Protein AF-A0A383W9U5-F1 (afdb_monomer)

pLDDT: mean 84.3, std 19.32, range [20.39, 98.75]

Organism: Tetradesmus obliquus (NCBI:txid3088)

Radius of gyration: 44.5 Å; Cα contacts (8 Å, |Δi|>4): 2291; chains: 1; bounding box: 84×92×117 Å

Solvent-accessible surface area (backbone atoms only — not comparable to full-atom values): 46580 Å² total; per-residue (Å²): 131,86,79,51,69,79,36,39,69,49,78,47,75,38,66,81,41,49,70,62,72,85,62,45,69,50,22,27,33,44,33,38,40,46,15,34,43,22,38,48,59,50,71,55,37,52,55,21,32,35,42,36,34,30,38,14,38,43,24,48,52,63,43,68,44,46,37,64,21,51,25,32,35,42,35,39,28,38,13,41,46,23,41,48,59,49,61,61,16,64,54,24,29,38,43,33,38,25,37,11,43,46,19,38,46,62,49,76,72,41,82,51,27,30,37,41,36,34,34,34,12,36,43,21,42,49,64,54,79,72,52,54,54,26,33,35,43,35,36,27,37,15,37,44,20,39,54,67,52,81,36,51,79,27,46,32,30,39,41,32,50,22,41,14,53,46,22,45,57,63,55,45,46,14,76,57,42,31,34,41,40,40,28,42,23,59,50,23,52,61,66,41,56,53,33,83,58,75,25,56,33,45,31,48,18,38,18,46,28,44,54,75,67,67,66,44,49,34,30,46,27,43,32,40,25,39,17,48,27,40,56,53,78,75,45,70,37,31,35,32,42,37,33,30,46,13,44,50,23,37,42,63,44,72,61,62,23,63,63,19,31,34,42,31,37,27,37,12,34,39,23,41,50,67,44,67,61,60,33,65,54,23,30,35,42,32,48,21,38,23,50,43,37,35,54,74,41,72,59,61,32,68,49,26,27,35,43,35,46,23,58,45,89,67,63,66,79,42,66,78,64,84,53,70,77,39,92,52,53,77,44,80,50,72,58,78,90,87,59,40,66,74,63,39,52,55,47,50,51,70,51,41,74,75,76,49,77,66,54,54,52,50,60,71,66,65,64,81,93,75,87,74,83,88,90,83,82,88,84,88,85,89,85,88,86,89,81,87,90,85,90,79,86,84,81,84,79,82,82,84,90,73,95,76,77,74,84,75,88,83,63,90,55,70,24,36,35,26,34,30,28,85,37,86,39,16,40,49,34,52,39,53,41,18,55,68,19,31,33,36,37,31,40,29,78,49,59,68,64,39,45,73,75,54,67,80,54,64,63,30,85,77,29,43,85,42,83,43,72,31,42,57,62,41,64,90,50,60,57,72,76,80,44,66,51,29,54,31,37,42,37,38,51,69,59,49,71,43,41,74,88,58,79,52,98,82,42,59,70,74,70,43,70,81,54,84,66,64,72,38,73,51,85,67,54,28,48,41,39,30,20,52,10,42,42,50,52,47,64,56,41,56,63,30,43,30,36,72,88,26,54,78,77,35,56,40,40,65,75,46,28,74,42,35,42,52,60,35,26,33,47,64,52,14,73,18,42,42,42,49,42,66,34,73,54,63,22,75,98,54,32,36,7,30,29,43,35,30,41,27,30,60,52,62,60,25,28,22,26,19,39,32,40,44,56,40,86,72,50,43,56,42,60,30,33,47,24,41,34,35,36,32,40,22,66,48,39,49,35,34,43,33,39,24,58,58,84,59,92,90,54,62,31,30,36,39,74,49,78,34,53,62,81,41,78,46,78,47,78,47,50,44,88,69,31,41,36,24,48,95,56,32,70,42,90,89,49,74,72,73,61,45,60,32,33,13,32,50,30,47,33,42,37,46,51,46,64,70,75,39,71,34,90,47,56,75,76,42,83,46,68,39,33,31,42,34,32,24,35,34,68,61,82,80,54,36,17,31,34,35,35,52,62,47,47,43,35,51,50,62,91,3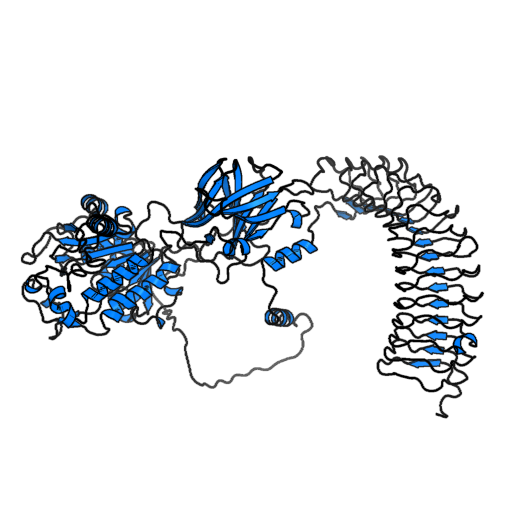7,87,95,64,64,56,93,80,47,60,65,70,46,61,38,17,70,84,46,60,33,39,35,56,20,39,41,50,20,51,50,49,51,67,72,62,42,49,35,21,25,40,41,14,43,27,50,71,37,90,42,66,52,69,66,62,67,50,61,50,54,17,62,74,78,82,48,27,29,28,34,51,44,53,17,53,48,56,61,51,39,52,74,30,46,83,42,40,54,25,41,37,32,37,26,29,72,60,54,67,91,48,86,67,77,74,97,57,86,59,72,87,78,63,62,69,61,55,51,60,73,50,63,69,49,59,55,16,60,20,42,68,57,98,88,39,77,26,35,73,37,34,45,73,56,45,51,49,54,50,65,73,74,107

Foldseek 3Di:
DPPDLPAQEDADADCPDQADDDDRQNHAYYHHANPCNHAEYDQDHQNHAYDHHANNCNHAAYDLNQQSHLHQYDAHHLNCNHQEYHHHHLNHAEYAHAQNCNHAEYDDDHQNHAYDHHAQNCNHQAYDADYQNHAYDAYANVCNHQEYHAAQNHLHQYYAHELNANHQEHEAHHLNHQEYHYELHANYADDHQDHQDEHAYDAHANYAHADDPNDHLHYQEYHHANYCHQEDDHHQYYQEYHHANNCNHQEYDLDHHLNHAYDAHALNQNHQEDRLDDHLNHQYDAHANNLNHQEHRQDDHLNHAYYHYEYFPQHPPRHVDDHDDHPNHNYYDYDYDAFDVPVVVVVCCLQDPDDDPVNVVVVVVPDDPPDDDDDDDDDDDDDDDDDDDDDDDDPDDDDDDDDPDDPPPDDLQAEEEEECCLPPLNVLLLLVCQVVLHEYEYEDQDQVSCCVSRVPRHGDHNYDYHYQHADLLDLVRDDLVSCRSHQFYEYPWAFDKAAPVGADPVSVQLLPLPDPGDIETPDDALLSTQFSSLLSVLVSCLLQQAFQVFDFPAALDPVRQSQKDKDFCVRGPDDKDWGWDWDQQPDPPRGIWTKTKIFFDCPSVGFKIKMKGHFDVVFRAQNNFQFKKWWKAFQQFKKKKWWDQDSDPQDWTFIDIDGGDHGDTDIDGDGQQRTFTDGPLETDPPDDGDDRRGTTMIMMMGGQAHHPRHGRPRGDGTMDIMIIRTMGGHHDPPDFARYEYEFAQCLQPQVDPPDDLVPDDVCNVCCVVHNNNSPSNVNSVVSNLVSSRFYAYEHEAAEDCAADDAAKDKEFQRDDHAYDYSNNVSLLSSVRRVASLRTQFYIYMHGPDHSVDGDDDPDHHDRDPSNVNSVVRVTDHQGHQHQDPNFRQGRHRPVVSVVVVVVVD

Sequence (905 aa):
MEGGRNLTCLSIRSQHIEALPPLPPKLQQLDVTGCCNLHALPALPTTLRELLCAGCAALTPLPSSLSATAASVLSSIDCTRLEGLPQLPPSLVDLRVDRCARFLQLPALPNALTRLDAWGCTALRELPALLESLSRLHCPGCESLKQLPALAHTAITELTCSHCSLLQDLPDMPDSLKQLRAYGLTRVTRLPRLPTQSMHLLCIAETSVSQLTGLPSRVDALRCNGTRIQRLPALESCRSLELADCVHLQQLPEQLPADLCELNCRECSSLQQLPEQLPTGLTSLDCSGCSALKRLPALLPATLERLEVRLEVSNCIALEQLPELPATMKVLRCGRQPWDIGRFAKTVAFFNEPPSPQQLLQALLSVPAKALSGLMQGGSSSSGSSSAQQGAIITLLPASGVPYGVAVTGSAANVVLVTGATGGVGKRVVQQLLAQGRVVRALVRDVDKAKQLLGSLPVAAGGCLQLVAADISQRQTLSPDMFDGVRAVVSCTAVKVQPKEGDTVDRAKYYQGIKFYDPEIVGDTPEAVEFRGLQNVVELAQQQLGLEAGQVILSADEASAARWGALDDVVMGGVSESSMVFSRDGGEDGGAALVFRGRVSTDNSGGFVSVRCKNYEPLLPLAGYEGLALRVKGNGLRYKCIIRTDTNWDGIGYCRSFDTTPGEWQDIFLPFSEFIPVFRARTLRDGTKLDPSGIASIQIMLSKFEYDGELNPAFKTGLVELPITSIRGYLKQPVTPRFVHVSSAGVTRPNRPGINVDQEPPAVKLNDALGGLLTYKLAGEDALRSSGLPYAIVRPTALTEEPAGAPLEIDQGDVIKGKISREDVADLCVSLLQQPAATGVTFEIKSTVPFSQPWAPETPAAARDWAAELAAAGLKRGVTGRTVDGVYTGKQPEAEALKQKAAAV

Nearest PDB structures (foldseek):
  5guy-assembly2_B  TM=8.348E-01  e=3.413E-04  Escherichia coli CFT073
  8jqk-assembly1_B  TM=5.485E-01  e=1.211E-03  Sporobolomyces salmonicolor
  1zze-assembly2_B  TM=5.454E-01  e=1.267E-03  Sporobolomyces salmonicolor
  8jqk-assembly1_A  TM=5.605E-01  e=2.497E-03  Sporobolomyces salmonicolor
  3rih-assembly1_C  TM=6.330E-01  e=7.066E-03  Mycobacteroides abscessus ATCC 19977

Mean predicted aligned error: 18.25 Å

Secondary structure (DSSP, 8-state):
--TTTT--EEE---TT----PPPPTT--EEE-TT-TT-----PPPTT--EEE-TT-TT-----GGGGGS--SEEE-TT-TT--B--PPPTT--EEE-TT-TT--B--PPPTT--EEE-TT-TT--B-PPP-TT--EEE-TT-TT---PPP-TTS--SEEE-TT-TT---PPPPPTT--EEE--S-TT--SPPPPPSS-EEEEE--SS-----TT--SBEEEEE-TT---SBPPP-SB-SEEE-TT-TT--B--SS--TT--EEE-TT-TT--B--SS--TT--EEE-TT-TT-----SB--TT--EEE----TTT------PPBPPTT--EEE-------HHHHHHHHHHHSPPPPHHHHHHHHH-----SS------------------------PPPSSS-------SS---EEEEESTTSTTHHHHHHHHHHTT-EEEEEES-HHHHHHHHTTS---TT-EEEEEE--TT-GGG--GGGGTTEEEEEE----EEEETT---TT-GGGS-TT----EEEESS-HIIIIIIIHHHHHHHHHHHH--TT--EEEESSHHHHTTEEE--GGGGT---EEEEEEESSSSGGG--EEEEEEEE--GGG--EEEEEEPPPSSPB--TTSSEEEEEEE--S-EEEEEEESS--TT-PEEEEEEE--TT-EEEEEEEGGGPEEEETTEE-TTPPPP-TT-B-EEEEEEESB-GGG-B-TT---EEEEEEEEEEEEEPPSSP--SEEEE--TTTT-TT-TT--GGGS-HHHHTTTTTTSHHHHHHHHHHHHHHT---EEEEEE-EEE-PPS---EEEESSS----EEEHHHHHHHHHHHTT-GGGTTEEEEEEESS-TTS----SSPPPPP-HHHHHHHHT--TT----EETTEE-TTS-HHHHHHHHHHH-

Structure (mmCIF, N/CA/C/O backbone):
data_AF-A0A383W9U5-F1
#
_entry.id   AF-A0A383W9U5-F1
#
loop_
_atom_site.group_PDB
_atom_site.id
_atom_site.type_symbol
_atom_site.label_atom_id
_atom_site.label_alt_id
_atom_site.label_comp_id
_atom_site.label_asym_id
_atom_site.label_entity_id
_atom_site.label_seq_id
_atom_site.pdbx_PDB_ins_code
_atom_site.Cartn_x
_atom_site.Cartn_y
_atom_site.Cartn_z
_atom_site.occupancy
_atom_site.B_iso_or_equiv
_atom_site.auth_seq_id
_atom_site.auth_comp_id
_atom_site.auth_asym_id
_atom_site.auth_atom_id
_atom_site.pdbx_PDB_model_num
ATOM 1 N N . MET A 1 1 ? -14.173 -64.527 38.449 1.00 40.94 1 MET A N 1
ATOM 2 C CA . MET A 1 1 ? -13.367 -63.787 39.441 1.00 40.94 1 MET A CA 1
ATOM 3 C C . MET A 1 1 ? -13.813 -64.190 40.843 1.00 40.94 1 MET A C 1
ATOM 5 O O . MET A 1 1 ? -14.853 -63.728 41.285 1.00 40.94 1 MET A O 1
ATOM 9 N N . GLU A 1 2 ? -13.086 -65.086 41.521 1.00 47.03 2 GLU A N 1
ATOM 10 C CA . GLU A 1 2 ? -13.263 -65.328 42.972 1.00 47.03 2 GLU A CA 1
ATOM 11 C C . GLU A 1 2 ? -12.355 -64.433 43.836 1.00 47.03 2 GLU A C 1
ATOM 13 O O . GLU A 1 2 ? -12.570 -64.300 45.041 1.00 47.03 2 GLU A O 1
ATOM 18 N N . GLY A 1 3 ? -11.380 -63.755 43.221 1.00 55.03 3 GLY A N 1
ATOM 19 C CA . GLY A 1 3 ? -10.571 -62.730 43.875 1.00 55.03 3 GLY A CA 1
ATOM 20 C C . GLY A 1 3 ? -11.368 -61.441 44.078 1.00 55.03 3 GLY A C 1
ATOM 21 O O . GLY A 1 3 ? -11.976 -60.940 43.136 1.00 55.03 3 GLY A O 1
ATOM 22 N N . GLY A 1 4 ? -11.365 -60.913 45.307 1.00 61.31 4 GLY A N 1
ATOM 23 C CA . GLY A 1 4 ? -11.909 -59.586 45.614 1.00 61.31 4 GLY A CA 1
ATOM 24 C C . GLY A 1 4 ? -13.144 -59.526 46.518 1.00 61.31 4 GLY A C 1
ATOM 25 O O . GLY A 1 4 ? -13.624 -58.429 46.776 1.00 61.31 4 GLY A O 1
ATOM 26 N N . ARG A 1 5 ? -13.652 -60.641 47.071 1.00 73.56 5 ARG A N 1
ATOM 27 C CA . ARG A 1 5 ? -14.855 -60.636 47.949 1.00 73.56 5 ARG A CA 1
ATOM 28 C C . ARG A 1 5 ? -14.758 -59.713 49.182 1.00 73.56 5 ARG A C 1
ATOM 30 O O . ARG A 1 5 ? -15.788 -59.367 49.753 1.00 73.56 5 ARG A O 1
ATOM 37 N N . ASN A 1 6 ? -13.547 -59.320 49.585 1.00 82.00 6 ASN A N 1
ATOM 38 C CA . ASN A 1 6 ? -13.288 -58.395 50.694 1.00 82.00 6 ASN A CA 1
ATOM 39 C C . ASN A 1 6 ? -12.846 -56.985 50.247 1.00 82.00 6 ASN A C 1
ATOM 41 O O . ASN A 1 6 ? -12.473 -56.189 51.102 1.00 82.00 6 ASN A O 1
ATOM 45 N N . LEU A 1 7 ? -12.869 -56.665 48.946 1.00 88.88 7 LEU A N 1
ATOM 46 C CA . LEU A 1 7 ? -12.557 -55.318 48.454 1.00 88.88 7 LEU A CA 1
ATOM 47 C C . LEU A 1 7 ? -13.594 -54.313 48.964 1.00 88.88 7 LEU A C 1
ATOM 49 O O . LEU A 1 7 ? -14.791 -54.468 48.722 1.00 88.88 7 LEU A O 1
ATOM 53 N N . THR A 1 8 ? -13.112 -53.277 49.645 1.00 91.88 8 THR A N 1
ATOM 54 C CA . THR A 1 8 ? -13.915 -52.163 50.170 1.00 91.88 8 THR A CA 1
ATOM 55 C C . THR A 1 8 ? -13.712 -50.870 49.380 1.00 91.88 8 THR A C 1
ATOM 57 O O . THR A 1 8 ? -14.596 -50.022 49.387 1.00 91.88 8 THR A O 1
ATOM 60 N N . CYS A 1 9 ? -12.607 -50.730 48.650 1.00 94.56 9 CYS A N 1
ATOM 61 C CA . CYS A 1 9 ? -12.327 -49.594 47.776 1.00 94.56 9 CYS A CA 1
ATOM 62 C C . CYS A 1 9 ? -11.851 -50.105 46.412 1.00 94.56 9 CYS A C 1
ATOM 64 O O . CYS A 1 9 ? -11.028 -51.021 46.341 1.00 94.56 9 CYS A O 1
ATOM 66 N N . LEU A 1 10 ? -12.388 -49.529 45.340 1.00 92.94 10 LEU A N 1
ATOM 67 C CA . LEU A 1 10 ? -12.012 -49.813 43.962 1.00 92.94 10 LEU A CA 1
ATOM 68 C C . LEU A 1 10 ? -11.880 -48.479 43.229 1.00 92.94 10 LEU A C 1
ATOM 70 O O . LEU A 1 10 ? -12.881 -47.805 43.000 1.00 92.94 10 LEU A O 1
ATOM 74 N N . SER A 1 11 ? -10.646 -48.113 42.879 1.00 94.56 11 SER A N 1
ATOM 75 C CA . SER A 1 11 ? -10.345 -46.937 42.061 1.00 94.56 11 SER A CA 1
ATOM 76 C C . SER A 1 11 ? -9.767 -47.377 40.721 1.00 94.56 11 SER A C 1
ATOM 78 O O . SER A 1 11 ? -8.831 -48.177 40.667 1.00 94.56 11 SER A O 1
ATOM 80 N N . ILE A 1 12 ? -10.355 -46.883 39.640 1.00 90.75 12 ILE A N 1
ATOM 81 C CA . ILE A 1 12 ? -10.037 -47.214 38.260 1.00 90.75 12 ILE A CA 1
ATOM 82 C C . ILE A 1 12 ? -9.928 -45.899 37.494 1.00 90.75 12 ILE A C 1
ATOM 84 O O . ILE A 1 12 ? -10.881 -45.130 37.420 1.00 90.75 12 ILE A O 1
ATOM 88 N N . ARG A 1 13 ? -8.764 -45.651 36.892 1.00 90.31 13 ARG A N 1
ATOM 89 C CA . ARG A 1 13 ? -8.529 -44.492 36.024 1.00 90.31 13 ARG A CA 1
ATOM 90 C C . ARG A 1 13 ? -7.955 -44.974 34.705 1.00 90.31 13 ARG A C 1
ATOM 92 O O . ARG A 1 13 ? -6.764 -45.258 34.613 1.00 90.31 13 ARG A O 1
ATOM 99 N N . SER A 1 14 ? -8.810 -45.133 33.701 1.00 84.38 14 SER A N 1
ATOM 100 C CA . SER A 1 14 ? -8.392 -45.609 32.382 1.00 84.38 14 SER A CA 1
ATOM 101 C C . SER A 1 14 ? -9.313 -45.093 31.294 1.00 84.38 14 SER A C 1
ATOM 103 O O . SER A 1 14 ? -10.524 -45.267 31.361 1.00 84.38 14 SER A O 1
ATOM 105 N N . GLN A 1 15 ? -8.722 -44.541 30.240 1.00 89.75 15 GLN A N 1
ATOM 106 C CA . GLN A 1 15 ? -9.458 -44.081 29.064 1.00 89.75 15 GLN A CA 1
ATOM 107 C C . GLN A 1 15 ? -9.933 -45.240 28.174 1.00 89.75 15 GLN A C 1
ATOM 109 O O . GLN A 1 15 ? -10.708 -45.020 27.256 1.00 89.75 15 GLN A O 1
ATOM 114 N N . HIS A 1 16 ? -9.492 -46.476 28.422 1.00 91.19 16 HIS A N 1
ATOM 115 C CA . HIS A 1 16 ? -9.786 -47.627 27.558 1.00 91.19 16 HIS A CA 1
ATOM 116 C C . HIS A 1 16 ? -10.897 -48.538 28.090 1.00 91.19 16 HIS A C 1
ATOM 118 O O . HIS A 1 16 ? -11.261 -49.507 27.433 1.00 91.19 16 HIS A O 1
ATOM 124 N N . ILE A 1 17 ? -11.404 -48.285 29.298 1.00 91.44 17 ILE A N 1
ATOM 125 C CA . ILE A 1 17 ? -12.422 -49.143 29.903 1.00 91.44 17 ILE A CA 1
ATOM 126 C C . ILE A 1 17 ? -13.797 -48.735 29.388 1.00 91.44 17 ILE A C 1
ATOM 128 O O . ILE A 1 17 ? -14.272 -47.641 29.678 1.00 91.44 17 ILE A O 1
ATOM 132 N N . GLU A 1 18 ? -14.433 -49.650 28.659 1.00 93.31 18 GLU A N 1
ATOM 133 C CA . GLU A 1 18 ? -15.778 -49.467 28.098 1.00 93.31 18 GLU A CA 1
ATOM 134 C C . GLU A 1 18 ? -16.887 -50.026 29.005 1.00 93.31 18 GLU A C 1
ATOM 136 O O . GLU A 1 18 ? -18.015 -49.527 28.999 1.00 93.31 18 GLU A O 1
ATOM 141 N N . ALA A 1 19 ? -16.569 -51.039 29.821 1.00 92.69 19 ALA A N 1
ATOM 142 C CA . ALA A 1 19 ? -17.496 -51.694 30.742 1.00 92.69 19 ALA A CA 1
ATOM 143 C C . ALA A 1 19 ? -16.776 -52.262 31.975 1.00 92.69 19 ALA A C 1
ATOM 145 O O . ALA A 1 19 ? -15.604 -52.639 31.911 1.00 92.69 19 ALA A O 1
ATOM 146 N N . LEU A 1 20 ? -17.503 -52.369 33.093 1.00 91.81 20 LEU A N 1
ATOM 147 C CA . LEU A 1 20 ? -17.022 -53.008 34.319 1.00 91.81 20 LEU A CA 1
ATOM 148 C C . LEU A 1 20 ? -17.717 -54.358 34.559 1.00 91.81 20 LEU A C 1
ATOM 150 O O . LEU A 1 20 ? -18.920 -54.482 34.314 1.00 91.81 20 LEU A O 1
ATOM 154 N N . PRO A 1 21 ? -16.995 -55.364 35.085 1.00 90.38 21 PRO A N 1
ATOM 155 C CA . PRO A 1 21 ? -17.606 -56.601 35.562 1.00 90.38 21 PRO A CA 1
ATOM 156 C C . PRO A 1 21 ? -18.445 -56.355 36.836 1.00 90.38 21 PRO A C 1
ATOM 158 O O . PRO A 1 21 ? -18.349 -55.281 37.435 1.00 90.38 21 PRO A O 1
ATOM 161 N N . PRO A 1 22 ? -19.236 -57.345 37.302 1.00 91.75 22 PRO A N 1
ATOM 162 C CA . PRO A 1 22 ? -19.971 -57.245 38.563 1.00 91.75 22 PRO A CA 1
ATOM 163 C C . PRO A 1 22 ? -19.080 -56.810 39.734 1.00 91.75 22 PRO A C 1
ATOM 165 O O . PRO A 1 22 ? -17.982 -57.343 39.923 1.00 91.75 22 PRO A O 1
ATOM 168 N N . LEU A 1 23 ? -19.563 -55.845 40.520 1.00 92.94 23 LEU A N 1
ATOM 169 C CA . LEU A 1 23 ? -18.794 -55.239 41.607 1.00 92.94 23 LEU A CA 1
ATOM 170 C C . LEU A 1 23 ? -18.748 -56.142 42.853 1.00 92.94 23 LEU A C 1
ATOM 172 O O . LEU A 1 23 ? -19.706 -56.872 43.124 1.00 92.94 23 LEU A O 1
ATOM 176 N N . PRO A 1 24 ? -17.668 -56.078 43.656 1.00 90.81 24 PRO A N 1
ATOM 177 C CA . PRO A 1 24 ? -17.588 -56.795 44.924 1.00 90.81 24 PRO A CA 1
ATOM 178 C C . PRO A 1 24 ? -18.724 -56.411 45.893 1.00 90.81 24 PRO A C 1
ATOM 180 O O . PRO A 1 24 ? -19.002 -55.225 46.069 1.00 90.81 24 PRO A O 1
ATOM 183 N N . PRO A 1 25 ? -19.340 -57.375 46.605 1.00 89.81 25 PRO A N 1
ATOM 184 C CA . PRO A 1 25 ? -20.528 -57.118 47.427 1.00 89.81 25 PRO A CA 1
ATOM 185 C C . PRO A 1 25 ? -20.256 -56.306 48.704 1.00 89.81 25 PRO A C 1
ATOM 187 O O . PRO A 1 25 ? -21.202 -55.826 49.316 1.00 89.81 25 PRO A O 1
ATOM 190 N N . LYS A 1 26 ? -18.989 -56.172 49.128 1.00 92.94 26 LYS A N 1
ATOM 191 C CA . LYS A 1 26 ? -18.568 -55.390 50.308 1.00 92.94 26 LYS A CA 1
ATOM 192 C C . LYS A 1 26 ? -17.989 -54.014 49.951 1.00 92.94 26 LYS A C 1
ATOM 194 O O . LYS A 1 26 ? -17.430 -53.348 50.825 1.00 92.94 26 LYS A O 1
ATOM 199 N N . LEU A 1 27 ? -18.075 -53.605 48.683 1.00 95.38 27 LEU A N 1
ATOM 200 C CA . LEU A 1 27 ? -17.479 -52.361 48.212 1.00 95.38 27 LEU A CA 1
ATOM 201 C C . LEU A 1 27 ? -18.152 -51.155 48.884 1.00 95.38 27 LEU A C 1
ATOM 203 O O . LEU A 1 27 ? -19.377 -51.047 48.902 1.00 95.38 27 LEU A O 1
ATOM 207 N N . GLN A 1 28 ? -17.343 -50.259 49.440 1.00 96.31 28 GLN A N 1
ATOM 208 C CA . GLN A 1 28 ? -17.765 -49.021 50.095 1.00 96.31 28 GLN A CA 1
ATOM 209 C C . GLN A 1 28 ? -17.425 -47.790 49.252 1.00 96.31 28 GLN A C 1
ATOM 211 O O . GLN A 1 28 ? -18.154 -46.808 49.303 1.00 96.31 28 GLN A O 1
ATOM 216 N N . GLN A 1 29 ? -16.371 -47.839 48.442 1.00 97.50 29 GLN A N 1
ATOM 217 C CA . GLN A 1 29 ? -15.981 -46.739 47.564 1.00 97.50 29 GLN A CA 1
ATOM 218 C C . GLN A 1 29 ? -15.728 -47.250 46.148 1.00 97.50 29 GLN A C 1
ATOM 220 O O . GLN A 1 29 ? -14.952 -48.190 45.952 1.00 97.50 29 GLN A O 1
ATOM 225 N N . LEU A 1 30 ? -16.372 -46.608 45.175 1.00 97.19 30 LEU A N 1
ATOM 226 C CA . LEU A 1 30 ? -16.128 -46.806 43.752 1.00 97.19 30 LEU A CA 1
ATOM 227 C C . LEU A 1 30 ? -15.697 -45.477 43.131 1.00 97.19 30 LEU A C 1
ATOM 229 O O . LEU A 1 30 ? -16.495 -44.545 43.053 1.00 97.19 30 LEU A O 1
ATOM 233 N N . ASP A 1 31 ? -14.449 -45.409 42.677 1.00 96.94 31 ASP A N 1
ATOM 234 C CA . ASP A 1 31 ? -13.901 -44.280 41.926 1.00 96.94 31 ASP A CA 1
ATOM 235 C C . ASP A 1 31 ? -13.562 -44.729 40.503 1.00 96.94 31 ASP A C 1
ATOM 237 O O . ASP A 1 31 ? -12.648 -45.516 40.294 1.00 96.94 31 ASP A O 1
ATOM 241 N N . VAL A 1 32 ? -14.306 -44.245 39.517 1.00 95.88 32 VAL A N 1
ATOM 242 C CA . VAL A 1 32 ? -14.076 -44.490 38.085 1.00 95.88 32 VAL A CA 1
ATOM 243 C C . VAL A 1 32 ? -13.711 -43.196 37.355 1.00 95.88 32 VAL A C 1
ATOM 245 O O . VAL A 1 32 ? -13.912 -43.069 36.148 1.00 95.88 32 VAL A O 1
ATOM 248 N N . THR A 1 33 ? -13.197 -42.204 38.086 1.00 94.81 33 THR A N 1
ATOM 249 C CA . THR A 1 33 ? -12.889 -40.879 37.545 1.00 94.81 33 THR A CA 1
ATOM 250 C C . THR A 1 33 ? -11.963 -40.958 36.324 1.00 94.81 33 THR A C 1
ATOM 252 O O . THR A 1 33 ? -10.915 -41.602 36.349 1.00 94.81 33 THR A O 1
ATOM 255 N N . GLY A 1 34 ? -12.330 -40.262 35.248 1.00 91.00 34 GLY A N 1
ATOM 256 C CA . GLY A 1 34 ? -11.576 -40.193 33.997 1.00 91.00 34 GLY A CA 1
ATOM 257 C C . GLY A 1 34 ? -11.764 -41.394 33.067 1.00 91.00 34 GLY A C 1
ATOM 258 O O . GLY A 1 34 ? -11.077 -41.473 32.047 1.00 91.00 34 GLY A O 1
ATOM 259 N N . CYS A 1 35 ? -12.683 -42.316 33.373 1.00 94.81 35 CYS A N 1
ATOM 260 C CA . CYS A 1 35 ? -13.039 -43.413 32.473 1.00 94.81 35 CYS A CA 1
ATOM 261 C C . CYS A 1 35 ? -13.953 -42.922 31.339 1.00 94.81 35 CYS A C 1
ATOM 263 O O . CYS A 1 35 ? -15.145 -43.215 31.296 1.00 94.81 35 CYS A O 1
ATOM 265 N N . CYS A 1 36 ? -13.395 -42.138 30.415 1.00 94.44 36 CYS A N 1
ATOM 266 C CA . CYS A 1 36 ? -14.154 -41.402 29.400 1.00 94.44 36 CYS A CA 1
ATOM 267 C C . CYS A 1 36 ? -14.956 -42.281 28.426 1.00 94.44 36 CYS A C 1
ATOM 269 O O . CYS A 1 36 ? -15.960 -41.801 27.904 1.00 94.44 36 CYS A O 1
ATOM 271 N N . ASN A 1 37 ? -14.559 -43.543 28.226 1.00 94.50 37 ASN A N 1
ATOM 272 C CA . ASN A 1 37 ? -15.240 -44.509 27.356 1.00 94.50 37 ASN A CA 1
ATOM 273 C C . ASN A 1 37 ? -16.210 -45.447 28.098 1.00 94.50 37 ASN A C 1
ATOM 275 O O . ASN A 1 37 ? -16.856 -46.277 27.465 1.00 94.50 37 ASN A O 1
ATOM 279 N N . LEU A 1 38 ? -16.367 -45.310 29.418 1.00 95.25 38 LEU A N 1
ATOM 280 C CA . LEU A 1 38 ? -17.260 -46.162 30.204 1.00 95.25 38 LEU A CA 1
ATOM 281 C C . LEU A 1 38 ? -18.728 -45.812 29.927 1.00 95.25 38 LEU A C 1
ATOM 283 O O . LEU A 1 38 ? -19.196 -44.730 30.283 1.00 95.25 38 LEU A O 1
ATOM 287 N N . HIS A 1 39 ? -19.464 -46.738 29.312 1.00 93.44 39 HIS A N 1
ATOM 288 C CA . HIS A 1 39 ? -20.838 -46.486 28.862 1.00 93.44 39 HIS A CA 1
ATOM 289 C C . HIS A 1 39 ? -21.898 -46.627 29.963 1.00 93.44 39 HIS A C 1
ATOM 291 O O . HIS A 1 39 ? -22.904 -45.913 29.948 1.00 93.44 39 HIS A O 1
ATOM 297 N N . ALA A 1 40 ? -21.687 -47.551 30.905 1.00 93.81 40 ALA A N 1
ATOM 298 C CA . ALA A 1 40 ? -22.620 -47.864 31.985 1.00 93.81 40 ALA A CA 1
ATOM 299 C C . ALA A 1 40 ? -21.889 -48.439 33.206 1.00 93.81 40 ALA A C 1
ATOM 301 O O . ALA A 1 40 ? -20.839 -49.073 33.078 1.00 93.81 40 ALA A O 1
ATOM 302 N N . LEU A 1 41 ? -22.485 -48.269 34.390 1.00 94.69 41 LEU A N 1
ATOM 303 C CA . LEU A 1 41 ? -22.063 -48.975 35.599 1.00 94.69 41 LEU A CA 1
ATOM 304 C C . LEU A 1 41 ? -22.919 -50.235 35.820 1.00 94.69 41 LEU A C 1
ATOM 306 O O . LEU A 1 41 ? -24.132 -50.193 35.598 1.00 94.69 41 LEU A O 1
ATOM 310 N N . PRO A 1 42 ? -22.323 -51.346 36.291 1.00 93.62 42 PRO A N 1
ATOM 311 C CA . PRO A 1 42 ? -23.066 -52.517 36.752 1.00 93.62 42 PRO A CA 1
ATOM 312 C C . PRO A 1 42 ? -23.868 -52.193 38.025 1.00 93.62 42 PRO A C 1
ATOM 314 O O . PRO A 1 42 ? -23.729 -51.119 38.612 1.00 93.62 42 PRO A O 1
ATOM 317 N N . ALA A 1 43 ? -24.687 -53.143 38.487 1.00 95.12 43 ALA A N 1
ATOM 318 C CA . ALA A 1 43 ? -25.436 -52.995 39.734 1.00 95.12 43 ALA A CA 1
ATOM 319 C C . ALA A 1 43 ? -24.510 -52.640 40.916 1.00 95.12 43 ALA A C 1
ATOM 321 O O . ALA A 1 43 ? -23.491 -53.295 41.151 1.00 95.12 43 ALA A O 1
ATOM 322 N N . LEU A 1 44 ? -24.885 -51.592 41.650 1.00 96.62 44 LEU A N 1
ATOM 323 C CA . LEU A 1 44 ? -24.128 -51.054 42.778 1.00 96.62 44 LEU A CA 1
ATOM 324 C C . LEU A 1 44 ? -24.475 -51.821 44.068 1.00 96.62 44 LEU A C 1
ATOM 326 O O . LEU A 1 44 ? -25.656 -52.078 44.315 1.00 96.62 44 LEU A O 1
ATOM 330 N N . PRO A 1 45 ? -23.486 -52.180 44.907 1.00 94.38 45 PRO A N 1
ATOM 331 C CA . PRO A 1 45 ? -23.733 -52.888 46.159 1.00 94.38 45 PRO A CA 1
ATOM 332 C C . PRO A 1 45 ? -24.337 -51.962 47.222 1.00 94.38 45 PRO A C 1
ATOM 334 O O . PRO A 1 45 ? -23.998 -50.783 47.307 1.00 94.38 45 PRO A O 1
ATOM 337 N N . THR A 1 46 ? -25.183 -52.509 48.098 1.00 95.75 46 THR A N 1
ATOM 338 C CA . THR A 1 46 ? -25.864 -51.742 49.160 1.00 95.75 46 THR A CA 1
ATOM 339 C C . THR A 1 46 ? -24.897 -51.127 50.180 1.00 95.75 46 THR A C 1
ATOM 341 O O . THR A 1 46 ? -25.227 -50.135 50.823 1.00 95.75 46 THR A O 1
ATOM 344 N N . THR A 1 47 ? -23.679 -51.667 50.301 1.00 95.38 47 THR A N 1
ATOM 345 C CA . THR A 1 47 ? -22.617 -51.163 51.188 1.00 95.38 47 THR A CA 1
ATOM 346 C C . THR A 1 47 ? -21.910 -49.907 50.677 1.00 95.38 47 THR A C 1
ATOM 348 O O . THR A 1 47 ? -21.105 -49.341 51.420 1.00 95.38 47 THR A O 1
ATOM 351 N N . LEU A 1 48 ? -22.164 -49.488 49.430 1.00 97.62 48 LEU A N 1
ATOM 352 C CA . LEU A 1 48 ? -21.483 -48.359 48.797 1.00 97.62 48 LEU A CA 1
ATOM 353 C C . LEU A 1 48 ? -21.798 -47.053 49.539 1.00 97.62 48 LEU A C 1
ATOM 355 O O . LEU A 1 48 ? -22.962 -46.739 49.754 1.00 97.62 48 LEU A O 1
ATOM 359 N N . ARG A 1 49 ? -20.755 -46.309 49.911 1.00 97.38 49 ARG A N 1
ATOM 360 C CA . ARG A 1 49 ? -20.777 -45.017 50.616 1.00 97.38 49 ARG A CA 1
ATOM 361 C C . ARG A 1 49 ? -20.372 -43.850 49.718 1.00 97.38 49 ARG A C 1
ATOM 363 O O . ARG A 1 49 ? -20.862 -42.738 49.896 1.00 97.38 49 ARG A O 1
ATOM 370 N N . GLU A 1 50 ? -19.505 -44.102 48.744 1.00 97.94 50 GLU A N 1
ATOM 371 C CA . GLU A 1 50 ? -18.999 -43.080 47.828 1.00 97.94 50 GLU A CA 1
ATOM 372 C C . GLU A 1 50 ? -18.996 -43.594 46.389 1.00 97.94 50 GLU A C 1
ATOM 374 O O . GLU A 1 50 ? -18.432 -44.655 46.098 1.00 97.94 50 GLU A O 1
ATOM 379 N N . LEU A 1 51 ? -19.602 -42.814 45.490 1.00 97.69 51 LEU A N 1
ATOM 380 C CA . LEU A 1 51 ? -19.546 -43.031 44.048 1.00 97.69 51 LEU A CA 1
ATOM 381 C C . LEU A 1 51 ? -18.938 -41.805 43.363 1.00 97.69 51 LEU A C 1
ATOM 383 O O . LEU A 1 51 ? -19.559 -40.741 43.312 1.00 97.69 51 LEU A O 1
ATOM 387 N N . LEU A 1 52 ? -17.731 -41.967 42.821 1.00 97.56 52 LEU A N 1
ATOM 388 C CA . LEU A 1 52 ? -17.007 -40.939 42.079 1.00 97.56 52 LEU A CA 1
ATOM 389 C C . LEU A 1 52 ? -16.875 -41.390 40.624 1.00 97.56 52 LEU A C 1
ATOM 391 O O . LEU A 1 52 ? -16.196 -42.365 40.326 1.00 97.56 52 LEU A O 1
ATOM 395 N N . CYS A 1 53 ? -17.532 -40.696 39.705 1.00 95.25 53 CYS A N 1
ATOM 396 C CA . CYS A 1 53 ? -17.499 -41.001 38.274 1.00 95.25 53 CYS A CA 1
ATOM 397 C C . CYS A 1 53 ? -17.224 -39.759 37.425 1.00 95.25 53 CYS A C 1
ATOM 399 O O . CYS A 1 53 ? -17.684 -39.645 36.293 1.00 95.25 53 CYS A O 1
ATOM 401 N N . ALA A 1 54 ? -16.436 -38.824 37.959 1.00 94.00 54 ALA A N 1
ATOM 402 C CA . ALA A 1 54 ? -16.129 -37.586 37.261 1.00 94.00 54 ALA A CA 1
ATOM 403 C C . ALA A 1 54 ? -15.395 -37.840 35.924 1.00 94.00 54 ALA A C 1
ATOM 405 O O . ALA A 1 54 ? -14.534 -38.709 35.847 1.00 94.00 54 ALA A O 1
ATOM 406 N N . GLY A 1 55 ? -15.705 -37.102 34.857 1.00 91.81 55 GLY A N 1
ATOM 407 C CA . GLY A 1 55 ? -15.066 -37.237 33.541 1.00 91.81 55 GLY A CA 1
ATOM 408 C C . GLY A 1 55 ? -15.436 -38.507 32.763 1.00 91.81 55 GLY A C 1
ATOM 409 O O . GLY A 1 55 ? -14.761 -38.844 31.788 1.00 91.81 55 GLY A O 1
ATOM 410 N N . CYS A 1 56 ? -16.490 -39.228 33.160 1.00 94.62 56 CYS A N 1
ATOM 411 C CA . CYS A 1 56 ? -17.014 -40.373 32.408 1.00 94.62 56 CYS A CA 1
ATOM 412 C C . CYS A 1 56 ? -17.932 -39.898 31.269 1.00 94.62 56 CYS A C 1
ATOM 414 O O . CYS A 1 56 ? -19.151 -40.048 31.320 1.00 94.62 56 CYS A O 1
ATOM 416 N N . ALA A 1 57 ? -17.348 -39.292 30.232 1.00 93.12 57 ALA A N 1
ATOM 417 C CA . ALA A 1 57 ? -18.090 -38.634 29.153 1.00 93.12 57 ALA A CA 1
ATOM 418 C C . ALA A 1 57 ? -19.047 -39.560 28.369 1.00 93.12 57 ALA A C 1
ATOM 420 O O . ALA A 1 57 ? -20.049 -39.088 27.834 1.00 93.12 57 ALA A O 1
ATOM 421 N N . ALA A 1 58 ? -18.767 -40.865 28.289 1.00 94.38 58 ALA A N 1
ATOM 422 C CA . ALA A 1 58 ? -19.612 -41.837 27.593 1.00 94.38 58 ALA A CA 1
ATOM 423 C C . ALA A 1 58 ? -20.804 -42.371 28.416 1.00 94.38 58 ALA A C 1
ATOM 425 O O . ALA A 1 58 ? -21.659 -43.058 27.846 1.00 94.38 58 ALA A O 1
ATOM 426 N N . LEU A 1 59 ? -20.877 -42.056 29.714 1.00 93.38 59 LEU A N 1
ATOM 427 C CA . LEU A 1 59 ? -21.866 -42.591 30.652 1.00 93.38 59 LEU A CA 1
ATOM 428 C C . LEU A 1 59 ? -23.264 -42.019 30.365 1.00 93.38 59 LEU A C 1
ATOM 430 O O . LEU A 1 59 ? -23.424 -40.802 30.280 1.00 93.38 59 LEU A O 1
ATOM 434 N N . THR A 1 60 ? -24.275 -42.882 30.198 1.00 85.00 60 THR A N 1
ATOM 435 C CA . THR A 1 60 ? -25.614 -42.459 29.718 1.00 85.00 60 THR A CA 1
ATOM 436 C C . THR A 1 60 ? -26.766 -42.743 30.684 1.00 85.00 60 THR A C 1
ATOM 438 O O . THR A 1 60 ? -27.662 -41.905 30.776 1.00 85.00 60 THR A O 1
ATOM 441 N N . PRO A 1 61 ? -26.745 -43.830 31.476 1.00 89.56 61 PRO A N 1
ATOM 442 C CA . PRO A 1 61 ? -27.418 -43.754 32.775 1.00 89.56 61 PRO A CA 1
ATOM 443 C C . PRO A 1 61 ? -26.613 -44.358 33.933 1.00 89.56 61 PRO A C 1
ATOM 445 O O . PRO A 1 61 ? -25.906 -45.359 33.788 1.00 89.56 61 PRO A O 1
ATOM 448 N N . LEU A 1 62 ? -26.794 -43.786 35.127 1.00 93.56 62 LEU A N 1
ATOM 449 C CA . LEU A 1 62 ? -26.457 -44.477 36.371 1.00 93.56 62 LEU A CA 1
ATOM 450 C C . LEU A 1 62 ? -27.507 -45.563 36.677 1.00 93.56 62 LEU A C 1
ATOM 452 O O . LEU A 1 62 ? -28.691 -45.376 36.386 1.00 93.56 62 LEU A O 1
ATOM 456 N N . PRO A 1 63 ? -27.103 -46.694 37.279 1.00 93.75 63 PRO A N 1
ATOM 457 C CA . PRO A 1 63 ? -27.990 -47.824 37.526 1.00 93.75 63 PRO A CA 1
ATOM 458 C C . PRO A 1 63 ? -29.013 -47.505 38.622 1.00 93.75 63 PRO A C 1
ATOM 460 O O . PRO A 1 63 ? -28.691 -46.886 39.637 1.00 93.75 63 PRO A O 1
ATOM 463 N N . SER A 1 64 ? -30.241 -48.005 38.463 1.00 94.81 64 SER A N 1
ATOM 464 C CA . SER A 1 64 ? -31.337 -47.811 39.428 1.00 94.81 64 SER A CA 1
ATOM 465 C C . SER A 1 64 ? -31.036 -48.365 40.824 1.00 94.81 64 SER A C 1
ATOM 467 O O . SER A 1 64 ? -31.587 -47.875 41.803 1.00 94.81 64 SER A O 1
ATOM 469 N N . SER A 1 65 ? -30.105 -49.321 40.940 1.00 95.31 65 SER A N 1
ATOM 470 C CA . SER A 1 65 ? -29.598 -49.832 42.222 1.00 95.31 65 SER A CA 1
ATOM 471 C C . SER A 1 65 ? -29.003 -48.748 43.128 1.00 95.31 65 SER A C 1
ATOM 473 O O . SER A 1 65 ? -28.851 -48.989 44.321 1.00 95.31 65 SER A O 1
ATOM 475 N N . LEU A 1 66 ? -28.667 -47.566 42.589 1.00 95.75 66 LEU A N 1
ATOM 476 C CA . LEU A 1 66 ? -28.150 -46.426 43.351 1.00 95.75 66 LEU A CA 1
ATOM 477 C C . LEU A 1 66 ? -29.053 -46.048 44.538 1.00 95.75 66 LEU A C 1
ATOM 479 O O . LEU A 1 66 ? -28.535 -45.743 45.613 1.00 95.75 66 LEU A O 1
ATOM 483 N N . SER A 1 67 ? -30.379 -46.145 44.386 1.00 94.62 67 SER A N 1
ATOM 484 C CA . SER A 1 67 ? -31.345 -45.792 45.438 1.00 94.62 67 SER A CA 1
ATOM 485 C C . SER A 1 67 ? -31.275 -46.699 46.671 1.00 94.62 67 SER A C 1
ATOM 487 O O . SER A 1 67 ? -31.709 -46.303 47.748 1.00 94.62 67 SER A O 1
ATOM 489 N N . ALA A 1 68 ? -30.749 -47.919 46.521 1.00 95.50 68 ALA A N 1
ATOM 490 C CA . ALA A 1 68 ? -30.621 -48.911 47.589 1.00 95.50 68 ALA A CA 1
ATOM 491 C C . ALA A 1 68 ? -29.243 -48.890 48.278 1.00 95.50 68 ALA A C 1
ATOM 493 O O . ALA A 1 68 ? -28.964 -49.732 49.133 1.00 95.50 68 ALA A O 1
ATOM 494 N N . THR A 1 69 ? -28.359 -47.969 47.885 1.00 96.56 69 THR A N 1
ATOM 495 C CA . THR A 1 69 ? -27.017 -47.839 48.468 1.00 96.56 69 THR A CA 1
ATOM 496 C C . THR A 1 69 ? -27.026 -47.018 49.758 1.00 96.56 69 THR A C 1
ATOM 498 O O . THR A 1 69 ? -27.968 -46.278 50.035 1.00 96.56 69 THR A O 1
ATOM 501 N N . ALA A 1 70 ? -25.945 -47.119 50.533 1.00 95.19 70 ALA A N 1
ATOM 502 C CA . ALA A 1 70 ? -25.663 -46.260 51.682 1.00 95.19 70 ALA A CA 1
ATOM 503 C C . ALA A 1 70 ? -24.826 -45.023 51.290 1.00 95.19 70 ALA A C 1
ATOM 505 O O . ALA A 1 70 ? -24.051 -44.517 52.108 1.00 95.19 70 ALA A O 1
ATOM 506 N N . ALA A 1 71 ? -24.915 -44.574 50.029 1.00 96.69 71 ALA A N 1
ATOM 507 C CA . ALA A 1 71 ? -24.031 -43.538 49.521 1.00 96.69 71 ALA A CA 1
ATOM 508 C C . ALA A 1 71 ? -24.318 -42.200 50.208 1.00 96.69 71 ALA A C 1
ATOM 510 O O . ALA A 1 71 ? -25.459 -41.740 50.240 1.00 96.69 71 ALA A O 1
ATOM 511 N N . SER A 1 72 ? -23.274 -41.586 50.761 1.00 97.06 72 SER A N 1
ATOM 512 C CA . SER A 1 72 ? -23.298 -40.237 51.327 1.00 97.06 72 SER A CA 1
ATOM 513 C C . SER A 1 72 ? -22.736 -39.198 50.358 1.00 97.06 72 SER A C 1
ATOM 515 O O . SER A 1 72 ? -23.067 -38.020 50.482 1.00 97.06 72 SER A O 1
ATOM 517 N N . VAL A 1 73 ? -21.923 -39.626 49.383 1.00 97.88 73 VAL A N 1
ATOM 518 C CA . VAL A 1 73 ? -21.328 -38.765 48.350 1.00 97.88 73 VAL A CA 1
ATOM 519 C C . VAL A 1 73 ? -21.567 -39.355 46.963 1.00 97.88 73 VAL A C 1
ATOM 521 O O . VAL A 1 73 ? -21.228 -40.515 46.706 1.00 97.88 73 VAL A O 1
ATOM 524 N N . LEU A 1 74 ? -22.098 -38.531 46.060 1.00 97.56 74 LEU A N 1
ATOM 525 C CA . LEU A 1 74 ? -22.245 -38.839 44.640 1.00 97.56 74 LEU A CA 1
ATOM 526 C C . LEU A 1 74 ? -21.629 -37.718 43.804 1.00 97.56 74 LEU A C 1
ATOM 528 O O . LEU A 1 74 ? -22.109 -36.586 43.828 1.00 97.56 74 LEU A O 1
ATOM 532 N N . SER A 1 75 ? -20.596 -38.048 43.031 1.00 96.75 75 SER A N 1
ATOM 533 C CA . SER A 1 75 ? -19.944 -37.121 42.104 1.00 96.75 75 SER A CA 1
ATOM 534 C C . SER A 1 75 ? -19.992 -37.672 40.684 1.00 96.75 75 SER A C 1
ATOM 536 O O . SER A 1 75 ? -19.353 -38.678 40.382 1.00 96.75 75 SER A O 1
ATOM 538 N N . SER A 1 76 ? -20.748 -37.004 39.814 1.00 93.75 76 SER A N 1
ATOM 539 C CA . SER A 1 76 ? -20.878 -37.297 38.377 1.00 93.75 76 SER A CA 1
ATOM 540 C C . SER A 1 76 ? -20.441 -36.100 37.529 1.00 93.75 76 SER A C 1
ATOM 542 O O . SER A 1 76 ? -21.045 -35.789 36.512 1.00 93.75 76 SER A O 1
ATOM 544 N N . ILE A 1 77 ? -19.404 -35.391 37.973 1.00 94.94 77 ILE A N 1
ATOM 545 C CA . ILE A 1 77 ? -18.902 -34.181 37.310 1.00 94.94 77 ILE A CA 1
ATOM 546 C C . ILE A 1 77 ? -18.442 -34.502 35.878 1.00 94.94 77 ILE A C 1
ATOM 548 O O . ILE A 1 77 ? -17.790 -35.511 35.657 1.00 94.94 77 ILE A O 1
ATOM 552 N N . ASP A 1 78 ? -18.713 -33.641 34.904 1.00 93.50 78 ASP A N 1
ATOM 553 C CA . ASP A 1 78 ? -18.247 -33.754 33.514 1.00 93.50 78 ASP A CA 1
ATOM 554 C C . ASP A 1 78 ? -18.701 -35.050 32.805 1.00 93.50 78 ASP A C 1
ATOM 556 O O . ASP A 1 78 ? -18.048 -35.572 31.898 1.00 93.50 78 ASP A O 1
ATOM 560 N N . CYS A 1 79 ? -19.848 -35.595 33.224 1.00 94.31 79 CYS A N 1
ATOM 561 C CA . CYS A 1 79 ? -20.532 -36.696 32.547 1.00 94.31 79 CYS A CA 1
ATOM 562 C C . CYS A 1 79 ? -21.437 -36.130 31.446 1.00 94.31 79 CYS A C 1
ATOM 564 O O . CYS A 1 79 ? -22.655 -36.037 31.582 1.00 94.31 79 CYS A O 1
ATOM 566 N N . THR A 1 80 ? -20.831 -35.701 30.341 1.00 93.81 80 THR A N 1
ATOM 567 C CA . THR A 1 80 ? -21.492 -34.883 29.306 1.00 93.81 80 THR A CA 1
ATOM 568 C C . THR A 1 80 ? -22.670 -35.554 28.590 1.00 93.81 80 THR A C 1
ATOM 570 O O . THR A 1 80 ? -23.518 -34.853 28.033 1.00 93.81 80 THR A O 1
ATOM 573 N N . ARG A 1 81 ? -22.763 -36.891 28.614 1.00 94.75 81 ARG A N 1
ATOM 574 C CA . ARG A 1 81 ? -23.891 -37.654 28.054 1.00 94.75 81 ARG A CA 1
ATOM 575 C C . ARG A 1 81 ? -24.981 -38.026 29.060 1.00 94.75 81 ARG A C 1
ATOM 577 O O . ARG A 1 81 ? -26.001 -38.568 28.641 1.00 94.75 81 ARG A O 1
ATOM 584 N N . LEU A 1 82 ? -24.795 -37.729 30.344 1.00 92.31 82 LEU A N 1
ATOM 585 C CA . LEU A 1 82 ? -25.777 -38.037 31.375 1.00 92.31 82 LEU A CA 1
ATOM 586 C C . LEU A 1 82 ? -26.984 -37.097 31.242 1.00 92.31 82 LEU A C 1
ATOM 588 O O . LEU A 1 82 ? -26.849 -35.881 31.368 1.00 92.31 82 LEU A O 1
ATOM 592 N N . GLU A 1 83 ? -28.165 -37.661 30.985 1.00 92.19 83 GLU A N 1
ATOM 593 C CA . GLU A 1 83 ? -29.400 -36.879 30.800 1.00 92.19 83 GLU A CA 1
ATOM 594 C C . GLU A 1 83 ? -30.158 -36.620 32.113 1.00 92.19 83 GLU A C 1
ATOM 596 O O . GLU A 1 83 ? -30.961 -35.689 32.199 1.00 92.19 83 GLU A O 1
ATOM 601 N N . GLY A 1 84 ? -29.885 -37.411 33.153 1.00 91.81 84 GLY A N 1
ATOM 602 C CA . GLY A 1 84 ? -30.513 -37.310 34.469 1.00 91.81 84 GLY A CA 1
ATOM 603 C C . GLY A 1 84 ? -29.934 -38.320 35.463 1.00 91.81 84 GLY A C 1
ATOM 604 O O . GLY A 1 84 ? -29.083 -39.139 35.111 1.00 91.81 84 GLY A O 1
ATOM 605 N N . LEU A 1 85 ? -30.413 -38.283 36.708 1.00 93.81 85 LEU A N 1
ATOM 606 C CA . LEU A 1 85 ? -30.083 -39.275 37.740 1.00 93.81 85 LEU A CA 1
ATOM 607 C C . LEU A 1 85 ? -31.284 -40.188 38.035 1.00 93.81 85 LEU A C 1
ATOM 609 O O . LEU A 1 85 ? -32.426 -39.723 37.986 1.00 93.81 85 LEU A O 1
ATOM 613 N N . PRO A 1 86 ? -31.051 -41.468 38.392 1.00 93.38 86 PRO A N 1
ATOM 614 C CA . PRO A 1 86 ? -32.081 -42.305 38.997 1.00 93.38 86 PRO A CA 1
ATOM 615 C C . PRO A 1 86 ? -32.424 -41.794 40.408 1.00 93.38 86 PRO A C 1
ATOM 617 O O . PRO A 1 86 ? -31.812 -40.852 40.910 1.00 93.38 86 PRO A O 1
ATOM 620 N N . GLN A 1 87 ? -33.389 -42.434 41.074 1.00 94.88 87 GLN A N 1
ATOM 621 C CA . GLN A 1 87 ? -33.721 -42.114 42.467 1.00 94.88 87 GLN A CA 1
ATOM 622 C C . GLN A 1 87 ? -32.477 -42.182 43.367 1.00 94.88 87 GLN A C 1
ATOM 624 O O . GLN A 1 87 ? -31.678 -43.118 43.280 1.00 94.88 87 GLN A O 1
ATOM 629 N N . LEU A 1 88 ? -32.317 -41.167 44.215 1.00 96.19 88 LEU A N 1
ATOM 630 C CA . LEU A 1 88 ? -31.139 -40.987 45.059 1.00 96.19 88 LEU A CA 1
ATOM 631 C C . LEU A 1 88 ? -31.282 -41.756 46.381 1.00 96.19 88 LEU A C 1
ATOM 633 O O . LEU A 1 88 ? -32.401 -41.934 46.867 1.00 96.19 88 LEU A O 1
ATOM 637 N N . PRO A 1 89 ? -30.172 -42.209 46.988 1.00 95.38 89 PRO A N 1
ATOM 638 C CA . PRO A 1 89 ? -30.221 -42.877 48.279 1.00 95.38 89 PRO A CA 1
ATOM 639 C C . PRO A 1 89 ? -30.571 -41.880 49.398 1.00 95.38 89 PRO A C 1
ATOM 641 O O . PRO A 1 89 ? -30.106 -40.737 49.377 1.00 95.38 89 PRO A O 1
ATOM 644 N N . PRO A 1 90 ? -31.344 -42.296 50.418 1.00 94.38 90 PRO A N 1
ATOM 645 C CA . PRO A 1 90 ? -31.794 -41.409 51.495 1.00 94.38 90 PRO A CA 1
ATOM 646 C C . PRO A 1 90 ? -30.649 -40.885 52.378 1.00 94.38 90 PRO A C 1
ATOM 648 O O . PRO A 1 90 ? -30.819 -39.882 53.064 1.00 94.38 90 PRO A O 1
ATOM 651 N N . SER A 1 91 ? -29.488 -41.548 52.358 1.00 95.56 91 SER A N 1
ATOM 652 C CA . SER A 1 91 ? -28.277 -41.165 53.091 1.00 95.56 91 SER A CA 1
ATOM 653 C C . SER A 1 91 ? -27.429 -40.094 52.399 1.00 95.56 91 SER A C 1
ATOM 655 O O . SER A 1 91 ? -26.396 -39.719 52.949 1.00 95.56 91 SER A O 1
ATOM 657 N N . LEU A 1 92 ? -27.795 -39.647 51.191 1.00 97.50 92 LEU A N 1
ATOM 658 C CA . LEU A 1 92 ? -26.954 -38.759 50.391 1.00 97.50 92 LEU A CA 1
ATOM 659 C C . LEU A 1 92 ? -26.854 -37.365 51.022 1.00 97.50 92 LEU A C 1
ATOM 661 O O . LEU A 1 92 ? -27.868 -36.710 51.250 1.00 97.50 92 LEU A O 1
ATOM 665 N N . VAL A 1 93 ? -25.622 -36.906 51.255 1.00 97.75 93 VAL A N 1
ATOM 666 C CA . VAL A 1 93 ? -25.312 -35.623 51.907 1.00 97.75 93 VAL A CA 1
ATOM 667 C C . VAL A 1 93 ? -24.701 -34.617 50.924 1.00 97.75 93 VAL A C 1
ATOM 669 O O . VAL A 1 93 ? -24.985 -33.421 51.029 1.00 97.75 93 VAL A O 1
ATOM 672 N N . ASP A 1 94 ? -23.890 -35.093 49.971 1.00 97.75 94 ASP A N 1
ATOM 673 C CA . ASP A 1 94 ? -23.164 -34.291 48.973 1.00 97.75 94 ASP A CA 1
ATOM 674 C C . ASP A 1 94 ? -23.445 -34.828 47.558 1.00 97.75 94 ASP A C 1
ATOM 676 O O . ASP A 1 94 ? -23.083 -35.966 47.231 1.00 97.75 94 ASP A O 1
ATOM 680 N N . LEU A 1 95 ? -24.113 -34.014 46.735 1.00 97.50 95 LEU A N 1
ATOM 681 C CA . LEU A 1 95 ? -24.431 -34.315 45.340 1.00 97.50 95 LEU A CA 1
ATOM 682 C C . LEU A 1 95 ? -23.742 -33.321 44.404 1.00 97.50 95 LEU A C 1
ATOM 684 O O . LEU A 1 95 ? -24.014 -32.122 44.467 1.00 97.50 95 LEU A O 1
ATOM 688 N N . ARG A 1 96 ? -22.912 -33.836 43.488 1.00 97.62 96 ARG A N 1
ATOM 689 C CA . ARG A 1 96 ? -22.210 -33.041 42.470 1.00 97.62 96 ARG A CA 1
ATOM 690 C C . ARG A 1 96 ? -22.457 -33.582 41.071 1.00 97.62 96 ARG A C 1
ATOM 692 O O . ARG A 1 96 ? -22.113 -34.727 40.772 1.00 97.62 96 ARG A O 1
ATOM 699 N N . VAL A 1 97 ? -23.025 -32.749 40.208 1.00 95.56 97 VAL A N 1
ATOM 700 C CA . VAL A 1 97 ? -23.341 -33.047 38.800 1.00 95.56 97 VAL A CA 1
ATOM 701 C C . VAL A 1 97 ? -22.812 -31.966 37.855 1.00 95.56 97 VAL A C 1
ATOM 703 O O . VAL A 1 97 ? -23.347 -31.764 36.771 1.00 95.56 97 VAL A O 1
ATOM 706 N N . ASP A 1 98 ? -21.755 -31.256 38.248 1.00 95.50 98 ASP A N 1
ATOM 707 C CA . ASP A 1 98 ? -21.201 -30.151 37.463 1.00 95.50 98 ASP A CA 1
ATOM 708 C C . ASP A 1 98 ? -20.852 -30.572 36.023 1.00 95.50 98 ASP A C 1
ATOM 710 O O . ASP A 1 98 ? -20.368 -31.673 35.792 1.00 95.50 98 ASP A O 1
ATOM 714 N N . ARG A 1 99 ? -21.050 -29.688 35.043 1.00 94.44 99 ARG A N 1
ATOM 715 C CA . ARG A 1 99 ? -20.725 -29.852 33.614 1.00 94.44 99 ARG A CA 1
ATOM 716 C C . ARG A 1 99 ? -21.396 -31.048 32.928 1.00 94.44 99 ARG A C 1
ATOM 718 O O . ARG A 1 99 ? -20.926 -31.525 31.896 1.00 94.44 99 ARG A O 1
ATOM 725 N N . CYS A 1 100 ? -22.538 -31.508 33.434 1.00 94.25 100 CYS A N 1
ATOM 726 C CA . CYS A 1 100 ? -23.371 -32.480 32.726 1.00 94.25 100 CYS A CA 1
ATOM 727 C C . CYS A 1 100 ? -24.230 -31.764 31.667 1.00 94.25 100 CYS A C 1
ATOM 729 O O . CYS A 1 100 ? -25.378 -31.399 31.903 1.00 94.25 100 CYS A O 1
ATOM 731 N N . ALA A 1 101 ? -23.659 -31.524 30.484 1.00 91.38 101 ALA A N 1
ATOM 732 C CA . ALA A 1 101 ? -24.257 -30.662 29.456 1.00 91.38 101 ALA A CA 1
ATOM 733 C C . ALA A 1 101 ? -25.636 -31.118 28.934 1.00 91.38 101 ALA A C 1
ATOM 735 O O . ALA A 1 101 ? -26.421 -30.282 28.495 1.00 91.38 101 ALA A O 1
ATOM 736 N N . ARG A 1 102 ? -25.955 -32.420 28.979 1.00 94.25 102 ARG A N 1
ATOM 737 C CA . ARG A 1 102 ? -27.265 -32.970 28.570 1.00 94.25 102 ARG A CA 1
ATOM 738 C C . ARG A 1 102 ? -28.247 -33.166 29.726 1.00 94.25 102 ARG A C 1
ATOM 740 O O . ARG A 1 102 ? -29.345 -33.662 29.498 1.00 94.25 102 ARG A O 1
ATOM 747 N N . PHE A 1 103 ? -27.868 -32.788 30.941 1.00 93.56 103 PHE A N 1
ATOM 748 C CA . PHE A 1 103 ? -28.643 -33.052 32.144 1.00 93.56 103 PHE A CA 1
ATOM 749 C C . PHE A 1 103 ? -29.894 -32.177 32.193 1.00 93.56 103 PHE A C 1
ATOM 751 O O . PHE A 1 103 ? -29.794 -30.957 32.302 1.00 93.56 103 PHE A O 1
ATOM 758 N N . LEU A 1 104 ? -31.074 -32.789 32.086 1.00 92.75 104 LEU A N 1
ATOM 759 C CA . LEU A 1 104 ? -32.333 -32.062 31.907 1.00 92.75 104 LEU A CA 1
ATOM 760 C C . LEU A 1 104 ? -32.979 -31.651 33.233 1.00 92.75 104 LEU A C 1
ATOM 762 O O . LEU A 1 104 ? -33.513 -30.544 33.332 1.00 92.75 104 LEU A O 1
ATOM 766 N N . GLN A 1 105 ? -32.948 -32.542 34.230 1.00 91.06 105 GLN A N 1
ATOM 767 C CA . GLN A 1 105 ? -33.628 -32.377 35.518 1.00 91.06 105 GLN A CA 1
ATOM 768 C C . GLN A 1 105 ? -33.019 -33.276 36.605 1.00 91.06 105 GLN A C 1
ATOM 770 O O . GLN A 1 105 ? -32.517 -34.366 36.318 1.00 91.06 105 GLN A O 1
ATOM 775 N N . LEU A 1 106 ? -33.108 -32.839 37.863 1.00 93.00 106 LEU A N 1
ATOM 776 C CA . LEU A 1 106 ? -32.776 -33.653 39.03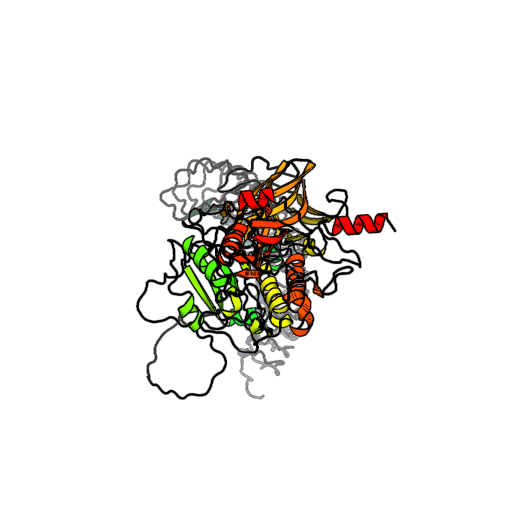8 1.00 93.00 106 LEU A CA 1
ATOM 777 C C . LEU A 1 106 ? -34.013 -34.435 39.529 1.00 93.00 106 LEU A C 1
ATOM 779 O O . LEU A 1 106 ? -35.129 -33.921 39.441 1.00 93.00 106 LEU A O 1
ATOM 783 N N . PRO A 1 107 ? -33.841 -35.653 40.080 1.00 92.81 107 PRO A N 1
ATOM 784 C CA . PRO A 1 107 ? -34.900 -36.359 40.802 1.00 92.81 107 PRO A CA 1
ATOM 785 C C . PRO A 1 107 ? -35.209 -35.668 42.144 1.00 92.81 107 PRO A C 1
ATOM 787 O O . PRO A 1 107 ? -34.536 -34.715 42.539 1.00 92.81 107 PRO A O 1
ATOM 790 N N . ALA A 1 108 ? -36.204 -36.177 42.877 1.00 93.12 108 ALA A N 1
ATOM 791 C CA . ALA A 1 108 ? -36.476 -35.726 44.240 1.00 93.12 108 ALA A CA 1
ATOM 792 C C . ALA A 1 108 ? -35.217 -35.852 45.120 1.00 93.12 108 ALA A C 1
ATOM 794 O O . ALA A 1 108 ? -34.537 -36.882 45.113 1.00 93.12 108 ALA A O 1
ATOM 795 N N . LEU A 1 109 ? -34.903 -34.785 45.858 1.00 94.62 109 LEU A N 1
ATOM 796 C CA . LEU A 1 109 ? -33.714 -34.721 46.703 1.00 94.62 109 LEU A CA 1
ATOM 797 C C . LEU A 1 109 ? -33.985 -35.385 48.066 1.00 94.62 109 LEU A C 1
ATOM 799 O O . LEU A 1 109 ? -35.094 -35.263 48.586 1.00 94.62 109 LEU A O 1
ATOM 803 N N . PRO A 1 110 ? -33.001 -36.080 48.662 1.00 93.31 110 PRO A N 1
ATOM 804 C CA . PRO A 1 110 ? -33.161 -36.715 49.967 1.00 93.31 110 PRO A CA 1
ATOM 805 C C . PRO A 1 110 ? -32.997 -35.721 51.127 1.00 93.31 110 PRO A C 1
ATOM 807 O O . PRO A 1 110 ? -32.209 -34.782 51.051 1.00 93.31 110 PRO A O 1
ATOM 810 N N . ASN A 1 111 ? -33.676 -35.987 52.249 1.00 91.31 111 ASN A N 1
ATOM 811 C CA . ASN A 1 111 ? -33.688 -35.127 53.448 1.00 91.31 111 ASN A CA 1
ATOM 812 C C . ASN A 1 111 ? -32.323 -34.925 54.124 1.00 91.31 111 ASN A C 1
ATOM 814 O O . ASN A 1 111 ? -32.173 -34.008 54.922 1.00 91.31 111 ASN A O 1
ATOM 818 N N . ALA A 1 112 ? -31.344 -35.789 53.855 1.00 93.94 112 ALA A N 1
ATOM 819 C CA . ALA A 1 112 ? -29.995 -35.658 54.401 1.00 93.94 112 ALA A CA 1
ATOM 820 C C . ALA A 1 112 ? -29.102 -34.709 53.579 1.00 93.94 112 ALA A C 1
ATOM 822 O O . ALA A 1 112 ? -27.978 -34.421 53.998 1.00 93.94 112 ALA A O 1
ATOM 823 N N . LEU A 1 113 ? -29.567 -34.236 52.414 1.00 96.69 113 LEU A N 1
ATOM 824 C CA . LEU A 1 113 ? -28.744 -33.474 51.485 1.00 96.69 113 LEU A CA 1
ATOM 825 C C . LEU A 1 113 ? -28.427 -32.088 52.053 1.00 96.69 113 LEU A C 1
ATOM 827 O O . LEU A 1 113 ? -29.327 -31.315 52.384 1.00 96.69 113 LEU A O 1
ATOM 831 N N . THR A 1 114 ? -27.135 -31.772 52.128 1.00 97.00 114 THR A N 1
ATOM 832 C CA . THR A 1 114 ? -26.634 -30.477 52.621 1.00 97.00 114 THR A CA 1
ATOM 833 C C . THR A 1 114 ? -25.945 -29.667 51.527 1.00 97.00 114 THR A C 1
ATOM 835 O O . THR A 1 114 ? -25.944 -28.437 51.592 1.00 97.00 114 THR A O 1
ATOM 838 N N . ARG A 1 115 ? -25.407 -30.333 50.495 1.00 97.50 115 ARG A N 1
ATOM 839 C CA . ARG A 1 115 ? -24.723 -29.707 49.358 1.00 97.50 115 ARG A CA 1
ATOM 840 C C . ARG A 1 115 ? -25.274 -30.212 48.029 1.00 97.50 115 ARG A C 1
ATOM 842 O O . ARG A 1 115 ? -25.321 -31.422 47.802 1.00 97.50 115 ARG A O 1
ATOM 849 N N . LEU A 1 116 ? -25.611 -29.268 47.152 1.00 97.31 116 LEU A N 1
ATOM 850 C CA . LEU A 1 116 ? -25.965 -29.515 45.758 1.00 97.31 116 LEU A CA 1
ATOM 851 C C . LEU A 1 116 ? -25.135 -28.619 44.830 1.00 97.31 116 LEU A C 1
ATOM 853 O O . LEU A 1 116 ? -25.350 -27.406 44.786 1.00 97.31 116 LEU A O 1
ATOM 857 N N . ASP A 1 117 ? -24.241 -29.244 44.063 1.00 96.81 117 ASP A N 1
ATOM 858 C CA . ASP A 1 117 ? -23.420 -28.591 43.044 1.00 96.81 117 ASP A CA 1
ATOM 859 C C . ASP A 1 117 ? -23.839 -29.089 41.644 1.00 96.81 117 ASP A C 1
ATOM 861 O O . ASP A 1 117 ? -23.831 -30.287 41.350 1.00 96.81 117 ASP A O 1
ATOM 865 N N . ALA A 1 118 ? -24.257 -28.166 40.782 1.00 95.56 118 ALA A N 1
ATOM 866 C CA . ALA A 1 118 ? -24.768 -28.411 39.436 1.00 95.56 118 ALA A CA 1
ATOM 867 C C . ALA A 1 118 ? -24.260 -27.363 38.428 1.00 95.56 118 ALA A C 1
ATOM 869 O O . ALA A 1 118 ? -24.955 -27.035 37.464 1.00 95.56 118 ALA A O 1
ATOM 870 N N . TRP A 1 119 ? -23.060 -26.805 38.630 1.00 94.44 119 TRP A N 1
ATOM 871 C CA . TRP A 1 119 ? -22.516 -25.776 37.739 1.00 94.44 119 TRP A CA 1
ATOM 872 C C . TRP A 1 119 ? -22.391 -26.304 36.312 1.00 94.44 119 TRP A C 1
ATOM 874 O O . TRP A 1 119 ? -21.700 -27.283 36.072 1.00 94.44 119 TRP A O 1
ATOM 884 N N . GLY A 1 120 ? -22.968 -25.611 35.333 1.00 93.38 120 GLY A N 1
ATOM 885 C CA . GLY A 1 120 ? -22.630 -25.785 33.919 1.00 93.38 120 GLY A CA 1
ATOM 886 C C . GLY A 1 120 ? -23.440 -26.897 33.278 1.00 93.38 120 GLY A C 1
ATOM 887 O O . GLY A 1 120 ? -23.089 -27.398 32.212 1.00 93.38 120 GLY A O 1
ATOM 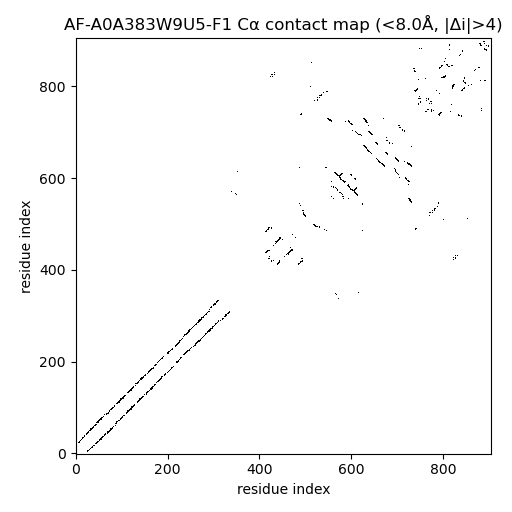888 N N . CYS A 1 121 ? -24.532 -27.286 33.933 1.00 95.75 121 CYS A N 1
ATOM 889 C CA . CYS A 1 121 ? -25.576 -28.104 33.348 1.00 95.75 121 CYS A CA 1
ATOM 890 C C . CYS A 1 121 ? -26.423 -27.215 32.432 1.00 95.75 121 CYS A C 1
ATOM 892 O O . CYS A 1 121 ? -27.507 -26.766 32.796 1.00 95.75 121 CYS A O 1
ATOM 894 N N . THR A 1 122 ? -25.904 -26.901 31.246 1.00 96.06 122 THR A N 1
ATOM 895 C CA . THR A 1 122 ? -26.509 -25.917 30.332 1.00 96.06 122 THR A CA 1
ATOM 896 C C . THR A 1 122 ? -27.919 -26.300 29.874 1.00 96.06 122 THR A C 1
ATOM 898 O O . THR A 1 122 ? -28.727 -25.412 29.601 1.00 96.06 122 THR A O 1
ATOM 901 N N . ALA A 1 123 ? -28.249 -27.597 29.840 1.00 96.00 123 ALA A N 1
ATOM 902 C CA . ALA A 1 123 ? -29.581 -28.111 29.511 1.00 96.00 123 ALA A CA 1
ATOM 903 C C . ALA A 1 123 ? -30.550 -28.224 30.705 1.00 96.00 123 ALA A C 1
ATOM 905 O O . ALA A 1 123 ? -31.721 -28.543 30.482 1.00 96.00 123 ALA A O 1
ATOM 906 N N . LEU A 1 124 ? -30.103 -27.953 31.940 1.00 95.88 124 LEU A N 1
ATOM 907 C CA . LEU A 1 124 ? -30.922 -28.086 33.148 1.00 95.88 124 LEU A CA 1
ATOM 908 C C . LEU A 1 124 ? -32.048 -27.053 33.129 1.00 95.88 124 LEU A C 1
ATOM 910 O O . LEU A 1 124 ? -31.796 -25.849 33.107 1.00 95.88 124 LEU A O 1
ATOM 914 N N . ARG A 1 125 ? -33.296 -27.526 33.121 1.00 93.38 125 ARG A N 1
ATOM 915 C CA . ARG A 1 125 ? -34.473 -26.662 32.925 1.00 93.38 125 ARG A CA 1
ATOM 916 C C . ARG A 1 125 ? -35.089 -26.183 34.231 1.00 93.38 125 ARG A C 1
ATOM 918 O O . ARG A 1 125 ? -35.601 -25.065 34.284 1.00 93.38 125 ARG A O 1
ATOM 925 N N . GLU A 1 126 ? -35.045 -27.029 35.253 1.00 92.31 126 GLU A N 1
ATOM 926 C CA . GLU A 1 126 ? -35.646 -26.793 36.562 1.00 92.31 126 GLU A CA 1
ATOM 927 C C . GLU A 1 126 ? -34.882 -27.525 37.668 1.00 92.31 126 GLU A C 1
ATOM 929 O O . GLU A 1 126 ? -34.215 -28.537 37.433 1.00 92.31 126 GLU A O 1
ATOM 934 N N . LEU A 1 127 ? -34.993 -26.995 38.886 1.00 93.69 127 LEU A N 1
ATOM 935 C CA . LEU A 1 127 ? -34.558 -27.660 40.108 1.00 93.69 127 LEU A CA 1
ATOM 936 C C . LEU A 1 127 ? -35.793 -28.174 40.868 1.00 93.69 127 LEU A C 1
ATOM 938 O O . LEU A 1 127 ? -36.815 -27.484 40.888 1.00 93.69 127 LEU A O 1
ATOM 942 N N . PRO A 1 128 ? -35.711 -29.345 41.522 1.00 92.75 128 PRO A N 1
ATOM 943 C CA . PRO A 1 128 ? -36.769 -29.855 42.387 1.00 92.75 128 PRO A CA 1
ATOM 944 C C . PRO A 1 128 ? -36.943 -28.970 43.629 1.00 92.75 128 PRO A C 1
ATOM 946 O O . PRO A 1 128 ? -36.110 -28.111 43.928 1.00 92.75 128 PRO A O 1
ATOM 949 N N . ALA A 1 129 ? -38.014 -29.211 44.389 1.00 92.25 129 ALA A N 1
ATOM 950 C CA . ALA A 1 129 ? -38.210 -28.559 45.680 1.00 92.25 129 ALA A CA 1
ATOM 951 C C . ALA A 1 129 ? -37.005 -28.811 46.603 1.00 92.25 129 ALA A C 1
ATOM 953 O O . ALA A 1 129 ? -36.560 -29.950 46.768 1.00 92.25 129 ALA A O 1
ATOM 954 N N . LEU A 1 130 ? -36.478 -27.735 47.189 1.00 92.75 130 LEU A N 1
ATOM 955 C CA . LEU A 1 130 ? -35.330 -27.790 48.091 1.00 92.75 130 LEU A CA 1
ATOM 956 C C . LEU A 1 130 ? -35.792 -27.946 49.538 1.00 92.75 130 LEU A C 1
ATOM 958 O O . LEU A 1 130 ? -36.878 -27.501 49.913 1.00 92.75 130 LEU A O 1
ATOM 962 N N . LEU A 1 131 ? -34.948 -28.584 50.343 1.00 90.50 131 LEU A N 1
ATOM 963 C CA . LEU A 1 131 ? -35.255 -28.987 51.711 1.00 90.50 131 LEU A CA 1
ATOM 964 C C . LEU A 1 131 ? -34.543 -28.090 52.728 1.00 90.50 131 LEU A C 1
ATOM 966 O O . LEU A 1 131 ? -33.537 -27.453 52.416 1.00 90.50 131 LEU A O 1
ATOM 970 N N . GLU A 1 132 ? -35.044 -28.081 53.964 1.00 91.38 132 GLU A N 1
ATOM 971 C CA . GLU A 1 132 ? -34.509 -27.261 55.063 1.00 91.38 132 GLU A CA 1
ATOM 972 C C . GLU A 1 132 ? -33.056 -27.609 55.422 1.00 91.38 132 GLU A C 1
ATOM 974 O O . GLU A 1 132 ? -32.310 -26.752 55.883 1.00 91.38 132 GLU A O 1
ATOM 979 N N . SER A 1 133 ? -32.626 -28.848 55.162 1.00 92.50 133 SER A N 1
ATOM 980 C CA . SER A 1 133 ? -31.265 -29.335 55.423 1.00 92.50 133 SER A CA 1
ATOM 981 C C . SER A 1 133 ? -30.192 -28.728 54.510 1.00 92.50 133 SER A C 1
ATOM 983 O O . SER A 1 133 ? -29.000 -28.847 54.806 1.00 92.50 133 SER A O 1
ATOM 985 N N . LEU A 1 134 ? -30.585 -28.127 53.381 1.00 96.25 134 LEU A N 1
ATOM 986 C CA . LEU A 1 134 ? -29.653 -27.674 52.356 1.00 96.25 134 LEU A CA 1
ATOM 987 C C . LEU A 1 134 ? -28.934 -26.397 52.807 1.00 96.25 134 LEU A C 1
ATOM 989 O O . LEU A 1 134 ? -29.570 -25.370 53.029 1.00 96.25 134 LEU A O 1
ATOM 993 N N . SER A 1 135 ? -27.604 -26.451 52.898 1.00 95.44 135 SER A N 1
ATOM 994 C CA . SER A 1 135 ? -26.760 -25.320 53.310 1.00 95.44 135 SER A CA 1
ATOM 995 C C . SER A 1 135 ? -26.018 -24.661 52.144 1.00 95.44 135 SER A C 1
ATOM 997 O O . SER A 1 135 ? -25.698 -23.472 52.208 1.00 95.44 135 SER A O 1
ATOM 999 N N . ARG A 1 136 ? -25.773 -25.399 51.052 1.00 97.06 136 ARG A N 1
ATOM 1000 C CA . ARG A 1 136 ? -25.106 -24.893 49.843 1.00 97.06 136 ARG A CA 1
ATOM 1001 C C . ARG A 1 136 ? -25.853 -25.298 48.576 1.00 97.06 136 ARG A C 1
ATOM 1003 O O . ARG A 1 136 ? -26.093 -26.487 48.355 1.00 97.06 136 ARG A O 1
ATOM 1010 N N . LEU A 1 137 ? -26.119 -24.310 47.720 1.00 97.25 137 LEU A N 1
ATOM 1011 C CA . LEU A 1 137 ? -26.643 -24.503 46.367 1.00 97.25 137 LEU A CA 1
ATOM 1012 C C . LEU A 1 137 ? -25.771 -23.765 45.349 1.00 97.25 137 LEU A C 1
ATOM 1014 O O . LEU A 1 137 ? -25.774 -22.533 45.300 1.00 97.25 137 LEU A O 1
ATOM 1018 N N . HIS A 1 138 ? -25.057 -24.506 44.507 1.00 97.44 138 HIS A N 1
ATOM 1019 C CA . HIS A 1 138 ? -24.250 -23.948 43.425 1.00 97.44 138 HIS A CA 1
ATOM 1020 C C . HIS A 1 138 ? -24.760 -24.437 42.070 1.00 97.44 138 HIS A C 1
ATOM 1022 O O . HIS A 1 138 ? -24.598 -25.596 41.717 1.00 97.44 138 HIS A O 1
ATOM 1028 N N . CYS A 1 139 ? -25.334 -23.545 41.270 1.00 96.00 139 CYS A N 1
ATOM 1029 C CA . CYS A 1 139 ? -25.812 -23.836 39.919 1.00 96.00 139 CYS A CA 1
ATOM 1030 C C . CYS A 1 139 ? -25.439 -22.761 38.872 1.00 96.00 139 CYS A C 1
ATOM 1032 O O . CYS A 1 139 ? -26.279 -22.425 38.036 1.00 96.00 139 CYS A O 1
ATOM 1034 N N . PRO A 1 140 ? -24.213 -22.194 38.855 1.00 96.06 140 PRO A N 1
ATOM 1035 C CA . PRO A 1 140 ? -23.851 -21.247 37.803 1.00 96.06 140 PRO A CA 1
ATOM 1036 C C . PRO A 1 140 ? -23.827 -21.911 36.415 1.00 96.06 140 PRO A C 1
ATOM 1038 O O . PRO A 1 140 ? -23.662 -23.120 36.304 1.00 96.06 140 PRO A O 1
ATOM 1041 N N . GLY A 1 141 ? -23.987 -21.147 35.336 1.00 94.19 141 GLY A N 1
ATOM 1042 C CA . GLY A 1 141 ? -23.938 -21.631 33.952 1.00 94.19 141 GLY A CA 1
ATOM 1043 C C . GLY A 1 141 ? -25.075 -22.583 33.562 1.00 94.19 141 GLY A C 1
ATOM 1044 O O . GLY A 1 141 ? -24.954 -23.304 32.573 1.00 94.19 141 GLY A O 1
ATOM 1045 N N . CYS A 1 142 ? -26.169 -22.627 34.327 1.00 95.50 142 CYS A N 1
ATOM 1046 C CA . CYS A 1 142 ? -27.373 -23.369 33.950 1.00 95.50 142 CYS A CA 1
ATOM 1047 C C . CYS A 1 142 ? -28.225 -22.511 33.007 1.00 95.50 142 CYS A C 1
ATOM 1049 O O . CYS A 1 142 ? -29.242 -21.945 33.396 1.00 95.50 142 CYS A O 1
ATOM 1051 N N . GLU A 1 143 ? -27.779 -22.367 31.760 1.00 95.00 143 GLU A N 1
ATOM 1052 C CA . GLU A 1 143 ? -28.368 -21.437 30.785 1.00 95.00 143 GLU A CA 1
ATOM 1053 C C . GLU A 1 143 ? -29.853 -21.703 30.490 1.00 95.00 143 GLU A C 1
ATOM 1055 O O . GLU A 1 143 ? -30.601 -20.762 30.237 1.00 95.00 143 GLU A O 1
ATOM 1060 N N . SER A 1 144 ? -30.304 -22.960 30.575 1.00 95.44 144 SER A N 1
ATOM 1061 C CA . SER A 1 144 ? -31.710 -23.334 30.360 1.00 95.44 144 SER A CA 1
ATOM 1062 C C . SER A 1 144 ? -32.623 -23.125 31.578 1.00 95.44 144 SER A C 1
ATOM 1064 O O . SER A 1 144 ? -33.844 -23.268 31.444 1.00 95.44 144 SER A O 1
ATOM 1066 N N . LEU A 1 145 ? -32.066 -22.791 32.748 1.00 95.00 145 LEU A N 1
ATOM 1067 C CA . LEU A 1 145 ? -32.805 -22.677 34.002 1.00 95.00 145 LEU A CA 1
ATOM 1068 C C . LEU A 1 145 ? -33.625 -21.386 34.014 1.00 95.00 145 LEU A C 1
ATOM 1070 O O . LEU A 1 145 ? -33.081 -20.283 33.978 1.00 95.00 145 LEU A O 1
ATOM 1074 N N . LYS A 1 146 ? -34.953 -21.520 34.061 1.00 92.31 146 LYS A N 1
ATOM 1075 C CA . LYS A 1 146 ? -35.868 -20.369 33.960 1.00 92.31 146 LYS A CA 1
ATOM 1076 C C . LYS A 1 146 ? -36.197 -19.727 35.303 1.00 92.31 146 LYS A C 1
ATOM 1078 O O . LYS A 1 146 ? -36.444 -18.522 35.347 1.00 92.31 146 LYS A O 1
ATOM 1083 N N . GLN A 1 147 ? -36.250 -20.528 36.365 1.00 93.69 147 GLN A N 1
ATOM 1084 C CA . GLN A 1 147 ? -36.642 -20.118 37.714 1.00 93.69 147 GLN A CA 1
ATOM 1085 C C . GLN A 1 147 ? -35.891 -20.951 38.758 1.00 93.69 147 GLN A C 1
ATOM 1087 O O . GLN A 1 147 ? -35.556 -22.111 38.510 1.00 93.69 147 GLN A O 1
ATOM 1092 N N . LEU A 1 148 ? -35.653 -20.356 39.927 1.00 94.62 148 LEU A N 1
ATOM 1093 C CA . LEU A 1 148 ? -35.232 -21.077 41.127 1.00 94.62 148 LEU A CA 1
ATOM 1094 C C . LEU A 1 148 ? -36.469 -21.435 41.972 1.00 94.62 148 LEU A C 1
ATOM 1096 O O . LEU A 1 148 ? -37.431 -20.663 41.991 1.00 94.62 148 LEU A O 1
ATOM 1100 N N . PRO A 1 149 ? -36.458 -22.576 42.683 1.00 93.56 149 PRO A N 1
ATOM 1101 C CA . PRO A 1 149 ? -37.499 -22.922 43.645 1.00 93.56 149 PRO A CA 1
ATOM 1102 C C . PRO A 1 149 ? -37.490 -21.939 44.825 1.00 93.56 149 PRO A C 1
ATOM 1104 O O . PRO A 1 149 ? -36.525 -21.201 45.020 1.00 93.56 149 PRO A O 1
ATOM 1107 N N . ALA A 1 150 ? -38.551 -21.936 45.634 1.00 94.12 150 ALA A N 1
ATOM 1108 C CA . ALA A 1 150 ? -38.591 -21.125 46.850 1.00 94.12 150 ALA A CA 1
ATOM 1109 C C . ALA A 1 150 ? -37.399 -21.462 47.766 1.00 94.12 150 ALA A C 1
ATOM 1111 O O . ALA A 1 150 ? -37.114 -22.637 47.999 1.00 94.12 150 ALA A O 1
ATOM 1112 N N . LEU A 1 151 ? -36.703 -20.431 48.259 1.00 94.44 151 LEU A N 1
ATOM 1113 C CA . LEU A 1 151 ? -35.496 -20.586 49.082 1.00 94.44 151 LEU A CA 1
ATOM 1114 C C . LEU A 1 151 ? -35.687 -20.113 50.526 1.00 94.44 151 LEU A C 1
ATOM 1116 O O . LEU A 1 151 ? -34.906 -20.499 51.390 1.00 94.44 151 LEU A O 1
ATOM 1120 N N . ALA A 1 152 ? -36.715 -19.307 50.802 1.00 90.81 152 ALA A N 1
ATOM 1121 C CA . ALA A 1 152 ? -36.915 -18.654 52.096 1.00 90.81 152 ALA A CA 1
ATOM 1122 C C . ALA A 1 152 ? -37.025 -19.626 53.288 1.00 90.81 152 ALA A C 1
ATOM 1124 O O . ALA A 1 152 ? -36.656 -19.261 54.400 1.00 90.81 152 ALA A O 1
ATOM 1125 N N . HIS A 1 153 ? -37.504 -20.856 53.069 1.00 91.00 153 HIS A N 1
ATOM 1126 C CA . HIS A 1 153 ? -37.625 -21.896 54.101 1.00 91.00 153 HIS A CA 1
ATOM 1127 C C . HIS A 1 153 ? -36.349 -22.727 54.307 1.00 91.00 153 HIS A C 1
ATOM 1129 O O . HIS A 1 153 ? -36.325 -23.607 55.159 1.00 91.00 153 HIS A O 1
ATOM 1135 N N . THR A 1 154 ? -35.302 -22.505 53.514 1.00 94.19 154 THR A N 1
ATOM 1136 C CA . THR A 1 154 ? -34.075 -23.319 53.552 1.00 94.19 154 THR A CA 1
ATOM 1137 C C . THR A 1 154 ? -33.044 -22.777 54.547 1.00 94.19 154 THR A C 1
ATOM 1139 O O . THR A 1 154 ? -33.112 -21.618 54.948 1.00 94.19 154 THR A O 1
ATOM 1142 N N . ALA A 1 155 ? -32.044 -23.591 54.905 1.00 93.94 155 ALA A N 1
ATOM 1143 C CA . ALA A 1 155 ? -30.892 -23.170 55.711 1.00 93.94 155 ALA A CA 1
ATOM 1144 C C . ALA A 1 155 ? -29.669 -22.765 54.858 1.00 93.94 155 ALA A C 1
ATOM 1146 O O . ALA A 1 155 ? -28.524 -22.871 55.312 1.00 93.94 155 ALA A O 1
ATOM 1147 N N . ILE A 1 156 ? -29.885 -22.329 53.608 1.00 96.00 156 ILE A N 1
ATOM 1148 C CA . ILE A 1 156 ? -28.795 -22.011 52.677 1.00 96.00 156 ILE A CA 1
ATOM 1149 C C . ILE A 1 156 ? -27.965 -20.850 53.233 1.00 96.00 156 ILE A C 1
ATOM 1151 O O . ILE A 1 156 ? -28.484 -19.775 53.536 1.00 96.00 156 ILE A O 1
ATOM 1155 N N . THR A 1 157 ? -26.655 -21.063 53.338 1.00 95.44 157 THR A N 1
ATOM 1156 C CA . THR A 1 157 ? -25.670 -20.042 53.717 1.00 95.44 157 THR A CA 1
ATOM 1157 C C . THR A 1 157 ? -24.892 -19.520 52.511 1.00 95.44 157 THR A C 1
ATOM 1159 O O . THR A 1 157 ? -24.413 -18.385 52.542 1.00 95.44 157 THR A O 1
ATOM 1162 N N . GLU A 1 158 ? -24.770 -20.332 51.455 1.00 96.12 158 GLU A N 1
ATOM 1163 C CA . GLU A 1 158 ? -24.035 -20.025 50.222 1.00 96.12 158 GLU A CA 1
ATOM 1164 C C . GLU A 1 158 ? -24.875 -20.378 48.984 1.00 96.12 158 GLU A C 1
ATOM 1166 O O . GLU A 1 158 ? -25.190 -21.549 48.745 1.00 96.12 158 GLU A O 1
ATOM 1171 N N . LEU A 1 159 ? -25.211 -19.362 48.183 1.00 96.62 159 LEU A N 1
ATOM 1172 C CA . LEU A 1 159 ? -25.950 -19.506 46.928 1.00 96.62 159 LEU A CA 1
ATOM 1173 C C . LEU A 1 159 ? -25.146 -18.935 45.758 1.00 96.62 159 LEU A C 1
ATOM 1175 O O . LEU A 1 159 ? -24.783 -17.756 45.763 1.00 96.62 159 LEU A O 1
ATOM 1179 N N . THR A 1 160 ? -24.929 -19.749 44.722 1.00 96.69 160 THR A N 1
ATOM 1180 C CA . THR A 1 160 ? -24.337 -19.304 43.452 1.00 96.69 160 THR A CA 1
ATOM 1181 C C . THR A 1 160 ? -25.238 -19.685 42.281 1.00 96.69 160 THR A C 1
ATOM 1183 O O . THR A 1 160 ? -25.480 -20.867 42.064 1.00 96.69 160 THR A O 1
ATOM 1186 N N . CYS A 1 161 ? -25.691 -18.707 41.496 1.00 95.25 161 CYS A N 1
ATOM 1187 C CA . CYS A 1 161 ? -26.571 -18.910 40.335 1.00 95.25 161 CYS A CA 1
ATOM 1188 C C . CYS A 1 161 ? -26.188 -18.030 39.130 1.00 95.25 161 CYS A C 1
ATOM 1190 O O . CYS A 1 161 ? -27.047 -17.578 38.384 1.00 95.25 161 CYS A O 1
ATOM 1192 N N . SER A 1 162 ? -24.894 -17.761 38.946 1.00 95.56 162 SER A N 1
ATOM 1193 C CA . SER A 1 162 ? -24.373 -16.876 37.894 1.00 95.56 162 SER A CA 1
ATOM 1194 C C . SER A 1 162 ? -24.492 -17.441 36.474 1.00 95.56 162 SER A C 1
ATOM 1196 O O . SER A 1 162 ? -24.492 -18.649 36.297 1.00 95.56 162 SER A O 1
ATOM 1198 N N . HIS A 1 163 ? -24.519 -16.594 35.442 1.00 94.19 163 HIS A N 1
ATOM 1199 C CA . HIS A 1 163 ? -24.603 -16.971 34.020 1.00 94.19 163 HIS A CA 1
ATOM 1200 C C . HIS A 1 163 ? -25.798 -17.879 33.657 1.00 94.19 163 HIS A C 1
ATOM 1202 O O . HIS A 1 163 ? -25.754 -18.627 32.682 1.00 94.19 163 HIS A O 1
ATOM 1208 N N . CYS A 1 164 ? -26.891 -17.807 34.418 1.00 94.31 164 CYS A N 1
ATOM 1209 C CA . CYS A 1 164 ? -28.163 -18.446 34.079 1.00 94.31 164 CYS A CA 1
ATOM 1210 C C . CYS A 1 164 ? -28.993 -17.483 33.216 1.00 94.31 164 CYS A C 1
ATOM 1212 O O . CYS A 1 164 ? -29.850 -16.752 33.709 1.00 94.31 164 CYS A O 1
ATOM 1214 N N . SER A 1 165 ? -28.699 -17.434 31.916 1.00 89.62 165 SER A N 1
ATOM 1215 C CA . SER A 1 165 ? -29.195 -16.404 30.984 1.00 89.62 165 SER A CA 1
ATOM 1216 C C . SER A 1 165 ? -30.722 -16.362 30.799 1.00 89.62 165 SER A C 1
ATOM 1218 O O . SER A 1 165 ? -31.271 -15.314 30.443 1.00 89.62 165 SER A O 1
ATOM 1220 N N . LEU A 1 166 ? -31.429 -17.473 31.042 1.00 93.62 166 LEU A N 1
ATOM 1221 C CA . LEU A 1 166 ? -32.894 -17.537 30.991 1.00 93.62 166 LEU A CA 1
ATOM 1222 C C . LEU A 1 166 ? -33.587 -17.282 32.336 1.00 93.62 166 LEU A C 1
ATOM 1224 O O . LEU A 1 166 ? -34.819 -17.174 32.336 1.00 93.62 166 LEU A O 1
ATOM 1228 N N . LEU A 1 167 ? -32.836 -17.157 33.436 1.00 94.06 167 LEU A N 1
ATOM 1229 C CA . LEU A 1 167 ? -33.385 -16.960 34.775 1.00 94.06 167 LEU A CA 1
ATOM 1230 C C . LEU A 1 167 ? -34.081 -15.599 34.853 1.00 94.06 167 LEU A C 1
ATOM 1232 O O . LEU A 1 167 ? -33.439 -14.561 34.703 1.00 94.06 167 LEU A O 1
ATOM 1236 N N . GLN A 1 168 ? -35.403 -15.612 35.028 1.00 89.62 168 GLN A N 1
ATOM 1237 C CA . GLN A 1 168 ? -36.219 -14.397 34.930 1.00 89.62 168 GLN A CA 1
ATOM 1238 C C . GLN A 1 168 ? -36.101 -13.521 36.178 1.00 89.62 168 GLN A C 1
ATOM 1240 O O . GLN A 1 168 ? -35.882 -12.322 36.050 1.00 89.62 168 GLN A O 1
ATOM 1245 N N . ASP A 1 169 ? -36.185 -14.135 37.358 1.00 90.38 169 ASP A N 1
ATOM 1246 C CA . ASP A 1 169 ? -36.173 -13.462 38.656 1.00 90.38 169 ASP A CA 1
ATOM 1247 C C . ASP A 1 169 ? -35.455 -14.320 39.710 1.00 90.38 169 ASP A C 1
ATOM 1249 O O . ASP A 1 169 ? -35.262 -15.529 39.534 1.00 90.38 169 ASP A O 1
ATOM 1253 N N . LEU A 1 170 ? -35.075 -13.684 40.822 1.00 92.44 170 LEU A N 1
ATOM 1254 C CA . LEU A 1 170 ? -34.547 -14.350 42.012 1.00 92.44 170 LEU A CA 1
ATOM 1255 C C . LEU A 1 170 ? -35.647 -14.451 43.087 1.00 92.44 170 LEU A C 1
ATOM 1257 O O . LEU A 1 170 ? -36.318 -13.450 43.340 1.00 92.44 170 LEU A O 1
ATOM 1261 N N . PRO A 1 171 ? -35.838 -15.619 43.728 1.00 93.38 171 PRO A N 1
ATOM 1262 C CA . PRO A 1 171 ? -36.781 -15.779 44.833 1.00 93.38 171 PRO A CA 1
ATOM 1263 C C . PRO A 1 171 ? -36.264 -15.104 46.110 1.00 93.38 171 PRO A C 1
ATOM 1265 O O . PRO A 1 171 ? -35.075 -14.806 46.228 1.00 93.38 171 PRO A O 1
ATOM 1268 N N . ASP A 1 172 ? -37.149 -14.914 47.089 1.00 92.81 172 ASP A N 1
ATOM 1269 C CA . ASP A 1 172 ? -36.769 -14.404 48.408 1.00 92.81 172 ASP A CA 1
ATOM 1270 C C . ASP A 1 172 ? -35.736 -15.312 49.083 1.00 92.81 172 ASP A C 1
ATOM 1272 O O . ASP A 1 172 ? -35.860 -16.544 49.092 1.00 92.81 172 ASP A O 1
ATOM 1276 N N . MET A 1 173 ? -34.709 -14.678 49.646 1.00 93.44 173 MET A N 1
ATOM 1277 C CA . MET A 1 173 ? -33.573 -15.359 50.252 1.00 93.44 173 MET A CA 1
ATOM 1278 C C . MET A 1 173 ? -33.866 -15.748 51.709 1.00 93.44 173 MET A C 1
ATOM 1280 O O . MET A 1 173 ? -34.572 -15.013 52.402 1.00 93.44 173 MET A O 1
ATOM 1284 N N . PRO A 1 174 ? -33.316 -16.872 52.204 1.00 93.12 174 PRO A N 1
ATOM 1285 C CA . PRO A 1 174 ? -33.437 -17.250 53.609 1.00 93.12 174 PRO A CA 1
ATOM 1286 C C . PRO A 1 174 ? -32.594 -16.341 54.510 1.00 93.12 174 PRO A C 1
ATOM 1288 O O . PRO A 1 174 ? -31.511 -15.900 54.121 1.00 93.12 174 PRO A O 1
ATOM 1291 N N . ASP A 1 175 ? -33.035 -16.137 55.753 1.00 90.94 175 ASP A N 1
ATOM 1292 C CA . ASP A 1 175 ? -32.328 -15.296 56.736 1.00 90.94 175 ASP A CA 1
ATOM 1293 C C . ASP A 1 175 ? -30.932 -15.844 57.111 1.00 90.94 175 ASP A C 1
ATOM 1295 O O . ASP A 1 175 ? -30.086 -15.105 57.612 1.00 90.94 175 ASP A O 1
ATOM 1299 N N . SER A 1 176 ? -30.660 -17.128 56.842 1.00 92.62 176 SER A N 1
ATOM 1300 C CA . SER A 1 176 ? -29.352 -17.768 57.048 1.00 92.62 176 SER A CA 1
ATOM 1301 C C . SER A 1 176 ? -28.294 -17.398 56.002 1.00 92.62 176 SER A C 1
ATOM 1303 O O . SER A 1 176 ? -27.125 -17.764 56.172 1.00 92.62 176 SER A O 1
ATOM 1305 N N . LEU A 1 177 ? -28.676 -16.732 54.906 1.00 94.62 177 LEU A N 1
ATOM 1306 C CA . LEU A 1 177 ? -27.800 -16.506 53.760 1.00 94.62 177 LEU A CA 1
ATOM 1307 C C . LEU A 1 177 ? -26.650 -15.555 54.110 1.00 94.62 177 LEU A C 1
ATOM 1309 O O . LEU A 1 177 ? -26.858 -14.401 54.474 1.00 94.62 177 LEU A O 1
ATOM 1313 N N . LYS A 1 178 ? -25.412 -16.026 53.933 1.00 94.06 178 LYS A N 1
ATOM 1314 C CA . LYS A 1 178 ? -24.194 -15.242 54.189 1.00 94.06 178 LYS A CA 1
ATOM 1315 C C . LYS A 1 178 ? -23.499 -14.794 52.910 1.00 94.06 178 LYS A C 1
ATOM 1317 O O . LYS A 1 178 ? -22.802 -13.779 52.922 1.00 94.06 178 LYS A O 1
ATOM 1322 N N . GLN A 1 179 ? -23.642 -15.563 51.830 1.00 95.38 179 GLN A N 1
ATOM 1323 C CA . GLN A 1 179 ? -23.003 -15.295 50.545 1.00 95.38 179 GLN A CA 1
ATOM 1324 C C . GLN A 1 179 ? -23.964 -15.536 49.381 1.00 95.38 179 GLN A C 1
ATOM 1326 O O . GLN A 1 179 ? -24.492 -16.638 49.222 1.00 95.38 179 GLN A O 1
ATOM 1331 N N . LEU A 1 180 ? -24.121 -14.518 48.533 1.00 95.81 180 LEU A N 1
ATOM 1332 C CA . LEU A 1 180 ? -24.865 -14.589 47.279 1.00 95.81 180 LEU A CA 1
ATOM 1333 C C . LEU A 1 180 ? -23.965 -14.214 46.100 1.00 95.81 180 LEU A C 1
ATOM 1335 O O . LEU A 1 180 ? -23.410 -13.115 46.059 1.00 95.81 180 LEU A O 1
ATOM 1339 N N . ARG A 1 181 ? -23.856 -15.114 45.119 1.00 96.56 181 ARG A N 1
ATOM 1340 C CA . ARG A 1 181 ? -23.202 -14.876 43.826 1.00 96.56 181 ARG A CA 1
ATOM 1341 C C . ARG A 1 181 ? -24.205 -15.068 42.696 1.00 96.56 181 ARG A C 1
ATOM 1343 O O . ARG A 1 181 ? -24.550 -16.192 42.339 1.00 96.56 181 ARG A O 1
ATOM 1350 N N . ALA A 1 182 ? -24.668 -13.961 42.141 1.00 93.69 182 ALA A N 1
ATOM 1351 C CA . ALA A 1 182 ? -25.703 -13.927 41.123 1.00 93.69 182 ALA A CA 1
ATOM 1352 C C . ALA A 1 182 ? -25.331 -12.880 40.068 1.00 93.69 182 ALA A C 1
ATOM 1354 O O . ALA A 1 182 ? -25.889 -11.787 40.040 1.00 93.69 182 ALA A O 1
ATOM 1355 N N . TYR A 1 183 ? -24.347 -13.210 39.225 1.00 92.88 183 TYR A N 1
ATOM 1356 C CA . TYR A 1 183 ? -23.880 -12.316 38.164 1.00 92.88 183 TYR A CA 1
ATOM 1357 C C . TYR A 1 183 ? -24.091 -12.883 36.759 1.00 92.88 183 TYR A C 1
ATOM 1359 O O . TYR A 1 183 ? -24.211 -14.093 36.590 1.00 92.88 183 TYR A O 1
ATOM 1367 N N . GLY A 1 184 ? -24.181 -12.025 35.745 1.00 90.69 184 GLY A N 1
ATOM 1368 C CA . GLY A 1 184 ? -24.484 -12.432 34.367 1.00 90.69 184 GLY A CA 1
ATOM 1369 C C . GLY A 1 184 ? -25.949 -12.841 34.172 1.00 90.69 184 GLY A C 1
ATOM 1370 O O . GLY A 1 184 ? -26.259 -13.668 33.312 1.00 90.69 184 GLY A O 1
ATOM 1371 N N . LEU A 1 185 ? -26.853 -12.300 34.999 1.00 91.69 185 LEU A N 1
ATOM 1372 C CA . LEU A 1 185 ? -28.295 -12.564 34.966 1.00 91.69 185 LEU A CA 1
ATOM 1373 C C . LEU A 1 185 ? -29.019 -11.426 34.249 1.00 91.69 185 LEU A C 1
ATOM 1375 O O . LEU A 1 185 ? -29.648 -10.557 34.853 1.00 91.69 185 LEU A O 1
ATOM 1379 N N . THR A 1 186 ? -28.924 -11.426 32.924 1.00 86.94 186 THR A N 1
ATOM 1380 C CA . THR A 1 186 ? -29.370 -10.309 32.078 1.00 86.94 186 THR A CA 1
ATOM 1381 C C . THR A 1 186 ? -30.880 -10.058 32.110 1.00 86.94 186 THR A C 1
ATOM 1383 O O . THR A 1 186 ? -31.309 -8.953 31.780 1.00 86.94 186 THR A O 1
ATOM 1386 N N . ARG A 1 187 ? -31.700 -11.033 32.522 1.00 91.00 187 ARG A N 1
ATOM 1387 C CA . ARG A 1 187 ? -33.164 -10.890 32.630 1.00 91.00 187 ARG A CA 1
ATOM 1388 C C . ARG A 1 187 ? -33.648 -10.435 34.006 1.00 91.00 187 ARG A C 1
ATOM 1390 O O . ARG A 1 187 ? -34.754 -9.914 34.090 1.00 91.00 187 ARG A O 1
ATOM 1397 N N . VAL A 1 188 ? -32.814 -10.551 35.040 1.00 91.19 188 VAL A N 1
ATOM 1398 C CA . VAL A 1 188 ? -33.151 -10.110 36.398 1.00 91.19 188 VAL A CA 1
ATOM 1399 C C . VAL A 1 188 ? -33.116 -8.585 36.452 1.00 91.19 188 VAL A C 1
ATOM 1401 O O . VAL A 1 188 ? -32.085 -7.960 36.192 1.00 91.19 188 VAL A O 1
ATOM 1404 N N . THR A 1 189 ? -34.262 -7.980 36.771 1.00 90.19 189 THR A N 1
ATOM 1405 C CA . THR A 1 189 ? -34.443 -6.513 36.776 1.00 90.19 189 THR A CA 1
ATOM 1406 C C . THR A 1 189 ? -34.578 -5.909 38.173 1.00 90.19 189 THR A C 1
ATOM 1408 O O . THR A 1 189 ? -34.510 -4.687 38.316 1.00 90.19 189 THR A O 1
ATOM 1411 N N . ARG A 1 190 ? -34.766 -6.735 39.211 1.00 90.56 190 ARG A N 1
ATOM 1412 C CA . ARG A 1 190 ? -34.962 -6.305 40.604 1.00 90.56 190 ARG A CA 1
ATOM 1413 C C . ARG A 1 190 ? -34.195 -7.210 41.564 1.00 90.56 190 ARG A C 1
ATOM 1415 O O . ARG A 1 190 ? -33.934 -8.367 41.248 1.00 90.56 190 ARG A O 1
ATOM 1422 N N . LEU A 1 191 ? -33.850 -6.675 42.734 1.00 89.38 191 LEU A N 1
ATOM 1423 C CA . LEU A 1 191 ? -33.298 -7.469 43.832 1.00 89.38 191 LEU A CA 1
ATOM 1424 C C . LEU A 1 191 ? -34.399 -8.285 44.535 1.00 89.38 191 LEU A C 1
ATOM 1426 O O . LEU A 1 191 ? -35.513 -7.774 44.677 1.00 89.38 191 LEU A O 1
ATOM 1430 N N . PRO A 1 192 ? -34.091 -9.508 45.008 1.00 89.44 192 PRO A N 1
ATOM 1431 C CA . PRO A 1 192 ? -34.975 -10.268 45.892 1.00 89.44 192 PRO A CA 1
ATOM 1432 C C . PRO A 1 192 ? -35.013 -9.649 47.297 1.00 89.44 192 PRO A C 1
ATOM 1434 O O . PRO A 1 192 ? -34.180 -8.797 47.626 1.00 89.44 192 PRO A O 1
ATOM 1437 N N . ARG A 1 193 ? -35.914 -10.119 48.173 1.00 90.75 193 ARG A N 1
ATOM 1438 C CA . ARG A 1 193 ? -35.765 -9.847 49.608 1.00 90.75 193 ARG A CA 1
ATOM 1439 C C . ARG A 1 193 ? -34.469 -10.489 50.100 1.00 90.75 193 ARG A C 1
ATOM 1441 O O . ARG A 1 193 ? -34.289 -11.702 49.998 1.00 90.75 193 ARG A O 1
ATOM 1448 N N . LEU A 1 194 ? -33.584 -9.655 50.633 1.00 91.75 194 LEU A N 1
ATOM 1449 C CA . LEU A 1 194 ? -32.311 -10.059 51.216 1.00 91.75 194 LEU A CA 1
ATOM 1450 C C . LEU A 1 194 ? -32.421 -10.145 52.751 1.00 91.75 194 LEU A C 1
ATOM 1452 O O . LEU A 1 194 ? -33.314 -9.520 53.336 1.00 91.75 194 LEU A O 1
ATOM 1456 N N . PRO A 1 195 ? -31.525 -10.899 53.413 1.00 87.81 195 PRO A N 1
ATOM 1457 C CA . PRO A 1 195 ? -31.439 -10.935 54.870 1.00 87.81 195 PRO A CA 1
ATOM 1458 C C . PRO A 1 195 ? -31.144 -9.547 55.446 1.00 87.81 195 PRO A C 1
ATOM 1460 O O . PRO A 1 195 ? -30.421 -8.750 54.849 1.00 87.81 195 PRO A O 1
ATOM 1463 N N . THR A 1 196 ? -31.659 -9.270 56.644 1.00 73.38 196 THR A N 1
ATOM 1464 C CA . THR A 1 196 ? -31.426 -7.998 57.354 1.00 73.38 196 THR A CA 1
ATOM 1465 C C . THR A 1 196 ? -30.177 -8.010 58.244 1.00 73.38 196 THR A C 1
ATOM 1467 O O . THR A 1 196 ? -29.765 -6.958 58.728 1.00 73.38 196 THR A O 1
ATOM 1470 N N . GLN A 1 197 ? -29.573 -9.182 58.475 1.00 74.94 197 GLN A N 1
ATOM 1471 C CA . GLN A 1 197 ? -28.337 -9.346 59.250 1.00 74.94 197 GLN A CA 1
ATOM 1472 C C . GLN A 1 197 ? -27.078 -9.226 58.370 1.00 74.94 197 GLN A C 1
ATOM 1474 O O . GLN A 1 197 ? -27.166 -9.080 57.154 1.00 74.94 197 GLN A O 1
ATOM 1479 N N . SER A 1 198 ? -25.894 -9.275 58.995 1.00 66.62 198 SER A N 1
ATOM 1480 C CA . SER A 1 198 ? -24.606 -9.132 58.302 1.00 66.62 198 SER A CA 1
ATOM 1481 C C . SER A 1 198 ? -24.393 -10.226 57.250 1.00 66.62 198 SER A C 1
ATOM 1483 O O . SER A 1 198 ? -24.326 -11.412 57.586 1.00 66.62 198 SER A O 1
ATOM 1485 N N . MET A 1 199 ? -24.239 -9.815 55.990 1.00 87.62 199 MET A N 1
ATOM 1486 C CA . MET A 1 199 ? -23.794 -10.679 54.895 1.00 87.62 199 MET A CA 1
ATOM 1487 C C . MET A 1 199 ? -22.292 -10.501 54.658 1.00 87.62 199 MET A C 1
ATOM 1489 O O . MET A 1 199 ? -21.774 -9.389 54.685 1.00 87.62 199 MET A O 1
ATOM 1493 N N . HIS A 1 200 ? -21.585 -11.584 54.341 1.00 91.25 200 HIS A N 1
ATOM 1494 C CA . HIS A 1 200 ? -20.173 -11.493 53.961 1.00 91.25 200 HIS A CA 1
ATOM 1495 C C . HIS A 1 200 ? -20.002 -11.043 52.504 1.00 91.25 200 HIS A C 1
ATOM 1497 O O . HIS A 1 200 ? -19.094 -10.284 52.182 1.00 91.25 200 HIS A O 1
ATOM 1503 N N . LEU A 1 201 ? -20.854 -11.523 51.593 1.00 93.75 201 LEU A N 1
ATOM 1504 C CA . LEU A 1 201 ? -20.731 -11.222 50.167 1.00 93.75 201 LEU A CA 1
ATOM 1505 C C . LEU A 1 201 ? -22.100 -11.123 49.505 1.00 93.75 201 LEU A C 1
ATOM 1507 O O . LEU A 1 201 ? -22.874 -12.082 49.525 1.00 93.75 201 LEU A O 1
ATOM 1511 N N . LEU A 1 202 ? -22.340 -10.007 48.827 1.00 95.06 202 LEU A N 1
ATOM 1512 C CA . LEU A 1 202 ? -23.464 -9.833 47.918 1.00 95.06 202 LEU A CA 1
ATOM 1513 C C . LEU A 1 202 ? -22.944 -9.441 46.535 1.00 95.06 202 LEU A C 1
ATOM 1515 O O . LEU A 1 202 ? -22.397 -8.356 46.357 1.00 95.06 202 LEU A O 1
ATOM 1519 N N . CYS A 1 203 ? -23.110 -10.320 45.550 1.00 95.25 203 CYS A N 1
ATOM 1520 C CA . CYS A 1 203 ? -22.702 -10.080 44.170 1.00 95.25 203 CYS A CA 1
ATOM 1521 C C . CYS A 1 203 ? -23.900 -10.195 43.219 1.00 95.25 203 CYS A C 1
ATOM 1523 O O . CYS A 1 203 ? -24.454 -11.283 43.064 1.00 95.25 203 CYS A O 1
ATOM 1525 N N . ILE A 1 204 ? -24.267 -9.073 42.588 1.00 92.56 204 ILE A N 1
ATOM 1526 C CA . ILE A 1 204 ? -25.392 -8.905 41.646 1.00 92.56 204 ILE A CA 1
ATOM 1527 C C . ILE A 1 204 ? -24.894 -8.248 40.336 1.00 92.56 204 ILE A C 1
ATOM 1529 O O . ILE A 1 204 ? -25.533 -7.372 39.757 1.00 92.56 204 ILE A O 1
ATOM 1533 N N . ALA A 1 205 ? -23.692 -8.612 39.885 1.00 92.25 205 ALA A N 1
ATOM 1534 C CA . ALA A 1 205 ? -23.042 -7.982 38.734 1.00 92.25 205 ALA A CA 1
ATOM 1535 C C . ALA A 1 205 ? -23.635 -8.420 37.374 1.00 92.25 205 ALA A C 1
ATOM 1537 O O . ALA A 1 205 ? -24.233 -9.481 37.259 1.00 92.25 205 ALA A O 1
ATOM 1538 N N . GLU A 1 206 ? -23.464 -7.629 36.316 1.00 90.25 206 GLU A N 1
ATOM 1539 C CA . GLU A 1 206 ? -23.902 -7.939 34.946 1.00 90.25 206 GLU A CA 1
ATOM 1540 C C . GLU A 1 206 ? -25.400 -8.317 34.877 1.00 90.25 206 GLU A C 1
ATOM 1542 O O . GLU A 1 206 ? -25.805 -9.293 34.237 1.00 90.25 206 GLU A O 1
ATOM 1547 N N . THR A 1 207 ? -26.237 -7.559 35.592 1.00 90.81 207 THR A N 1
ATOM 1548 C CA . THR A 1 207 ? -27.699 -7.721 35.618 1.00 90.81 207 THR A CA 1
ATOM 1549 C C . THR A 1 207 ? -28.410 -6.480 35.089 1.00 90.81 207 THR A C 1
ATOM 1551 O O . THR A 1 207 ? -27.835 -5.400 34.948 1.00 90.81 207 THR A O 1
ATOM 1554 N N . SER A 1 208 ? -29.709 -6.610 34.818 1.00 90.25 208 SER A N 1
ATOM 1555 C CA . SER A 1 208 ? -30.555 -5.494 34.383 1.00 90.25 208 SER A CA 1
ATOM 1556 C C . SER A 1 208 ? -31.108 -4.658 35.546 1.00 90.25 208 SER A C 1
ATOM 1558 O O . SER A 1 208 ? -31.971 -3.809 35.315 1.00 90.25 208 SER A O 1
ATOM 1560 N N . VAL A 1 209 ? -30.635 -4.883 36.779 1.00 91.56 209 VAL A N 1
ATOM 1561 C CA . VAL A 1 209 ? -31.086 -4.180 37.986 1.00 91.56 209 VAL A CA 1
ATOM 1562 C C . VAL A 1 209 ? -30.776 -2.688 37.885 1.00 91.56 209 VAL A C 1
ATOM 1564 O O . VAL A 1 209 ? -29.629 -2.290 37.682 1.00 91.56 209 VAL A O 1
ATOM 1567 N N . SER A 1 210 ? -31.810 -1.859 38.033 1.00 90.00 210 SER A N 1
ATOM 1568 C CA . SER A 1 210 ? -31.710 -0.394 37.962 1.00 90.00 210 SER A CA 1
ATOM 1569 C C . SER A 1 210 ? -31.829 0.306 39.319 1.00 90.00 210 SER A C 1
ATOM 1571 O O . SER A 1 210 ? -31.481 1.481 39.442 1.00 90.00 210 SER A O 1
ATOM 1573 N N . GLN A 1 211 ? -32.302 -0.403 40.347 1.00 89.19 211 GLN A N 1
ATOM 1574 C CA . GLN A 1 211 ? -32.451 0.104 41.711 1.00 89.19 211 GLN A CA 1
ATOM 1575 C C . GLN A 1 211 ? -32.080 -0.977 42.727 1.00 89.19 211 GLN A C 1
ATOM 1577 O O . GLN A 1 211 ? -32.508 -2.123 42.605 1.00 89.19 211 GLN A O 1
ATOM 1582 N N . LEU A 1 212 ? -31.320 -0.595 43.755 1.00 88.00 212 LEU A N 1
ATOM 1583 C CA . LEU A 1 212 ? -30.878 -1.489 44.829 1.00 88.00 212 LEU A CA 1
ATOM 1584 C C . LEU A 1 212 ? -31.738 -1.316 46.095 1.00 88.00 212 LEU A C 1
ATOM 1586 O O . LEU A 1 212 ? -31.234 -1.066 47.189 1.00 88.00 212 LEU A O 1
ATOM 1590 N N . THR A 1 213 ? -33.060 -1.381 45.944 1.00 84.19 213 THR A N 1
ATOM 1591 C CA . THR A 1 213 ? -33.998 -1.284 47.073 1.00 84.19 213 THR A CA 1
ATOM 1592 C C . THR A 1 213 ? -33.927 -2.537 47.943 1.00 84.19 213 THR A C 1
ATOM 1594 O O . THR A 1 213 ? -33.995 -3.641 47.410 1.00 84.19 213 THR A O 1
ATOM 1597 N N . GLY A 1 214 ? -33.850 -2.374 49.267 1.00 79.50 214 GLY A N 1
ATOM 1598 C CA . GLY A 1 214 ? -33.823 -3.507 50.203 1.00 79.50 214 GLY A CA 1
ATOM 1599 C C . GLY A 1 214 ? -32.448 -4.156 50.385 1.00 79.50 214 GLY A C 1
ATOM 1600 O O . GLY A 1 214 ? -32.379 -5.310 50.800 1.00 79.50 214 GLY A O 1
ATOM 1601 N N . LEU A 1 215 ? -31.361 -3.437 50.077 1.00 86.75 215 LEU A N 1
ATOM 1602 C CA . LEU A 1 215 ? -30.009 -3.871 50.436 1.00 86.75 215 LEU A CA 1
ATOM 1603 C C . LEU A 1 215 ? -29.840 -3.998 51.964 1.00 86.75 215 LEU A C 1
ATOM 1605 O O . LEU A 1 215 ? -30.399 -3.178 52.698 1.00 86.75 215 LEU A O 1
ATOM 1609 N N . PRO A 1 216 ? -29.034 -4.963 52.451 1.00 85.00 216 PRO A N 1
ATOM 1610 C CA . PRO A 1 216 ? -28.661 -5.023 53.859 1.00 85.00 216 PRO A CA 1
ATOM 1611 C C . PRO A 1 216 ? -27.841 -3.783 54.225 1.00 85.00 216 PRO A C 1
ATOM 1613 O O . PRO A 1 216 ? -26.988 -3.353 53.448 1.00 85.00 216 PRO A O 1
ATOM 1616 N N . SER A 1 217 ? -28.043 -3.230 55.424 1.00 83.00 217 SER A N 1
ATOM 1617 C CA . SER A 1 217 ? -27.253 -2.076 55.879 1.00 83.00 217 SER A CA 1
ATOM 1618 C C . SER A 1 217 ? -25.790 -2.435 56.173 1.00 83.00 217 SER A C 1
ATOM 1620 O O . SER A 1 217 ? -24.942 -1.544 56.200 1.00 83.00 217 SER A O 1
ATOM 1622 N N . ARG A 1 218 ? -25.478 -3.727 56.366 1.00 89.50 218 ARG A N 1
ATOM 1623 C CA . ARG A 1 218 ? -24.137 -4.244 56.680 1.00 89.50 218 ARG A CA 1
ATOM 1624 C C . ARG A 1 218 ? -23.764 -5.410 55.768 1.00 89.50 218 ARG A C 1
ATOM 1626 O O . ARG A 1 218 ? -24.372 -6.479 55.859 1.00 89.50 218 ARG A O 1
ATOM 1633 N N . VAL A 1 219 ? -22.758 -5.209 54.918 1.00 91.94 219 VAL A N 1
ATOM 1634 C CA . VAL A 1 219 ? -22.246 -6.235 53.997 1.00 91.94 219 VAL A CA 1
ATOM 1635 C C . VAL A 1 219 ? -20.732 -6.106 53.884 1.00 91.94 219 VAL A C 1
ATOM 1637 O O . VAL A 1 219 ? -20.275 -5.052 53.472 1.00 91.94 219 VAL A O 1
ATOM 1640 N N . ASP A 1 220 ? -19.939 -7.147 54.168 1.00 91.75 220 ASP A N 1
ATOM 1641 C CA . ASP A 1 220 ? -18.468 -7.020 54.100 1.00 91.75 220 ASP A CA 1
ATOM 1642 C C . ASP A 1 220 ? -17.980 -6.680 52.673 1.00 91.75 220 ASP A C 1
ATOM 1644 O O . ASP A 1 220 ? -17.088 -5.843 52.509 1.00 91.75 220 ASP A O 1
ATOM 1648 N N . ALA A 1 221 ? -18.570 -7.299 51.642 1.00 94.81 221 ALA A N 1
ATOM 1649 C CA . ALA A 1 221 ? -18.275 -7.020 50.237 1.00 94.81 221 ALA A CA 1
ATOM 1650 C C . ALA A 1 221 ? -19.539 -6.944 49.360 1.00 94.81 221 ALA A C 1
ATOM 1652 O O . ALA A 1 221 ? -20.294 -7.917 49.249 1.00 94.81 221 ALA A O 1
ATOM 1653 N N . LEU A 1 222 ? -19.726 -5.815 48.671 1.00 95.31 222 LEU A N 1
ATOM 1654 C CA . LEU A 1 222 ? -20.809 -5.583 47.712 1.00 95.31 222 LEU A CA 1
ATOM 1655 C C . LEU A 1 222 ? -20.246 -5.462 46.291 1.00 95.31 222 LEU A C 1
ATOM 1657 O O . LEU A 1 222 ? -19.417 -4.596 46.022 1.00 95.31 222 LEU A O 1
ATOM 1661 N N . ARG A 1 223 ? -20.718 -6.310 45.370 1.00 95.88 223 ARG A N 1
ATOM 1662 C CA . ARG A 1 223 ? -20.294 -6.327 43.961 1.00 95.88 223 ARG A CA 1
ATOM 1663 C C . ARG A 1 223 ? -21.484 -6.159 43.026 1.00 95.88 223 ARG A C 1
ATOM 1665 O O . ARG A 1 223 ? -22.258 -7.096 42.831 1.00 95.88 223 ARG A O 1
ATOM 1672 N N . CYS A 1 224 ? -21.596 -4.994 42.407 1.00 93.88 224 CYS A N 1
ATOM 1673 C CA . CYS A 1 224 ? -22.692 -4.631 41.507 1.00 93.88 224 CYS A CA 1
ATOM 1674 C C . CYS A 1 224 ? -22.187 -4.183 40.127 1.00 93.88 224 CYS A C 1
ATOM 1676 O O . CYS A 1 224 ? -22.861 -3.392 39.472 1.00 93.88 224 CYS A O 1
ATOM 1678 N N . ASN A 1 225 ? -21.019 -4.671 39.690 1.00 92.44 225 ASN A N 1
ATOM 1679 C CA . ASN A 1 225 ? -20.406 -4.303 38.408 1.00 92.44 225 ASN A CA 1
ATOM 1680 C C . ASN A 1 225 ? -21.379 -4.490 37.227 1.00 92.44 225 ASN A C 1
ATOM 1682 O O . ASN A 1 225 ? -22.153 -5.439 37.236 1.00 92.44 225 ASN A O 1
ATOM 1686 N N . GLY A 1 226 ? -21.357 -3.637 36.203 1.00 89.44 226 GLY A N 1
ATOM 1687 C CA . GLY A 1 226 ? -22.143 -3.819 34.975 1.00 89.44 226 GLY A CA 1
ATOM 1688 C C . GLY A 1 226 ? -23.666 -3.795 35.165 1.00 89.44 226 GLY A C 1
ATOM 1689 O O . GLY A 1 226 ? -24.392 -4.367 34.351 1.00 89.44 226 GLY A O 1
ATOM 1690 N N . THR A 1 227 ? -24.168 -3.193 36.248 1.00 92.56 227 THR A N 1
ATOM 1691 C CA . THR A 1 227 ? -25.612 -3.021 36.490 1.00 92.56 227 THR A CA 1
ATOM 1692 C C . THR A 1 227 ? -26.130 -1.697 35.919 1.00 92.56 227 THR A C 1
ATOM 1694 O O . THR A 1 227 ? -25.364 -0.814 35.533 1.00 92.56 227 THR A O 1
ATOM 1697 N N . ARG A 1 228 ? -27.459 -1.522 35.862 1.00 93.00 228 ARG A N 1
ATOM 1698 C CA . ARG A 1 228 ? -28.107 -0.286 35.370 1.00 93.00 228 ARG A CA 1
ATOM 1699 C C . ARG A 1 228 ? -28.439 0.710 36.480 1.00 93.00 228 ARG A C 1
ATOM 1701 O O . ARG A 1 228 ? -29.322 1.555 36.310 1.00 93.00 228 ARG A O 1
ATOM 1708 N N . ILE A 1 229 ? -27.784 0.587 37.631 1.00 93.50 229 ILE A N 1
ATOM 1709 C CA . ILE A 1 229 ? -28.040 1.445 38.785 1.00 93.50 229 ILE A CA 1
ATOM 1710 C C . ILE A 1 229 ? -27.659 2.889 38.467 1.00 93.50 229 ILE A C 1
ATOM 1712 O O . ILE A 1 229 ? -26.629 3.155 37.856 1.00 93.50 229 ILE A O 1
ATOM 1716 N N . GLN A 1 230 ? -28.498 3.830 38.893 1.00 91.94 230 GLN A N 1
ATOM 1717 C CA . GLN A 1 230 ? -28.210 5.262 38.747 1.00 91.94 230 GLN A CA 1
ATOM 1718 C C . GLN A 1 230 ? -27.605 5.870 40.013 1.00 91.94 230 GLN A C 1
ATOM 1720 O O . GLN A 1 230 ? -26.887 6.868 39.943 1.00 91.94 230 GLN A O 1
ATOM 1725 N N . ARG A 1 231 ? -27.907 5.282 41.177 1.00 91.50 231 ARG A N 1
ATOM 1726 C CA . ARG A 1 231 ? -27.447 5.716 42.500 1.00 91.50 231 ARG A CA 1
ATOM 1727 C C . ARG A 1 231 ? -27.209 4.502 43.388 1.00 91.50 231 ARG A C 1
ATOM 1729 O O . ARG A 1 231 ? -27.954 3.524 43.302 1.00 91.50 231 ARG A O 1
ATOM 1736 N N . LEU A 1 232 ? -26.219 4.605 44.267 1.00 90.62 232 LEU A N 1
ATOM 1737 C CA . LEU A 1 232 ? -25.981 3.641 45.338 1.00 90.62 232 LEU A CA 1
ATOM 1738 C C . LEU A 1 232 ? -26.649 4.140 46.639 1.00 90.62 232 LEU A C 1
ATOM 1740 O O . LEU A 1 232 ? -26.452 5.305 46.991 1.00 90.62 232 LEU A O 1
ATOM 1744 N N . PRO A 1 233 ? -27.446 3.319 47.351 1.00 88.25 233 PRO A N 1
ATOM 1745 C CA . PRO A 1 233 ? -27.973 3.693 48.663 1.00 88.25 233 PRO A CA 1
ATOM 1746 C C . PRO A 1 233 ? -26.863 3.724 49.727 1.00 88.25 233 PRO A C 1
ATOM 1748 O O . PRO A 1 233 ? -25.802 3.128 49.551 1.00 88.25 233 PRO A O 1
ATOM 1751 N N . ALA A 1 234 ? -27.111 4.417 50.840 1.00 87.25 234 ALA A N 1
ATOM 1752 C CA . ALA A 1 234 ? -26.176 4.456 51.961 1.00 87.25 234 ALA A CA 1
ATOM 1753 C C . ALA A 1 234 ? -26.053 3.076 52.634 1.00 87.25 234 ALA A C 1
ATOM 1755 O O . ALA A 1 234 ? -27.048 2.371 52.808 1.00 87.25 234 ALA A O 1
ATOM 1756 N N . LEU A 1 235 ? -24.831 2.722 53.033 1.00 89.06 235 LEU A N 1
ATOM 1757 C CA . LEU A 1 235 ? -24.495 1.499 53.764 1.00 89.06 235 LEU A CA 1
ATOM 1758 C C . LEU A 1 235 ? -23.863 1.898 55.105 1.00 89.06 235 LEU A C 1
ATOM 1760 O O . LEU A 1 235 ? -23.091 2.853 55.155 1.00 89.06 235 LEU A O 1
ATOM 1764 N N . GLU A 1 236 ? -24.172 1.179 56.187 1.00 89.38 236 GLU A N 1
ATOM 1765 C CA . GLU A 1 236 ? -23.537 1.409 57.495 1.00 89.38 236 GLU A CA 1
ATOM 1766 C C . GLU A 1 236 ? -22.115 0.840 57.544 1.00 89.38 236 GLU A C 1
ATOM 1768 O O . GLU A 1 236 ? -21.241 1.417 58.186 1.00 89.38 236 GLU A O 1
ATOM 1773 N N . SER A 1 237 ? -21.896 -0.312 56.902 1.00 90.81 237 SER A N 1
ATOM 1774 C CA . SER A 1 237 ? -20.625 -1.042 56.919 1.00 90.81 237 SER A CA 1
ATOM 1775 C C . SER A 1 237 ? -20.421 -1.779 55.600 1.00 90.81 237 SER A C 1
ATOM 1777 O O . SER A 1 237 ? -21.323 -2.491 55.144 1.00 90.81 237 SER A O 1
ATOM 1779 N N . CYS A 1 238 ? -19.253 -1.571 54.988 1.00 93.69 238 CYS A N 1
ATOM 1780 C CA . CYS A 1 238 ? -18.796 -2.302 53.809 1.00 93.69 238 CYS A CA 1
ATOM 1781 C C . CYS A 1 238 ? -17.294 -2.135 53.627 1.00 93.69 238 CYS A C 1
ATOM 1783 O O . CYS A 1 238 ? -16.829 -1.013 53.470 1.00 93.69 238 CYS A O 1
ATOM 1785 N N . ARG A 1 239 ? -16.539 -3.240 53.579 1.00 94.19 239 ARG A N 1
ATOM 1786 C CA . ARG A 1 239 ? -15.074 -3.222 53.418 1.00 94.19 239 ARG A CA 1
ATOM 1787 C C . ARG A 1 239 ? -14.637 -3.161 51.958 1.00 94.19 239 ARG A C 1
ATOM 1789 O O . ARG A 1 239 ? -13.600 -2.565 51.676 1.00 94.19 239 ARG A O 1
ATOM 1796 N N . SER A 1 240 ? -15.398 -3.757 51.038 1.00 95.62 240 SER A N 1
ATOM 1797 C CA . SER A 1 240 ? -15.077 -3.781 49.602 1.00 95.62 240 SER A CA 1
ATOM 1798 C C . SER A 1 240 ? -16.312 -3.486 48.751 1.00 95.62 240 SER A C 1
ATOM 1800 O O . SER A 1 240 ? -17.313 -4.199 48.827 1.00 95.62 240 SER A O 1
ATOM 1802 N N . LEU A 1 241 ? -16.249 -2.418 47.957 1.00 96.12 241 LEU A N 1
ATOM 1803 C CA . LEU A 1 241 ? -17.336 -1.946 47.103 1.00 96.12 241 LEU A CA 1
ATOM 1804 C C . LEU A 1 241 ? -16.891 -1.955 45.633 1.00 96.12 241 LEU A C 1
ATOM 1806 O O . LEU A 1 241 ? -16.105 -1.106 45.207 1.00 96.12 241 LEU A O 1
ATOM 1810 N N . GLU A 1 242 ? -17.404 -2.913 44.858 1.00 95.56 242 GLU A N 1
ATOM 1811 C CA . GLU A 1 242 ? -17.128 -3.064 43.425 1.00 95.56 242 GLU A CA 1
ATOM 1812 C C . GLU A 1 242 ? -18.344 -2.637 42.587 1.00 95.56 242 GLU A C 1
ATOM 1814 O O . GLU A 1 242 ? -19.421 -3.232 42.664 1.00 95.56 242 GLU A O 1
ATOM 1819 N N . LEU A 1 243 ? -18.157 -1.593 41.782 1.00 94.94 243 LEU A N 1
ATOM 1820 C CA . LEU A 1 243 ? -19.158 -0.925 40.948 1.00 94.94 243 LEU A CA 1
ATOM 1821 C C . LEU A 1 243 ? -18.672 -0.738 39.501 1.00 94.94 243 LEU A C 1
ATOM 1823 O O . LEU A 1 243 ? -19.211 0.104 38.791 1.00 94.94 243 LEU A O 1
ATOM 1827 N N . ALA A 1 244 ? -17.659 -1.482 39.058 1.00 88.94 244 ALA A N 1
ATOM 1828 C CA . ALA A 1 244 ? -17.072 -1.316 37.730 1.00 88.94 244 ALA A CA 1
ATOM 1829 C C . ALA A 1 244 ? -18.118 -1.463 36.603 1.00 88.94 244 ALA A C 1
ATOM 1831 O O . ALA A 1 244 ? -19.081 -2.204 36.757 1.00 88.94 244 ALA A O 1
ATOM 1832 N N . ASP A 1 245 ? -17.959 -0.774 35.477 1.00 86.75 245 ASP A N 1
ATOM 1833 C CA . ASP A 1 245 ? -18.853 -0.804 34.309 1.00 86.75 245 ASP A CA 1
ATOM 1834 C C . ASP A 1 245 ? -20.316 -0.392 34.598 1.00 86.75 245 ASP A C 1
ATOM 1836 O O . ASP A 1 245 ? -21.219 -0.645 33.795 1.00 86.75 245 ASP A O 1
ATOM 1840 N N . CYS A 1 246 ? -20.603 0.267 35.731 1.00 90.38 246 CYS A N 1
ATOM 1841 C CA . CYS A 1 246 ? -21.928 0.836 36.007 1.00 90.38 246 CYS A CA 1
ATOM 1842 C C . CYS A 1 246 ? -22.111 2.158 35.248 1.00 90.38 246 CYS A C 1
ATOM 1844 O O . CYS A 1 246 ? -22.165 3.238 35.835 1.00 90.38 246 CYS A O 1
ATOM 1846 N N . VAL A 1 247 ? -22.231 2.084 33.922 1.00 89.50 247 VAL A N 1
ATOM 1847 C CA . VAL A 1 247 ? -22.231 3.247 33.013 1.00 89.50 247 VAL A CA 1
ATOM 1848 C C . VAL A 1 247 ? -23.337 4.274 33.282 1.00 89.50 247 VAL A C 1
ATOM 1850 O O . VAL A 1 247 ? -23.212 5.423 32.874 1.00 89.50 247 VAL A O 1
ATOM 1853 N N . HIS A 1 248 ? -24.415 3.890 33.974 1.00 92.81 248 HIS A N 1
ATOM 1854 C CA . HIS A 1 248 ? -25.526 4.776 34.346 1.00 92.81 248 HIS A CA 1
ATOM 1855 C C . HIS A 1 248 ? -25.401 5.377 35.751 1.00 92.81 248 HIS A C 1
ATOM 1857 O O . HIS A 1 248 ? -26.229 6.215 36.114 1.00 92.81 248 HIS A O 1
ATOM 1863 N N . LEU A 1 249 ? -24.400 4.969 36.536 1.00 94.25 249 LEU A N 1
ATOM 1864 C CA . LEU A 1 249 ? -24.192 5.448 37.896 1.00 94.25 249 LEU A CA 1
ATOM 1865 C C . LEU A 1 249 ? -23.788 6.920 37.853 1.00 94.25 249 LEU A C 1
ATOM 1867 O O . LEU A 1 249 ? -22.724 7.258 37.351 1.00 94.25 249 LEU A O 1
ATOM 1871 N N . GLN A 1 250 ? -24.638 7.797 38.381 1.00 91.19 250 GLN A N 1
ATOM 1872 C CA . GLN A 1 250 ? -24.410 9.243 38.348 1.00 91.19 250 GLN A CA 1
ATOM 1873 C C . GLN A 1 250 ? -23.706 9.744 39.609 1.00 91.19 250 GLN A C 1
ATOM 1875 O O . GLN A 1 250 ? -22.899 10.672 39.536 1.00 91.19 250 GLN A O 1
ATOM 1880 N N . GLN A 1 251 ? -24.043 9.163 40.766 1.00 88.06 251 GLN A N 1
ATOM 1881 C CA . GLN A 1 251 ? -23.613 9.636 42.083 1.00 88.06 251 GLN A CA 1
ATOM 1882 C C . GLN A 1 251 ? -23.461 8.477 43.081 1.00 88.06 251 GLN A C 1
ATOM 1884 O O . GLN A 1 251 ? -24.298 7.570 43.138 1.00 88.06 251 GLN A O 1
ATOM 1889 N N . LEU A 1 252 ? -22.407 8.559 43.896 1.00 92.69 252 LEU A N 1
ATOM 1890 C CA . LEU A 1 252 ? -22.235 7.802 45.140 1.00 92.69 252 LEU A CA 1
ATOM 1891 C C . LEU A 1 252 ? -22.876 8.570 46.317 1.00 92.69 252 LEU A C 1
ATOM 1893 O O . LEU A 1 252 ? -23.057 9.785 46.204 1.00 92.69 252 LEU A O 1
ATOM 1897 N N . PRO A 1 253 ? -23.223 7.908 47.440 1.00 90.44 253 PRO A N 1
ATOM 1898 C CA . PRO A 1 253 ? -23.684 8.603 48.642 1.00 90.44 253 PRO A CA 1
ATOM 1899 C C . PRO A 1 253 ? -22.597 9.545 49.180 1.00 90.44 253 PRO A C 1
ATOM 1901 O O . PRO A 1 253 ? -21.413 9.224 49.115 1.00 90.44 253 PRO A O 1
ATOM 1904 N N . GLU A 1 254 ? -22.999 10.694 49.739 1.00 86.75 254 GLU A N 1
ATOM 1905 C CA . GLU A 1 254 ? -22.064 11.692 50.295 1.00 86.75 254 GLU A CA 1
ATOM 1906 C C . GLU A 1 254 ? -21.187 11.123 51.417 1.00 86.75 254 GLU A C 1
ATOM 1908 O O . GLU A 1 254 ? -20.053 11.557 51.600 1.00 86.75 254 GLU A O 1
ATOM 1913 N N . GLN A 1 255 ? -21.706 10.137 52.151 1.00 89.56 255 GLN A N 1
ATOM 1914 C CA . GLN A 1 255 ? -20.987 9.407 53.187 1.00 89.56 255 GLN A CA 1
ATOM 1915 C C . GLN A 1 255 ? -20.853 7.942 52.773 1.00 89.56 255 GLN A C 1
ATOM 1917 O O . GLN A 1 255 ? -21.843 7.213 52.681 1.00 89.56 255 GLN A O 1
ATOM 1922 N N . LEU A 1 256 ? -19.614 7.522 52.517 1.00 93.12 256 LEU A N 1
ATOM 1923 C CA . LEU A 1 256 ? -19.256 6.118 52.333 1.00 93.12 256 LEU A CA 1
ATOM 1924 C C . LEU A 1 256 ? -19.001 5.448 53.697 1.00 93.12 256 LEU A C 1
ATOM 1926 O O . LEU A 1 256 ? -18.677 6.145 54.663 1.00 93.12 256 LEU A O 1
ATOM 1930 N N . PRO A 1 257 ? -19.107 4.110 53.794 1.00 91.81 257 PRO A N 1
ATOM 1931 C CA . PRO A 1 257 ? -18.858 3.379 55.035 1.00 91.81 257 PRO A CA 1
ATOM 1932 C C . PRO A 1 257 ? -17.469 3.664 55.611 1.00 91.81 257 PRO A C 1
ATOM 1934 O O . PRO A 1 257 ? -16.469 3.660 54.891 1.00 91.81 257 PRO A O 1
ATOM 1937 N N . ALA A 1 258 ? -17.399 3.903 56.922 1.00 90.50 258 ALA A N 1
ATOM 1938 C CA . ALA A 1 258 ? -16.153 4.282 57.590 1.00 90.50 258 ALA A CA 1
ATOM 1939 C C . ALA A 1 258 ? -15.092 3.164 57.572 1.00 90.50 258 ALA A C 1
ATOM 1941 O O . ALA A 1 258 ? -13.898 3.441 57.675 1.00 90.50 258 ALA A O 1
ATOM 1942 N N . ASP A 1 259 ? -15.524 1.910 57.436 1.00 92.12 259 ASP A N 1
ATOM 1943 C CA . ASP A 1 259 ? -14.697 0.705 57.377 1.00 92.12 259 ASP A CA 1
ATOM 1944 C C . ASP A 1 259 ? -14.312 0.278 55.946 1.00 92.12 259 ASP A C 1
ATOM 1946 O O . ASP A 1 259 ? -13.711 -0.785 55.771 1.00 92.12 259 ASP A O 1
ATOM 1950 N N . LEU A 1 260 ? -14.623 1.095 54.931 1.00 95.12 260 LEU A N 1
ATOM 1951 C CA . LEU A 1 260 ? -14.319 0.813 53.528 1.00 95.12 260 LEU A CA 1
ATOM 1952 C C . LEU A 1 260 ? -12.812 0.822 53.258 1.00 95.12 260 LEU A C 1
ATOM 1954 O O . LEU A 1 260 ? -12.132 1.832 53.440 1.00 95.12 260 LEU A O 1
ATOM 1958 N N . CYS A 1 261 ? -12.305 -0.309 52.768 1.00 93.69 261 CYS A N 1
ATOM 1959 C CA . CYS A 1 261 ? -10.909 -0.509 52.389 1.00 93.69 261 CYS A CA 1
ATOM 1960 C C . CYS A 1 261 ? -10.699 -0.429 50.871 1.00 93.69 261 CYS A C 1
ATOM 1962 O O . CYS A 1 261 ? -9.646 0.034 50.434 1.00 93.69 261 CYS A O 1
ATOM 1964 N N . GLU A 1 262 ? -11.677 -0.861 50.070 1.00 93.69 262 GLU A N 1
ATOM 1965 C CA . GLU A 1 262 ? -11.573 -0.933 48.609 1.00 93.69 262 GLU A CA 1
ATOM 1966 C C . GLU A 1 262 ? -12.797 -0.312 47.929 1.00 93.69 262 GLU A C 1
ATOM 1968 O O . GLU A 1 262 ? -13.932 -0.706 48.202 1.00 93.69 262 GLU A O 1
ATOM 1973 N N . LEU A 1 263 ? -12.561 0.625 47.008 1.00 95.19 263 LEU A N 1
ATOM 1974 C CA . LEU A 1 263 ? -13.584 1.222 46.152 1.00 95.19 263 LEU A CA 1
ATOM 1975 C C . LEU A 1 263 ? -13.180 1.084 44.683 1.00 95.19 263 LEU A C 1
ATOM 1977 O O . LEU A 1 263 ? -12.189 1.670 44.249 1.00 95.19 263 LEU A O 1
ATOM 1981 N N . ASN A 1 264 ? -13.967 0.344 43.906 1.00 92.94 264 ASN A N 1
ATOM 1982 C CA . ASN A 1 264 ? -13.780 0.207 42.466 1.00 92.94 264 ASN A CA 1
ATOM 1983 C C . ASN A 1 264 ? -15.002 0.758 41.728 1.00 92.94 264 ASN A C 1
ATOM 1985 O O . ASN A 1 264 ? -16.074 0.172 41.776 1.00 92.94 264 ASN A O 1
ATOM 1989 N N . CYS A 1 265 ? -14.827 1.876 41.038 1.00 91.81 265 CYS A N 1
ATOM 1990 C CA . CYS A 1 265 ? -15.812 2.530 40.184 1.00 91.81 265 CYS A CA 1
ATOM 1991 C C . CYS A 1 265 ? -15.314 2.615 38.732 1.00 91.81 265 CYS A C 1
ATOM 1993 O O . CYS A 1 265 ? -15.641 3.576 38.046 1.00 91.81 265 CYS A O 1
ATOM 1995 N N . ARG A 1 266 ? -14.478 1.673 38.275 1.00 86.56 266 ARG A N 1
ATOM 1996 C CA . ARG A 1 266 ? -13.929 1.680 36.911 1.00 86.56 266 ARG A CA 1
ATOM 1997 C C . ARG A 1 266 ? -15.043 1.727 35.840 1.00 86.56 266 ARG A C 1
ATOM 1999 O O . ARG A 1 266 ? -16.078 1.116 36.033 1.00 86.56 266 ARG A O 1
ATOM 2006 N N . GLU A 1 267 ? -14.838 2.401 34.710 1.00 81.44 267 GLU A N 1
ATOM 2007 C CA . GLU A 1 267 ? -15.765 2.527 33.568 1.00 81.44 267 GLU A CA 1
ATOM 2008 C C . GLU A 1 267 ? -17.187 3.017 33.949 1.00 81.44 267 GLU A C 1
ATOM 2010 O O . GLU A 1 267 ? -18.163 2.822 33.220 1.00 81.44 267 GLU A O 1
ATOM 2015 N N . CYS A 1 268 ? -17.340 3.706 35.088 1.00 85.81 268 CYS A N 1
ATOM 2016 C CA . CYS A 1 268 ? -18.585 4.384 35.462 1.00 85.81 268 CYS A CA 1
ATOM 2017 C C . CYS A 1 268 ? -18.704 5.721 34.718 1.00 85.81 268 CYS A C 1
ATOM 2019 O O . CYS A 1 268 ? -18.544 6.799 35.292 1.00 85.81 268 CYS A O 1
ATOM 2021 N N . SER A 1 269 ? -18.970 5.660 33.416 1.00 86.19 269 SER A N 1
ATOM 2022 C CA . SER A 1 269 ? -18.895 6.811 32.507 1.00 86.19 269 SER A CA 1
ATOM 2023 C C . SER A 1 269 ? -19.819 7.987 32.863 1.00 86.19 269 SER A C 1
ATOM 2025 O O . SER A 1 269 ? -19.457 9.130 32.584 1.00 86.19 269 SER A O 1
ATOM 2027 N N . SER A 1 270 ? -20.957 7.745 33.531 1.00 90.00 270 SER A N 1
ATOM 2028 C CA . SER A 1 270 ? -21.880 8.794 34.014 1.00 90.00 270 SER A CA 1
ATOM 2029 C C . SER A 1 270 ? -21.547 9.362 35.399 1.00 90.00 270 SER A C 1
ATOM 2031 O O . SER A 1 270 ? -22.226 10.297 35.834 1.00 90.00 270 SER A O 1
ATOM 2033 N N . LEU A 1 271 ? -20.541 8.829 36.104 1.00 90.00 271 LEU A N 1
ATOM 2034 C CA . LEU A 1 271 ? -20.239 9.220 37.482 1.00 90.00 271 LEU A CA 1
ATOM 2035 C C . LEU A 1 271 ? -19.635 10.623 37.508 1.00 90.00 271 LEU A C 1
ATOM 2037 O O . LEU A 1 271 ? -18.521 10.838 37.042 1.00 90.00 271 LEU A O 1
ATOM 2041 N N . GLN A 1 272 ? -20.374 11.585 38.060 1.00 86.31 272 GLN A N 1
ATOM 2042 C CA . GLN A 1 272 ? -20.019 13.005 37.951 1.00 86.31 272 GLN A CA 1
ATOM 2043 C C . GLN A 1 272 ? -18.982 13.447 38.990 1.00 86.31 272 GLN A C 1
ATOM 2045 O O . GLN A 1 272 ? -18.153 14.322 38.723 1.00 86.31 272 GLN A O 1
ATOM 2050 N N . GLN A 1 273 ? -19.047 12.864 40.188 1.00 86.31 273 GLN A N 1
ATOM 2051 C CA . GLN A 1 273 ? -18.214 13.228 41.331 1.00 86.31 273 GLN A CA 1
ATOM 2052 C C . GLN A 1 273 ? -18.028 12.045 42.286 1.00 86.31 273 GLN A C 1
ATOM 2054 O O . GLN A 1 273 ? -18.932 11.223 42.458 1.00 86.31 273 GLN A O 1
ATOM 2059 N N . LEU A 1 274 ? -16.861 11.999 42.930 1.00 88.94 274 LEU A N 1
ATOM 2060 C CA . LEU A 1 274 ? -16.630 11.208 44.137 1.00 88.94 274 LEU A CA 1
ATOM 2061 C C . LEU A 1 274 ? -16.990 12.052 45.378 1.00 88.94 274 LEU A C 1
ATOM 2063 O O . LEU A 1 274 ? -16.968 13.282 45.289 1.00 88.94 274 LEU A O 1
ATOM 2067 N N . PRO A 1 275 ? -17.304 11.432 46.529 1.00 88.50 275 PRO A N 1
ATOM 2068 C CA . PRO A 1 275 ? -17.491 12.155 47.786 1.00 88.50 275 PRO A CA 1
ATOM 2069 C C . PRO A 1 275 ? -16.245 12.963 48.167 1.00 88.50 275 PRO A C 1
ATOM 2071 O O . PRO A 1 275 ? -15.130 12.452 48.071 1.00 88.50 275 PRO A O 1
ATOM 2074 N N . GLU A 1 276 ? -16.428 14.202 48.634 1.00 84.81 276 GLU A N 1
ATOM 2075 C CA . GLU A 1 276 ? -15.315 15.087 49.036 1.00 84.81 276 GLU A CA 1
ATOM 2076 C C . GLU A 1 276 ? -14.500 14.518 50.208 1.00 84.81 276 GLU A C 1
ATOM 2078 O O . GLU A 1 276 ? -13.313 14.805 50.344 1.00 84.81 276 GLU A O 1
ATOM 2083 N N . GLN A 1 277 ? -15.126 13.691 51.049 1.00 88.19 277 GLN A N 1
ATOM 2084 C CA . GLN A 1 277 ? -14.471 12.979 52.142 1.00 88.19 277 GLN A CA 1
ATOM 2085 C C . GLN A 1 277 ? -14.498 11.476 51.866 1.00 88.19 277 GLN A C 1
ATOM 2087 O O . GLN A 1 277 ? -15.527 10.817 52.016 1.00 88.19 277 GLN A O 1
ATOM 2092 N N . LEU A 1 278 ? -13.348 10.930 51.472 1.00 90.50 278 LEU A N 1
ATOM 2093 C CA . LEU A 1 278 ? -13.164 9.486 51.355 1.00 90.50 278 LEU A CA 1
ATOM 2094 C C . LEU A 1 278 ? -12.877 8.861 52.738 1.00 90.50 278 LEU A C 1
ATOM 2096 O O . LEU A 1 278 ? -12.248 9.511 53.579 1.00 90.50 278 LEU A O 1
ATOM 2100 N N . PRO A 1 279 ? -13.290 7.603 52.986 1.00 90.50 279 PRO A N 1
ATOM 2101 C CA . PRO A 1 279 ? -13.040 6.913 54.251 1.00 90.50 279 PRO A CA 1
ATOM 2102 C C . PRO A 1 279 ? -11.552 6.853 54.612 1.00 90.50 279 PRO A C 1
ATOM 2104 O O . PRO A 1 279 ? -10.700 6.561 53.773 1.00 90.50 279 PRO A O 1
ATOM 2107 N N . THR A 1 280 ? -11.226 7.085 55.884 1.00 87.75 280 THR A N 1
ATOM 2108 C CA . THR A 1 280 ? -9.832 7.160 56.360 1.00 87.75 280 THR A CA 1
ATOM 2109 C C . THR A 1 280 ? -9.091 5.823 56.306 1.00 87.75 280 THR A C 1
ATOM 2111 O O . THR A 1 280 ? -7.861 5.816 56.335 1.00 87.75 280 THR A O 1
ATOM 2114 N N . GLY A 1 281 ? -9.811 4.700 56.221 1.00 87.25 281 GLY A N 1
ATOM 2115 C CA . GLY A 1 281 ? -9.264 3.348 56.071 1.00 87.25 281 GLY A CA 1
ATOM 2116 C C . GLY A 1 281 ? -9.105 2.863 54.623 1.00 87.25 281 GLY A C 1
ATOM 2117 O O . GLY A 1 281 ? -8.738 1.703 54.428 1.00 87.25 281 GLY A O 1
ATOM 2118 N N . LEU A 1 282 ? -9.394 3.701 53.620 1.00 92.12 282 LEU A N 1
ATOM 2119 C CA . LEU A 1 282 ? -9.379 3.308 52.210 1.00 92.12 282 LEU A CA 1
ATOM 2120 C C . LEU A 1 282 ? -7.946 3.054 51.718 1.00 92.12 282 LEU A C 1
ATOM 2122 O O . LEU A 1 282 ? -7.131 3.970 51.661 1.00 92.12 282 LEU A O 1
ATOM 2126 N N . THR A 1 283 ? -7.654 1.819 51.306 1.00 89.94 283 THR A N 1
ATOM 2127 C CA . THR A 1 283 ? -6.329 1.404 50.813 1.00 89.94 283 THR A CA 1
ATOM 2128 C C . THR A 1 283 ? -6.259 1.298 49.290 1.00 89.94 283 THR A C 1
ATOM 2130 O O . THR A 1 283 ? -5.167 1.414 48.729 1.00 89.94 283 THR A O 1
ATOM 2133 N N . SER A 1 284 ? -7.397 1.111 48.609 1.00 89.25 284 SER A N 1
ATOM 2134 C CA . SER A 1 284 ? -7.475 0.984 47.150 1.00 89.25 284 SER A CA 1
ATOM 2135 C C . SER A 1 284 ? -8.639 1.781 46.563 1.00 89.25 284 SER A C 1
ATOM 2137 O O . SER A 1 284 ? -9.790 1.579 46.954 1.00 89.25 284 SER A O 1
ATOM 2139 N N . LEU A 1 285 ? -8.342 2.629 45.575 1.00 90.00 285 LEU A N 1
ATOM 2140 C CA . LEU A 1 285 ? -9.323 3.370 44.779 1.00 90.00 285 LEU A CA 1
ATOM 2141 C C . LEU A 1 285 ? -9.050 3.170 43.281 1.00 90.00 285 LEU A C 1
ATOM 2143 O O . LEU A 1 285 ? -7.979 3.537 42.799 1.00 90.00 285 LEU A O 1
ATOM 2147 N N . ASP A 1 286 ? -10.022 2.630 42.544 1.00 85.31 286 ASP A N 1
ATOM 2148 C CA . ASP A 1 286 ? -10.024 2.615 41.074 1.00 85.31 286 ASP A CA 1
ATOM 2149 C C . ASP A 1 286 ? -11.218 3.422 40.554 1.00 85.31 286 ASP A C 1
ATOM 2151 O O . ASP A 1 286 ? -12.369 3.098 40.834 1.00 85.31 286 ASP A O 1
ATOM 2155 N N . CYS A 1 287 ? -10.948 4.489 39.810 1.00 84.00 287 CYS A N 1
ATOM 2156 C CA . CYS A 1 287 ? -11.961 5.280 39.103 1.00 84.00 287 CYS A CA 1
ATOM 2157 C C . CYS A 1 287 ? -11.542 5.548 37.650 1.00 84.00 287 CYS A C 1
ATOM 2159 O O . CYS A 1 287 ? -11.837 6.594 37.070 1.00 84.00 287 CYS A O 1
ATOM 2161 N N . SER A 1 288 ? -10.808 4.601 37.058 1.00 76.50 288 SER A N 1
ATOM 2162 C CA . SER A 1 288 ? -10.505 4.614 35.626 1.00 76.50 288 SER A CA 1
ATOM 2163 C C . SER A 1 288 ? -11.773 4.548 34.764 1.00 76.50 288 SER A C 1
ATOM 2165 O O . SER A 1 288 ? -12.767 4.021 35.213 1.00 76.50 288 SER A O 1
ATOM 2167 N N . GLY A 1 289 ? -11.798 5.097 33.551 1.00 70.31 289 GLY A N 1
ATOM 2168 C CA . GLY A 1 289 ? -12.949 5.060 32.639 1.00 70.31 289 GLY A CA 1
ATOM 2169 C C . GLY A 1 289 ? -14.137 5.961 33.016 1.00 70.31 289 GLY A C 1
ATOM 2170 O O . GLY A 1 289 ? -15.118 6.036 32.283 1.00 70.31 289 GLY A O 1
ATOM 2171 N N . CYS A 1 290 ? -14.085 6.693 34.135 1.00 77.75 290 CYS A N 1
ATOM 2172 C CA . CYS A 1 290 ? -15.171 7.591 34.547 1.00 77.75 290 CYS A CA 1
ATOM 2173 C C . CYS A 1 290 ? -15.174 8.905 33.747 1.00 77.75 290 CYS A C 1
ATOM 2175 O O . CYS A 1 290 ? -14.715 9.938 34.233 1.00 77.75 290 CYS A O 1
ATOM 2177 N N . SER A 1 291 ? -15.695 8.892 32.519 1.00 74.31 291 SER A N 1
ATOM 2178 C CA . SER A 1 291 ? -15.645 10.043 31.601 1.00 74.31 291 SER A CA 1
ATOM 2179 C C . SER A 1 291 ? -16.340 11.323 32.097 1.00 74.31 291 SER A C 1
ATOM 2181 O O . SER A 1 291 ? -15.945 12.418 31.704 1.00 74.31 291 SER A O 1
ATOM 2183 N N . ALA A 1 292 ? -17.372 11.214 32.944 1.00 80.31 292 ALA A N 1
ATOM 2184 C CA . ALA A 1 292 ? -18.073 12.366 33.521 1.00 80.31 292 ALA A CA 1
ATOM 2185 C C . ALA A 1 292 ? -17.421 12.903 34.807 1.00 80.31 292 ALA A C 1
ATOM 2187 O O . ALA A 1 292 ? -17.847 13.951 35.306 1.00 80.31 292 ALA A O 1
ATOM 2188 N N . LEU A 1 293 ? -16.410 12.208 35.347 1.00 79.19 293 LEU A N 1
ATOM 2189 C CA . LEU A 1 293 ? -15.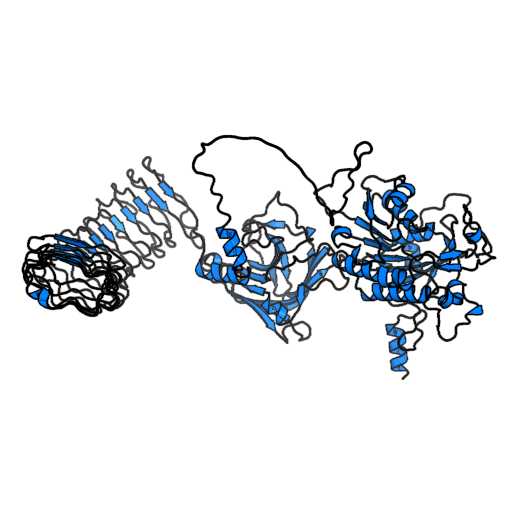788 12.567 36.613 1.00 79.19 293 LEU A CA 1
ATOM 2190 C C . LEU A 1 293 ? -14.948 13.825 36.427 1.00 79.19 293 LEU A C 1
ATOM 2192 O O . LEU A 1 293 ? -13.954 13.827 35.700 1.00 79.19 293 LEU A O 1
ATOM 2196 N N . LYS A 1 294 ? -15.352 14.907 37.099 1.00 72.38 294 LYS A N 1
ATOM 2197 C CA . LYS A 1 294 ? -14.689 16.197 36.904 1.00 72.38 294 LYS A CA 1
ATOM 2198 C C . LYS A 1 294 ? -13.378 16.309 37.660 1.00 72.38 294 LYS A C 1
ATOM 2200 O O . LYS A 1 294 ? -12.386 16.703 37.084 1.00 72.38 294 LYS A O 1
ATOM 2205 N N . ARG A 1 295 ? -13.353 15.964 38.942 1.00 73.38 295 ARG A N 1
ATOM 2206 C CA . ARG A 1 295 ? -12.166 16.101 39.792 1.00 73.38 295 ARG A CA 1
ATOM 2207 C C . ARG A 1 295 ? -12.080 14.950 40.777 1.00 73.38 295 ARG A C 1
ATOM 2209 O O . ARG A 1 295 ? -13.100 14.347 41.114 1.00 73.38 295 ARG A O 1
ATOM 2216 N N . LEU A 1 296 ? -10.871 14.686 41.258 1.00 78.12 296 LEU A N 1
ATOM 2217 C CA . LEU A 1 296 ? -10.679 13.891 42.467 1.00 78.12 296 LEU A CA 1
ATOM 2218 C C . LEU A 1 296 ? -10.885 14.781 43.708 1.00 78.12 296 LEU A C 1
ATOM 2220 O O . LEU A 1 296 ? -10.699 15.998 43.610 1.00 78.12 296 LEU A O 1
ATOM 2224 N N . PRO A 1 297 ? -11.259 14.200 44.862 1.00 80.31 297 PRO A N 1
ATOM 2225 C CA . PRO A 1 297 ? -11.304 14.918 46.133 1.00 80.31 297 PRO A CA 1
ATOM 2226 C C . PRO A 1 297 ? -9.952 15.562 46.459 1.00 80.31 297 PRO A C 1
ATOM 2228 O O . PRO A 1 297 ? -8.903 14.981 46.177 1.00 80.31 297 PRO A O 1
ATOM 2231 N N . ALA A 1 298 ? -9.973 16.752 47.067 1.00 74.50 298 ALA A N 1
ATOM 2232 C CA . ALA A 1 298 ? -8.756 17.524 47.342 1.00 74.50 298 ALA A CA 1
ATOM 2233 C C . ALA A 1 298 ? -7.790 16.816 48.311 1.00 74.50 298 ALA A C 1
ATOM 2235 O O . ALA A 1 298 ? -6.580 17.020 48.237 1.00 74.50 298 ALA A O 1
ATOM 2236 N N . LEU A 1 299 ? -8.324 15.983 49.208 1.00 79.12 299 LEU A N 1
ATOM 2237 C CA . LEU A 1 299 ? -7.567 15.222 50.196 1.00 79.12 299 LEU A CA 1
ATOM 2238 C C . LEU A 1 299 ? -7.810 13.728 49.985 1.00 79.12 299 LEU A C 1
ATOM 2240 O O . LEU A 1 299 ? -8.922 13.233 50.173 1.00 79.12 299 LEU A O 1
ATOM 2244 N N . LEU A 1 300 ? -6.752 13.005 49.622 1.00 82.50 300 LEU A N 1
ATOM 2245 C CA . LEU A 1 300 ? -6.765 11.546 49.593 1.00 82.50 300 LEU A CA 1
ATOM 2246 C C . LEU A 1 300 ? -6.453 10.983 50.996 1.00 82.50 300 LEU A C 1
ATOM 2248 O O . LEU A 1 300 ? -5.639 11.565 51.717 1.00 82.50 300 LEU A O 1
ATOM 2252 N N . PRO A 1 301 ? -7.059 9.851 51.407 1.00 83.88 301 PRO A N 1
ATOM 2253 C CA . PRO A 1 301 ? -6.773 9.224 52.697 1.00 83.88 301 PRO A CA 1
ATOM 2254 C C . PRO A 1 301 ? -5.290 8.872 52.861 1.00 83.88 301 PRO A C 1
ATOM 2256 O O . PRO A 1 301 ? -4.670 8.311 51.961 1.00 83.88 301 PRO A O 1
ATOM 2259 N N . ALA A 1 302 ? -4.721 9.125 54.044 1.00 82.88 302 ALA A N 1
ATOM 2260 C CA . ALA A 1 302 ? -3.309 8.840 54.332 1.00 82.88 302 ALA A CA 1
ATOM 2261 C C . ALA A 1 302 ? -2.947 7.341 54.276 1.00 82.88 302 ALA A C 1
ATOM 2263 O O . ALA A 1 302 ? -1.770 6.992 54.232 1.00 82.88 302 ALA A O 1
ATOM 2264 N N . THR A 1 303 ? -3.939 6.452 54.293 1.00 83.12 303 THR A N 1
ATOM 2265 C CA . THR A 1 303 ? -3.797 4.989 54.210 1.00 83.12 303 THR A CA 1
ATOM 2266 C C . THR A 1 303 ? -3.840 4.454 52.774 1.00 83.12 303 THR A C 1
ATOM 2268 O O . THR A 1 303 ? -3.657 3.252 52.576 1.00 83.12 303 THR A O 1
ATOM 2271 N N . LEU A 1 304 ? -4.066 5.317 51.776 1.00 80.38 304 LEU A N 1
ATOM 2272 C CA . LEU A 1 304 ? -4.262 4.916 50.386 1.00 80.38 304 LEU A CA 1
ATOM 2273 C C . LEU A 1 304 ? -2.960 4.389 49.763 1.00 80.38 304 LEU A C 1
ATOM 2275 O O . LEU A 1 304 ? -2.038 5.143 49.459 1.00 80.38 304 LEU A O 1
ATOM 2279 N N . GLU A 1 305 ? -2.900 3.077 49.525 1.00 79.00 305 GLU A N 1
ATOM 2280 C CA . GLU A 1 305 ? -1.726 2.410 48.956 1.00 79.00 305 GLU A CA 1
ATOM 2281 C C . GLU A 1 305 ? -1.798 2.269 47.429 1.00 79.00 305 GLU A C 1
ATOM 2283 O O . GLU A 1 305 ? -0.762 2.220 46.757 1.00 79.00 305 GLU A O 1
ATOM 2288 N N . ARG A 1 306 ? -3.006 2.158 46.865 1.00 70.69 306 ARG A N 1
ATOM 2289 C CA . ARG A 1 306 ? -3.229 1.981 45.424 1.00 70.69 306 ARG A CA 1
ATOM 2290 C C . ARG A 1 306 ? -4.260 2.971 44.905 1.00 70.69 306 ARG A C 1
ATOM 2292 O O . ARG A 1 306 ? -5.388 3.015 45.391 1.00 70.69 306 ARG A O 1
ATOM 2299 N N . LEU A 1 307 ? -3.872 3.704 43.869 1.00 72.44 307 LEU A N 1
ATOM 2300 C CA . LEU A 1 307 ? -4.740 4.617 43.139 1.00 72.44 307 LEU A CA 1
ATOM 2301 C C . LEU A 1 307 ? -4.624 4.327 41.636 1.00 72.44 307 LEU A C 1
ATOM 2303 O O . LEU A 1 307 ? -3.584 4.570 41.016 1.00 72.44 307 LEU A O 1
ATOM 2307 N N . GLU A 1 308 ? -5.691 3.796 41.040 1.00 65.88 308 GLU A N 1
ATOM 2308 C CA . GLU A 1 308 ? -5.817 3.652 39.586 1.00 65.88 308 GLU A CA 1
ATOM 2309 C C . GLU A 1 308 ? -6.794 4.708 39.047 1.00 65.88 308 GLU A C 1
ATOM 2311 O O . GLU A 1 308 ? -7.978 4.735 39.378 1.00 65.88 308 GLU A O 1
ATOM 2316 N N . VAL A 1 309 ? -6.280 5.604 38.202 1.00 57.97 309 VAL A N 1
ATOM 2317 C CA . VAL A 1 309 ? -7.050 6.686 37.574 1.00 57.97 309 VAL A CA 1
ATOM 2318 C C . VAL A 1 309 ? -6.634 6.733 36.112 1.00 57.97 309 VAL A C 1
ATOM 2320 O O . VAL A 1 309 ? -5.553 7.202 35.774 1.00 57.97 309 VAL A O 1
ATOM 2323 N N . ARG A 1 310 ? -7.470 6.223 35.212 1.00 54.31 310 ARG A N 1
ATOM 2324 C CA . ARG A 1 310 ? -7.242 6.293 33.758 1.00 54.31 310 ARG A CA 1
ATOM 2325 C C . ARG A 1 310 ? -8.429 6.980 33.124 1.00 54.31 310 ARG A C 1
ATOM 2327 O O . ARG A 1 310 ? -9.534 6.509 33.300 1.00 54.31 310 ARG A O 1
ATOM 2334 N N . LEU A 1 311 ? -8.232 8.078 32.415 1.00 44.97 311 LEU A N 1
ATOM 2335 C CA . LEU A 1 311 ? -9.341 8.855 31.864 1.00 44.97 311 LEU A CA 1
ATOM 2336 C C . LEU A 1 311 ? -9.403 8.676 30.348 1.00 44.97 311 LEU A C 1
ATOM 2338 O O . LEU A 1 311 ? -8.363 8.616 29.686 1.00 44.97 311 LEU A O 1
ATOM 2342 N N . GLU A 1 312 ? -10.617 8.583 29.806 1.00 44.44 312 GLU A N 1
ATOM 2343 C CA . GLU A 1 312 ? -10.852 8.484 28.367 1.00 44.44 312 GLU A CA 1
ATOM 2344 C C . GLU A 1 312 ? -10.374 9.748 27.637 1.00 44.44 312 GLU A C 1
ATOM 2346 O O . GLU A 1 312 ? -10.623 10.884 28.049 1.00 44.44 312 GLU A O 1
ATOM 2351 N N . VAL A 1 313 ? -9.686 9.546 26.513 1.00 36.59 313 VAL A N 1
ATOM 2352 C CA . VAL A 1 313 ? -9.003 10.606 25.750 1.00 36.59 313 VAL A CA 1
ATOM 2353 C C . VAL A 1 313 ? -9.988 11.563 25.066 1.00 36.59 313 VAL A C 1
ATOM 2355 O O . VAL A 1 313 ? -9.606 12.678 24.719 1.00 36.59 313 VAL A O 1
ATOM 2358 N N . SER A 1 314 ? -11.256 11.173 24.911 1.00 39.88 314 SER A N 1
ATOM 2359 C CA . SER A 1 314 ? -12.238 11.952 24.152 1.00 39.88 314 SER A CA 1
ATOM 2360 C C . SER A 1 314 ? -12.909 13.081 24.929 1.00 39.88 314 SER A C 1
ATOM 2362 O O . SER A 1 314 ? -13.445 13.961 24.268 1.00 39.88 314 SER A O 1
ATOM 2364 N N . ASN A 1 315 ? -12.888 13.096 26.273 1.00 35.81 315 ASN A N 1
ATOM 2365 C CA . ASN A 1 315 ? -13.639 14.101 27.050 1.00 35.81 315 ASN A CA 1
ATOM 2366 C C . ASN A 1 315 ? -13.021 14.578 28.381 1.00 35.81 315 ASN A C 1
ATOM 2368 O O . ASN A 1 315 ? -13.618 15.429 29.041 1.00 35.81 315 ASN A O 1
ATOM 2372 N N . CYS A 1 316 ? -11.823 14.146 28.789 1.00 36.28 316 CYS A N 1
ATOM 2373 C CA . CYS A 1 316 ? -11.204 14.703 30.000 1.00 36.28 316 CYS A CA 1
ATOM 2374 C C . CYS A 1 316 ? -10.343 15.943 29.720 1.00 36.28 316 CYS A C 1
ATOM 2376 O O . CYS A 1 316 ? -9.123 15.866 29.605 1.00 36.28 316 CYS A O 1
ATOM 2378 N N . ILE A 1 317 ? -11.004 17.104 29.715 1.00 41.16 317 ILE A N 1
ATOM 2379 C CA . ILE A 1 317 ? -10.419 18.384 30.164 1.00 41.16 317 ILE A CA 1
ATOM 2380 C C . ILE A 1 317 ? -10.468 18.485 31.705 1.00 41.16 317 ILE A C 1
ATOM 2382 O O . ILE A 1 317 ? -9.947 19.426 32.283 1.00 41.16 317 ILE A O 1
ATOM 2386 N N . ALA A 1 318 ? -11.145 17.549 32.382 1.00 41.59 318 ALA A N 1
ATOM 2387 C CA . ALA A 1 318 ? -11.716 17.838 33.691 1.00 41.59 318 ALA A CA 1
ATOM 2388 C C . ALA A 1 318 ? -10.766 17.632 34.884 1.00 41.59 318 ALA A C 1
ATOM 2390 O O . ALA A 1 318 ? -10.803 18.428 35.818 1.00 41.59 318 ALA A O 1
ATOM 2391 N N . LEU A 1 319 ? -9.871 16.635 34.855 1.00 49.88 319 LEU A N 1
ATOM 2392 C CA . LEU A 1 319 ? -8.881 16.443 35.924 1.00 49.88 319 LEU A CA 1
ATOM 2393 C C . LEU A 1 319 ? -7.706 17.412 35.724 1.00 49.88 319 LEU A C 1
ATOM 2395 O O . LEU A 1 319 ? -6.615 17.034 35.306 1.00 49.88 319 LEU A O 1
ATOM 2399 N N . GLU A 1 320 ? -7.984 18.691 35.983 1.00 48.44 320 GLU A N 1
ATOM 2400 C CA . GLU A 1 320 ? -7.066 19.823 35.820 1.00 48.44 320 GLU A CA 1
ATOM 2401 C C . GLU A 1 320 ? -5.821 19.692 36.714 1.00 48.44 320 GLU A C 1
ATOM 2403 O O . GLU A 1 320 ? -4.750 20.179 36.355 1.00 48.44 320 GLU A O 1
ATOM 2408 N N . GLN A 1 321 ? -5.945 19.018 37.866 1.00 52.53 321 GLN A N 1
ATOM 2409 C CA . GLN A 1 321 ? -4.867 18.787 38.831 1.00 52.53 321 GLN A CA 1
ATOM 2410 C C . GLN A 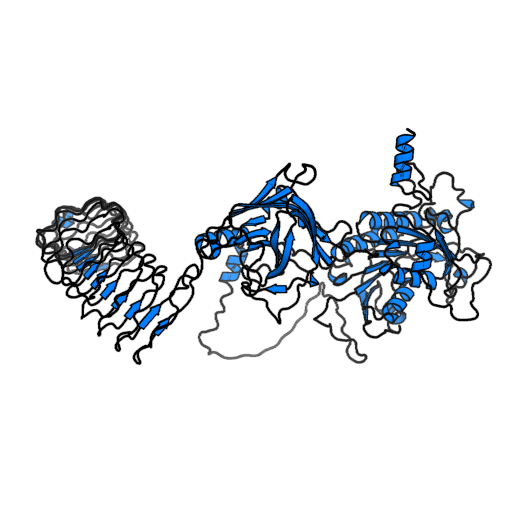1 321 ? -5.061 17.446 39.555 1.00 52.53 321 GLN A C 1
ATOM 2412 O O . GLN A 1 321 ? -6.176 17.085 39.934 1.00 52.53 321 GLN A O 1
ATOM 2417 N N . LEU A 1 322 ? -3.966 16.711 39.768 1.00 55.69 322 LEU A N 1
ATOM 2418 C CA . LEU A 1 322 ? -3.930 15.599 40.722 1.00 55.69 322 LEU A CA 1
ATOM 2419 C C . LEU A 1 322 ? -3.796 16.176 42.148 1.00 55.69 322 LEU A C 1
ATOM 2421 O O . LEU A 1 322 ? -2.992 17.093 42.329 1.00 55.69 322 LEU A O 1
ATOM 2425 N N . PRO A 1 323 ? -4.541 15.666 43.149 1.00 66.69 323 PRO A N 1
ATOM 2426 C CA . PRO A 1 323 ? -4.369 16.062 44.548 1.00 66.69 323 PRO A CA 1
ATOM 2427 C C . PRO A 1 323 ? -3.007 15.607 45.096 1.00 66.69 323 PRO A C 1
ATOM 2429 O O . PRO A 1 323 ? -2.330 14.769 44.492 1.00 66.69 323 PRO A O 1
ATOM 2432 N N . GLU A 1 324 ? -2.610 16.134 46.259 1.00 64.38 324 GLU A N 1
ATOM 2433 C CA . GLU A 1 324 ? -1.413 15.654 46.955 1.00 64.38 324 GLU A CA 1
ATOM 2434 C C . GLU A 1 324 ? -1.523 14.152 47.244 1.00 64.38 324 GLU A C 1
ATOM 2436 O O . GLU A 1 324 ? -2.522 13.651 47.769 1.00 64.38 324 GLU A O 1
ATOM 2441 N N . LEU A 1 325 ? -0.477 13.423 46.861 1.00 70.69 325 LEU A N 1
ATOM 2442 C CA . LEU A 1 325 ? -0.423 11.974 46.978 1.00 70.69 325 LEU A CA 1
ATOM 2443 C C . LEU A 1 325 ? 0.075 11.594 48.385 1.00 70.69 325 LEU A C 1
ATOM 2445 O O . LEU A 1 325 ? 1.083 12.145 48.836 1.00 70.69 325 LEU A O 1
ATOM 2449 N N . PRO A 1 326 ? -0.573 10.646 49.085 1.00 73.00 326 PRO A N 1
ATOM 2450 C CA . PRO A 1 326 ? -0.154 10.239 50.420 1.00 73.00 326 PRO A CA 1
ATOM 2451 C C . PRO A 1 326 ? 1.172 9.463 50.384 1.00 73.00 326 PRO A C 1
ATOM 2453 O O . PRO A 1 326 ? 1.456 8.719 49.446 1.00 73.00 326 PRO A O 1
ATOM 2456 N N . ALA A 1 327 ? 1.976 9.583 51.446 1.00 72.06 327 ALA A N 1
ATOM 2457 C CA . ALA A 1 327 ? 3.293 8.937 51.549 1.00 72.06 327 ALA A CA 1
ATOM 2458 C C . ALA A 1 327 ? 3.251 7.394 51.510 1.00 72.06 327 ALA A C 1
ATOM 2460 O O . ALA A 1 327 ? 4.269 6.746 51.280 1.00 72.06 327 ALA A O 1
ATOM 2461 N N . THR A 1 328 ? 2.082 6.799 51.743 1.00 69.81 328 THR A N 1
ATOM 2462 C CA . THR A 1 328 ? 1.832 5.350 51.717 1.00 69.81 328 THR A CA 1
ATOM 2463 C C . THR A 1 328 ? 1.588 4.800 50.309 1.00 69.81 328 THR A C 1
ATOM 2465 O O . THR A 1 328 ? 1.485 3.581 50.151 1.00 69.81 328 THR A O 1
ATOM 2468 N N . MET A 1 329 ? 1.516 5.657 49.283 1.00 64.50 329 MET A N 1
ATOM 2469 C CA . MET A 1 329 ? 1.161 5.247 47.928 1.00 64.50 329 MET A CA 1
ATOM 2470 C C . MET A 1 329 ? 2.238 4.357 47.288 1.00 64.50 329 MET A C 1
ATOM 2472 O O . MET A 1 329 ? 3.380 4.764 47.083 1.00 64.50 329 MET A O 1
ATOM 2476 N N . LYS 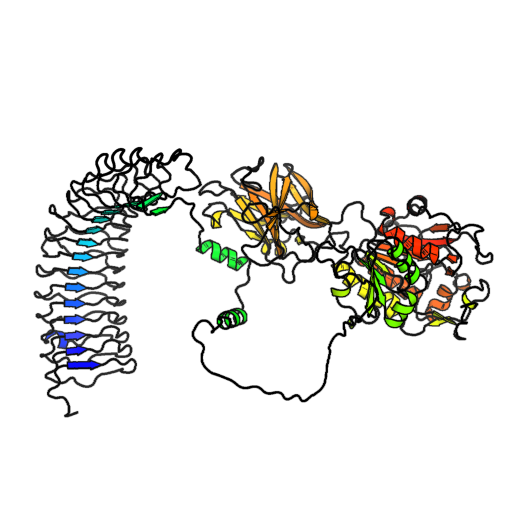A 1 330 ? 1.853 3.128 46.929 1.00 65.88 330 LYS A N 1
ATOM 2477 C CA . LYS A 1 330 ? 2.715 2.101 46.317 1.00 65.88 330 LYS A CA 1
ATOM 2478 C C . LYS A 1 330 ? 2.503 1.976 44.811 1.00 65.88 330 LYS A C 1
ATOM 2480 O O . LYS A 1 330 ? 3.439 1.651 44.086 1.00 65.88 330 LYS A O 1
ATOM 2485 N N . VAL A 1 331 ? 1.272 2.175 44.336 1.00 49.81 331 VAL A N 1
ATOM 2486 C CA . VAL A 1 331 ? 0.901 1.994 42.924 1.00 49.81 331 VAL A CA 1
ATOM 2487 C C . VAL A 1 331 ? 0.050 3.172 42.463 1.00 49.81 331 VAL A C 1
ATOM 2489 O O . VAL A 1 331 ? -1.073 3.339 42.930 1.00 49.81 331 VAL A O 1
ATOM 2492 N N . LEU A 1 332 ? 0.581 3.938 41.507 1.00 56.22 332 LEU A N 1
ATOM 2493 C CA . LEU A 1 332 ? -0.146 4.949 40.744 1.00 56.22 332 LEU A CA 1
ATOM 2494 C C . LEU A 1 332 ? -0.127 4.552 39.270 1.00 56.22 332 LEU A C 1
ATOM 2496 O O . LEU A 1 332 ? 0.945 4.432 38.670 1.00 56.22 332 LEU A O 1
ATOM 2500 N N . ARG A 1 333 ? -1.303 4.343 38.676 1.00 49.41 333 ARG A N 1
ATOM 2501 C CA . ARG A 1 333 ? -1.434 4.064 37.239 1.00 49.41 333 ARG A CA 1
ATOM 2502 C C . ARG A 1 333 ? -2.345 5.087 36.585 1.00 49.41 333 ARG A C 1
ATOM 2504 O O . ARG A 1 333 ? -3.564 4.989 36.696 1.00 49.41 333 ARG A O 1
ATOM 2511 N N . CYS A 1 334 ? -1.719 5.996 35.844 1.00 51.03 334 CYS A N 1
ATOM 2512 C CA . CYS A 1 334 ? -2.373 6.976 34.985 1.00 51.03 334 CYS A CA 1
ATOM 2513 C C . CYS A 1 334 ? -1.972 6.708 33.526 1.00 51.03 334 CYS A C 1
ATOM 2515 O O . CYS A 1 334 ? -0.782 6.681 33.218 1.00 51.03 334 CYS A O 1
ATOM 2517 N N . GLY A 1 335 ? -2.926 6.458 32.618 1.00 43.22 335 GLY A N 1
ATOM 2518 C CA . GLY A 1 335 ? -2.610 6.109 31.220 1.00 43.22 335 GLY A CA 1
ATOM 2519 C C . GLY A 1 335 ? -3.823 5.937 30.290 1.00 43.22 335 GLY A C 1
ATOM 2520 O O . GLY A 1 335 ? -4.938 5.770 30.768 1.00 43.22 335 GLY A O 1
ATOM 2521 N N . ARG A 1 336 ? -3.594 5.983 28.965 1.00 37.72 336 ARG A N 1
ATOM 2522 C CA . ARG A 1 336 ? -4.589 5.873 27.863 1.00 37.72 336 ARG A CA 1
ATOM 2523 C C . ARG A 1 336 ? -4.790 4.395 27.419 1.00 37.72 336 ARG A C 1
ATOM 2525 O O . ARG A 1 336 ? -3.811 3.654 27.429 1.00 37.72 336 ARG A O 1
ATOM 2532 N N . GLN A 1 337 ? -6.004 3.959 27.038 1.00 38.41 337 GLN A N 1
ATOM 2533 C CA . GLN A 1 337 ? -6.363 2.552 26.680 1.00 38.41 337 GLN A CA 1
ATOM 2534 C C . GLN A 1 337 ? -6.145 2.166 25.177 1.00 38.41 337 GLN A C 1
ATOM 2536 O O . GLN A 1 337 ? -6.148 3.077 24.346 1.00 38.41 337 GLN A O 1
ATOM 2541 N N . PRO A 1 338 ? -6.000 0.860 24.796 1.00 41.50 338 PRO A N 1
ATOM 2542 C CA . PRO A 1 338 ? -5.888 0.365 23.400 1.00 41.50 338 PRO A CA 1
ATOM 2543 C C . PRO A 1 338 ? -6.985 -0.634 22.869 1.00 41.50 338 PRO A C 1
ATOM 2545 O O . PRO A 1 338 ? -7.385 -1.532 23.596 1.00 41.50 338 PRO A O 1
ATOM 2548 N N . TRP A 1 339 ? -7.328 -0.500 21.562 1.00 35.16 339 TRP A N 1
ATOM 2549 C CA . TRP A 1 339 ? -7.834 -1.392 20.453 1.00 35.16 339 TRP A CA 1
ATOM 2550 C C . TRP A 1 339 ? -9.041 -2.384 20.570 1.00 35.16 339 TRP A C 1
ATOM 2552 O O . TRP A 1 339 ? -9.099 -3.226 21.461 1.00 35.16 339 TRP A O 1
ATOM 2562 N N . ASP A 1 340 ? -9.914 -2.401 19.532 1.00 47.81 340 ASP A N 1
ATOM 2563 C CA . ASP A 1 340 ? -10.959 -3.425 19.232 1.00 47.81 340 ASP A CA 1
ATOM 2564 C C . ASP A 1 340 ? -10.390 -4.596 18.391 1.00 47.81 340 ASP A C 1
ATOM 2566 O O . ASP A 1 340 ? -10.167 -4.491 17.180 1.00 47.81 340 ASP A O 1
ATOM 2570 N N . ILE A 1 341 ? -10.169 -5.742 19.043 1.00 42.56 341 ILE A N 1
ATOM 2571 C CA . ILE A 1 341 ? -9.431 -6.901 18.508 1.00 42.56 341 ILE A CA 1
ATOM 2572 C C . ILE A 1 341 ? -10.197 -7.659 17.400 1.00 42.56 341 ILE A C 1
ATOM 2574 O O . ILE A 1 341 ? -9.579 -8.210 16.484 1.00 42.56 341 ILE A O 1
ATOM 2578 N N . GLY A 1 342 ? -11.534 -7.699 17.435 1.00 43.22 342 GLY A N 1
ATOM 2579 C CA . GLY A 1 342 ? -12.335 -8.512 16.506 1.00 43.22 342 GLY A CA 1
ATOM 2580 C C . GLY A 1 342 ? -12.433 -7.901 15.108 1.00 43.22 342 GLY A C 1
ATOM 2581 O O . GLY A 1 342 ? -12.330 -8.602 14.095 1.00 43.22 342 GLY A O 1
ATOM 2582 N N . ARG A 1 343 ? -12.592 -6.576 15.040 1.00 52.53 343 ARG A N 1
ATOM 2583 C CA . ARG A 1 343 ? -12.512 -5.838 13.774 1.00 52.53 343 ARG A CA 1
ATOM 2584 C C . ARG A 1 343 ? -11.073 -5.730 13.286 1.00 52.53 343 ARG A C 1
ATOM 2586 O O . ARG A 1 343 ? -10.848 -5.961 12.102 1.00 52.53 343 ARG A O 1
ATOM 2593 N N . PHE A 1 344 ? -10.109 -5.516 14.186 1.00 46.09 344 PHE A N 1
ATOM 2594 C CA . PHE A 1 344 ? -8.682 -5.549 13.857 1.00 46.09 344 PHE A CA 1
ATOM 2595 C C . PHE A 1 344 ? -8.283 -6.830 13.112 1.00 46.09 344 PHE A C 1
ATOM 2597 O O . PHE A 1 344 ? -7.658 -6.745 12.060 1.00 46.09 344 PHE A O 1
ATOM 2604 N N . ALA A 1 345 ? -8.705 -8.008 13.585 1.00 42.97 345 ALA A N 1
ATOM 2605 C CA . ALA A 1 345 ? -8.386 -9.281 12.936 1.00 42.97 345 ALA A CA 1
ATOM 2606 C C . ALA A 1 345 ? -8.936 -9.392 11.498 1.00 42.97 345 ALA A C 1
ATOM 2608 O O . ALA A 1 345 ? -8.243 -9.895 10.616 1.00 42.97 345 ALA A O 1
ATOM 2609 N N . LYS A 1 346 ? -10.152 -8.889 11.232 1.00 53.06 346 LYS A N 1
ATOM 2610 C CA . LYS A 1 346 ? -10.731 -8.853 9.872 1.00 53.06 346 LYS A CA 1
ATOM 2611 C C . LYS A 1 346 ? -9.971 -7.899 8.959 1.00 53.06 346 LYS A C 1
ATOM 2613 O O . LYS A 1 346 ? -9.732 -8.228 7.800 1.00 53.06 346 LYS A O 1
ATOM 2618 N N . THR A 1 347 ? -9.583 -6.742 9.486 1.00 54.38 347 THR A N 1
ATOM 2619 C CA . THR A 1 347 ? -8.783 -5.765 8.752 1.00 54.38 347 THR A CA 1
ATOM 2620 C C . THR A 1 347 ? -7.415 -6.360 8.407 1.00 54.38 347 THR A C 1
ATOM 2622 O O . THR A 1 347 ? -7.036 -6.370 7.241 1.00 54.38 347 THR A O 1
ATOM 2625 N N . VAL A 1 348 ? -6.719 -6.965 9.376 1.00 53.44 348 VAL A N 1
ATOM 2626 C CA . VAL A 1 348 ? -5.438 -7.659 9.151 1.00 53.44 348 VAL A CA 1
ATOM 2627 C C . VAL A 1 348 ? -5.577 -8.753 8.084 1.00 53.44 348 VAL A C 1
ATOM 2629 O O . VAL A 1 348 ? -4.754 -8.804 7.177 1.00 53.44 348 VAL A O 1
ATOM 2632 N N . ALA A 1 349 ? -6.631 -9.576 8.136 1.00 53.56 349 ALA A N 1
ATOM 2633 C CA . ALA A 1 349 ? -6.870 -10.652 7.166 1.00 53.56 349 ALA A CA 1
ATOM 2634 C C . ALA A 1 349 ? -7.220 -10.167 5.744 1.00 53.56 349 ALA A C 1
ATOM 2636 O O . ALA A 1 349 ? -7.024 -10.898 4.778 1.00 53.56 349 ALA A O 1
ATOM 2637 N N . PHE A 1 350 ? -7.763 -8.956 5.588 1.00 64.62 350 PHE A N 1
ATOM 2638 C CA . PHE A 1 350 ? -8.029 -8.384 4.263 1.00 64.62 350 PHE A CA 1
ATOM 2639 C C . PHE A 1 350 ? -6.739 -7.927 3.562 1.00 64.62 350 PHE A C 1
ATOM 2641 O O . PHE A 1 350 ? -6.626 -8.033 2.338 1.00 64.62 350 PHE A O 1
ATOM 2648 N N . PHE A 1 351 ? -5.784 -7.396 4.332 1.00 60.44 351 PHE A N 1
ATOM 2649 C CA . PHE A 1 351 ? -4.548 -6.797 3.816 1.00 60.44 351 PHE A CA 1
ATOM 2650 C C . PHE A 1 351 ? -3.360 -7.759 3.771 1.00 60.44 351 PHE A C 1
ATOM 2652 O O . PHE A 1 351 ? -2.476 -7.570 2.936 1.00 60.44 351 PHE A O 1
ATOM 2659 N N . ASN A 1 352 ? -3.359 -8.772 4.636 1.00 55.00 352 ASN A N 1
ATOM 2660 C CA . ASN A 1 352 ? -2.399 -9.866 4.645 1.00 55.00 352 ASN A CA 1
ATOM 2661 C C . ASN A 1 352 ? -3.166 -11.135 4.265 1.00 55.00 352 ASN A C 1
ATOM 2663 O O . ASN A 1 352 ? -4.086 -11.519 4.989 1.00 55.00 352 ASN A O 1
ATOM 2667 N N . GLU A 1 353 ? -2.831 -11.777 3.142 1.00 46.41 353 GLU A N 1
ATOM 2668 C CA . GLU A 1 353 ? -3.410 -13.087 2.817 1.00 46.41 353 GLU A CA 1
ATOM 2669 C C . GLU A 1 353 ? -3.205 -14.053 4.004 1.00 46.41 353 GLU A C 1
ATOM 2671 O O . GLU A 1 353 ? -2.174 -13.973 4.684 1.00 46.41 353 GLU A O 1
ATOM 2676 N N . PRO A 1 354 ? -4.179 -14.932 4.322 1.00 39.19 354 PRO A N 1
ATOM 2677 C CA . PRO A 1 354 ? -4.023 -15.874 5.424 1.00 39.19 354 PRO A CA 1
ATOM 2678 C C . PRO A 1 354 ? -2.742 -16.691 5.208 1.00 39.19 354 PRO A C 1
ATOM 2680 O O . PRO A 1 354 ? -2.513 -17.154 4.087 1.00 39.19 354 PRO A O 1
ATOM 2683 N N . PRO A 1 355 ? -1.902 -16.875 6.246 1.00 33.62 355 PRO A N 1
ATOM 2684 C CA . PRO A 1 355 ? -0.634 -17.566 6.085 1.00 33.62 355 PRO A CA 1
ATOM 2685 C C . PRO A 1 355 ? -0.889 -18.948 5.492 1.00 33.62 355 PRO A C 1
ATOM 2687 O O . PRO A 1 355 ? -1.748 -19.697 5.968 1.00 33.62 355 PRO A O 1
ATOM 2690 N N . SER A 1 356 ? -0.149 -19.283 4.436 1.00 37.47 356 SER A N 1
ATOM 2691 C CA . SER A 1 356 ? -0.246 -20.608 3.830 1.00 37.47 356 SER A CA 1
ATOM 2692 C C . SER A 1 356 ? 0.053 -21.685 4.889 1.00 37.47 356 SER A C 1
ATOM 2694 O O . SER A 1 356 ? 0.847 -21.447 5.809 1.00 37.47 356 SER A O 1
ATOM 2696 N N . PRO A 1 357 ? -0.514 -22.901 4.779 1.00 36.31 357 PRO A N 1
ATOM 2697 C CA . PRO A 1 357 ? -0.198 -24.003 5.693 1.00 36.31 357 PRO A CA 1
ATOM 2698 C C . PRO A 1 357 ? 1.313 -24.259 5.842 1.00 36.31 357 PRO A C 1
ATOM 2700 O O . PRO A 1 357 ? 1.772 -24.691 6.896 1.00 36.31 357 PRO A O 1
ATOM 2703 N N . GLN A 1 358 ? 2.097 -23.933 4.809 1.00 38.09 358 GLN A N 1
ATOM 2704 C CA . GLN A 1 358 ? 3.559 -24.011 4.805 1.00 38.09 358 GLN A CA 1
ATOM 2705 C C . GLN A 1 358 ? 4.222 -22.932 5.681 1.00 38.09 358 GLN A C 1
ATOM 2707 O O . GLN A 1 358 ? 5.156 -23.250 6.413 1.00 38.09 358 GLN A O 1
ATOM 2712 N N . GLN A 1 359 ? 3.720 -21.693 5.685 1.00 37.22 359 GLN A N 1
ATOM 2713 C CA . GLN A 1 359 ? 4.208 -20.618 6.565 1.00 37.22 359 GLN A CA 1
ATOM 2714 C C . GLN A 1 359 ? 3.852 -20.868 8.040 1.00 37.22 359 GLN A C 1
ATOM 2716 O O . GLN A 1 359 ? 4.666 -20.598 8.923 1.00 37.22 359 GLN A O 1
ATOM 2721 N N . LEU A 1 360 ? 2.681 -21.458 8.316 1.00 34.28 360 LEU A N 1
ATOM 2722 C CA . LEU A 1 360 ? 2.299 -21.918 9.660 1.00 34.28 360 LEU A CA 1
ATOM 2723 C C . LEU A 1 360 ? 3.224 -23.032 10.171 1.00 34.28 360 LEU A C 1
ATOM 2725 O O . LEU A 1 360 ? 3.634 -23.016 11.332 1.00 34.28 360 LEU A O 1
ATOM 2729 N N . LEU A 1 361 ? 3.598 -23.971 9.297 1.00 33.59 361 LEU A N 1
ATOM 2730 C CA . LEU A 1 361 ? 4.537 -25.044 9.625 1.00 33.59 361 LEU A CA 1
ATOM 2731 C C . LEU A 1 361 ? 5.946 -24.496 9.910 1.00 33.59 361 LEU A C 1
ATOM 2733 O O . LEU A 1 361 ? 6.611 -24.952 10.835 1.00 33.59 361 LEU A O 1
ATOM 2737 N N . GLN A 1 362 ? 6.385 -23.483 9.161 1.00 35.38 362 GLN A N 1
ATOM 2738 C CA . GLN A 1 362 ? 7.698 -22.859 9.335 1.00 35.38 362 GLN A CA 1
ATOM 2739 C C . GLN A 1 362 ? 7.782 -22.017 10.623 1.00 35.38 362 GLN A C 1
ATOM 2741 O O . GLN A 1 362 ? 8.798 -22.073 11.311 1.00 35.38 362 GLN A O 1
ATOM 2746 N N . ALA A 1 363 ? 6.698 -21.328 11.002 1.00 33.06 363 ALA A N 1
ATOM 2747 C CA . ALA A 1 363 ? 6.594 -20.584 12.262 1.00 33.06 363 ALA A CA 1
ATOM 2748 C C . ALA A 1 363 ? 6.530 -21.499 13.503 1.00 33.06 363 ALA A C 1
ATOM 2750 O O . ALA A 1 363 ? 7.069 -21.156 14.555 1.00 33.06 363 ALA A O 1
ATOM 2751 N N . LEU A 1 364 ? 5.924 -22.688 13.382 1.00 32.97 364 LEU A N 1
ATOM 2752 C CA . LEU A 1 364 ? 5.932 -23.719 14.433 1.00 32.97 364 LEU A CA 1
ATOM 2753 C C . LEU A 1 364 ? 7.309 -24.383 14.601 1.00 32.97 364 LEU A C 1
ATOM 2755 O O . LEU A 1 364 ? 7.635 -24.858 15.688 1.00 32.97 364 LEU A O 1
ATOM 2759 N N . LEU A 1 365 ? 8.129 -24.392 13.547 1.00 33.50 365 LEU A N 1
ATOM 2760 C CA . LEU A 1 365 ? 9.483 -24.954 13.549 1.00 33.50 365 LEU A CA 1
ATOM 2761 C C . LEU A 1 365 ? 10.571 -23.940 13.948 1.00 33.50 365 LEU A C 1
ATOM 2763 O O . LEU A 1 365 ? 11.709 -24.341 14.186 1.00 33.50 365 LEU A O 1
ATOM 2767 N N . SER A 1 366 ? 10.247 -22.648 14.071 1.00 30.64 366 SER A N 1
ATOM 2768 C CA . SER A 1 366 ? 11.196 -21.582 14.422 1.00 30.64 366 SER A CA 1
ATOM 2769 C C . SER A 1 366 ? 11.088 -21.105 15.878 1.00 30.64 366 SER A C 1
ATOM 2771 O O . SER A 1 366 ? 11.232 -19.914 16.155 1.00 30.64 366 SER A O 1
ATOM 2773 N N . VAL A 1 367 ? 10.868 -22.021 16.827 1.00 28.89 367 VAL A N 1
ATOM 2774 C CA . VAL A 1 367 ? 11.157 -21.768 18.250 1.00 28.89 367 VAL A CA 1
ATOM 2775 C C . VAL A 1 367 ? 12.564 -22.298 18.542 1.00 28.89 367 VAL A C 1
ATOM 2777 O O . VAL A 1 367 ? 12.784 -23.507 18.444 1.00 28.89 367 VAL A O 1
ATOM 2780 N N . PRO A 1 368 ? 13.548 -21.455 18.902 1.00 30.08 368 PRO A N 1
ATOM 2781 C CA . PRO A 1 368 ? 14.870 -21.953 19.236 1.00 30.08 368 PRO A CA 1
ATOM 2782 C C . PRO A 1 368 ? 14.832 -22.685 20.583 1.00 30.08 368 PRO A C 1
ATOM 2784 O O . PRO A 1 368 ? 14.757 -22.078 21.651 1.00 30.08 368 PRO A O 1
ATOM 2787 N N . ALA A 1 369 ? 14.951 -24.013 20.536 1.00 29.52 369 ALA A N 1
ATOM 2788 C CA . ALA A 1 369 ? 15.302 -24.850 21.676 1.00 29.52 369 ALA A CA 1
ATOM 2789 C C . ALA A 1 369 ? 16.770 -24.600 22.069 1.00 29.52 369 ALA A C 1
ATOM 2791 O O . ALA A 1 369 ? 17.656 -25.388 21.749 1.00 29.52 369 ALA A O 1
ATOM 2792 N N . LYS A 1 370 ? 17.048 -23.456 22.705 1.00 29.11 370 LYS A N 1
ATOM 2793 C CA . LYS A 1 370 ? 18.328 -23.162 23.375 1.00 29.11 370 LYS A CA 1
ATOM 2794 C C . LYS A 1 370 ? 18.185 -22.004 24.371 1.00 29.11 370 LYS A C 1
ATOM 2796 O O . LYS A 1 370 ? 18.847 -20.981 24.281 1.00 29.11 370 LYS A O 1
ATOM 2801 N N . ALA A 1 371 ? 17.323 -22.211 25.360 1.00 27.77 371 ALA A N 1
ATOM 2802 C CA . ALA A 1 371 ? 17.412 -21.563 26.666 1.00 27.77 371 ALA A CA 1
ATOM 2803 C C . ALA A 1 371 ? 16.969 -22.547 27.762 1.00 27.77 371 ALA A C 1
ATOM 2805 O O . ALA A 1 371 ? 16.118 -22.239 28.583 1.00 27.77 371 ALA A O 1
ATOM 2806 N N . LEU A 1 372 ? 17.538 -23.758 27.754 1.00 23.59 372 LEU A N 1
ATOM 2807 C CA . LEU A 1 372 ? 17.689 -24.563 28.963 1.00 23.59 372 LEU A CA 1
ATOM 2808 C C . LEU A 1 372 ? 18.902 -25.497 28.808 1.00 23.59 372 LEU A C 1
ATOM 2810 O O . LEU A 1 372 ? 18.931 -26.356 27.934 1.00 23.59 372 LEU A O 1
ATOM 2814 N N . SER A 1 373 ? 19.886 -25.261 29.678 1.00 24.61 373 SER A N 1
ATOM 2815 C CA . SER A 1 373 ? 21.001 -26.121 30.109 1.00 24.61 373 SER A CA 1
ATOM 2816 C C . SER A 1 373 ? 22.001 -26.668 29.082 1.00 24.61 373 SER A C 1
ATOM 2818 O O . SER A 1 373 ? 21.691 -27.475 28.212 1.00 24.61 373 SER A O 1
ATOM 2820 N N . GLY A 1 374 ? 23.260 -26.276 29.299 1.00 24.45 374 GLY A N 1
ATOM 2821 C CA . GLY A 1 374 ? 24.440 -26.941 28.767 1.00 24.45 374 GLY A CA 1
ATOM 2822 C C . GLY A 1 374 ? 24.804 -28.240 29.495 1.00 24.45 374 GLY A C 1
ATOM 2823 O O . GLY A 1 374 ? 24.058 -28.734 30.335 1.00 24.45 374 GLY A O 1
ATOM 2824 N N . LEU A 1 375 ? 26.024 -28.692 29.178 1.00 23.36 375 LEU A N 1
ATOM 2825 C CA . LEU A 1 375 ? 26.684 -29.971 29.481 1.00 23.36 375 LEU A CA 1
ATOM 2826 C C . LEU A 1 375 ? 26.425 -31.059 28.430 1.00 23.36 375 LEU A C 1
ATOM 2828 O O . LEU A 1 375 ? 25.454 -31.798 28.509 1.00 23.36 375 LEU A O 1
ATOM 2832 N N . MET A 1 376 ? 27.348 -31.176 27.469 1.00 23.53 376 MET A N 1
ATOM 2833 C CA . MET A 1 376 ? 28.223 -32.352 27.293 1.00 23.53 376 MET A CA 1
ATOM 2834 C C . MET A 1 376 ? 29.052 -32.194 26.001 1.00 23.53 376 MET A C 1
ATOM 2836 O O . MET A 1 376 ? 28.548 -32.291 24.891 1.00 23.53 376 MET A O 1
ATOM 2840 N N . GLN A 1 377 ? 30.323 -31.849 26.218 1.00 26.98 377 GLN A N 1
ATOM 2841 C CA . GLN A 1 377 ? 31.552 -32.269 25.529 1.00 26.98 377 GLN A CA 1
ATOM 2842 C C . GLN A 1 377 ? 31.543 -32.640 24.027 1.00 26.98 377 GLN A C 1
ATOM 2844 O O . GLN A 1 377 ? 30.983 -33.648 23.624 1.00 26.98 377 GLN A O 1
ATOM 2849 N N . GLY A 1 378 ? 32.412 -31.937 23.285 1.00 22.83 378 GLY A N 1
ATOM 2850 C CA . GLY A 1 378 ? 33.658 -32.535 22.780 1.00 22.83 378 GLY A CA 1
ATOM 2851 C C . GLY A 1 378 ? 33.659 -33.115 21.360 1.00 22.83 378 GLY A C 1
ATOM 2852 O O . GLY A 1 378 ? 32.852 -33.969 21.026 1.00 22.83 378 GLY A O 1
ATOM 2853 N N . GLY A 1 379 ? 34.676 -32.737 20.574 1.00 23.19 379 GLY A N 1
ATOM 2854 C CA . GLY A 1 379 ? 35.200 -33.597 19.505 1.00 23.19 379 GLY A CA 1
ATOM 2855 C C . GLY A 1 379 ? 35.275 -32.975 18.114 1.00 23.19 379 GLY A C 1
ATOM 2856 O O . GLY A 1 379 ? 34.322 -32.992 17.349 1.00 23.19 379 GLY A O 1
ATOM 2857 N N . SER A 1 380 ? 36.468 -32.493 17.781 1.00 22.94 380 SER A N 1
ATOM 2858 C CA . SER A 1 380 ? 36.993 -32.203 16.444 1.00 22.94 380 SER A CA 1
ATOM 2859 C C . SER A 1 380 ? 36.839 -33.349 15.431 1.00 22.94 380 SER A C 1
ATOM 2861 O O . SER A 1 380 ? 37.046 -34.503 15.799 1.00 22.94 380 SER A O 1
ATOM 2863 N N . SER A 1 381 ? 36.689 -33.039 14.138 1.00 22.83 381 SER A N 1
ATOM 2864 C CA . SER A 1 381 ? 37.684 -33.374 13.092 1.00 22.83 381 SER A CA 1
ATOM 2865 C C . SER A 1 381 ? 37.160 -33.160 11.662 1.00 22.83 381 SER A C 1
ATOM 2867 O O . SER A 1 381 ? 35.981 -33.283 11.355 1.00 22.83 381 SER A O 1
ATOM 2869 N N . SER A 1 382 ? 38.111 -32.797 10.809 1.00 22.94 382 SER A N 1
ATOM 2870 C CA . SER A 1 382 ? 38.078 -32.578 9.365 1.00 22.94 382 SER A CA 1
ATOM 2871 C C . SER A 1 382 ? 37.858 -33.844 8.528 1.00 22.94 382 SER A C 1
ATOM 2873 O O . SER A 1 382 ? 38.440 -34.878 8.839 1.00 22.94 382 SER A O 1
ATOM 2875 N N . SER A 1 383 ? 37.213 -33.717 7.366 1.00 23.44 383 SER A N 1
ATOM 2876 C CA . SER A 1 383 ? 37.705 -34.293 6.097 1.00 23.44 383 SER A CA 1
ATOM 2877 C C . SER A 1 383 ? 36.870 -33.791 4.915 1.00 23.44 383 SER A C 1
ATOM 2879 O O . SER A 1 383 ? 35.647 -33.724 4.981 1.00 23.44 383 SER A O 1
ATOM 2881 N N . GLY A 1 384 ? 37.552 -33.390 3.841 1.00 20.39 384 GLY A N 1
ATOM 2882 C CA . GLY A 1 384 ? 36.934 -33.039 2.568 1.00 20.39 384 GLY A CA 1
ATOM 2883 C C . GLY A 1 384 ? 36.893 -34.229 1.613 1.00 20.39 384 GLY A C 1
ATOM 2884 O O . GLY A 1 384 ? 37.749 -35.106 1.677 1.00 20.39 384 GLY A O 1
ATOM 2885 N N . SER A 1 385 ? 35.940 -34.216 0.682 1.00 22.42 385 SER A N 1
ATOM 2886 C CA . SER A 1 385 ? 36.156 -34.668 -0.696 1.00 22.42 385 SER A CA 1
ATOM 2887 C C . SER A 1 385 ? 35.070 -34.105 -1.622 1.00 22.42 385 SER A C 1
ATOM 2889 O O . SER A 1 385 ? 33.943 -33.832 -1.221 1.00 22.42 385 SER A O 1
ATOM 2891 N N . SER A 1 386 ? 35.497 -33.849 -2.850 1.00 21.66 386 SER A N 1
ATOM 2892 C CA . SER A 1 386 ? 34.876 -33.096 -3.936 1.00 21.66 386 SER A CA 1
ATOM 2893 C C . SER A 1 386 ? 33.877 -33.898 -4.778 1.00 21.66 386 SER A C 1
ATOM 2895 O O . SER A 1 386 ? 34.165 -35.043 -5.118 1.00 21.66 386 SER A O 1
ATOM 2897 N N . SER A 1 387 ? 32.820 -33.247 -5.281 1.00 23.61 387 SER A N 1
ATOM 2898 C CA . SER A 1 387 ? 32.297 -33.492 -6.640 1.00 23.61 387 SER A CA 1
ATOM 2899 C C . SER A 1 387 ? 31.511 -32.283 -7.198 1.00 23.61 387 SER A C 1
ATOM 2901 O O . SER A 1 387 ? 30.887 -31.534 -6.454 1.00 23.61 387 SER A O 1
ATOM 2903 N N . ALA A 1 388 ? 31.675 -32.093 -8.514 1.00 22.83 388 ALA A N 1
ATOM 2904 C CA . ALA A 1 388 ? 31.245 -31.060 -9.476 1.00 22.83 388 ALA A CA 1
ATOM 2905 C C . ALA A 1 388 ? 29.906 -30.319 -9.220 1.00 22.83 388 ALA A C 1
ATOM 2907 O O . ALA A 1 388 ? 28.892 -30.939 -8.935 1.00 22.83 388 ALA A O 1
ATOM 2908 N N . GLN A 1 389 ? 29.881 -28.975 -9.209 1.00 22.70 389 GLN A N 1
ATOM 2909 C CA . GLN A 1 389 ? 29.768 -28.021 -10.345 1.00 22.70 389 GLN A CA 1
ATOM 2910 C C . GLN A 1 389 ? 28.403 -27.987 -11.069 1.00 22.70 389 GLN A C 1
ATOM 2912 O O . GLN A 1 389 ? 28.152 -28.795 -11.955 1.00 22.70 389 GLN A O 1
ATOM 2917 N N . GLN A 1 390 ? 27.619 -26.930 -10.797 1.00 22.94 390 GLN A N 1
ATOM 2918 C CA . GLN A 1 390 ? 26.924 -26.109 -11.806 1.00 22.94 390 GLN A CA 1
ATOM 2919 C C . GLN A 1 390 ? 26.477 -24.758 -11.200 1.00 22.94 390 GLN A C 1
ATOM 2921 O O . GLN A 1 390 ? 25.746 -24.726 -10.217 1.00 22.94 390 GLN A O 1
ATOM 2926 N N . GLY A 1 391 ? 26.931 -23.652 -11.811 1.00 25.00 391 GLY A N 1
ATOM 2927 C CA . GLY A 1 391 ? 26.286 -22.330 -11.755 1.00 25.00 391 GLY A CA 1
ATOM 2928 C C . GLY A 1 391 ? 26.601 -21.396 -10.577 1.00 25.00 391 GLY A C 1
ATOM 2929 O O . GLY A 1 391 ? 25.679 -20.993 -9.880 1.00 25.00 391 GLY A O 1
ATOM 2930 N N . ALA A 1 392 ? 27.860 -20.979 -10.384 1.00 22.11 392 ALA A N 1
ATOM 2931 C CA . ALA A 1 392 ? 28.196 -19.851 -9.503 1.00 22.11 392 ALA A CA 1
ATOM 2932 C C . ALA A 1 392 ? 28.651 -18.632 -10.323 1.00 22.11 392 ALA A C 1
ATOM 2934 O O . ALA A 1 392 ? 29.588 -18.716 -11.117 1.00 22.11 392 ALA A O 1
ATOM 2935 N N . ILE A 1 393 ? 27.965 -17.507 -10.114 1.00 25.86 393 ILE A N 1
ATOM 2936 C CA . ILE A 1 393 ? 28.296 -16.175 -10.626 1.00 25.86 393 ILE A CA 1
ATOM 2937 C C . ILE A 1 393 ? 29.659 -15.768 -10.057 1.00 25.86 393 ILE A C 1
ATOM 2939 O O . ILE A 1 393 ? 29.842 -15.687 -8.843 1.00 25.86 393 ILE A O 1
ATOM 2943 N N . ILE A 1 394 ? 30.628 -15.525 -10.936 1.00 22.78 394 ILE A N 1
ATOM 2944 C CA . ILE A 1 394 ? 31.940 -15.006 -10.560 1.00 22.78 394 ILE A CA 1
ATOM 2945 C C . ILE A 1 394 ? 31.824 -13.481 -10.422 1.00 22.78 394 ILE A C 1
ATOM 2947 O O . ILE A 1 394 ? 31.921 -12.744 -11.401 1.00 22.78 394 ILE A O 1
ATOM 2951 N N . THR A 1 395 ? 31.640 -13.001 -9.193 1.00 25.02 395 THR A N 1
ATOM 2952 C CA . THR A 1 395 ? 31.917 -11.606 -8.824 1.00 25.02 395 THR A CA 1
ATOM 2953 C C . THR A 1 395 ? 33.416 -11.490 -8.541 1.00 25.02 395 THR A C 1
ATOM 2955 O O . THR A 1 395 ? 33.880 -11.832 -7.455 1.00 25.02 395 THR A O 1
ATOM 2958 N N . LEU A 1 396 ? 34.208 -11.056 -9.525 1.00 26.33 396 LEU A N 1
ATOM 2959 C CA . LEU A 1 396 ? 35.636 -10.771 -9.331 1.00 26.33 396 LEU A CA 1
ATOM 2960 C C . LEU A 1 396 ? 35.808 -9.426 -8.608 1.00 26.33 396 LEU A C 1
ATOM 2962 O O . LEU A 1 396 ? 35.762 -8.371 -9.235 1.00 26.33 396 LEU A O 1
ATOM 2966 N N . LEU A 1 397 ? 36.054 -9.471 -7.297 1.00 26.19 397 LEU A N 1
ATOM 2967 C CA . LEU A 1 397 ? 36.776 -8.412 -6.583 1.00 26.19 397 LEU A CA 1
ATOM 2968 C C . LEU A 1 397 ? 38.285 -8.651 -6.777 1.00 26.19 397 LEU A C 1
ATOM 2970 O O . LEU A 1 397 ? 38.758 -9.729 -6.412 1.00 26.19 397 LEU A O 1
ATOM 2974 N N . PRO A 1 398 ? 39.069 -7.702 -7.323 1.00 25.30 398 PRO A N 1
ATOM 2975 C CA . PRO A 1 398 ? 40.517 -7.827 -7.328 1.00 25.30 398 PRO A CA 1
ATOM 2976 C C . PRO A 1 398 ? 41.120 -7.340 -6.006 1.00 25.30 398 PRO A C 1
ATOM 2978 O O . PRO A 1 398 ? 40.711 -6.328 -5.434 1.00 25.30 398 PRO A O 1
ATOM 2981 N N . ALA A 1 399 ? 42.142 -8.064 -5.555 1.00 25.31 399 ALA A N 1
ATOM 2982 C CA . ALA A 1 399 ? 43.055 -7.628 -4.515 1.00 25.31 399 ALA A CA 1
ATOM 2983 C C . ALA A 1 399 ? 43.986 -6.522 -5.046 1.00 25.31 399 ALA A C 1
ATOM 2985 O O . ALA A 1 399 ? 44.530 -6.625 -6.143 1.00 25.31 399 ALA A O 1
ATOM 2986 N N . SER A 1 400 ? 44.186 -5.506 -4.202 1.00 27.17 400 SER A N 1
ATOM 2987 C CA . SER A 1 400 ? 45.212 -4.452 -4.249 1.00 27.17 400 SER A CA 1
ATOM 2988 C C . SER A 1 400 ? 45.247 -3.509 -5.465 1.00 27.17 400 SER A C 1
ATOM 2990 O O . SER A 1 400 ? 45.735 -3.864 -6.532 1.00 27.17 400 SER A O 1
ATOM 2992 N N . GLY A 1 401 ? 44.910 -2.232 -5.218 1.00 30.73 401 GLY A N 1
ATOM 2993 C CA . GLY A 1 401 ? 45.828 -1.159 -5.620 1.00 30.73 401 GLY A CA 1
ATOM 2994 C C . GLY A 1 401 ? 45.353 -0.006 -6.510 1.00 30.73 401 GLY A C 1
ATOM 2995 O O . GLY A 1 401 ? 46.209 0.512 -7.203 1.00 30.73 401 GLY A O 1
ATOM 2996 N N . VAL A 1 402 ? 44.087 0.439 -6.494 1.00 25.67 402 VAL A N 1
ATOM 2997 C CA . VAL A 1 402 ? 43.621 1.795 -6.927 1.00 25.67 402 VAL A CA 1
ATOM 2998 C C . VAL A 1 402 ? 42.278 2.059 -6.205 1.00 25.67 402 VAL A C 1
ATOM 3000 O O . VAL A 1 402 ? 41.535 1.086 -6.053 1.00 25.67 402 VAL A O 1
ATOM 3003 N N . PRO A 1 403 ? 41.920 3.268 -5.707 1.00 27.94 403 PRO A N 1
ATOM 3004 C CA . PRO A 1 403 ? 40.729 3.429 -4.867 1.00 27.94 403 PRO A CA 1
ATOM 3005 C C . PRO A 1 403 ? 39.439 3.334 -5.699 1.00 27.94 403 PRO A C 1
ATOM 3007 O O . PRO A 1 403 ? 38.891 4.334 -6.148 1.00 27.94 403 PRO A O 1
ATOM 3010 N N . TYR A 1 404 ? 38.934 2.116 -5.888 1.00 30.70 404 TYR A N 1
ATOM 3011 C CA . TYR A 1 404 ? 37.545 1.869 -6.257 1.00 30.70 404 TYR A CA 1
ATOM 3012 C C . TYR A 1 404 ? 36.709 1.958 -4.980 1.00 30.70 404 TYR A C 1
ATOM 3014 O O . TYR A 1 404 ? 36.781 1.097 -4.104 1.00 30.70 404 TYR A O 1
ATOM 3022 N N . GLY A 1 405 ? 35.992 3.073 -4.844 1.00 27.69 405 GLY A N 1
ATOM 3023 C CA . GLY A 1 405 ? 35.181 3.387 -3.677 1.00 27.69 405 GLY A CA 1
ATOM 3024 C C . GLY A 1 405 ? 34.078 2.359 -3.442 1.00 27.69 405 GLY A C 1
ATOM 3025 O O . GLY A 1 405 ? 33.333 1.994 -4.348 1.00 27.69 405 GLY A O 1
ATOM 3026 N N . VAL A 1 406 ? 34.006 1.930 -2.185 1.00 26.14 406 VAL A N 1
ATOM 3027 C CA . VAL A 1 406 ? 32.914 1.200 -1.539 1.00 26.14 406 VAL A CA 1
ATOM 3028 C C . VAL A 1 406 ? 31.559 1.775 -1.957 1.00 26.14 406 VAL A C 1
ATOM 3030 O O . VAL A 1 406 ? 31.403 2.993 -2.054 1.00 26.14 406 VAL A O 1
ATOM 3033 N N . ALA A 1 407 ? 30.579 0.892 -2.172 1.00 27.16 407 ALA A N 1
ATOM 3034 C CA . ALA A 1 407 ? 29.184 1.259 -2.362 1.00 27.16 407 ALA A CA 1
ATOM 3035 C C . ALA A 1 407 ? 28.765 2.293 -1.307 1.00 27.16 407 ALA A C 1
ATOM 3037 O O . ALA A 1 407 ? 28.697 1.991 -0.114 1.00 27.16 407 ALA A O 1
ATOM 3038 N N . VAL A 1 408 ? 28.479 3.515 -1.759 1.00 26.47 408 VAL A N 1
ATOM 3039 C CA . VAL A 1 408 ? 27.753 4.490 -0.952 1.00 26.47 408 VAL A CA 1
ATOM 3040 C C . VAL A 1 408 ? 26.339 3.942 -0.812 1.00 26.47 408 VAL A C 1
ATOM 3042 O O . VAL A 1 408 ? 25.475 4.137 -1.663 1.00 26.47 408 VAL A O 1
ATOM 3045 N N . THR A 1 409 ? 26.118 3.192 0.261 1.00 31.19 409 THR A N 1
ATOM 3046 C CA . THR A 1 409 ? 24.786 2.922 0.789 1.00 31.19 409 THR A CA 1
ATOM 3047 C C . THR A 1 409 ? 24.278 4.238 1.371 1.00 31.19 409 THR A C 1
ATOM 3049 O O . THR A 1 409 ? 24.591 4.600 2.499 1.00 31.19 409 THR A O 1
ATOM 3052 N N . GLY A 1 410 ? 23.568 5.019 0.552 1.00 30.53 410 GLY A N 1
ATOM 3053 C CA . GLY A 1 410 ? 22.944 6.266 1.003 1.00 30.53 410 GLY A CA 1
ATOM 3054 C C . GLY A 1 410 ? 22.977 7.414 -0.001 1.00 30.53 410 GLY A C 1
ATOM 3055 O O . GLY A 1 410 ? 23.570 8.446 0.281 1.00 30.53 410 GLY A O 1
ATOM 3056 N N . SER A 1 411 ? 22.360 7.236 -1.169 1.00 32.00 411 SER A N 1
ATOM 3057 C CA . SER A 1 411 ? 21.707 8.264 -2.005 1.00 32.00 411 SER A CA 1
ATOM 3058 C C . SER A 1 411 ? 21.370 7.601 -3.343 1.00 32.00 411 SER A C 1
ATOM 3060 O O . SER A 1 411 ? 22.208 6.881 -3.879 1.00 32.00 411 SER A O 1
ATOM 3062 N N . ALA A 1 412 ? 20.159 7.801 -3.866 1.00 44.03 412 ALA A N 1
ATOM 3063 C CA . ALA A 1 412 ? 19.694 7.237 -5.134 1.00 44.03 412 ALA A CA 1
ATOM 3064 C C . ALA A 1 412 ? 20.748 7.408 -6.249 1.00 44.03 412 ALA A C 1
ATOM 3066 O O . ALA A 1 412 ? 20.984 8.518 -6.732 1.00 44.03 412 ALA A O 1
ATOM 3067 N N . ALA A 1 413 ? 21.424 6.320 -6.629 1.00 52.91 413 ALA A N 1
ATOM 3068 C CA . ALA A 1 413 ? 22.485 6.365 -7.625 1.00 52.91 413 ALA A CA 1
ATOM 3069 C C . ALA A 1 413 ? 21.881 6.744 -8.985 1.00 52.91 413 ALA A C 1
ATOM 3071 O O . ALA A 1 413 ? 21.012 6.050 -9.493 1.00 52.91 413 ALA A O 1
ATOM 3072 N N . ASN A 1 414 ? 22.322 7.859 -9.566 1.00 77.56 414 ASN A N 1
ATOM 3073 C CA . ASN A 1 414 ? 21.858 8.368 -10.857 1.00 77.56 414 ASN A CA 1
ATOM 3074 C C . ASN A 1 414 ? 22.712 7.762 -11.988 1.00 77.56 414 ASN A C 1
ATOM 3076 O O . ASN A 1 414 ? 23.607 8.425 -12.519 1.00 77.56 414 ASN A O 1
ATOM 3080 N N . VAL A 1 415 ? 22.512 6.470 -12.279 1.00 93.81 415 VAL A N 1
ATOM 3081 C CA . VAL A 1 415 ? 23.358 5.697 -13.208 1.00 93.81 415 VAL A CA 1
ATOM 3082 C C . VAL A 1 415 ? 22.916 5.902 -14.659 1.00 93.81 415 VAL A C 1
ATOM 3084 O O . VAL A 1 415 ? 21.723 5.843 -14.968 1.00 93.81 415 VAL A O 1
ATOM 3087 N N . VAL A 1 416 ? 23.880 6.087 -15.566 1.00 97.50 416 VAL A N 1
ATOM 3088 C CA . VAL A 1 416 ? 23.659 6.050 -17.020 1.00 97.50 416 VAL A CA 1
ATOM 3089 C C . VAL A 1 416 ? 24.171 4.724 -17.574 1.00 97.50 416 VAL A C 1
ATOM 3091 O O . VAL A 1 416 ? 25.363 4.423 -17.490 1.00 97.50 416 VAL A O 1
ATOM 3094 N N . LEU A 1 417 ? 23.272 3.924 -18.140 1.00 98.12 417 LEU A N 1
ATOM 3095 C CA . LEU A 1 417 ? 23.605 2.663 -18.795 1.00 98.12 417 LEU A CA 1
ATOM 3096 C C . LEU A 1 417 ? 24.022 2.927 -20.244 1.00 98.12 417 LEU A C 1
ATOM 3098 O O . LEU A 1 417 ? 23.289 3.573 -20.989 1.00 98.12 417 LEU A O 1
ATOM 3102 N N . VAL A 1 418 ? 25.164 2.395 -20.669 1.00 98.56 418 VAL A N 1
ATOM 3103 C CA . VAL A 1 418 ? 25.643 2.508 -22.051 1.00 98.56 418 VAL A CA 1
ATOM 3104 C C . VAL A 1 418 ? 25.759 1.120 -22.668 1.00 98.56 418 VAL A C 1
ATOM 3106 O O . VAL A 1 418 ? 26.530 0.284 -22.189 1.00 98.56 418 VAL A O 1
ATOM 3109 N N . THR A 1 419 ? 25.016 0.875 -23.751 1.00 97.81 419 THR A N 1
ATOM 3110 C CA . THR A 1 419 ? 25.171 -0.331 -24.585 1.00 97.81 419 THR A CA 1
ATOM 3111 C C . THR A 1 419 ? 26.037 -0.014 -25.801 1.00 97.81 419 THR A C 1
ATOM 3113 O O . THR A 1 419 ? 26.109 1.132 -26.252 1.00 97.81 419 THR A O 1
ATOM 3116 N N . GLY A 1 420 ? 26.765 -1.009 -26.314 1.00 95.75 420 GLY A N 1
ATOM 3117 C CA . GLY A 1 420 ? 27.778 -0.760 -27.343 1.00 95.75 420 GLY A CA 1
ATOM 3118 C C . GLY A 1 420 ? 28.936 0.102 -26.822 1.00 95.75 420 GLY A C 1
ATOM 3119 O O . GLY A 1 420 ? 29.578 0.808 -27.599 1.00 95.75 420 GLY A O 1
ATOM 3120 N N . ALA A 1 421 ? 29.212 0.050 -25.513 1.00 96.44 421 ALA A N 1
ATOM 3121 C CA . ALA A 1 421 ? 30.155 0.926 -24.812 1.00 96.44 421 ALA A CA 1
ATOM 3122 C C . ALA A 1 421 ? 31.604 0.838 -25.326 1.00 96.44 421 ALA A C 1
ATOM 3124 O O . ALA A 1 421 ? 32.354 1.799 -25.224 1.00 96.44 421 ALA A O 1
ATOM 3125 N N . THR A 1 422 ? 32.005 -0.285 -25.924 1.00 94.94 422 THR A N 1
ATOM 3126 C CA . THR A 1 422 ? 33.329 -0.447 -26.555 1.00 94.94 422 THR A CA 1
ATOM 3127 C C . THR A 1 422 ? 33.348 -0.061 -28.039 1.00 94.94 422 THR A C 1
ATOM 3129 O O . THR A 1 422 ? 34.382 -0.177 -28.697 1.00 94.94 422 THR A O 1
ATOM 3132 N N . GLY A 1 423 ? 32.201 0.330 -28.603 1.00 91.88 423 GLY A N 1
ATOM 3133 C CA . GLY A 1 423 ? 32.054 0.755 -29.993 1.00 91.88 423 GLY A CA 1
ATOM 3134 C C . GLY A 1 423 ? 32.615 2.157 -30.248 1.00 91.88 423 GLY A C 1
ATOM 3135 O O . GLY A 1 423 ? 32.969 2.886 -29.324 1.00 91.88 423 GLY A O 1
ATOM 3136 N N . GLY A 1 424 ? 32.681 2.553 -31.523 1.00 91.69 424 GLY A N 1
ATOM 3137 C CA . GLY A 1 424 ? 33.306 3.817 -31.936 1.00 91.69 424 GLY A CA 1
ATOM 3138 C C . GLY A 1 424 ? 32.671 5.068 -31.318 1.00 91.69 424 GLY A C 1
ATOM 3139 O O . GLY A 1 424 ? 33.405 5.964 -30.908 1.00 91.69 424 GLY A O 1
ATOM 3140 N N . VAL A 1 425 ? 31.337 5.117 -31.237 1.00 95.81 425 VAL A N 1
ATOM 3141 C CA . VAL A 1 425 ? 30.583 6.196 -30.565 1.00 95.81 425 VAL A CA 1
ATOM 3142 C C . VAL A 1 425 ? 30.446 5.908 -29.067 1.00 95.81 425 VAL A C 1
ATOM 3144 O O . VAL A 1 425 ? 30.683 6.786 -28.247 1.00 95.81 425 VAL A O 1
ATOM 3147 N N . GLY A 1 426 ? 30.134 4.661 -28.690 1.00 97.44 426 GLY A N 1
ATOM 3148 C CA . GLY A 1 426 ? 29.891 4.282 -27.295 1.00 97.44 426 GLY A CA 1
ATOM 3149 C C . GLY A 1 426 ? 31.046 4.609 -26.346 1.00 97.44 426 GLY A C 1
ATOM 3150 O O . GLY A 1 426 ? 30.803 5.165 -25.281 1.00 97.44 426 GLY A O 1
ATOM 3151 N N . LYS A 1 427 ? 32.304 4.373 -26.746 1.00 96.44 427 LYS A N 1
ATOM 3152 C CA . LYS A 1 427 ? 33.465 4.686 -25.889 1.00 96.44 427 LYS A CA 1
ATOM 3153 C C . LYS A 1 427 ? 33.606 6.186 -25.606 1.00 96.44 427 LYS A C 1
ATOM 3155 O O . LYS A 1 427 ? 34.020 6.570 -24.518 1.00 96.44 427 LYS A O 1
ATOM 3160 N N . ARG A 1 428 ? 33.218 7.025 -26.574 1.00 97.56 428 ARG A N 1
ATOM 3161 C CA . ARG A 1 428 ? 33.239 8.492 -26.474 1.00 97.56 428 ARG A CA 1
ATOM 3162 C C . ARG A 1 428 ? 32.116 8.997 -25.580 1.00 97.56 428 ARG A C 1
ATOM 3164 O O . ARG A 1 428 ? 32.356 9.844 -24.730 1.00 97.56 428 ARG A O 1
ATOM 3171 N N . VAL A 1 429 ? 30.930 8.393 -25.686 1.00 98.38 429 VAL A N 1
ATOM 3172 C CA . VAL A 1 429 ? 29.821 8.632 -24.748 1.00 98.38 429 VAL A CA 1
ATOM 3173 C C . VAL A 1 429 ? 30.246 8.297 -23.315 1.00 98.38 429 VAL A C 1
ATOM 3175 O O . VAL A 1 429 ? 30.054 9.114 -22.419 1.00 98.38 429 VAL A O 1
ATOM 3178 N N . VAL A 1 430 ? 30.873 7.133 -23.090 1.00 98.31 430 VAL A N 1
ATOM 3179 C CA . VAL A 1 430 ? 31.394 6.749 -21.763 1.00 98.31 430 VAL A CA 1
ATOM 3180 C C . VAL A 1 430 ? 32.404 7.781 -21.257 1.00 98.31 430 VAL A C 1
ATOM 3182 O O . VAL A 1 430 ? 32.271 8.255 -20.132 1.00 98.31 430 VAL A O 1
ATOM 3185 N N . GLN A 1 431 ? 33.375 8.166 -22.088 1.00 97.12 431 GLN A N 1
ATOM 3186 C CA . GLN A 1 431 ? 34.382 9.172 -21.741 1.00 97.12 431 GLN A CA 1
ATOM 3187 C C . GLN A 1 431 ? 33.752 10.507 -21.323 1.00 97.12 431 GLN A C 1
ATOM 3189 O O . GLN A 1 431 ? 34.115 11.054 -20.285 1.00 97.12 431 GLN A O 1
ATOM 3194 N N . GLN A 1 432 ? 32.800 11.023 -22.100 1.00 95.81 432 GLN A N 1
ATOM 3195 C CA . GLN A 1 432 ? 32.146 12.301 -21.814 1.00 95.81 432 GLN A CA 1
ATOM 3196 C C . GLN A 1 432 ? 31.285 12.244 -20.546 1.00 95.81 432 GLN A C 1
ATOM 3198 O O . GLN A 1 432 ? 31.334 13.163 -19.732 1.00 95.81 432 GLN A O 1
ATOM 3203 N N . LEU A 1 433 ? 30.542 11.155 -20.326 1.00 96.88 433 LEU A N 1
ATOM 3204 C CA . LEU A 1 433 ? 29.760 10.967 -19.101 1.00 96.88 433 LEU A CA 1
ATOM 3205 C C . LEU A 1 433 ? 30.660 10.911 -17.854 1.00 96.88 433 LEU A C 1
ATOM 3207 O O . LEU A 1 433 ? 30.359 11.561 -16.851 1.00 96.88 433 LEU A O 1
ATOM 3211 N N . LEU A 1 434 ? 31.782 10.185 -17.915 1.00 96.19 434 LEU A N 1
ATOM 3212 C CA . LEU A 1 434 ? 32.757 10.116 -16.818 1.00 96.19 434 LEU A CA 1
ATOM 3213 C C . LEU A 1 434 ? 33.430 11.472 -16.561 1.00 96.19 434 LEU A C 1
ATOM 3215 O O . LEU A 1 434 ? 33.609 11.859 -15.404 1.00 96.19 434 LEU A O 1
ATOM 3219 N N . ALA A 1 435 ? 33.740 12.227 -17.618 1.00 93.56 435 ALA A N 1
ATOM 3220 C CA . ALA A 1 435 ? 34.271 13.586 -17.514 1.00 93.56 435 ALA A CA 1
ATOM 3221 C C . ALA A 1 435 ? 33.267 14.576 -16.890 1.00 93.56 435 ALA A C 1
ATOM 3223 O O . ALA A 1 435 ? 33.678 15.555 -16.275 1.00 93.56 435 ALA A O 1
ATOM 3224 N N . GLN A 1 436 ? 31.962 14.303 -16.983 1.00 92.69 436 GLN A N 1
ATOM 3225 C CA . GLN A 1 436 ? 30.901 15.052 -16.293 1.00 92.69 436 GLN A CA 1
ATOM 3226 C C . GLN A 1 436 ? 30.626 14.553 -14.861 1.00 92.69 436 GLN A C 1
ATOM 3228 O O . GLN A 1 436 ? 29.663 14.993 -14.233 1.00 92.69 436 GLN A O 1
ATOM 3233 N N . GLY A 1 437 ? 31.424 13.614 -14.340 1.00 92.56 437 GLY A N 1
ATOM 3234 C CA . GLY A 1 437 ? 31.251 13.069 -12.991 1.00 92.56 437 GLY A CA 1
ATOM 3235 C C . GLY A 1 437 ? 30.026 12.158 -12.854 1.00 92.56 437 GLY A C 1
ATOM 3236 O O . GLY A 1 437 ? 29.473 12.028 -11.764 1.00 92.56 437 GLY A O 1
ATOM 3237 N N . ARG A 1 438 ? 29.558 11.541 -13.949 1.00 93.31 438 ARG A N 1
ATOM 3238 C CA . ARG A 1 438 ? 28.423 10.604 -13.928 1.00 93.31 438 ARG A CA 1
ATOM 3239 C C . ARG A 1 438 ? 28.875 9.188 -13.566 1.00 93.31 438 ARG A C 1
ATOM 3241 O O . ARG A 1 438 ? 29.979 8.760 -13.904 1.00 93.31 438 ARG A O 1
ATOM 3248 N N . VAL A 1 439 ? 27.978 8.426 -12.941 1.00 95.88 439 VAL A N 1
ATOM 3249 C CA . VAL A 1 439 ? 28.141 6.975 -12.782 1.00 95.88 439 VAL A CA 1
ATOM 3250 C C . VAL A 1 439 ? 27.691 6.298 -14.073 1.00 95.88 439 VAL A C 1
ATOM 3252 O O . VAL A 1 439 ? 26.529 6.405 -14.463 1.00 95.88 439 VAL A O 1
ATOM 3255 N N . VAL A 1 440 ? 28.611 5.611 -14.743 1.00 97.31 440 VAL A N 1
ATOM 3256 C CA . VAL A 1 440 ? 28.392 4.954 -16.030 1.00 97.31 440 VAL A CA 1
ATOM 3257 C C . VAL A 1 440 ? 28.438 3.449 -15.848 1.00 97.31 440 VAL A C 1
ATOM 3259 O O . VAL A 1 440 ? 29.448 2.905 -15.405 1.00 97.31 440 VAL A O 1
ATOM 3262 N N . ARG A 1 441 ? 27.367 2.766 -16.248 1.00 97.75 441 ARG A N 1
ATOM 3263 C CA . ARG A 1 441 ? 27.327 1.307 -16.335 1.00 97.75 441 ARG A CA 1
ATOM 3264 C C . ARG A 1 441 ? 27.450 0.887 -17.792 1.00 97.75 441 ARG A C 1
ATOM 3266 O O . ARG A 1 441 ? 26.545 1.105 -18.587 1.00 97.75 441 ARG A O 1
ATOM 3273 N N . ALA A 1 442 ? 28.584 0.310 -18.155 1.00 97.62 442 ALA A N 1
ATOM 3274 C CA . ALA A 1 442 ? 28.860 -0.165 -19.501 1.00 97.62 442 ALA A CA 1
ATOM 3275 C C . ALA A 1 442 ? 28.495 -1.651 -19.616 1.00 97.62 442 ALA A C 1
ATOM 3277 O O . ALA A 1 442 ? 29.147 -2.498 -18.998 1.00 97.62 442 ALA A O 1
ATOM 3278 N N . LEU A 1 443 ? 27.481 -1.962 -20.429 1.00 95.81 443 LEU A N 1
ATOM 3279 C CA . LEU A 1 443 ? 27.170 -3.341 -20.811 1.00 95.81 443 LEU A CA 1
ATOM 3280 C C . LEU A 1 443 ? 28.102 -3.771 -21.942 1.00 95.81 443 LEU A C 1
ATOM 3282 O O . LEU A 1 443 ? 28.128 -3.158 -23.017 1.00 95.81 443 LEU A O 1
ATOM 3286 N N . VAL A 1 444 ? 28.890 -4.811 -21.684 1.00 96.06 444 VAL A N 1
ATOM 3287 C CA . VAL A 1 444 ? 29.951 -5.284 -22.577 1.00 96.06 444 VAL A CA 1
ATOM 3288 C C . VAL A 1 444 ? 29.936 -6.804 -22.668 1.00 96.06 444 VAL A C 1
ATOM 3290 O O . VAL A 1 444 ? 29.670 -7.485 -21.687 1.00 96.06 444 VAL A O 1
ATOM 3293 N N . ARG A 1 445 ? 30.271 -7.354 -23.838 1.00 92.69 445 ARG A N 1
ATOM 3294 C CA . ARG A 1 445 ? 30.410 -8.813 -24.006 1.00 92.69 445 ARG A CA 1
ATOM 3295 C C . ARG A 1 445 ? 31.720 -9.348 -23.426 1.00 92.69 445 ARG A C 1
ATOM 3297 O O . ARG A 1 445 ? 31.769 -10.469 -22.943 1.00 92.69 445 ARG A O 1
ATOM 3304 N N . ASP A 1 446 ? 32.773 -8.534 -23.485 1.00 93.69 446 ASP A N 1
ATOM 3305 C CA . ASP A 1 446 ? 34.126 -8.868 -23.040 1.00 93.69 446 ASP A CA 1
ATOM 3306 C C . ASP A 1 446 ? 34.609 -7.791 -22.062 1.00 93.69 446 ASP A C 1
ATOM 3308 O O . ASP A 1 446 ? 34.860 -6.640 -22.439 1.00 93.69 446 ASP A O 1
ATOM 3312 N N . VAL A 1 447 ? 34.693 -8.170 -20.788 1.00 94.19 447 VAL A N 1
ATOM 3313 C CA . VAL A 1 447 ? 35.067 -7.270 -19.694 1.00 94.19 447 VAL A CA 1
ATOM 3314 C C . VAL A 1 447 ? 36.543 -6.892 -19.756 1.00 94.19 447 VAL A C 1
ATOM 3316 O O . VAL A 1 447 ? 36.882 -5.752 -19.449 1.00 94.19 447 VAL A O 1
ATOM 3319 N N . ASP A 1 448 ? 37.432 -7.794 -20.165 1.00 93.94 448 ASP A N 1
ATOM 3320 C CA . ASP A 1 448 ? 38.869 -7.516 -20.164 1.00 93.94 448 ASP A CA 1
ATOM 3321 C C . ASP A 1 448 ? 39.248 -6.588 -21.314 1.00 93.94 448 ASP A C 1
ATOM 3323 O O . ASP A 1 448 ? 39.968 -5.605 -21.110 1.00 93.94 448 ASP A O 1
ATOM 3327 N N . LYS A 1 449 ? 38.648 -6.793 -22.490 1.00 92.50 449 LYS A N 1
ATOM 3328 C CA . LYS A 1 449 ? 38.715 -5.817 -23.581 1.00 92.50 449 LYS A CA 1
ATOM 3329 C C . LYS A 1 449 ? 38.144 -4.462 -23.159 1.00 92.50 449 LYS A C 1
ATOM 3331 O O . LYS A 1 449 ? 38.716 -3.423 -23.488 1.00 92.50 449 LYS A O 1
ATOM 3336 N N . ALA A 1 450 ? 37.032 -4.445 -22.424 1.00 94.25 450 ALA A N 1
ATOM 3337 C CA . ALA A 1 450 ? 36.450 -3.202 -21.929 1.00 94.25 450 ALA A CA 1
ATOM 3338 C C . ALA A 1 450 ? 37.360 -2.487 -20.917 1.00 94.25 450 ALA A C 1
ATOM 3340 O O . ALA A 1 450 ? 37.506 -1.271 -21.011 1.00 94.25 450 ALA A O 1
ATOM 3341 N N . LYS A 1 451 ? 38.035 -3.208 -20.009 1.00 94.44 451 LYS A N 1
ATOM 3342 C CA . LYS A 1 451 ? 39.032 -2.627 -19.088 1.00 94.44 451 LYS A CA 1
ATOM 3343 C C . LYS A 1 451 ? 40.183 -1.969 -19.843 1.00 94.44 451 LYS A C 1
ATOM 3345 O O . LYS A 1 451 ? 40.573 -0.863 -19.487 1.00 94.44 451 LYS A O 1
ATOM 3350 N N . GLN A 1 452 ? 40.694 -2.614 -20.893 1.00 94.12 452 GLN A N 1
ATOM 3351 C CA . GLN A 1 452 ? 41.772 -2.054 -21.715 1.00 94.12 452 GLN A CA 1
ATOM 3352 C C . GLN A 1 452 ? 41.348 -0.764 -22.431 1.00 94.12 452 GLN A C 1
ATOM 3354 O O . GLN A 1 452 ? 42.140 0.168 -22.534 1.00 94.12 452 GLN A O 1
ATOM 3359 N N . LEU A 1 453 ? 40.106 -0.707 -22.925 1.00 92.69 453 LEU A N 1
ATOM 3360 C CA . LEU A 1 453 ? 39.605 0.427 -23.707 1.00 92.69 453 LEU A CA 1
ATOM 3361 C C . LEU A 1 453 ? 39.066 1.585 -22.858 1.00 92.69 453 LEU A C 1
ATOM 3363 O O . LEU A 1 453 ? 39.161 2.733 -23.281 1.00 92.69 453 LEU A O 1
ATOM 3367 N N . LEU A 1 454 ? 38.445 1.285 -21.716 1.00 95.62 454 LEU A N 1
ATOM 3368 C CA . LEU A 1 454 ? 37.680 2.250 -20.920 1.00 95.62 454 LEU A CA 1
ATOM 3369 C C . LEU A 1 454 ? 38.299 2.517 -19.540 1.00 95.62 454 LEU A C 1
ATOM 3371 O O . LEU A 1 454 ? 38.020 3.551 -18.942 1.00 95.62 454 LEU A O 1
ATOM 3375 N N . GLY A 1 455 ? 39.128 1.608 -19.019 1.00 89.00 455 GLY A N 1
ATOM 3376 C CA . GLY A 1 455 ? 39.628 1.664 -17.640 1.00 89.00 455 GLY A CA 1
ATOM 3377 C C . GLY A 1 455 ? 40.629 2.788 -17.359 1.00 89.00 455 GLY A C 1
ATOM 3378 O O . GLY A 1 455 ? 40.842 3.121 -16.198 1.00 89.00 455 GLY A O 1
ATOM 3379 N N . SER A 1 456 ? 41.227 3.377 -18.397 1.00 90.75 456 SER A N 1
ATOM 3380 C CA . SER A 1 456 ? 42.156 4.512 -18.299 1.00 90.75 456 SER A CA 1
ATOM 3381 C C . SER A 1 456 ? 41.509 5.868 -18.599 1.00 90.75 456 SER A C 1
ATOM 3383 O O . SER A 1 456 ? 42.206 6.883 -18.617 1.00 90.75 456 SER A O 1
ATOM 3385 N N . LEU A 1 457 ? 40.196 5.906 -18.862 1.00 93.38 457 LEU A N 1
ATOM 3386 C CA . LEU A 1 457 ? 39.498 7.152 -19.167 1.00 93.38 457 LEU A CA 1
ATOM 3387 C C . LEU A 1 457 ? 39.491 8.092 -17.948 1.00 93.38 457 LEU A C 1
ATOM 3389 O O . LEU A 1 457 ? 39.349 7.625 -16.816 1.00 93.38 457 LEU A O 1
ATOM 3393 N N . PRO A 1 458 ? 39.615 9.415 -18.158 1.00 90.12 458 PRO A N 1
ATOM 3394 C CA . PRO A 1 458 ? 39.550 10.381 -17.071 1.00 90.12 458 PRO A CA 1
ATOM 3395 C C . PRO A 1 458 ? 38.158 10.381 -16.430 1.00 90.12 458 PRO A C 1
ATOM 3397 O O . PRO A 1 458 ? 37.139 10.399 -17.122 1.00 90.12 458 PRO A O 1
ATOM 3400 N N . VAL A 1 459 ? 38.123 10.397 -15.097 1.00 93.06 459 VAL A N 1
ATOM 3401 C CA . VAL A 1 459 ? 36.890 10.408 -14.303 1.00 93.06 459 VAL A CA 1
ATOM 3402 C C . VAL A 1 459 ? 36.892 11.651 -13.422 1.00 93.06 459 VAL A C 1
ATOM 3404 O O . VAL A 1 459 ? 37.786 11.825 -12.592 1.00 93.06 459 VAL A O 1
ATOM 3407 N N . ALA A 1 460 ? 35.912 12.534 -13.613 1.00 92.19 460 ALA A N 1
ATOM 3408 C CA . ALA A 1 460 ? 35.741 13.700 -12.753 1.00 92.19 460 ALA A CA 1
ATOM 3409 C C . ALA A 1 460 ? 35.166 13.299 -11.383 1.00 92.19 460 ALA A C 1
ATOM 3411 O O . ALA A 1 460 ? 34.641 12.198 -11.207 1.00 92.19 460 ALA A O 1
ATOM 3412 N N . ALA A 1 461 ? 35.252 14.199 -10.401 1.00 89.50 461 ALA A N 1
ATOM 3413 C CA . ALA A 1 461 ? 34.741 13.948 -9.055 1.00 89.50 461 ALA A CA 1
ATOM 3414 C C . ALA A 1 461 ? 33.259 13.518 -9.082 1.00 89.50 461 ALA A C 1
ATOM 3416 O O . ALA A 1 461 ? 32.433 14.157 -9.729 1.00 89.50 461 ALA A O 1
ATOM 3417 N N . GLY A 1 462 ? 32.937 12.424 -8.385 1.00 83.06 462 GLY A N 1
ATOM 3418 C CA . GLY A 1 462 ? 31.597 11.817 -8.372 1.00 83.06 462 GLY A CA 1
ATOM 3419 C C . GLY A 1 462 ? 31.332 10.801 -9.493 1.00 83.06 462 GLY A C 1
ATOM 3420 O O . GLY A 1 462 ? 30.371 10.038 -9.397 1.00 83.06 462 GLY A O 1
ATOM 3421 N N . GLY A 1 463 ? 32.195 10.735 -10.512 1.00 89.06 463 GLY A N 1
ATOM 3422 C CA . GLY A 1 463 ? 32.089 9.762 -11.595 1.00 89.06 463 GLY A CA 1
ATOM 3423 C C . GLY A 1 463 ? 32.568 8.366 -11.199 1.00 89.06 463 GLY A C 1
ATOM 3424 O O . GLY A 1 463 ? 33.421 8.198 -10.328 1.00 89.06 463 GLY A O 1
ATOM 3425 N N . CYS A 1 464 ? 32.024 7.343 -11.857 1.00 94.12 464 CYS A N 1
ATOM 3426 C CA . CYS A 1 464 ? 32.411 5.949 -11.634 1.00 94.12 464 CYS A CA 1
ATOM 3427 C C . CYS A 1 464 ? 32.110 5.109 -12.878 1.00 94.12 464 CYS A C 1
ATOM 3429 O O . CYS A 1 464 ? 31.028 5.233 -13.446 1.00 94.12 464 CYS A O 1
ATOM 3431 N N . LEU A 1 465 ? 33.039 4.239 -13.283 1.00 95.75 465 LEU A N 1
ATOM 3432 C CA . LEU A 1 465 ? 32.824 3.266 -14.354 1.00 95.75 465 LEU A CA 1
ATOM 3433 C C . LEU A 1 465 ? 32.515 1.885 -13.762 1.00 95.75 465 LEU A C 1
ATOM 3435 O O . LEU A 1 465 ? 33.323 1.320 -13.028 1.00 95.75 465 LEU A O 1
ATOM 3439 N N . GLN A 1 466 ? 31.366 1.326 -14.131 1.00 95.81 466 GLN A N 1
ATOM 3440 C CA . GLN A 1 466 ? 30.931 -0.027 -13.792 1.00 95.81 466 GLN A CA 1
ATOM 3441 C C . GLN A 1 466 ? 30.889 -0.866 -15.072 1.00 95.81 466 GLN A C 1
ATOM 3443 O O . GLN A 1 466 ? 30.174 -0.522 -16.011 1.00 95.81 466 GLN A O 1
ATOM 3448 N N . LEU A 1 467 ? 31.643 -1.963 -15.122 1.00 95.75 467 LEU A N 1
ATOM 3449 C CA . LEU A 1 467 ? 31.626 -2.893 -16.253 1.00 95.75 467 LEU A CA 1
ATOM 3450 C C . LEU A 1 467 ? 30.730 -4.082 -15.916 1.00 95.75 467 LEU A C 1
ATOM 3452 O O . LEU A 1 467 ? 30.945 -4.740 -14.899 1.00 95.75 467 LEU A O 1
ATOM 3456 N N . VAL A 1 468 ? 29.751 -4.365 -16.773 1.00 95.00 468 VAL A N 1
ATOM 3457 C CA . VAL A 1 468 ? 28.813 -5.478 -16.591 1.00 95.00 468 VAL A CA 1
ATOM 3458 C C . VAL A 1 468 ? 28.836 -6.360 -17.833 1.00 95.00 468 VAL A C 1
ATOM 3460 O O . VAL A 1 468 ? 28.626 -5.881 -18.948 1.00 95.00 468 VAL A O 1
ATOM 3463 N N . ALA A 1 469 ? 29.120 -7.648 -17.629 1.00 95.94 469 ALA A N 1
ATOM 3464 C CA . ALA A 1 469 ? 29.168 -8.637 -18.696 1.00 95.94 469 ALA A CA 1
ATOM 3465 C C . ALA A 1 469 ? 27.749 -9.035 -19.117 1.00 95.94 469 ALA A C 1
ATOM 3467 O O . ALA A 1 469 ? 27.037 -9.661 -18.334 1.00 95.94 469 ALA A O 1
ATOM 3468 N N . ALA A 1 470 ? 27.348 -8.689 -20.337 1.00 95.25 470 ALA A N 1
ATOM 3469 C CA . ALA A 1 470 ? 26.084 -9.123 -20.922 1.00 95.25 470 ALA A CA 1
ATOM 3470 C C . ALA A 1 470 ? 26.124 -9.034 -22.449 1.00 95.25 470 ALA A C 1
ATOM 3472 O O . ALA A 1 470 ? 26.844 -8.212 -23.026 1.00 95.25 470 ALA A O 1
ATOM 3473 N N . ASP A 1 471 ? 25.297 -9.842 -23.105 1.00 95.19 471 ASP A N 1
ATOM 3474 C CA . ASP A 1 471 ? 25.050 -9.749 -24.534 1.00 95.19 471 ASP A CA 1
ATOM 3475 C C . ASP A 1 471 ? 23.583 -9.418 -24.798 1.00 95.19 471 ASP A C 1
ATOM 3477 O O . ASP A 1 471 ? 22.689 -10.224 -24.548 1.00 95.19 471 ASP A O 1
ATOM 3481 N N . ILE A 1 472 ? 23.328 -8.231 -25.350 1.00 96.06 472 ILE A N 1
ATOM 3482 C CA . ILE A 1 472 ? 21.957 -7.788 -25.592 1.00 96.06 472 ILE A CA 1
ATOM 3483 C C . ILE A 1 472 ? 21.209 -8.694 -26.576 1.00 96.06 472 ILE A C 1
ATOM 3485 O O . ILE A 1 472 ? 19.990 -8.798 -26.471 1.00 96.06 472 ILE A O 1
ATOM 3489 N N . SER A 1 473 ? 21.909 -9.389 -27.486 1.00 95.50 473 SER A N 1
ATOM 3490 C CA . SER A 1 473 ? 21.282 -10.339 -28.420 1.00 95.50 473 SER A CA 1
ATOM 3491 C C . SER A 1 473 ? 20.802 -11.623 -27.725 1.00 95.50 473 SER A C 1
ATOM 3493 O O . SER A 1 473 ? 19.995 -12.363 -28.283 1.00 95.50 473 SER A O 1
ATOM 3495 N N . GLN A 1 474 ? 21.258 -11.873 -26.493 1.00 95.31 474 GLN A N 1
ATOM 3496 C CA . GLN A 1 474 ? 20.985 -13.069 -25.702 1.00 95.31 474 GLN A CA 1
ATOM 3497 C C . GLN A 1 474 ? 20.230 -12.685 -24.423 1.00 95.31 474 GLN A C 1
ATOM 3499 O O . GLN A 1 474 ? 20.838 -12.382 -23.391 1.00 95.31 474 GLN A O 1
ATOM 3504 N N . ARG A 1 475 ? 18.890 -12.715 -24.469 1.00 94.38 475 ARG A N 1
ATOM 3505 C CA . ARG A 1 475 ? 18.006 -12.265 -23.374 1.00 94.38 475 ARG A CA 1
ATOM 3506 C C . ARG A 1 475 ? 18.356 -12.867 -22.009 1.00 94.38 475 ARG A C 1
ATOM 3508 O O . ARG A 1 475 ? 18.237 -12.174 -21.001 1.00 94.38 475 ARG A O 1
ATOM 3515 N N . GLN A 1 476 ? 18.796 -14.122 -21.983 1.00 94.56 476 GLN A N 1
ATOM 3516 C CA . GLN A 1 476 ? 19.191 -14.877 -20.791 1.00 94.56 476 GLN A CA 1
ATOM 3517 C C . GLN A 1 476 ? 20.445 -14.335 -20.093 1.00 94.56 476 GLN A C 1
ATOM 3519 O O . GLN A 1 476 ? 20.671 -14.640 -18.927 1.00 94.56 476 GLN A O 1
ATOM 3524 N N . THR A 1 477 ? 21.263 -13.542 -20.789 1.00 94.94 477 THR A N 1
ATOM 3525 C CA . THR A 1 477 ? 22.449 -12.901 -20.200 1.00 94.94 477 THR A CA 1
ATOM 3526 C C . THR A 1 477 ? 22.127 -11.562 -19.535 1.00 94.94 477 THR A C 1
ATOM 3528 O O . THR A 1 477 ? 22.978 -11.015 -18.845 1.00 94.94 477 THR A O 1
ATOM 3531 N N . LEU A 1 478 ? 20.909 -11.037 -19.718 1.00 93.44 478 LEU A N 1
ATOM 3532 C CA . LEU A 1 478 ? 20.453 -9.781 -19.128 1.00 93.44 478 LEU A CA 1
ATOM 3533 C C . LEU A 1 478 ? 19.590 -10.054 -17.888 1.00 93.44 478 LEU A C 1
ATOM 3535 O O . LEU A 1 478 ? 18.478 -10.579 -18.008 1.00 93.44 478 LEU A O 1
ATOM 3539 N N . SER A 1 479 ? 20.058 -9.647 -16.706 1.00 90.06 479 SER A N 1
ATOM 3540 C CA . SER A 1 479 ? 19.256 -9.682 -15.475 1.00 90.06 479 SER A CA 1
ATOM 3541 C C . SER A 1 479 ? 18.675 -8.300 -15.132 1.00 90.06 479 SER A C 1
ATOM 3543 O O . SER A 1 479 ? 19.290 -7.283 -15.470 1.00 90.06 479 SER A O 1
ATOM 3545 N N . PRO A 1 480 ? 17.504 -8.232 -14.466 1.00 87.00 480 PRO A N 1
ATOM 3546 C CA . PRO A 1 480 ? 16.923 -6.970 -13.999 1.00 87.00 480 PRO A CA 1
ATOM 3547 C C . PRO A 1 480 ? 17.879 -6.134 -13.137 1.00 87.00 480 PRO A C 1
ATOM 3549 O O . PRO A 1 480 ? 17.980 -4.932 -13.362 1.00 87.00 480 PRO A O 1
ATOM 3552 N N . ASP A 1 481 ? 18.666 -6.774 -12.265 1.00 85.94 481 ASP A N 1
ATOM 3553 C CA . ASP A 1 481 ? 19.616 -6.105 -11.359 1.00 85.94 481 ASP A CA 1
ATOM 3554 C C . ASP A 1 481 ? 20.672 -5.262 -12.106 1.00 85.94 481 ASP A C 1
ATOM 3556 O O . ASP A 1 481 ? 21.207 -4.276 -11.596 1.00 85.94 481 ASP A O 1
ATOM 3560 N N . MET A 1 482 ? 20.967 -5.600 -13.371 1.00 90.75 482 MET A N 1
ATOM 3561 C CA . MET A 1 482 ? 21.869 -4.804 -14.216 1.00 90.75 482 MET A CA 1
ATOM 3562 C C . MET A 1 482 ? 21.324 -3.400 -14.498 1.00 90.75 482 MET A C 1
ATOM 3564 O O . MET A 1 482 ? 22.092 -2.508 -14.869 1.00 90.75 482 MET A O 1
ATOM 3568 N N . PHE A 1 483 ? 20.024 -3.184 -14.313 1.00 90.94 483 PHE A N 1
ATOM 3569 C CA . PHE A 1 483 ? 19.337 -1.916 -14.527 1.00 90.94 483 PHE A CA 1
ATOM 3570 C C . PHE A 1 483 ? 19.045 -1.172 -13.212 1.00 90.94 483 PHE A C 1
ATOM 3572 O O . PHE A 1 483 ? 18.522 -0.060 -13.250 1.00 90.94 483 PHE A O 1
ATOM 3579 N N . ASP A 1 484 ? 19.451 -1.706 -12.057 1.00 86.19 484 ASP A N 1
ATOM 3580 C CA . ASP A 1 484 ? 19.219 -1.062 -10.761 1.00 86.19 484 ASP A CA 1
ATOM 3581 C C . ASP A 1 484 ? 19.892 0.310 -10.678 1.00 86.19 484 ASP A C 1
ATOM 3583 O O . ASP A 1 484 ? 21.091 0.457 -10.953 1.00 86.19 484 ASP A O 1
ATOM 3587 N N . GLY A 1 485 ? 19.108 1.325 -10.304 1.00 85.94 485 GLY A N 1
ATOM 3588 C CA . GLY A 1 485 ? 19.546 2.722 -10.241 1.00 85.94 485 GLY A CA 1
ATOM 3589 C C . GLY A 1 485 ? 19.758 3.381 -11.610 1.00 85.94 485 GLY A C 1
ATOM 3590 O O . GLY A 1 485 ? 20.205 4.526 -11.683 1.00 85.94 485 GLY A O 1
ATOM 3591 N N . VAL A 1 486 ? 19.452 2.702 -12.720 1.00 92.81 486 VAL A N 1
ATOM 3592 C CA . VAL A 1 486 ? 19.574 3.300 -14.052 1.00 92.81 486 VAL A CA 1
ATOM 3593 C C . VAL A 1 486 ? 18.496 4.366 -14.234 1.00 92.81 486 VAL A C 1
ATOM 3595 O O . VAL A 1 486 ? 17.300 4.084 -14.261 1.00 92.81 486 VAL A O 1
ATOM 3598 N N . ARG A 1 487 ? 18.928 5.622 -14.396 1.00 91.50 487 ARG A N 1
ATOM 3599 C CA . ARG A 1 487 ? 18.046 6.766 -14.666 1.00 91.50 487 ARG A CA 1
ATOM 3600 C C . ARG A 1 487 ? 18.014 7.136 -16.147 1.00 91.50 487 ARG A C 1
ATOM 3602 O O . ARG A 1 487 ? 17.041 7.754 -16.578 1.00 91.50 487 ARG A O 1
ATOM 3609 N N . ALA A 1 488 ? 19.022 6.732 -16.917 1.00 96.00 488 ALA A N 1
ATOM 3610 C CA . ALA A 1 488 ? 19.063 6.926 -18.359 1.00 96.00 488 ALA A CA 1
ATOM 3611 C C . ALA A 1 488 ? 19.825 5.808 -19.080 1.00 96.00 488 ALA A C 1
ATOM 3613 O O . ALA A 1 488 ? 20.747 5.215 -18.522 1.00 96.00 488 ALA A O 1
ATOM 3614 N N . VAL A 1 489 ? 19.474 5.564 -20.340 1.00 98.44 489 VAL A N 1
ATOM 3615 C CA . VAL A 1 489 ? 20.153 4.630 -21.242 1.00 98.44 489 VAL A CA 1
ATOM 3616 C C . VAL A 1 489 ? 20.640 5.391 -22.470 1.00 98.44 489 VAL A C 1
ATOM 3618 O O . VAL A 1 489 ? 19.869 6.118 -23.094 1.00 98.44 489 VAL A O 1
ATOM 3621 N N . VAL A 1 490 ? 21.901 5.188 -22.848 1.00 98.75 490 VAL A N 1
ATOM 3622 C CA . VAL A 1 490 ? 22.435 5.587 -24.154 1.00 98.75 490 VAL A CA 1
ATOM 3623 C C . VAL A 1 490 ? 22.800 4.326 -24.929 1.00 98.75 490 VAL A C 1
ATOM 3625 O O . VAL A 1 490 ? 23.748 3.611 -24.599 1.00 98.75 490 VAL A O 1
ATOM 3628 N N . SER A 1 491 ? 22.011 4.025 -25.955 1.00 98.44 491 SER A N 1
ATOM 3629 C CA . SER A 1 491 ? 22.175 2.842 -26.789 1.00 98.44 491 SER A CA 1
ATOM 3630 C C . SER A 1 491 ? 22.974 3.174 -28.043 1.00 98.44 491 SER A C 1
ATOM 3632 O O . SER A 1 491 ? 22.440 3.744 -28.996 1.00 98.44 491 SER A O 1
ATOM 3634 N N . CYS A 1 492 ? 24.249 2.782 -28.035 1.00 97.62 492 CYS A N 1
ATOM 3635 C CA . CYS A 1 492 ? 25.181 2.901 -29.160 1.00 97.62 492 CYS A CA 1
ATOM 3636 C C . CYS A 1 492 ? 25.476 1.537 -29.804 1.00 97.62 492 CYS A C 1
ATOM 3638 O O . CYS A 1 492 ? 26.515 1.364 -30.451 1.00 97.62 492 CYS A O 1
ATOM 3640 N N . THR A 1 493 ? 24.618 0.542 -29.567 1.00 92.56 493 THR A N 1
ATOM 3641 C CA . THR A 1 493 ? 24.823 -0.797 -30.116 1.00 92.56 493 THR A CA 1
ATOM 3642 C C . THR A 1 493 ? 24.545 -0.806 -31.611 1.00 92.56 493 THR A C 1
ATOM 3644 O O . THR A 1 493 ? 23.569 -0.230 -32.078 1.00 92.56 493 THR A O 1
ATOM 3647 N N . ALA A 1 494 ? 25.422 -1.470 -32.351 1.00 90.94 494 ALA A N 1
ATOM 3648 C CA . ALA A 1 494 ? 25.230 -1.773 -33.753 1.00 90.94 494 ALA A CA 1
ATOM 3649 C C . ALA A 1 494 ? 25.910 -3.105 -34.065 1.00 90.94 494 ALA A C 1
ATOM 3651 O O . ALA A 1 494 ? 26.906 -3.467 -33.424 1.00 90.94 494 ALA A O 1
ATOM 3652 N N . VAL A 1 495 ? 25.397 -3.817 -35.062 1.00 91.75 495 VAL A N 1
ATOM 3653 C CA . VAL A 1 495 ? 26.073 -5.000 -35.595 1.00 91.75 495 VAL A CA 1
ATOM 3654 C C . VAL A 1 495 ? 27.434 -4.613 -36.184 1.00 91.75 495 VAL A C 1
ATOM 3656 O O . VAL A 1 495 ? 27.635 -3.503 -36.690 1.00 91.75 495 VAL A O 1
ATOM 3659 N N . LYS A 1 496 ? 28.407 -5.524 -36.115 1.00 87.06 496 LYS A N 1
ATOM 3660 C CA . LYS A 1 496 ? 29.734 -5.278 -36.675 1.00 87.06 496 LYS A CA 1
ATOM 3661 C C . LYS A 1 496 ? 29.692 -5.461 -38.194 1.00 87.06 496 LYS A C 1
ATOM 3663 O O . LYS A 1 496 ? 29.555 -6.577 -38.686 1.00 87.06 496 LYS A O 1
ATOM 3668 N N . VAL A 1 497 ? 29.871 -4.357 -38.912 1.00 84.69 497 VAL A N 1
ATOM 3669 C CA . VAL A 1 497 ? 30.121 -4.339 -40.358 1.00 84.69 497 VAL A CA 1
ATOM 3670 C C . VAL A 1 497 ? 31.622 -4.179 -40.588 1.00 84.69 497 VAL A C 1
ATOM 3672 O O . VAL A 1 497 ? 32.247 -3.323 -39.953 1.00 84.69 497 VAL A O 1
ATOM 3675 N N . GLN A 1 498 ? 32.208 -4.989 -41.469 1.00 81.69 498 GLN A N 1
ATOM 3676 C CA . GLN A 1 498 ? 33.616 -4.864 -41.859 1.00 81.69 498 GLN A CA 1
ATOM 3677 C C . GLN A 1 498 ? 33.812 -5.057 -43.371 1.00 81.69 498 GLN A C 1
ATOM 3679 O O . GLN A 1 498 ? 32.915 -5.573 -44.034 1.00 81.69 498 GLN A O 1
ATOM 3684 N N . PRO A 1 499 ? 34.971 -4.673 -43.933 1.00 81.50 499 PRO A N 1
ATOM 3685 C CA . PRO A 1 499 ? 35.336 -5.051 -45.293 1.00 81.50 499 PRO A CA 1
ATOM 3686 C C . PRO A 1 499 ? 35.557 -6.559 -45.408 1.00 81.50 499 PRO A C 1
ATOM 3688 O O . PRO A 1 499 ? 36.289 -7.110 -44.586 1.00 81.50 499 PRO A O 1
ATOM 3691 N N . LYS A 1 500 ? 35.035 -7.197 -46.466 1.00 81.00 500 LYS A N 1
ATOM 3692 C CA . LYS A 1 500 ? 35.300 -8.625 -46.760 1.00 81.00 500 LYS A CA 1
ATOM 3693 C C . LYS A 1 500 ? 36.790 -8.962 -46.844 1.00 81.00 500 LYS A C 1
ATOM 3695 O O . LYS A 1 500 ? 37.225 -10.050 -46.499 1.00 81.00 500 LYS A O 1
ATOM 3700 N N . GLU A 1 501 ? 37.594 -8.002 -47.287 1.00 75.75 501 GLU A N 1
ATOM 3701 C CA . GLU A 1 501 ? 39.052 -8.128 -47.393 1.00 75.75 501 GLU A CA 1
ATOM 3702 C C . GLU A 1 501 ? 39.794 -7.956 -46.051 1.00 75.75 501 GLU A C 1
ATOM 3704 O O . GLU A 1 501 ? 41.024 -7.924 -46.030 1.00 75.75 501 GLU A O 1
ATOM 3709 N N . GLY A 1 502 ? 39.080 -7.758 -44.940 1.00 68.25 502 GLY A N 1
ATOM 3710 C CA . GLY A 1 502 ? 39.662 -7.397 -43.651 1.00 68.25 502 GLY A CA 1
ATOM 3711 C C . GLY A 1 502 ? 40.000 -5.905 -43.515 1.00 68.25 502 GLY A C 1
ATOM 3712 O O . GLY A 1 502 ? 40.145 -5.156 -44.494 1.00 68.25 502 GLY A O 1
ATOM 3713 N N . ASP A 1 503 ? 40.088 -5.468 -42.257 1.00 63.09 503 ASP A N 1
ATOM 3714 C CA . ASP A 1 503 ? 40.379 -4.086 -41.864 1.00 63.09 503 ASP A CA 1
ATOM 3715 C C . ASP A 1 503 ? 41.892 -3.870 -41.673 1.00 63.09 503 ASP A C 1
ATOM 3717 O O . ASP A 1 503 ? 42.614 -4.770 -41.245 1.00 63.09 503 ASP A O 1
ATOM 3721 N N . THR A 1 504 ? 42.382 -2.669 -41.978 1.00 64.50 504 THR A N 1
ATOM 3722 C CA . THR A 1 504 ? 43.772 -2.263 -41.680 1.00 64.50 504 THR A CA 1
ATOM 3723 C C . THR A 1 504 ? 43.876 -1.774 -40.233 1.00 64.50 504 THR A C 1
ATOM 3725 O O . THR A 1 504 ? 42.883 -1.281 -39.706 1.00 64.50 504 THR A O 1
ATOM 3728 N N . VAL A 1 505 ? 45.062 -1.822 -39.610 1.00 57.47 505 VAL A N 1
ATOM 3729 C CA . VAL A 1 505 ? 45.274 -1.370 -38.212 1.00 57.47 505 VAL A CA 1
ATOM 3730 C C . VAL A 1 505 ? 44.750 0.056 -37.978 1.00 57.47 505 VAL A C 1
ATOM 3732 O O . VAL A 1 505 ? 44.017 0.287 -37.020 1.00 57.47 505 VAL A O 1
ATOM 3735 N N . ASP A 1 506 ? 45.004 0.971 -38.916 1.00 58.62 506 ASP A N 1
ATOM 3736 C CA . ASP A 1 506 ? 44.553 2.371 -38.841 1.00 58.62 506 ASP A CA 1
ATOM 3737 C C . ASP A 1 506 ? 43.145 2.599 -39.417 1.00 58.62 506 ASP A C 1
ATOM 3739 O O . ASP A 1 506 ? 42.713 3.733 -39.601 1.00 58.62 506 ASP A O 1
ATOM 3743 N N . ARG A 1 507 ? 42.426 1.525 -39.776 1.00 59.47 507 ARG A N 1
ATOM 3744 C CA . ARG A 1 507 ? 41.106 1.558 -40.433 1.00 59.47 507 ARG A CA 1
ATOM 3745 C C . ARG A 1 507 ? 41.032 2.502 -41.641 1.00 59.47 507 ARG A C 1
ATOM 3747 O O . ARG A 1 507 ? 39.967 3.036 -41.940 1.00 59.47 507 ARG A O 1
ATOM 3754 N N . ALA A 1 508 ? 42.134 2.681 -42.377 1.00 56.97 508 ALA A N 1
ATOM 3755 C CA . ALA A 1 508 ? 42.276 3.612 -43.503 1.00 56.97 508 ALA A CA 1
ATOM 3756 C C . ALA A 1 508 ? 41.156 3.486 -44.560 1.00 56.97 508 ALA A C 1
ATOM 3758 O O . ALA A 1 508 ? 40.773 4.475 -45.184 1.00 56.97 508 ALA A O 1
ATOM 3759 N N . LYS A 1 509 ? 40.569 2.290 -44.715 1.00 57.03 509 LYS A N 1
ATOM 3760 C CA . LYS A 1 509 ? 39.428 2.014 -45.612 1.00 57.03 509 LYS A CA 1
ATOM 3761 C C . LYS A 1 509 ? 38.133 2.758 -45.224 1.00 57.03 509 LYS A C 1
ATOM 3763 O O . LYS A 1 509 ? 37.268 2.933 -46.072 1.00 57.03 509 LYS A O 1
ATOM 3768 N N . TYR A 1 510 ? 38.007 3.234 -43.984 1.00 53.66 510 TYR A N 1
ATOM 3769 C CA . TYR A 1 510 ? 36.876 4.039 -43.496 1.00 53.66 510 TYR A CA 1
ATOM 3770 C C . TYR A 1 510 ? 37.092 5.554 -43.672 1.00 53.66 510 TYR A C 1
ATOM 3772 O O . TYR A 1 510 ? 36.157 6.326 -43.473 1.00 53.66 510 TYR A O 1
ATOM 3780 N N . TYR A 1 511 ? 38.302 5.977 -44.059 1.00 51.38 511 TYR A N 1
ATOM 3781 C CA . TYR A 1 511 ? 38.681 7.380 -44.284 1.00 51.38 511 TYR A CA 1
ATOM 3782 C C . TYR A 1 511 ? 38.643 7.782 -45.764 1.00 51.38 511 TYR A C 1
ATOM 3784 O O . TYR A 1 511 ? 38.782 8.955 -46.104 1.00 51.38 511 TYR A O 1
ATOM 3792 N N . GLN A 1 512 ? 38.455 6.820 -46.669 1.00 47.00 512 GLN A N 1
ATOM 3793 C CA . GLN A 1 512 ? 38.441 7.071 -48.105 1.00 47.00 512 GLN A CA 1
ATOM 3794 C C . GLN A 1 512 ? 37.028 7.448 -48.546 1.00 47.00 512 GLN A C 1
ATOM 3796 O O . GLN A 1 512 ? 36.269 6.594 -48.997 1.00 47.00 512 GLN A O 1
ATOM 3801 N N . GLY A 1 513 ? 36.692 8.738 -48.468 1.00 45.28 513 GLY A N 1
ATOM 3802 C CA . GLY A 1 513 ? 35.408 9.322 -48.893 1.00 45.28 513 GLY A CA 1
ATOM 3803 C C . GLY A 1 513 ? 35.005 9.115 -50.366 1.00 45.28 513 GLY A C 1
ATOM 3804 O O . GLY A 1 513 ? 34.111 9.804 -50.844 1.00 45.28 513 GLY A O 1
ATOM 3805 N N . ILE A 1 514 ? 35.657 8.201 -51.096 1.00 41.72 514 ILE A N 1
ATOM 3806 C CA . ILE A 1 514 ? 35.419 7.896 -52.514 1.00 41.72 514 ILE A CA 1
ATOM 3807 C C . ILE A 1 514 ? 35.462 6.376 -52.808 1.00 41.72 514 ILE A C 1
ATOM 3809 O O . ILE A 1 514 ? 34.831 5.934 -53.766 1.00 41.72 514 ILE A O 1
ATOM 3813 N N . LYS A 1 515 ? 36.131 5.538 -51.995 1.00 47.97 515 LYS A N 1
ATOM 3814 C CA . LYS A 1 515 ? 36.264 4.091 -52.260 1.00 47.97 515 LYS A CA 1
ATOM 3815 C C . LYS A 1 515 ? 35.490 3.283 -51.219 1.00 47.97 515 LYS A C 1
ATOM 3817 O O . LYS A 1 515 ? 36.004 2.960 -50.154 1.00 47.97 515 LYS A O 1
ATOM 3822 N N . PHE A 1 516 ? 34.234 2.973 -51.533 1.00 57.75 516 PHE A N 1
ATOM 3823 C CA . PHE A 1 516 ? 33.450 2.036 -50.734 1.00 57.75 516 PHE A CA 1
ATOM 3824 C C . PHE A 1 516 ? 34.058 0.640 -50.849 1.00 57.75 516 PHE A C 1
ATOM 3826 O O . PHE A 1 516 ? 34.261 0.131 -51.950 1.00 57.75 516 PHE A O 1
ATOM 3833 N N . TYR A 1 517 ? 34.377 0.044 -49.705 1.00 68.94 517 TYR A N 1
ATOM 3834 C CA . TYR A 1 517 ? 34.736 -1.363 -49.633 1.00 68.94 517 TYR A CA 1
ATOM 3835 C C . TYR A 1 517 ? 33.471 -2.219 -49.728 1.00 68.94 517 TYR A C 1
ATOM 3837 O O . TYR A 1 517 ? 32.397 -1.760 -49.344 1.00 68.94 517 TYR A O 1
ATOM 3845 N N . ASP A 1 518 ? 33.601 -3.455 -50.210 1.00 75.19 518 ASP A N 1
ATOM 3846 C CA . ASP A 1 518 ? 32.501 -4.422 -50.184 1.00 75.19 518 ASP A CA 1
ATOM 3847 C C . ASP A 1 518 ? 32.277 -4.896 -48.730 1.00 75.19 518 ASP A C 1
ATOM 3849 O O . ASP A 1 518 ? 33.191 -5.502 -48.147 1.00 75.19 518 ASP A O 1
ATOM 3853 N N . PRO A 1 519 ? 31.143 -4.546 -48.091 1.00 84.19 519 PRO A N 1
ATOM 3854 C CA . PRO A 1 519 ? 30.924 -4.796 -46.675 1.00 84.19 519 PRO A CA 1
ATOM 3855 C C . PRO A 1 519 ? 30.337 -6.188 -46.412 1.00 84.19 519 PRO A C 1
ATOM 3857 O O . PRO A 1 519 ? 29.610 -6.752 -47.228 1.00 84.19 519 PRO A O 1
ATOM 3860 N N . GLU A 1 520 ? 30.594 -6.716 -45.221 1.00 85.69 520 GLU A N 1
ATOM 3861 C CA . GLU A 1 520 ? 29.954 -7.919 -44.688 1.00 85.69 520 GLU A CA 1
ATOM 3862 C C . GLU A 1 520 ? 29.585 -7.752 -43.209 1.00 85.69 520 GLU A C 1
ATOM 3864 O O . GLU A 1 520 ? 30.207 -6.976 -42.472 1.00 85.69 520 GLU A O 1
ATOM 3869 N N . ILE A 1 521 ? 28.566 -8.500 -42.780 1.00 88.56 521 ILE A N 1
ATOM 3870 C CA . ILE A 1 521 ? 28.193 -8.648 -41.372 1.00 88.56 521 ILE A CA 1
ATOM 3871 C C . ILE A 1 521 ? 29.078 -9.710 -40.727 1.00 88.56 521 ILE A C 1
ATOM 3873 O O . ILE A 1 521 ? 29.251 -10.792 -41.283 1.00 88.56 521 ILE A O 1
ATOM 3877 N N . VAL A 1 522 ? 29.594 -9.423 -39.530 1.00 86.31 522 VAL A N 1
ATOM 3878 C CA . VAL A 1 522 ? 30.408 -10.373 -38.764 1.00 86.31 522 VAL A CA 1
ATOM 3879 C C . VAL A 1 522 ? 29.886 -10.542 -37.352 1.00 86.31 522 VAL A C 1
ATOM 3881 O O . VAL A 1 522 ? 29.698 -9.568 -36.623 1.00 86.31 522 VAL A O 1
ATOM 3884 N N . GLY A 1 523 ? 29.752 -11.802 -36.945 1.00 88.25 523 GLY A N 1
ATOM 3885 C CA . GLY A 1 523 ? 29.170 -12.181 -35.665 1.00 88.25 523 GLY A CA 1
ATOM 3886 C C . GLY A 1 523 ? 27.663 -12.365 -35.796 1.00 88.25 523 GLY A C 1
ATOM 3887 O O . GLY A 1 523 ? 27.206 -13.079 -36.685 1.00 88.25 523 GLY A O 1
ATOM 3888 N N . ASP A 1 524 ? 26.908 -11.744 -34.895 1.00 92.94 524 ASP A N 1
ATOM 3889 C CA . ASP A 1 524 ? 25.453 -11.884 -34.848 1.00 92.94 524 ASP A CA 1
ATOM 3890 C C . ASP A 1 524 ? 24.753 -11.215 -36.033 1.00 92.94 524 ASP A C 1
ATOM 3892 O O . ASP A 1 524 ? 25.267 -10.282 -36.654 1.00 92.94 524 ASP A O 1
ATOM 3896 N N . THR A 1 525 ? 23.532 -11.665 -36.313 1.00 96.25 525 THR A N 1
ATOM 3897 C CA . THR A 1 525 ? 22.701 -11.094 -37.374 1.00 96.25 525 THR A CA 1
ATOM 3898 C C . THR A 1 525 ? 22.207 -9.687 -37.010 1.00 96.25 525 THR A C 1
ATOM 3900 O O . THR A 1 525 ? 22.055 -9.365 -35.825 1.00 96.25 525 THR A O 1
ATOM 3903 N N . PRO A 1 526 ? 21.880 -8.840 -38.005 1.00 96.50 526 PRO A N 1
ATOM 3904 C CA . PRO A 1 526 ? 21.282 -7.538 -37.732 1.00 96.50 526 PRO A CA 1
ATOM 3905 C C . PRO A 1 526 ? 19.953 -7.636 -36.973 1.00 96.50 526 PRO A C 1
ATOM 3907 O O . PRO A 1 526 ? 19.724 -6.836 -36.076 1.00 96.50 526 PRO A O 1
ATOM 3910 N N . GLU A 1 527 ? 19.113 -8.641 -37.250 1.00 97.25 527 GLU A N 1
ATOM 3911 C CA . GLU A 1 527 ? 17.881 -8.883 -36.480 1.00 97.25 527 GLU A CA 1
ATOM 3912 C C . GLU A 1 527 ? 18.170 -9.085 -34.987 1.00 97.25 527 GLU A C 1
ATOM 3914 O O . GLU A 1 527 ? 17.526 -8.467 -34.134 1.00 97.25 527 GLU A O 1
ATOM 3919 N N . ALA A 1 528 ? 19.151 -9.937 -34.672 1.00 97.38 528 ALA A N 1
ATOM 3920 C CA . ALA A 1 528 ? 19.490 -10.293 -33.300 1.00 97.38 528 ALA A CA 1
ATOM 3921 C C . ALA A 1 528 ? 20.017 -9.091 -32.502 1.00 97.38 528 ALA A C 1
ATOM 3923 O O . ALA A 1 528 ? 19.778 -9.000 -31.299 1.00 97.38 528 ALA A O 1
ATOM 3924 N N . VAL A 1 529 ? 20.716 -8.163 -33.158 1.00 96.25 529 VAL A N 1
ATOM 3925 C CA . VAL A 1 529 ? 21.363 -7.018 -32.501 1.00 96.25 529 VAL A CA 1
ATOM 3926 C C . VAL A 1 529 ? 20.498 -5.758 -32.549 1.00 96.25 529 VAL A C 1
ATOM 3928 O O . VAL A 1 529 ? 20.208 -5.178 -31.505 1.00 96.25 529 VAL A O 1
ATOM 3931 N N . GLU A 1 530 ? 20.096 -5.330 -33.745 1.00 97.31 530 GLU A N 1
ATOM 3932 C CA . GLU A 1 530 ? 19.466 -4.027 -33.995 1.00 97.31 530 GLU A CA 1
ATOM 3933 C C . GLU A 1 530 ? 17.994 -4.002 -33.567 1.00 97.31 530 GLU A C 1
ATOM 3935 O O . GLU A 1 530 ? 17.513 -2.974 -33.097 1.00 97.31 530 GLU A O 1
ATOM 3940 N N . PHE A 1 531 ? 17.294 -5.139 -33.680 1.00 97.75 531 PHE A N 1
ATOM 3941 C CA . PHE A 1 531 ? 15.893 -5.257 -33.279 1.00 97.75 531 PHE A CA 1
ATOM 3942 C C . PHE A 1 531 ? 15.733 -6.005 -31.954 1.00 97.75 531 PHE A C 1
ATOM 3944 O O . PHE A 1 531 ? 15.433 -5.382 -30.938 1.00 97.75 531 PHE A O 1
ATOM 3951 N N . ARG A 1 532 ? 15.974 -7.325 -31.933 1.00 98.06 532 ARG A N 1
ATOM 3952 C CA . ARG A 1 532 ? 15.770 -8.166 -30.736 1.00 98.06 532 ARG A CA 1
ATOM 3953 C C . ARG A 1 532 ? 16.625 -7.689 -29.564 1.00 98.06 532 ARG A C 1
ATOM 3955 O O . ARG A 1 532 ? 16.143 -7.599 -28.440 1.00 98.06 532 ARG A O 1
ATOM 3962 N N . GLY A 1 533 ? 17.884 -7.346 -29.833 1.00 97.56 533 GLY A N 1
ATOM 3963 C CA . GLY A 1 533 ? 18.806 -6.867 -28.814 1.00 97.56 533 GLY A CA 1
ATOM 3964 C C . GLY A 1 533 ? 18.373 -5.541 -28.201 1.00 97.56 533 GLY A C 1
ATOM 3965 O O . GLY A 1 533 ? 18.365 -5.399 -26.977 1.00 97.56 533 GLY A O 1
ATOM 3966 N N . LEU A 1 534 ? 17.952 -4.586 -29.032 1.00 97.69 534 LEU A N 1
ATOM 3967 C CA . LEU A 1 534 ? 17.404 -3.324 -28.545 1.00 97.69 534 LEU A CA 1
ATOM 3968 C C . LEU A 1 534 ? 16.098 -3.538 -27.775 1.00 97.69 534 LEU A C 1
ATOM 3970 O O . LEU A 1 534 ? 15.940 -2.966 -26.700 1.00 97.69 534 LEU A O 1
ATOM 3974 N N . GLN A 1 535 ? 15.205 -4.394 -28.276 1.00 97.88 535 GLN A N 1
ATOM 3975 C CA . GLN A 1 535 ? 13.953 -4.745 -27.610 1.00 97.88 535 GLN A CA 1
ATOM 3976 C C . GLN A 1 535 ? 14.206 -5.291 -26.196 1.00 97.88 535 GLN A C 1
ATOM 3978 O O . GLN A 1 535 ? 13.599 -4.807 -25.245 1.00 97.88 535 GLN A O 1
ATOM 3983 N N . ASN A 1 536 ? 15.169 -6.204 -26.029 1.00 97.56 536 ASN A N 1
ATOM 3984 C CA . ASN A 1 536 ? 15.536 -6.742 -24.715 1.00 97.56 536 ASN A CA 1
ATOM 3985 C C . ASN A 1 536 ? 15.975 -5.641 -23.729 1.00 97.56 536 ASN A C 1
ATOM 3987 O O . ASN A 1 536 ? 15.638 -5.686 -22.545 1.00 97.56 536 ASN A O 1
ATOM 3991 N N . VAL A 1 537 ? 16.739 -4.651 -24.206 1.00 97.56 537 VAL A N 1
ATOM 3992 C CA . VAL A 1 537 ? 17.191 -3.512 -23.387 1.00 97.56 537 VAL A CA 1
ATOM 3993 C C . VAL A 1 537 ? 16.024 -2.585 -23.055 1.00 97.56 537 VAL A C 1
ATOM 3995 O O . VAL A 1 537 ? 15.927 -2.124 -21.921 1.00 97.56 537 VAL A O 1
ATOM 3998 N N . VAL A 1 538 ? 15.139 -2.319 -24.017 1.00 97.31 538 VAL A N 1
ATOM 3999 C CA . VAL A 1 538 ? 13.943 -1.484 -23.835 1.00 97.31 538 VAL A CA 1
ATOM 4000 C C . VAL A 1 538 ? 13.008 -2.090 -22.788 1.00 97.31 538 VAL A C 1
ATOM 4002 O O . VAL A 1 538 ? 12.618 -1.383 -21.863 1.00 97.31 538 VAL A O 1
ATOM 4005 N N . GLU A 1 539 ? 12.711 -3.388 -22.874 1.00 94.62 539 GLU A N 1
ATOM 4006 C CA . GLU A 1 539 ? 11.820 -4.094 -21.939 1.00 94.62 539 GLU A CA 1
ATOM 4007 C C . GLU A 1 539 ? 12.311 -4.021 -20.485 1.00 94.62 539 GLU A C 1
ATOM 4009 O O . GLU A 1 539 ? 11.528 -3.801 -19.561 1.00 94.62 539 GLU A O 1
ATOM 4014 N N . LEU A 1 540 ? 13.621 -4.168 -20.267 1.00 93.25 540 LEU A N 1
ATOM 4015 C CA . LEU A 1 540 ? 14.221 -4.026 -18.938 1.00 93.25 540 LEU A CA 1
ATOM 4016 C C . LEU A 1 540 ? 14.282 -2.561 -18.492 1.00 93.25 540 LEU A C 1
ATOM 4018 O O . LEU A 1 540 ? 14.008 -2.247 -17.334 1.00 93.25 540 LEU A O 1
ATOM 4022 N N . ALA A 1 541 ? 14.585 -1.646 -19.412 1.00 93.31 541 ALA A N 1
ATOM 4023 C CA . ALA A 1 541 ? 14.638 -0.221 -19.122 1.00 93.31 541 ALA A CA 1
ATOM 4024 C C . ALA A 1 541 ? 13.262 0.349 -18.734 1.00 93.31 541 ALA A C 1
ATOM 4026 O O . ALA A 1 541 ? 13.204 1.211 -17.861 1.00 93.31 541 ALA A O 1
ATOM 4027 N N . GLN A 1 542 ? 12.154 -0.146 -19.301 1.00 90.56 542 GLN A N 1
ATOM 4028 C CA . GLN A 1 542 ? 10.784 0.258 -18.935 1.00 90.56 542 GLN A CA 1
ATOM 4029 C C . GLN A 1 542 ? 10.493 0.132 -17.435 1.00 90.56 542 GLN A C 1
ATOM 4031 O O . GLN A 1 542 ? 9.749 0.947 -16.891 1.00 90.56 542 GLN A O 1
ATOM 4036 N N . GLN A 1 543 ? 11.125 -0.826 -16.756 1.00 83.62 543 GLN A N 1
ATOM 4037 C CA . GLN A 1 543 ? 10.925 -1.078 -15.326 1.00 83.62 543 GLN A CA 1
ATOM 4038 C C . GLN A 1 543 ? 11.604 -0.025 -14.430 1.00 83.62 543 GLN A C 1
ATOM 4040 O O . GLN A 1 543 ? 11.211 0.150 -13.283 1.00 83.62 543 GLN A O 1
ATOM 4045 N N . GLN A 1 544 ? 12.600 0.701 -14.951 1.00 86.94 544 GLN A N 1
ATOM 4046 C CA . GLN A 1 544 ? 13.448 1.630 -14.183 1.00 86.94 544 GLN A CA 1
ATOM 4047 C C . GLN A 1 544 ? 13.337 3.080 -14.679 1.00 86.94 544 GLN A C 1
ATOM 4049 O O . GLN A 1 544 ? 13.533 4.051 -13.939 1.00 86.94 544 GLN A O 1
ATOM 4054 N N . LEU A 1 545 ? 13.013 3.254 -15.962 1.00 91.50 545 LEU A N 1
ATOM 4055 C CA . LEU A 1 545 ? 13.058 4.542 -16.639 1.00 91.50 545 LEU A CA 1
ATOM 4056 C C . LEU A 1 545 ? 11.758 5.339 -16.601 1.00 91.50 545 LEU A C 1
ATOM 4058 O O . LEU A 1 545 ? 11.769 6.478 -17.052 1.00 91.50 545 LEU A O 1
ATOM 4062 N N . GLY A 1 546 ? 10.677 4.801 -16.042 1.00 90.62 546 GLY A N 1
ATOM 4063 C CA . GLY A 1 546 ? 9.395 5.494 -15.937 1.00 90.62 546 GLY A CA 1
ATOM 4064 C C . GLY A 1 546 ? 8.775 5.865 -17.295 1.00 90.62 546 GLY A C 1
ATOM 4065 O O . GLY A 1 546 ? 9.367 6.517 -18.148 1.00 90.62 546 GLY A O 1
ATOM 4066 N N . LEU A 1 547 ? 7.530 5.466 -17.498 1.00 93.50 547 LEU A N 1
ATOM 4067 C CA . LEU A 1 547 ? 6.793 5.750 -18.732 1.00 93.50 547 LEU A CA 1
ATOM 4068 C C . LEU A 1 547 ? 6.245 7.186 -18.749 1.00 93.50 547 LEU A C 1
ATOM 4070 O O . LEU A 1 547 ? 5.840 7.694 -17.703 1.00 93.50 547 LEU A O 1
ATOM 4074 N N . GLU A 1 548 ? 6.154 7.815 -19.927 1.00 91.31 548 GLU A N 1
ATOM 4075 C CA . GLU A 1 548 ? 5.568 9.161 -20.086 1.00 91.31 548 GLU A CA 1
ATOM 4076 C C . GLU A 1 548 ? 4.113 9.224 -19.600 1.00 91.31 548 GLU A C 1
ATOM 4078 O O . GLU A 1 548 ? 3.721 10.183 -18.938 1.00 91.31 548 GLU A O 1
ATOM 4083 N N . ALA A 1 549 ? 3.327 8.178 -19.873 1.00 90.81 549 ALA A N 1
ATOM 4084 C CA . ALA A 1 549 ? 1.944 8.064 -19.407 1.00 90.81 549 ALA A CA 1
ATOM 4085 C C . ALA A 1 549 ? 1.828 7.813 -17.890 1.00 90.81 549 ALA A C 1
ATOM 4087 O O . ALA A 1 549 ? 0.740 7.929 -17.326 1.00 90.81 549 ALA A O 1
ATOM 4088 N N . GLY A 1 550 ? 2.939 7.483 -17.225 1.00 93.31 550 GLY A N 1
ATOM 4089 C CA . GLY A 1 550 ? 2.942 7.031 -15.843 1.00 93.31 550 GLY A CA 1
ATOM 4090 C C . GLY A 1 550 ? 2.576 5.557 -15.693 1.00 93.31 550 GLY A C 1
ATOM 4091 O O . GLY A 1 550 ? 1.826 4.994 -16.487 1.00 93.31 550 GLY A O 1
ATOM 4092 N N . GLN A 1 551 ? 3.105 4.911 -14.656 1.00 92.50 551 GLN A N 1
ATOM 4093 C CA . GLN A 1 551 ? 2.644 3.580 -14.269 1.00 92.50 551 GLN A CA 1
ATOM 4094 C C . GLN A 1 551 ? 1.317 3.744 -13.541 1.00 92.50 551 GLN A C 1
ATOM 4096 O O . GLN A 1 551 ? 1.252 4.473 -12.550 1.00 92.50 551 GLN A O 1
ATOM 4101 N N . VAL A 1 552 ? 0.268 3.094 -14.041 1.00 93.25 552 VAL A N 1
ATOM 4102 C CA . VAL A 1 552 ? -1.061 3.126 -13.426 1.00 93.25 552 VAL A CA 1
ATOM 4103 C C . VAL A 1 552 ? -1.052 2.269 -12.165 1.00 93.25 552 VAL A C 1
ATOM 4105 O O . VAL A 1 552 ? -0.639 1.112 -12.183 1.00 93.25 552 VAL A O 1
ATOM 4108 N N . ILE A 1 553 ? -1.504 2.860 -11.065 1.00 94.50 553 ILE A N 1
ATOM 4109 C CA . ILE A 1 553 ? -1.557 2.246 -9.732 1.00 94.50 553 ILE A CA 1
ATOM 4110 C C . ILE A 1 553 ? -3.013 2.036 -9.315 1.00 94.50 553 ILE A C 1
ATOM 4112 O O . ILE A 1 553 ? -3.360 1.038 -8.685 1.00 94.50 553 ILE A O 1
ATOM 4116 N N . LEU A 1 554 ? -3.864 2.992 -9.684 1.00 95.12 554 LEU A N 1
ATOM 4117 C CA . LEU A 1 554 ? -5.312 2.929 -9.563 1.00 95.12 554 LEU A CA 1
ATOM 4118 C C . LEU A 1 554 ? -5.902 3.426 -10.878 1.00 95.12 554 LEU A C 1
ATOM 4120 O O . LEU A 1 554 ? -5.569 4.530 -11.317 1.00 95.12 554 LEU A O 1
ATOM 4124 N N . SER A 1 555 ? -6.791 2.629 -11.459 1.00 94.25 555 SER A N 1
ATOM 4125 C CA . SER A 1 555 ? -7.691 3.012 -12.547 1.00 94.25 555 SER A CA 1
ATOM 4126 C C . SER A 1 555 ? -9.142 2.972 -12.064 1.00 94.25 555 SER A C 1
ATOM 4128 O O . SER A 1 555 ? -9.481 2.307 -11.083 1.00 94.25 555 SER A O 1
ATOM 4130 N N . ALA A 1 556 ? -10.008 3.722 -12.737 1.00 93.44 556 ALA A N 1
ATOM 4131 C CA . ALA A 1 556 ? -11.437 3.735 -12.465 1.00 93.44 556 ALA A CA 1
ATOM 4132 C C . ALA A 1 556 ? -12.128 2.474 -13.013 1.00 93.44 556 ALA A C 1
ATOM 4134 O O . ALA A 1 556 ? -12.824 2.535 -14.023 1.00 93.44 556 ALA A O 1
ATOM 4135 N N . ASP A 1 557 ? -11.926 1.332 -12.353 1.00 92.62 557 ASP A N 1
ATOM 4136 C CA . ASP A 1 557 ? -12.567 0.054 -12.682 1.00 92.62 557 ASP A CA 1
ATOM 4137 C C . ASP A 1 557 ? -12.832 -0.816 -11.436 1.00 92.62 557 ASP A C 1
ATOM 4139 O O . ASP A 1 557 ? -12.281 -0.598 -10.353 1.00 92.62 557 ASP A O 1
ATOM 4143 N N . GLU A 1 558 ? -13.705 -1.817 -11.586 1.00 90.12 558 GLU A N 1
ATOM 4144 C CA . GLU A 1 558 ? -14.117 -2.714 -10.495 1.00 90.12 558 GLU A CA 1
ATOM 4145 C C . GLU A 1 558 ? -12.946 -3.543 -9.932 1.00 90.12 558 GLU A C 1
ATOM 4147 O O . GLU A 1 558 ? -12.887 -3.791 -8.725 1.00 90.12 558 GLU A O 1
ATOM 4152 N N . ALA A 1 559 ? -11.985 -3.934 -10.778 1.00 90.75 559 ALA A N 1
ATOM 4153 C CA . ALA A 1 559 ? -10.823 -4.719 -10.360 1.00 90.75 559 ALA A CA 1
ATOM 4154 C C . ALA A 1 559 ? -9.901 -3.907 -9.437 1.00 90.75 559 ALA A C 1
ATOM 4156 O O . ALA A 1 559 ? -9.444 -4.409 -8.407 1.00 90.75 559 ALA A O 1
ATOM 4157 N N . SER A 1 560 ? -9.684 -2.634 -9.764 1.00 90.06 560 SER A N 1
ATOM 4158 C CA . SER A 1 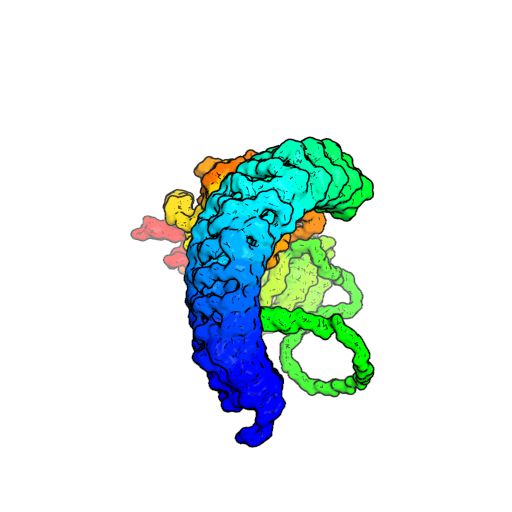560 ? -8.976 -1.678 -8.923 1.00 90.06 560 SER A CA 1
ATOM 4159 C C . SER A 1 560 ? -9.735 -1.435 -7.626 1.00 90.06 560 SER A C 1
ATOM 4161 O O . SER A 1 560 ? -9.120 -1.517 -6.568 1.00 90.06 560 SER A O 1
ATOM 4163 N N . ALA A 1 561 ? -11.057 -1.228 -7.662 1.00 89.19 561 ALA A N 1
ATOM 4164 C CA . ALA A 1 561 ? -11.866 -1.029 -6.454 1.00 89.19 561 ALA A CA 1
ATOM 4165 C C . ALA A 1 561 ? -11.703 -2.176 -5.440 1.00 89.19 561 ALA A C 1
ATOM 4167 O O . ALA A 1 561 ? -11.466 -1.927 -4.260 1.00 89.19 561 ALA A O 1
ATOM 4168 N N . ALA A 1 562 ? -11.731 -3.430 -5.906 1.00 89.56 562 ALA A N 1
ATOM 4169 C CA . ALA A 1 562 ? -11.597 -4.623 -5.064 1.00 89.56 562 ALA A CA 1
ATOM 4170 C C . ALA A 1 562 ? -10.231 -4.752 -4.356 1.00 89.56 562 ALA A C 1
ATOM 4172 O O . ALA A 1 562 ? -10.086 -5.529 -3.405 1.00 89.56 562 ALA A O 1
ATOM 4173 N N . ARG A 1 563 ? -9.214 -4.002 -4.802 1.00 92.50 563 ARG A N 1
ATOM 4174 C CA . ARG A 1 563 ? -7.903 -3.949 -4.143 1.00 92.50 563 ARG A CA 1
ATOM 4175 C C . ARG A 1 563 ? -7.849 -2.953 -2.992 1.00 92.50 563 ARG A C 1
ATOM 4177 O O . ARG A 1 563 ? -6.884 -3.014 -2.238 1.00 92.50 563 ARG A O 1
ATOM 4184 N N . TRP A 1 564 ? -8.825 -2.062 -2.837 1.00 93.06 564 TRP A N 1
ATOM 4185 C CA . TRP A 1 564 ? -8.826 -1.034 -1.796 1.00 93.06 564 TRP A CA 1
ATOM 4186 C C . TRP A 1 564 ? -9.844 -1.362 -0.705 1.00 93.06 564 TRP A C 1
ATOM 4188 O O . TRP A 1 564 ? -10.997 -1.669 -0.987 1.00 93.06 564 TRP A O 1
ATOM 4198 N N . GLY A 1 565 ? -9.413 -1.296 0.553 1.00 87.69 565 GLY A N 1
ATOM 4199 C CA . GLY A 1 565 ? -10.245 -1.602 1.716 1.00 87.69 565 GLY A CA 1
ATOM 4200 C C . GLY A 1 565 ? -10.127 -0.552 2.808 1.00 87.69 565 GLY A C 1
ATOM 4201 O O . GLY A 1 565 ? -9.173 0.227 2.834 1.00 87.69 565 GLY A O 1
ATOM 4202 N N . ALA A 1 566 ? -11.109 -0.544 3.704 1.00 86.56 566 ALA A N 1
ATOM 4203 C CA . ALA A 1 566 ? -11.208 0.410 4.799 1.00 86.56 566 ALA A CA 1
ATOM 4204 C C . ALA A 1 566 ? -10.174 0.146 5.906 1.00 86.56 566 ALA A C 1
ATOM 4206 O O . ALA A 1 566 ? -9.890 -1.001 6.262 1.00 86.56 566 ALA A O 1
ATOM 4207 N N . LEU A 1 567 ? -9.639 1.224 6.471 1.00 84.38 567 LEU A N 1
ATOM 4208 C CA . LEU A 1 567 ? -8.757 1.247 7.633 1.00 84.38 567 LEU A CA 1
ATOM 4209 C C . LEU A 1 567 ? -9.107 2.488 8.464 1.00 84.38 567 LEU A C 1
ATOM 4211 O O . LEU A 1 567 ? -8.405 3.492 8.409 1.00 84.38 567 LEU A O 1
ATOM 4215 N N . ASP A 1 568 ? -10.227 2.429 9.181 1.00 82.44 568 ASP A N 1
ATOM 4216 C CA . ASP A 1 568 ? -10.819 3.568 9.897 1.00 82.44 568 ASP A CA 1
ATOM 4217 C C . ASP A 1 568 ? -10.449 3.600 11.390 1.00 82.44 568 ASP A C 1
ATOM 4219 O O . ASP A 1 568 ? -9.829 2.674 11.921 1.00 82.44 568 ASP A O 1
ATOM 4223 N N . ASP A 1 569 ? -10.862 4.661 12.087 1.00 63.12 569 ASP A N 1
ATOM 4224 C CA . ASP A 1 569 ? -10.599 4.882 13.518 1.00 63.12 569 ASP A CA 1
ATOM 4225 C C . ASP A 1 569 ? -11.195 3.840 14.473 1.00 63.12 569 ASP A C 1
ATOM 4227 O O . ASP A 1 569 ? -10.804 3.772 15.637 1.00 63.12 569 ASP A O 1
ATOM 4231 N N . VAL A 1 570 ? -12.063 2.970 13.970 1.00 55.25 570 VAL A N 1
ATOM 4232 C CA . VAL A 1 570 ? -12.655 1.839 14.686 1.00 55.25 570 VAL A CA 1
ATOM 4233 C C . VAL A 1 570 ? -11.610 0.897 15.272 1.00 55.25 570 VAL A C 1
ATOM 4235 O O . VAL A 1 570 ? -11.814 0.351 16.353 1.00 55.25 570 VAL A O 1
ATOM 4238 N N . VAL A 1 571 ? -10.456 0.735 14.618 1.00 51.16 571 VAL A N 1
ATOM 4239 C CA . VAL A 1 571 ? -9.356 -0.068 15.182 1.00 51.16 571 VAL A CA 1
ATOM 4240 C C . VAL A 1 571 ? -8.827 0.519 16.498 1.00 51.16 571 VAL A C 1
ATOM 4242 O O . VAL A 1 571 ? -8.305 -0.212 17.334 1.00 51.16 571 VAL A O 1
ATOM 4245 N N . MET A 1 572 ? -9.031 1.823 16.709 1.00 50.53 572 MET A N 1
ATOM 4246 C CA . MET A 1 572 ? -8.716 2.569 17.928 1.00 50.53 572 MET A CA 1
ATOM 4247 C C . MET A 1 572 ? -9.955 2.831 18.808 1.00 50.53 572 MET A C 1
ATOM 4249 O O . MET A 1 572 ? -9.851 3.597 19.762 1.00 50.53 572 MET A O 1
ATOM 4253 N N . GLY A 1 573 ? -11.106 2.216 18.503 1.00 49.31 573 GLY A N 1
ATOM 4254 C CA . GLY A 1 573 ? -12.370 2.386 19.233 1.00 49.31 573 GLY A CA 1
ATOM 4255 C C . GLY A 1 573 ? -13.334 3.431 18.655 1.00 49.31 573 GLY A C 1
ATOM 4256 O O . GLY A 1 573 ? -14.450 3.550 19.161 1.00 49.31 573 GLY A O 1
ATOM 4257 N N . GLY A 1 574 ? -12.945 4.144 17.591 1.00 57.09 574 GLY A N 1
ATOM 4258 C CA . GLY A 1 574 ? -13.791 5.108 16.880 1.00 57.09 574 GLY A CA 1
ATOM 4259 C C . GLY A 1 574 ? -15.014 4.477 16.197 1.00 57.09 574 GLY A C 1
ATOM 4260 O O . GLY A 1 574 ? -15.201 3.260 16.196 1.00 57.09 574 GLY A O 1
ATOM 4261 N N . VAL A 1 575 ? -15.885 5.309 15.625 1.00 73.75 575 VAL A N 1
ATOM 4262 C CA . VAL A 1 575 ? -17.119 4.857 14.943 1.00 73.75 575 VAL A CA 1
ATOM 4263 C C . VAL A 1 575 ? -17.199 5.308 13.486 1.00 73.75 575 VAL A C 1
ATOM 4265 O O . VAL A 1 575 ? -18.271 5.241 12.884 1.00 73.75 575 VAL A O 1
ATOM 4268 N N . SER A 1 576 ? -16.092 5.788 12.916 1.00 79.88 576 SER A N 1
ATOM 4269 C CA . SER A 1 576 ? -16.050 6.163 11.507 1.00 79.88 576 SER A CA 1
ATOM 4270 C C . SER A 1 576 ? -16.087 4.932 10.609 1.00 79.88 576 SER A C 1
ATOM 4272 O O . SER A 1 576 ? -15.625 3.853 10.968 1.00 79.88 576 SER A O 1
ATOM 4274 N N . GLU A 1 577 ? -16.614 5.101 9.405 1.00 86.19 577 GLU A N 1
ATOM 4275 C CA . GLU A 1 577 ? -16.687 4.029 8.415 1.00 86.19 577 GLU A CA 1
ATOM 4276 C C . GLU A 1 577 ? -16.363 4.563 7.027 1.00 86.19 577 GLU A C 1
ATOM 4278 O O . GLU A 1 577 ? -16.779 5.668 6.663 1.00 86.19 577 GLU A O 1
ATOM 4283 N N . SER A 1 578 ? -15.628 3.788 6.236 1.00 90.44 578 SER A N 1
ATOM 4284 C CA . SER A 1 578 ? -15.330 4.140 4.855 1.00 90.44 578 SER A CA 1
ATOM 4285 C C . SER A 1 578 ? -15.268 2.952 3.905 1.00 90.44 578 SER A C 1
ATOM 4287 O O . SER A 1 578 ? -15.345 1.788 4.293 1.00 90.44 578 SER A O 1
ATOM 4289 N N . SER A 1 579 ? -15.210 3.260 2.613 1.00 90.06 579 SER A N 1
ATOM 4290 C CA . SER A 1 579 ? -15.124 2.294 1.523 1.00 90.06 579 SER A CA 1
ATOM 4291 C C . SER A 1 579 ? -14.570 2.952 0.258 1.00 90.06 579 SER A C 1
ATOM 4293 O O . SER A 1 579 ? -14.599 4.177 0.108 1.00 90.06 579 SER A O 1
ATOM 4295 N N . MET A 1 580 ? -14.076 2.126 -0.665 1.00 93.31 580 MET A N 1
ATOM 4296 C CA . MET A 1 580 ? -13.768 2.527 -2.036 1.00 93.31 580 MET A CA 1
ATOM 4297 C C . MET A 1 580 ? -14.821 1.913 -2.960 1.00 93.31 580 MET A C 1
ATOM 4299 O O . MET A 1 580 ? -14.942 0.691 -3.019 1.00 93.31 580 MET A O 1
ATOM 4303 N N . VAL A 1 581 ? -15.594 2.743 -3.660 1.00 92.62 581 VAL A N 1
ATOM 4304 C CA . VAL A 1 581 ? -16.727 2.283 -4.479 1.00 92.62 581 VAL A CA 1
ATOM 4305 C C . VAL A 1 581 ? -16.509 2.650 -5.940 1.00 92.62 581 VAL A C 1
ATOM 4307 O O . VAL A 1 581 ? -16.205 3.796 -6.252 1.00 92.62 581 VAL A O 1
ATOM 4310 N N . PHE A 1 582 ? -16.691 1.694 -6.848 1.00 94.75 582 PHE A N 1
ATOM 4311 C CA . PHE A 1 582 ? -16.692 1.972 -8.281 1.00 94.75 582 PHE A CA 1
ATOM 4312 C C . PHE A 1 582 ? -18.007 2.631 -8.709 1.00 94.75 582 PHE A C 1
ATOM 4314 O O . PHE A 1 582 ? -19.089 2.119 -8.422 1.00 94.75 582 PHE A O 1
ATOM 4321 N N . SER A 1 583 ? -17.904 3.751 -9.420 1.00 93.69 583 SER A N 1
ATOM 4322 C CA . SER A 1 583 ? -19.016 4.446 -10.062 1.00 93.69 583 SER A CA 1
ATOM 4323 C C . SER A 1 583 ? -18.765 4.539 -11.567 1.00 93.69 583 SER A C 1
ATOM 4325 O O . SER A 1 583 ? -17.670 4.907 -11.990 1.00 93.69 583 SER A O 1
ATOM 4327 N N . ARG A 1 584 ? -19.774 4.205 -12.380 1.00 92.81 584 ARG A N 1
ATOM 4328 C CA . ARG A 1 584 ? -19.668 4.181 -13.853 1.00 92.81 584 ARG A CA 1
ATOM 4329 C C . ARG A 1 584 ? -19.786 5.565 -14.490 1.00 92.81 584 ARG A C 1
ATOM 4331 O O . ARG A 1 584 ? -19.307 5.738 -15.603 1.00 92.81 584 ARG A O 1
ATOM 4338 N N . ASP A 1 585 ? -20.406 6.501 -13.784 1.00 90.94 585 ASP A N 1
ATOM 4339 C CA . ASP A 1 585 ? -20.778 7.844 -14.237 1.00 90.94 585 ASP A CA 1
ATOM 4340 C C . ASP A 1 585 ? -20.324 8.957 -13.267 1.00 90.94 585 ASP A C 1
ATOM 4342 O O . ASP A 1 585 ? -20.631 10.132 -13.455 1.00 90.94 585 ASP A O 1
ATOM 4346 N N . GLY A 1 586 ? -19.576 8.602 -12.214 1.00 85.50 586 GLY A N 1
ATOM 4347 C CA . GLY A 1 586 ? -19.079 9.534 -11.193 1.00 85.50 586 GLY A CA 1
ATOM 4348 C C . GLY A 1 586 ? -17.763 10.247 -11.530 1.00 85.50 586 GLY A C 1
ATOM 4349 O O . GLY A 1 586 ? -17.248 11.001 -10.700 1.00 85.50 586 GLY A O 1
ATOM 4350 N N . GLY A 1 587 ? -17.186 9.971 -12.696 1.00 87.75 587 GLY A N 1
ATOM 4351 C CA . GLY A 1 587 ? -15.909 10.494 -13.168 1.00 87.75 587 GLY A CA 1
ATOM 4352 C C . GLY A 1 587 ? -16.003 11.818 -13.915 1.00 87.75 587 GLY A C 1
ATOM 4353 O O . GLY A 1 587 ? -17.047 12.465 -14.004 1.00 87.75 587 GLY A O 1
ATOM 4354 N N . GLU A 1 588 ? -14.854 12.249 -14.421 1.00 88.44 588 GLU A N 1
ATOM 4355 C CA . GLU A 1 588 ? -14.761 13.418 -15.288 1.00 88.44 588 GLU A CA 1
ATOM 4356 C C . GLU A 1 588 ? -15.539 13.170 -16.586 1.00 88.44 588 GLU A C 1
ATOM 4358 O O . GLU A 1 588 ? -15.584 12.041 -17.077 1.00 88.44 588 GLU A O 1
ATOM 4363 N N . ASP A 1 589 ? -16.232 14.199 -17.078 1.00 86.94 589 ASP A N 1
ATOM 4364 C CA . ASP A 1 589 ? -17.075 14.142 -18.281 1.00 86.94 589 ASP A CA 1
ATOM 4365 C C . ASP A 1 589 ? -18.177 13.058 -18.270 1.00 86.94 589 ASP A C 1
ATOM 4367 O O . ASP A 1 589 ? -18.663 12.639 -19.319 1.00 86.94 589 ASP A O 1
ATOM 4371 N N . GLY A 1 590 ? -18.597 12.600 -17.082 1.00 84.94 590 GLY A N 1
ATOM 4372 C CA . GLY A 1 590 ? -19.595 11.533 -16.925 1.00 84.94 590 GLY A CA 1
ATOM 4373 C C . GLY A 1 590 ? -19.042 10.121 -17.148 1.00 84.94 590 GLY A C 1
ATOM 4374 O O . GLY A 1 590 ? -19.819 9.184 -17.324 1.00 84.94 590 GLY A O 1
ATOM 4375 N N . GLY A 1 591 ? -17.714 9.961 -17.163 1.00 91.81 591 GLY A N 1
ATOM 4376 C CA . GLY A 1 591 ? -17.040 8.664 -17.196 1.00 91.81 591 GLY A CA 1
ATOM 4377 C C . GLY A 1 591 ? -16.997 7.967 -15.833 1.00 91.81 591 GLY A C 1
ATOM 4378 O O . GLY A 1 591 ? -17.658 8.364 -14.876 1.00 91.81 591 GLY A O 1
ATOM 4379 N N . ALA A 1 592 ? -16.174 6.926 -15.717 1.00 95.12 592 ALA A N 1
ATOM 4380 C CA . ALA A 1 592 ? -16.054 6.154 -14.484 1.00 95.12 592 ALA A CA 1
ATOM 4381 C C . ALA A 1 592 ? -15.094 6.786 -13.457 1.00 95.12 592 ALA A C 1
ATOM 4383 O O . ALA A 1 592 ? -14.123 7.448 -13.824 1.00 95.12 592 ALA A O 1
ATOM 4384 N N . ALA A 1 593 ? -15.320 6.528 -12.165 1.00 96.56 593 ALA A N 1
ATOM 4385 C CA . ALA A 1 593 ? -14.414 6.879 -11.065 1.00 96.56 593 ALA A CA 1
ATOM 4386 C C . ALA A 1 593 ? -14.476 5.867 -9.915 1.00 96.56 593 ALA A C 1
ATOM 4388 O O . ALA A 1 593 ? -15.490 5.203 -9.700 1.00 96.56 593 ALA A O 1
ATOM 4389 N N . LEU A 1 594 ? -13.405 5.799 -9.122 1.00 96.31 594 LEU A N 1
ATOM 4390 C CA . LEU A 1 594 ? -13.456 5.231 -7.777 1.00 96.31 594 LEU A CA 1
ATOM 4391 C C . LEU A 1 594 ? -13.752 6.336 -6.773 1.00 96.31 594 LEU A C 1
ATOM 4393 O O . LEU A 1 594 ? -13.037 7.329 -6.700 1.00 96.31 594 LEU A O 1
ATOM 4397 N N . VAL A 1 595 ? -14.805 6.168 -5.990 1.00 95.94 595 VAL A N 1
ATOM 4398 C CA . VAL A 1 595 ? -15.229 7.132 -4.983 1.00 95.94 595 VAL A CA 1
ATOM 4399 C C . VAL A 1 595 ? -14.765 6.633 -3.624 1.00 95.94 595 VAL A C 1
ATOM 4401 O O . VAL A 1 595 ? -15.302 5.655 -3.096 1.00 95.94 595 VAL A O 1
ATOM 4404 N N . PHE A 1 596 ? -13.774 7.315 -3.047 1.00 96.38 596 PHE A N 1
ATOM 4405 C CA . PHE A 1 596 ? -13.470 7.164 -1.629 1.00 96.38 596 PHE A CA 1
ATOM 4406 C C . PHE A 1 596 ? -14.603 7.818 -0.843 1.00 96.38 596 PHE A C 1
ATOM 4408 O O . PHE A 1 596 ? -14.760 9.039 -0.869 1.00 96.38 596 PHE A O 1
ATOM 4415 N N . ARG A 1 597 ? -15.415 6.994 -0.181 1.00 94.12 597 ARG A N 1
ATOM 4416 C CA . ARG A 1 597 ? -16.608 7.420 0.546 1.00 94.12 597 ARG A CA 1
ATOM 4417 C C . ARG A 1 597 ? -16.498 7.019 2.001 1.00 94.12 597 ARG A C 1
ATOM 4419 O O . ARG A 1 597 ? -16.165 5.875 2.296 1.00 94.12 597 ARG A O 1
ATOM 4426 N N . GLY A 1 598 ? -16.852 7.917 2.908 1.00 88.56 598 GLY A N 1
ATOM 4427 C CA . GLY A 1 598 ? -16.933 7.576 4.319 1.00 88.56 598 GLY A CA 1
ATOM 4428 C C . GLY A 1 598 ? -17.788 8.531 5.129 1.00 88.56 598 GLY A C 1
ATOM 4429 O O . GLY A 1 598 ? -18.092 9.643 4.701 1.00 88.56 598 GLY A O 1
ATOM 4430 N N . ARG A 1 599 ? -18.173 8.080 6.319 1.00 90.44 599 ARG A N 1
ATOM 4431 C CA . ARG A 1 599 ? -18.763 8.907 7.364 1.00 90.44 599 ARG A CA 1
ATOM 4432 C C . ARG A 1 599 ? -17.733 9.038 8.475 1.00 90.44 599 ARG A C 1
ATOM 4434 O O . ARG A 1 599 ? -17.472 8.072 9.185 1.00 90.44 599 ARG A O 1
ATOM 4441 N N . VAL A 1 600 ? -17.148 10.225 8.618 1.00 88.81 600 VAL A N 1
ATOM 4442 C CA . VAL A 1 600 ? -16.151 10.484 9.661 1.00 88.81 600 VAL A CA 1
ATOM 4443 C C . VAL A 1 600 ? -16.828 11.075 10.896 1.00 88.81 600 VAL A C 1
ATOM 4445 O O . VAL A 1 600 ? -17.563 12.064 10.805 1.00 88.81 600 VAL A O 1
ATOM 4448 N N . SER A 1 601 ? -16.596 10.462 12.053 1.00 80.19 601 SER A N 1
ATOM 4449 C CA . SER A 1 601 ? -17.065 10.937 13.354 1.00 80.19 601 SER A CA 1
ATOM 4450 C C . SER A 1 601 ? -15.884 11.155 14.290 1.00 80.19 601 SER A C 1
ATOM 4452 O O . SER A 1 601 ? -14.882 10.457 14.211 1.00 80.19 601 SER A O 1
ATOM 4454 N N . THR A 1 602 ? -16.001 12.129 15.186 1.00 78.25 602 THR A N 1
ATOM 4455 C CA . THR A 1 602 ? -15.062 12.310 16.303 1.00 78.25 602 THR A CA 1
ATOM 4456 C C . THR A 1 602 ? -15.507 11.583 17.571 1.00 78.25 602 THR A C 1
ATOM 4458 O O . THR A 1 602 ? -14.834 11.693 18.596 1.00 78.25 602 THR A O 1
ATOM 4461 N N . ASP A 1 603 ? -16.632 10.866 17.518 1.00 59.94 603 ASP A N 1
ATOM 4462 C CA . ASP A 1 603 ? -17.119 10.058 18.634 1.00 59.94 603 ASP A CA 1
ATOM 4463 C C . ASP A 1 603 ? -16.127 8.925 18.947 1.00 59.94 603 ASP A C 1
ATOM 4465 O O . ASP A 1 603 ? -15.388 8.460 18.075 1.00 59.94 603 ASP A O 1
ATOM 4469 N N . ASN A 1 604 ? -16.089 8.498 20.211 1.00 55.69 604 ASN A N 1
ATOM 4470 C CA . ASN A 1 604 ? -15.161 7.488 20.737 1.00 55.69 604 ASN A CA 1
ATOM 4471 C C . ASN A 1 604 ? -13.676 7.762 20.423 1.00 55.69 604 ASN A C 1
ATOM 4473 O O . ASN A 1 604 ? -12.932 6.862 20.039 1.00 55.69 604 ASN A O 1
ATOM 4477 N N . SER A 1 605 ? -13.229 9.018 20.559 1.00 59.94 605 SER A N 1
ATOM 4478 C CA . SER A 1 605 ? -11.858 9.438 20.198 1.00 59.94 605 SER A CA 1
ATOM 4479 C C . SER A 1 605 ? -11.484 9.152 18.736 1.00 59.94 605 SER A C 1
ATOM 4481 O O . SER A 1 605 ? -10.300 9.109 18.393 1.00 59.94 605 SER A O 1
ATOM 4483 N N . GLY A 1 606 ? -12.488 8.983 17.875 1.00 68.06 606 GLY A N 1
ATOM 4484 C CA . GLY A 1 606 ? -12.311 8.860 16.444 1.00 68.06 606 GLY A CA 1
ATOM 4485 C C . GLY A 1 606 ? -11.884 10.173 15.791 1.00 68.06 606 GLY A C 1
ATOM 4486 O O . GLY A 1 606 ? -11.424 11.135 16.415 1.00 68.06 606 GLY A O 1
ATOM 4487 N N . GLY A 1 607 ? -12.067 10.227 14.487 1.00 82.19 607 GLY A N 1
ATOM 4488 C CA . GLY A 1 607 ? -11.810 11.391 13.663 1.00 82.19 607 GLY A CA 1
ATOM 4489 C C . GLY A 1 607 ? -10.995 11.052 12.434 1.00 82.19 607 GLY A C 1
ATOM 4490 O O . GLY A 1 607 ? -10.332 11.948 11.915 1.00 82.19 607 GLY A O 1
ATOM 4491 N N . PHE A 1 608 ? -10.991 9.798 11.971 1.00 88.94 608 PHE A N 1
ATOM 4492 C CA . PHE A 1 608 ? -10.431 9.498 10.662 1.00 88.94 608 PHE A CA 1
ATOM 4493 C C . PHE A 1 608 ? -11.151 8.380 9.916 1.00 88.94 608 PHE A C 1
ATOM 4495 O O . PHE A 1 608 ? -11.582 7.382 10.488 1.00 88.94 608 PHE A O 1
ATOM 4502 N N . VAL A 1 609 ? -11.191 8.558 8.599 1.00 93.31 609 VAL A N 1
ATOM 4503 C CA . VAL A 1 609 ? -11.565 7.544 7.616 1.00 93.31 609 VAL A CA 1
ATOM 4504 C C . VAL A 1 609 ? -10.396 7.326 6.674 1.00 93.31 609 VAL A C 1
ATOM 4506 O O . VAL A 1 609 ? -9.691 8.278 6.315 1.00 93.31 609 VAL A O 1
ATOM 4509 N N . SER A 1 610 ? -10.170 6.086 6.256 1.00 94.25 610 SER A N 1
ATOM 4510 C CA . SER A 1 610 ? -9.089 5.794 5.322 1.00 94.25 610 SER A CA 1
ATOM 4511 C C . SER A 1 610 ? -9.329 4.550 4.494 1.00 94.25 610 SER A C 1
ATOM 4513 O O . SER A 1 610 ? -9.874 3.562 4.969 1.00 94.25 610 SER A O 1
ATOM 4515 N N . VAL A 1 611 ? -8.805 4.574 3.272 1.00 94.00 611 VAL A N 1
ATOM 4516 C CA . VAL A 1 611 ? -8.731 3.416 2.387 1.00 94.00 611 VAL A CA 1
ATOM 4517 C C . VAL A 1 611 ? -7.280 3.130 2.026 1.00 94.00 611 VAL A C 1
ATOM 4519 O O . VAL A 1 611 ? -6.525 4.036 1.671 1.00 94.00 611 VAL A O 1
ATOM 4522 N N . ARG A 1 612 ? -6.883 1.862 2.112 1.00 93.75 612 ARG A N 1
ATOM 4523 C CA . ARG A 1 612 ? -5.548 1.363 1.754 1.00 93.75 612 ARG A CA 1
ATOM 4524 C C . ARG A 1 612 ? -5.684 0.308 0.662 1.00 93.75 612 ARG A C 1
ATOM 4526 O O . ARG A 1 612 ? -6.649 -0.453 0.670 1.00 93.75 612 ARG A O 1
ATOM 4533 N N . CYS A 1 613 ? -4.736 0.244 -0.268 1.00 92.75 613 CYS A N 1
ATOM 4534 C CA . CYS A 1 613 ? -4.666 -0.867 -1.212 1.00 92.75 613 CYS A CA 1
ATOM 4535 C C . CYS A 1 613 ? -4.022 -2.106 -0.567 1.00 92.75 613 CYS A C 1
ATOM 4537 O O . CYS A 1 613 ? -3.142 -1.982 0.288 1.00 92.75 613 CYS A O 1
ATOM 4539 N N . LYS A 1 614 ? -4.413 -3.306 -1.005 1.00 91.75 614 LYS A N 1
ATOM 4540 C CA . LYS A 1 614 ? -3.710 -4.557 -0.685 1.00 91.75 614 LYS A CA 1
ATOM 4541 C C . LYS A 1 614 ? -2.221 -4.435 -1.003 1.00 91.75 614 LYS A C 1
ATOM 4543 O O . LYS A 1 614 ? -1.847 -3.708 -1.932 1.00 91.75 614 LYS A O 1
ATOM 4548 N N . ASN A 1 615 ? -1.401 -5.155 -0.242 1.00 90.38 615 ASN A N 1
ATOM 4549 C CA . ASN A 1 615 ? 0.034 -5.177 -0.479 1.00 90.38 615 ASN A CA 1
ATOM 4550 C C . ASN A 1 615 ? 0.337 -5.682 -1.905 1.00 90.38 615 ASN A C 1
ATOM 4552 O O . ASN A 1 615 ? -0.356 -6.559 -2.425 1.00 90.38 615 ASN A O 1
ATOM 4556 N N . TYR A 1 616 ? 1.327 -5.079 -2.561 1.00 89.38 616 TYR A N 1
ATOM 4557 C CA . TYR A 1 616 ? 1.831 -5.524 -3.858 1.00 89.38 616 TYR A CA 1
ATOM 4558 C C . TYR A 1 616 ? 2.843 -6.653 -3.663 1.00 89.38 616 TYR A C 1
ATOM 4560 O O . TYR A 1 616 ? 3.798 -6.498 -2.904 1.00 89.38 616 TYR A O 1
ATOM 4568 N N . GLU A 1 617 ? 2.655 -7.756 -4.384 1.00 86.81 617 GLU A N 1
ATOM 4569 C CA . GLU A 1 617 ? 3.634 -8.836 -4.497 1.00 86.81 617 GLU A CA 1
ATOM 4570 C C . GLU A 1 617 ? 3.817 -9.193 -5.984 1.00 86.81 617 GLU A C 1
ATOM 4572 O O . GLU A 1 617 ? 2.864 -9.652 -6.619 1.00 86.81 617 GLU A O 1
ATOM 4577 N N . PRO A 1 618 ? 5.007 -8.951 -6.573 1.00 88.88 618 PRO A N 1
ATOM 4578 C CA . PRO A 1 618 ? 6.165 -8.263 -5.983 1.00 88.88 618 PRO A CA 1
ATOM 4579 C C . PRO A 1 618 ? 5.879 -6.784 -5.653 1.00 88.88 618 PRO A C 1
ATOM 4581 O O . PRO A 1 618 ? 4.914 -6.208 -6.156 1.00 88.88 618 PRO A O 1
ATOM 4584 N N . LEU A 1 619 ? 6.726 -6.170 -4.813 1.00 90.88 619 LEU A N 1
ATOM 4585 C CA . LEU A 1 619 ? 6.631 -4.743 -4.472 1.00 90.88 619 LEU A CA 1
ATOM 4586 C C . LEU A 1 619 ? 6.639 -3.878 -5.738 1.00 90.88 619 LEU A C 1
ATOM 4588 O O . LEU A 1 619 ? 7.311 -4.198 -6.716 1.00 90.88 619 LEU A O 1
ATOM 4592 N N . LEU A 1 620 ? 5.907 -2.767 -5.706 1.00 90.88 620 LEU A N 1
ATOM 4593 C CA . LEU A 1 620 ? 5.732 -1.889 -6.855 1.00 90.88 620 LEU A CA 1
ATOM 4594 C C . LEU A 1 620 ? 6.974 -0.996 -7.062 1.00 90.88 620 LEU A C 1
ATOM 4596 O O . LEU A 1 620 ? 7.242 -0.150 -6.203 1.00 90.88 620 LEU A O 1
ATOM 4600 N N . PRO A 1 621 ? 7.706 -1.117 -8.185 1.00 89.56 621 PRO A N 1
ATOM 4601 C CA . PRO A 1 621 ? 8.906 -0.324 -8.420 1.00 89.56 621 PRO A CA 1
ATOM 4602 C C . PRO A 1 621 ? 8.552 1.033 -9.035 1.00 89.56 621 PRO A C 1
ATOM 4604 O O . PRO A 1 621 ? 8.201 1.122 -10.207 1.00 89.56 621 PRO A O 1
ATOM 4607 N N . LEU A 1 622 ? 8.667 2.115 -8.260 1.00 92.06 622 LEU A N 1
ATOM 4608 C CA . LEU A 1 622 ? 8.383 3.483 -8.717 1.00 92.06 622 LEU A CA 1
ATOM 4609 C C . LEU A 1 622 ? 9.608 4.409 -8.718 1.00 92.06 622 LEU A C 1
ATOM 4611 O O . LEU A 1 622 ? 9.454 5.609 -8.934 1.00 92.06 622 LEU A O 1
ATOM 4615 N N . ALA A 1 623 ? 10.830 3.891 -8.555 1.00 89.00 623 ALA A N 1
ATOM 4616 C CA . ALA A 1 623 ? 12.062 4.694 -8.615 1.00 89.00 623 ALA A CA 1
ATOM 4617 C C . ALA A 1 623 ? 12.266 5.412 -9.964 1.00 89.00 623 ALA A C 1
ATOM 4619 O O . ALA A 1 623 ? 12.973 6.421 -10.055 1.00 89.00 623 ALA A O 1
ATOM 4620 N N . GLY A 1 624 ? 11.588 4.943 -11.014 1.00 89.69 624 GLY A N 1
ATOM 4621 C CA . GLY A 1 624 ? 11.483 5.629 -12.296 1.00 89.69 624 GLY A CA 1
ATOM 4622 C C . GLY A 1 624 ? 10.682 6.935 -12.262 1.00 89.69 624 GLY A C 1
ATOM 4623 O O . GLY A 1 624 ? 10.801 7.727 -13.190 1.00 89.69 624 GLY A O 1
ATOM 4624 N N . TYR A 1 625 ? 9.943 7.249 -11.207 1.00 93.69 625 TYR A N 1
ATOM 4625 C CA . TYR A 1 625 ? 9.050 8.410 -11.150 1.00 93.69 625 TYR A CA 1
ATOM 4626 C C . TYR A 1 625 ? 9.525 9.463 -10.143 1.00 93.69 625 TYR A C 1
ATOM 4628 O O . TYR A 1 625 ? 10.326 9.177 -9.260 1.00 93.69 625 TYR A O 1
ATOM 4636 N N . GLU A 1 626 ? 9.064 10.703 -10.311 1.00 93.56 626 GLU A N 1
ATOM 4637 C CA . GLU A 1 626 ? 9.305 11.792 -9.347 1.00 93.56 626 GLU A CA 1
ATOM 4638 C C . GLU A 1 626 ? 8.369 11.677 -8.135 1.00 93.56 626 GLU A C 1
ATOM 4640 O O . GLU A 1 626 ? 8.710 12.085 -7.026 1.00 93.56 626 GLU A O 1
ATOM 4645 N N . GLY A 1 627 ? 7.177 11.123 -8.348 1.00 96.06 627 GLY A N 1
ATOM 4646 C CA . GLY A 1 627 ? 6.138 11.022 -7.338 1.00 96.06 627 GLY A CA 1
ATOM 4647 C C . GLY A 1 627 ? 4.847 10.429 -7.887 1.00 96.06 627 GLY A C 1
ATOM 4648 O O . GLY A 1 627 ? 4.826 9.846 -8.975 1.00 96.06 627 GLY A O 1
ATOM 4649 N N . LEU A 1 628 ? 3.758 10.620 -7.143 1.00 98.06 628 LEU A N 1
ATOM 4650 C CA . LEU A 1 628 ? 2.408 10.198 -7.524 1.00 98.06 628 LEU A CA 1
ATOM 4651 C C . LEU A 1 628 ? 1.595 11.380 -8.055 1.00 98.06 628 LEU A C 1
ATOM 4653 O O . LEU A 1 628 ? 1.637 12.465 -7.487 1.00 98.06 628 LEU A O 1
ATOM 4657 N N . ALA A 1 629 ? 0.840 11.162 -9.124 1.00 97.75 629 ALA A N 1
ATOM 4658 C CA . ALA A 1 629 ? -0.180 12.072 -9.622 1.00 97.75 629 ALA A CA 1
ATOM 4659 C C . ALA A 1 629 ? -1.557 11.442 -9.398 1.00 97.75 629 ALA A C 1
ATOM 4661 O O . ALA A 1 629 ? -1.810 10.318 -9.845 1.00 97.75 629 ALA A O 1
ATOM 4662 N N . LEU A 1 630 ? -2.428 12.157 -8.689 1.00 97.81 630 LEU A N 1
ATOM 4663 C CA . LEU A 1 630 ? -3.793 11.736 -8.392 1.00 97.81 630 LEU A CA 1
ATOM 4664 C C . LEU A 1 630 ? -4.757 12.657 -9.140 1.00 97.81 630 LEU A C 1
ATOM 4666 O O . LEU A 1 630 ? -4.748 13.862 -8.899 1.00 97.81 630 LEU A O 1
ATOM 4670 N N . ARG A 1 631 ? -5.607 12.099 -10.007 1.00 97.31 631 ARG A N 1
ATOM 4671 C CA . ARG A 1 631 ? -6.687 12.850 -10.664 1.00 97.31 631 ARG A CA 1
ATOM 4672 C C . ARG A 1 631 ? -7.959 12.705 -9.836 1.00 97.31 631 ARG A C 1
ATOM 4674 O O . ARG A 1 631 ? -8.529 11.613 -9.780 1.00 97.31 631 ARG A O 1
ATOM 4681 N N . VAL A 1 632 ? -8.373 13.785 -9.174 1.00 97.69 632 VAL A N 1
ATOM 4682 C CA . VAL A 1 632 ? -9.468 13.775 -8.187 1.00 97.69 632 VAL A CA 1
ATOM 4683 C C . VAL A 1 632 ? -10.466 14.899 -8.427 1.00 97.69 632 VAL A C 1
ATOM 4685 O O . VAL A 1 632 ? -10.087 15.955 -8.933 1.00 97.69 632 VAL A O 1
ATOM 4688 N N . LYS A 1 633 ? -11.723 14.696 -8.017 1.00 97.50 633 LYS A N 1
ATOM 4689 C CA . LYS A 1 633 ? -12.716 15.771 -7.904 1.00 97.50 633 LYS A CA 1
ATOM 4690 C C . LYS A 1 633 ? -12.696 16.312 -6.485 1.00 97.50 633 LYS A C 1
ATOM 4692 O O . LYS A 1 633 ? -13.109 15.622 -5.552 1.00 97.50 633 LYS A O 1
ATOM 4697 N N . GLY A 1 634 ? -12.176 17.518 -6.313 1.00 95.88 634 GLY A N 1
ATOM 4698 C CA . GLY A 1 634 ? -11.931 18.073 -4.995 1.00 95.88 634 GLY A CA 1
ATOM 4699 C C . GLY A 1 634 ? -13.204 18.436 -4.233 1.00 95.88 634 GLY A C 1
ATOM 4700 O O . GLY A 1 634 ? -14.266 18.687 -4.806 1.00 95.88 634 GLY A O 1
ATOM 4701 N N . ASN A 1 635 ? -13.104 18.460 -2.904 1.00 95.12 635 ASN A N 1
ATOM 4702 C CA . ASN A 1 635 ? -14.230 18.765 -2.017 1.00 95.12 635 ASN A CA 1
ATOM 4703 C C . ASN A 1 635 ? -13.889 19.777 -0.910 1.00 95.12 635 ASN A C 1
ATOM 4705 O O . ASN A 1 635 ? -14.667 19.959 0.026 1.00 95.12 635 ASN A O 1
ATOM 4709 N N . GLY A 1 636 ? -12.749 20.467 -1.020 1.00 96.06 636 GLY A N 1
ATOM 4710 C CA . GLY A 1 636 ? -12.326 21.480 -0.049 1.00 96.06 636 GLY A CA 1
ATOM 4711 C C . GLY A 1 636 ? -11.695 20.919 1.216 1.00 96.06 636 GLY A C 1
ATOM 4712 O O . GLY A 1 636 ? -11.444 21.682 2.146 1.00 96.06 636 GLY A O 1
ATOM 4713 N N . LEU A 1 637 ? -11.495 19.602 1.288 1.00 96.62 637 LEU A N 1
ATOM 4714 C CA . LEU A 1 637 ? -10.868 18.945 2.427 1.00 96.62 637 LEU A CA 1
ATOM 4715 C C . LEU A 1 637 ? -9.392 18.671 2.142 1.00 96.62 637 LEU A C 1
ATOM 4717 O O . LEU A 1 637 ? -8.948 18.626 0.988 1.00 96.62 637 LEU A O 1
ATOM 4721 N N . ARG A 1 638 ? -8.655 18.454 3.230 1.00 97.38 638 ARG A N 1
ATOM 4722 C CA . ARG A 1 638 ? -7.239 18.108 3.232 1.00 97.38 638 ARG A CA 1
ATOM 4723 C C . ARG A 1 638 ? -7.055 16.650 3.619 1.00 97.38 638 ARG A C 1
ATOM 4725 O O . ARG A 1 638 ? -7.525 16.221 4.677 1.00 97.38 638 ARG A O 1
ATOM 4732 N N . TYR A 1 639 ? -6.357 15.912 2.768 1.00 97.56 639 TYR A N 1
ATOM 4733 C CA . TYR A 1 639 ? -6.121 14.478 2.891 1.00 97.56 639 TYR A CA 1
ATOM 4734 C C . TYR A 1 639 ? -4.642 14.187 3.102 1.00 97.56 639 TYR A C 1
ATOM 4736 O O . TYR A 1 639 ? -3.782 15.029 2.853 1.00 97.56 639 TYR A O 1
ATOM 4744 N N . LYS A 1 640 ? -4.343 12.956 3.506 1.00 97.19 640 LYS A N 1
ATOM 4745 C CA . LYS A 1 640 ? -2.994 12.396 3.541 1.00 97.19 640 LYS A CA 1
ATOM 4746 C C . LYS A 1 640 ? -2.892 11.250 2.550 1.00 97.19 640 LYS A C 1
ATOM 4748 O O . LYS A 1 640 ? -3.733 10.352 2.551 1.00 97.19 640 LYS A O 1
ATOM 4753 N N . CYS A 1 641 ? -1.833 11.263 1.754 1.00 97.94 641 CYS A N 1
ATOM 4754 C CA . CYS A 1 641 ? -1.340 10.091 1.051 1.00 97.94 641 CYS A CA 1
ATOM 4755 C C . CYS A 1 641 ? -0.263 9.435 1.914 1.00 97.94 641 CYS A C 1
ATOM 4757 O O . CYS A 1 641 ? 0.677 10.106 2.344 1.00 97.94 641 CYS A O 1
ATOM 4759 N N . ILE A 1 642 ? -0.397 8.136 2.164 1.00 96.81 642 ILE A N 1
ATOM 4760 C CA . ILE A 1 642 ? 0.529 7.349 2.977 1.00 96.81 642 ILE A CA 1
ATOM 4761 C C . ILE A 1 642 ? 1.064 6.202 2.124 1.00 96.81 642 ILE A C 1
ATOM 4763 O O . ILE A 1 642 ? 0.291 5.405 1.597 1.00 96.81 642 ILE A O 1
ATOM 4767 N N . ILE A 1 643 ? 2.382 6.114 2.001 1.00 97.44 643 ILE A N 1
ATOM 4768 C CA . ILE A 1 643 ? 3.102 5.061 1.288 1.00 97.44 643 ILE A CA 1
ATOM 4769 C C . ILE A 1 643 ? 3.806 4.180 2.317 1.00 97.44 643 ILE A C 1
ATOM 4771 O O . ILE A 1 643 ? 4.400 4.681 3.271 1.00 97.44 643 ILE A O 1
ATOM 4775 N N . ARG A 1 644 ? 3.760 2.862 2.125 1.00 94.69 644 ARG A N 1
ATOM 4776 C CA . ARG A 1 644 ? 4.585 1.906 2.877 1.00 94.69 644 ARG A CA 1
ATOM 4777 C C . ARG A 1 644 ? 5.482 1.144 1.923 1.00 94.69 644 ARG A C 1
ATOM 4779 O O . ARG A 1 644 ? 5.035 0.780 0.836 1.00 94.69 644 ARG A O 1
ATOM 4786 N N . THR A 1 645 ? 6.717 0.904 2.341 1.00 93.25 645 THR A N 1
ATOM 4787 C CA . THR A 1 645 ? 7.728 0.149 1.584 1.00 93.25 645 THR A CA 1
ATOM 4788 C C . THR A 1 645 ? 7.896 -1.281 2.097 1.00 93.25 645 THR A C 1
ATOM 4790 O O . THR A 1 645 ? 8.478 -2.114 1.414 1.00 93.25 645 THR A O 1
ATOM 4793 N N . ASP A 1 646 ? 7.329 -1.596 3.263 1.00 86.56 646 ASP A N 1
ATOM 4794 C CA . ASP A 1 646 ? 7.284 -2.940 3.829 1.00 86.56 646 ASP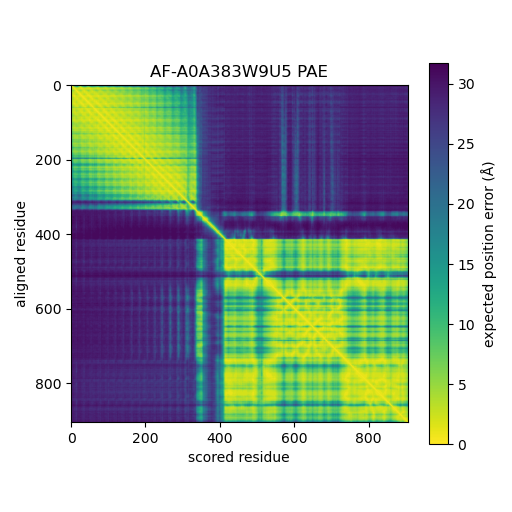 A CA 1
ATOM 4795 C C . ASP A 1 646 ? 5.845 -3.466 3.954 1.00 86.56 646 ASP A C 1
ATOM 4797 O O . ASP A 1 646 ? 4.869 -2.708 3.989 1.00 86.56 646 ASP A O 1
ATOM 4801 N N . THR A 1 647 ? 5.711 -4.791 3.998 1.00 82.88 647 THR A N 1
ATOM 4802 C CA . THR A 1 647 ? 4.419 -5.482 4.092 1.00 82.88 647 THR A CA 1
ATOM 4803 C C . THR A 1 647 ? 3.918 -5.621 5.530 1.00 82.88 647 THR A C 1
ATOM 4805 O O . THR A 1 647 ? 2.817 -6.138 5.734 1.00 82.88 647 THR A O 1
ATOM 4808 N N . ASN A 1 648 ? 4.665 -5.141 6.536 1.00 74.62 648 ASN A N 1
ATOM 4809 C CA . ASN A 1 648 ? 4.235 -5.269 7.922 1.00 74.62 648 ASN A CA 1
ATOM 4810 C C . ASN A 1 648 ? 2.986 -4.425 8.190 1.00 74.62 648 ASN A C 1
ATOM 4812 O O . ASN A 1 648 ? 2.728 -3.373 7.595 1.00 74.62 648 ASN A O 1
ATOM 4816 N N . TRP A 1 649 ? 2.200 -4.900 9.150 1.00 64.00 649 TRP A N 1
ATOM 4817 C CA . TRP A 1 649 ? 0.957 -4.252 9.539 1.00 64.00 649 TRP A CA 1
ATOM 4818 C C . TRP A 1 649 ? 1.178 -2.874 10.189 1.00 64.00 649 TRP A C 1
ATOM 4820 O O . TRP A 1 649 ? 0.532 -1.899 9.804 1.00 64.00 649 TRP A O 1
ATOM 4830 N N . ASP A 1 650 ? 2.118 -2.790 11.135 1.00 66.31 650 ASP A N 1
ATOM 4831 C CA . ASP A 1 650 ? 2.443 -1.588 11.922 1.00 66.31 650 ASP A CA 1
ATOM 4832 C C . ASP A 1 650 ? 3.848 -1.064 11.570 1.00 66.31 650 ASP A C 1
ATOM 4834 O O . ASP A 1 650 ? 4.704 -0.892 12.433 1.00 66.31 650 ASP A O 1
ATOM 4838 N N . GLY A 1 651 ? 4.111 -0.901 10.269 1.00 75.69 651 GLY A N 1
ATOM 4839 C CA . GLY A 1 651 ? 5.357 -0.336 9.735 1.00 75.69 651 GLY A CA 1
ATOM 4840 C C . GLY A 1 651 ? 5.356 1.198 9.661 1.00 75.69 651 GLY A C 1
ATOM 4841 O O . GLY A 1 651 ? 4.338 1.860 9.896 1.00 75.69 651 GLY A O 1
ATOM 4842 N N . ILE A 1 652 ? 6.505 1.774 9.295 1.00 89.12 652 ILE A N 1
ATOM 4843 C CA . ILE A 1 652 ? 6.651 3.220 9.064 1.00 89.12 652 ILE A CA 1
ATOM 4844 C C . ILE A 1 652 ? 5.796 3.622 7.856 1.00 89.12 652 ILE A C 1
ATOM 4846 O O . ILE A 1 652 ? 5.883 3.027 6.785 1.00 89.12 652 ILE A O 1
ATOM 4850 N N . GLY A 1 653 ? 4.965 4.651 8.024 1.00 92.94 653 GLY A N 1
ATOM 4851 C CA . GLY A 1 653 ? 4.212 5.264 6.935 1.00 92.94 653 GLY A CA 1
ATOM 4852 C C . GLY A 1 653 ? 4.916 6.519 6.441 1.00 92.94 653 GLY A C 1
ATOM 4853 O O . GLY A 1 653 ? 5.117 7.463 7.200 1.00 92.94 653 GLY A O 1
ATOM 4854 N N . TYR A 1 654 ? 5.246 6.572 5.160 1.00 97.00 654 TYR A N 1
ATOM 4855 C CA . TYR A 1 654 ? 5.716 7.785 4.506 1.00 97.00 654 TYR A CA 1
ATOM 4856 C C . TYR A 1 654 ? 4.511 8.628 4.131 1.00 97.00 654 TYR A C 1
ATOM 4858 O O . TYR A 1 654 ? 3.682 8.181 3.345 1.00 97.00 654 TYR A O 1
ATOM 4866 N N . CYS A 1 655 ? 4.385 9.828 4.690 1.00 96.44 655 CYS A N 1
ATOM 4867 C CA . CYS A 1 655 ? 3.171 10.627 4.562 1.00 96.44 655 CYS A CA 1
ATOM 4868 C C . CYS A 1 655 ? 3.407 11.943 3.819 1.00 96.44 655 CYS A C 1
ATOM 4870 O O . CYS A 1 655 ? 4.413 12.618 4.040 1.00 96.44 655 CYS A O 1
ATOM 4872 N N . ARG A 1 656 ? 2.433 12.337 2.993 1.00 97.06 656 ARG A N 1
ATOM 4873 C CA . ARG A 1 656 ? 2.317 13.680 2.413 1.00 97.06 656 ARG A CA 1
ATOM 4874 C C . ARG A 1 656 ? 0.860 14.132 2.446 1.00 97.06 656 ARG A C 1
ATOM 4876 O O . ARG A 1 656 ? -0.015 13.425 1.948 1.00 97.06 656 ARG A O 1
ATOM 4883 N N . SER A 1 657 ? 0.600 15.309 3.017 1.00 97.25 657 SER A N 1
ATOM 4884 C CA . SER A 1 657 ? -0.741 15.914 3.022 1.00 97.25 657 SER A CA 1
ATOM 4885 C C . SER A 1 657 ? -0.964 16.747 1.764 1.00 97.25 657 SER A C 1
ATOM 4887 O O . SER A 1 657 ? -0.021 17.370 1.273 1.00 97.25 657 SER A O 1
ATOM 4889 N N . PHE A 1 658 ? -2.200 16.791 1.274 1.00 97.50 658 PHE A N 1
ATOM 4890 C CA . PHE A 1 658 ? -2.601 17.588 0.120 1.00 97.50 658 PHE A CA 1
ATOM 4891 C C . PHE A 1 658 ? -4.013 18.150 0.284 1.00 97.50 658 PHE A C 1
ATOM 4893 O O . PHE A 1 658 ? -4.880 17.524 0.898 1.00 97.50 658 PHE A O 1
ATOM 4900 N N . ASP A 1 659 ? -4.230 19.333 -0.277 1.00 97.19 659 ASP A N 1
ATOM 4901 C CA . ASP A 1 659 ? -5.512 20.033 -0.265 1.00 97.19 659 ASP A CA 1
ATOM 4902 C C . ASP A 1 659 ? -6.269 19.800 -1.574 1.00 97.19 659 ASP A C 1
ATOM 4904 O O . ASP A 1 659 ? -5.675 19.505 -2.612 1.00 97.19 659 ASP A O 1
ATOM 4908 N N . THR A 1 660 ? -7.591 19.952 -1.526 1.00 97.00 660 THR A N 1
ATOM 4909 C CA . THR A 1 660 ? -8.456 19.842 -2.704 1.00 97.00 660 THR A CA 1
ATOM 4910 C C . THR A 1 660 ? -9.329 21.081 -2.863 1.00 97.00 660 THR A C 1
ATOM 4912 O O . THR A 1 660 ? -9.734 21.693 -1.874 1.00 97.00 660 THR A O 1
ATOM 4915 N N . THR A 1 661 ? -9.659 21.433 -4.101 1.00 96.69 661 THR A N 1
ATOM 4916 C CA . THR A 1 661 ? -10.531 22.557 -4.449 1.00 96.69 661 THR A CA 1
ATOM 4917 C C . THR A 1 661 ? -11.963 22.053 -4.646 1.00 96.69 661 THR A C 1
ATOM 4919 O O . THR A 1 661 ? -12.174 21.116 -5.415 1.00 96.69 661 THR A O 1
ATOM 4922 N N . PRO A 1 662 ? -12.976 22.615 -3.963 1.00 95.31 662 PRO A N 1
ATOM 4923 C CA . PRO A 1 662 ? -14.348 22.125 -4.063 1.00 95.31 662 PRO A CA 1
ATOM 4924 C C . PRO A 1 662 ? -14.897 22.140 -5.497 1.00 95.31 662 PRO A C 1
ATOM 4926 O O . PRO A 1 662 ? -14.930 23.183 -6.139 1.00 95.31 662 PRO A O 1
ATOM 4929 N N . GLY A 1 663 ? -15.410 21.000 -5.960 1.00 92.31 663 GLY A N 1
ATOM 4930 C CA . GLY A 1 663 ? -16.165 20.873 -7.210 1.00 92.31 663 GLY A CA 1
ATOM 4931 C C . GLY A 1 663 ? -15.327 20.724 -8.482 1.00 92.31 663 GLY A C 1
ATOM 4932 O O . GLY A 1 663 ? -15.891 20.366 -9.516 1.00 92.31 663 GLY A O 1
ATOM 4933 N N . GLU A 1 664 ? -14.013 20.926 -8.412 1.00 93.44 664 GLU A N 1
ATOM 4934 C CA . GLU A 1 664 ? -13.119 20.923 -9.573 1.00 93.44 664 GLU A CA 1
ATOM 4935 C C . GLU A 1 664 ? -12.379 19.590 -9.730 1.00 93.44 664 GLU A C 1
ATOM 4937 O O . GLU A 1 664 ? -11.939 18.985 -8.751 1.00 93.44 664 GLU A O 1
ATOM 4942 N N . TRP A 1 665 ? -12.217 19.139 -10.976 1.00 96.75 665 TRP A N 1
ATOM 4943 C CA . TRP A 1 665 ? -11.283 18.063 -11.303 1.00 96.75 665 TRP A CA 1
ATOM 4944 C C . TRP A 1 665 ? -9.863 18.620 -11.390 1.00 96.75 665 TRP A C 1
ATOM 4946 O O . TRP A 1 665 ? -9.602 19.564 -12.135 1.00 96.75 665 TRP A O 1
ATOM 4956 N N . GLN A 1 666 ? -8.936 18.022 -10.646 1.00 97.25 666 GLN A N 1
ATOM 4957 C CA . GLN A 1 666 ? -7.553 18.487 -10.557 1.00 97.25 666 GLN A CA 1
ATOM 4958 C C . GLN A 1 666 ? -6.558 17.327 -10.484 1.00 97.25 666 GLN A C 1
ATOM 4960 O O . GLN A 1 666 ? -6.868 16.255 -9.959 1.00 97.25 666 GLN A O 1
ATOM 4965 N N . ASP A 1 667 ? -5.342 17.560 -10.981 1.00 96.25 667 ASP A N 1
ATOM 4966 C CA . ASP A 1 667 ? -4.195 16.689 -10.730 1.00 96.25 667 ASP A CA 1
ATOM 4967 C C . ASP A 1 667 ? -3.456 17.171 -9.475 1.00 96.25 667 ASP A C 1
ATOM 4969 O O . ASP A 1 667 ? -2.967 18.300 -9.409 1.00 96.25 667 ASP A O 1
ATOM 4973 N N . ILE A 1 668 ? -3.363 16.298 -8.475 1.00 97.81 668 ILE A N 1
ATOM 4974 C CA . ILE A 1 668 ? -2.529 16.491 -7.291 1.00 97.81 668 ILE A CA 1
ATOM 4975 C C . ILE A 1 668 ? -1.198 15.784 -7.530 1.00 97.81 668 ILE A C 1
ATOM 4977 O O . ILE A 1 668 ? -1.159 14.557 -7.628 1.00 97.81 668 ILE A O 1
ATOM 4981 N N . PHE A 1 669 ? -0.108 16.547 -7.588 1.00 97.62 669 PHE A N 1
ATOM 4982 C CA . PHE A 1 669 ? 1.249 16.012 -7.693 1.00 97.62 669 PHE A CA 1
ATOM 4983 C C . PHE A 1 669 ? 1.877 15.890 -6.304 1.00 97.62 669 PHE A C 1
ATOM 4985 O O . PHE A 1 669 ? 1.965 16.871 -5.569 1.00 97.62 669 PHE A O 1
ATOM 4992 N N . LEU A 1 670 ? 2.321 14.685 -5.955 1.00 97.88 670 LEU A N 1
ATOM 4993 C CA . LEU A 1 670 ? 2.931 14.341 -4.673 1.00 97.88 670 LEU A CA 1
ATOM 4994 C C . LEU A 1 670 ? 4.366 13.844 -4.910 1.00 97.88 670 LEU A C 1
ATOM 4996 O O . LEU A 1 670 ? 4.548 12.645 -5.150 1.00 97.88 670 LEU A O 1
ATOM 5000 N N . PRO A 1 671 ? 5.385 14.724 -4.872 1.00 97.25 671 PRO A N 1
ATOM 5001 C CA . PRO A 1 671 ? 6.779 14.331 -5.072 1.00 97.25 671 PRO A CA 1
ATOM 5002 C C . PRO A 1 671 ? 7.256 13.403 -3.950 1.00 97.25 671 PRO A C 1
ATOM 5004 O O . PRO A 1 671 ? 7.055 13.712 -2.776 1.00 97.25 671 PRO A O 1
ATOM 5007 N N . PHE A 1 672 ? 7.948 12.304 -4.275 1.00 96.31 672 PHE A N 1
ATOM 5008 C CA . PHE A 1 672 ? 8.472 11.361 -3.272 1.00 96.31 672 PHE A CA 1
ATOM 5009 C C . PHE A 1 672 ? 9.438 12.021 -2.281 1.00 96.31 672 PHE A C 1
ATOM 5011 O O . PHE A 1 672 ? 9.503 11.627 -1.119 1.00 96.31 672 PHE A O 1
ATOM 5018 N N . SER A 1 673 ? 10.150 13.059 -2.722 1.00 94.75 673 SER A N 1
ATOM 5019 C CA . SER A 1 673 ? 11.075 13.846 -1.902 1.00 94.75 673 SER A CA 1
ATOM 5020 C C . SER A 1 673 ? 10.397 14.634 -0.775 1.00 94.75 673 SER A C 1
ATOM 5022 O O . SER A 1 673 ? 11.073 15.003 0.185 1.00 94.75 673 SER A O 1
ATOM 5024 N N . GLU A 1 674 ? 9.084 14.868 -0.866 1.00 95.88 674 GLU A N 1
ATOM 5025 C CA . GLU A 1 674 ? 8.295 15.586 0.141 1.00 95.88 674 GLU A CA 1
ATOM 5026 C C . GLU A 1 674 ? 7.596 14.657 1.141 1.00 95.88 674 GLU A C 1
ATOM 5028 O O . GLU A 1 674 ? 6.991 15.133 2.104 1.00 95.88 674 GLU A O 1
ATOM 5033 N N . PHE A 1 675 ? 7.658 13.339 0.934 1.00 96.75 675 PHE A N 1
ATOM 5034 C CA . PHE A 1 675 ? 7.107 12.384 1.887 1.00 96.75 675 PHE A CA 1
ATOM 5035 C C . PHE A 1 675 ? 8.001 12.290 3.122 1.00 96.75 675 PHE A C 1
ATOM 5037 O O . PHE A 1 675 ? 9.204 12.035 3.027 1.00 96.75 675 PHE A O 1
ATOM 5044 N N . ILE A 1 676 ? 7.391 12.441 4.295 1.00 94.94 676 ILE A N 1
ATOM 5045 C CA . ILE A 1 676 ? 8.087 12.364 5.580 1.00 94.94 676 ILE A CA 1
ATOM 5046 C C . ILE A 1 676 ? 7.819 11.020 6.267 1.00 94.94 676 ILE A C 1
ATOM 5048 O O . ILE A 1 676 ? 6.690 10.525 6.215 1.00 94.94 676 ILE A O 1
ATOM 5052 N N . PRO A 1 677 ? 8.822 10.407 6.916 1.00 95.31 677 PRO A N 1
ATOM 5053 C CA . PRO A 1 677 ? 8.624 9.175 7.668 1.00 95.31 677 PRO A CA 1
ATOM 5054 C C . PRO A 1 677 ? 7.826 9.458 8.946 1.00 95.31 677 PRO A C 1
ATOM 5056 O O . PRO A 1 677 ? 8.210 10.287 9.774 1.00 95.31 677 PRO A O 1
ATOM 5059 N N . VAL A 1 678 ? 6.713 8.749 9.116 1.00 88.56 678 VAL A N 1
ATOM 5060 C CA . VAL A 1 678 ? 5.793 8.896 10.246 1.00 88.56 678 VAL A CA 1
ATOM 5061 C C . VAL A 1 678 ? 5.524 7.529 10.861 1.00 88.56 678 VAL A C 1
ATOM 5063 O O . VAL A 1 678 ? 5.171 6.570 10.174 1.00 88.56 678 VAL A O 1
ATOM 5066 N N . PHE A 1 679 ? 5.630 7.445 12.183 1.00 82.88 679 PHE A N 1
ATOM 5067 C CA . PHE A 1 679 ? 5.223 6.271 12.947 1.00 82.88 679 PHE A CA 1
ATOM 5068 C C . PHE A 1 679 ? 4.180 6.679 13.984 1.00 82.88 679 PHE A C 1
ATOM 5070 O O . PHE A 1 679 ? 4.428 7.552 14.815 1.00 82.88 679 PHE A O 1
ATOM 5077 N N . ARG A 1 680 ? 2.985 6.077 13.911 1.00 73.06 680 ARG A N 1
ATOM 5078 C CA . ARG A 1 680 ? 1.848 6.361 14.811 1.00 73.06 680 ARG A CA 1
ATOM 5079 C C . ARG A 1 680 ? 1.584 7.865 15.002 1.00 73.06 680 ARG A C 1
ATOM 5081 O O . ARG A 1 680 ? 1.536 8.368 16.122 1.00 73.06 680 ARG A O 1
ATOM 5088 N N . ALA A 1 681 ? 1.430 8.571 13.879 1.00 71.62 681 ALA A N 1
ATOM 5089 C CA . ALA A 1 681 ? 1.189 10.017 13.791 1.00 71.62 681 ALA A CA 1
ATOM 5090 C C . ALA A 1 681 ? 2.318 10.934 14.313 1.00 71.62 681 ALA A C 1
ATOM 5092 O O . ALA A 1 681 ? 2.118 12.145 14.385 1.00 71.62 681 ALA A O 1
ATOM 5093 N N . ARG A 1 682 ? 3.506 10.395 14.624 1.00 82.06 682 ARG A N 1
ATOM 5094 C CA . ARG A 1 682 ? 4.699 11.184 14.969 1.00 82.06 682 ARG A CA 1
ATOM 5095 C C . ARG A 1 682 ? 5.728 11.164 13.851 1.00 82.06 682 ARG A C 1
ATOM 5097 O O . ARG A 1 682 ? 6.051 10.094 13.331 1.00 82.06 682 ARG A O 1
ATOM 5104 N N . THR A 1 683 ? 6.262 12.330 13.523 1.00 88.75 683 THR A N 1
ATOM 5105 C CA . THR A 1 683 ? 7.334 12.487 12.541 1.00 88.75 683 THR A CA 1
ATOM 5106 C C . THR A 1 683 ? 8.642 11.928 13.097 1.00 88.75 683 THR A C 1
ATOM 5108 O O . THR A 1 683 ? 9.067 12.268 14.205 1.00 88.75 683 THR A O 1
ATOM 5111 N N . LEU A 1 684 ? 9.315 11.084 12.318 1.00 87.50 684 LEU A N 1
ATOM 5112 C CA . LEU A 1 684 ? 10.630 10.546 12.652 1.00 87.50 684 LEU A CA 1
ATOM 5113 C C . LEU A 1 684 ? 11.714 11.482 12.105 1.00 87.50 684 LEU A C 1
ATOM 5115 O O . LEU A 1 684 ? 12.028 11.447 10.919 1.00 87.50 684 LEU A O 1
ATOM 5119 N N . ARG A 1 685 ? 12.293 12.327 12.968 1.00 81.38 685 ARG A N 1
ATOM 5120 C CA . ARG A 1 685 ? 13.295 13.334 12.560 1.00 81.38 685 ARG A CA 1
ATOM 5121 C C . ARG A 1 685 ? 14.560 12.723 11.947 1.00 81.38 685 ARG A C 1
ATOM 5123 O O . ARG A 1 685 ? 15.078 13.273 10.984 1.00 81.38 685 ARG A O 1
ATOM 5130 N N . ASP A 1 686 ? 14.978 11.563 12.450 1.00 81.44 686 ASP A N 1
ATOM 5131 C CA . ASP A 1 686 ? 16.143 10.811 11.959 1.00 81.44 686 ASP A CA 1
ATOM 5132 C C . ASP A 1 686 ? 15.738 9.624 11.059 1.00 81.44 686 ASP A C 1
ATOM 5134 O O . ASP A 1 686 ? 16.504 8.682 10.861 1.00 81.44 686 ASP A O 1
ATOM 5138 N N . GLY A 1 687 ? 14.500 9.623 10.548 1.00 77.62 687 GLY A N 1
ATOM 5139 C CA . GLY A 1 687 ? 13.986 8.544 9.710 1.00 77.62 687 GLY A CA 1
ATOM 5140 C C . GLY A 1 687 ? 14.615 8.527 8.315 1.00 77.62 687 GLY A C 1
ATOM 5141 O O . GLY A 1 687 ? 14.874 9.569 7.710 1.00 77.62 687 GLY A O 1
ATOM 5142 N N . THR A 1 688 ? 14.821 7.329 7.766 1.00 87.06 688 THR A N 1
ATOM 5143 C CA . THR A 1 688 ? 15.266 7.154 6.377 1.00 87.06 688 THR A CA 1
ATOM 5144 C C . THR A 1 688 ? 14.225 7.732 5.425 1.00 87.06 688 THR A C 1
ATOM 5146 O O . THR A 1 688 ? 13.034 7.494 5.616 1.00 87.06 688 THR A O 1
ATOM 5149 N N . LYS A 1 689 ? 14.657 8.469 4.394 1.00 91.31 689 LYS A N 1
ATOM 5150 C CA . LYS A 1 689 ? 13.767 8.981 3.337 1.00 91.31 689 LYS A CA 1
ATOM 5151 C C . LYS A 1 689 ? 13.058 7.838 2.606 1.00 91.31 689 LYS A C 1
ATOM 5153 O O . LYS A 1 689 ? 13.556 6.716 2.594 1.00 91.31 689 LYS A O 1
ATOM 5158 N N . LEU A 1 690 ? 11.916 8.146 1.990 1.00 94.25 690 LEU A N 1
ATOM 5159 C CA . LEU A 1 690 ? 11.179 7.191 1.165 1.00 94.25 690 LEU A CA 1
ATOM 5160 C C . LEU A 1 690 ? 12.082 6.654 0.049 1.00 94.25 690 LEU A C 1
ATOM 5162 O O . LEU A 1 690 ? 12.607 7.436 -0.745 1.00 94.25 690 LEU A O 1
ATOM 5166 N N . ASP A 1 691 ? 12.219 5.332 -0.017 1.00 91.12 691 ASP A N 1
ATOM 5167 C CA . ASP A 1 691 ? 12.785 4.644 -1.172 1.00 91.12 691 ASP A CA 1
ATOM 5168 C C . ASP A 1 691 ? 11.648 4.178 -2.100 1.00 91.12 691 ASP A C 1
ATOM 5170 O O . ASP A 1 691 ? 10.891 3.273 -1.740 1.00 91.12 691 ASP A O 1
ATOM 5174 N N . PRO A 1 692 ? 11.483 4.791 -3.285 1.00 91.81 692 PRO A N 1
ATOM 5175 C CA . PRO A 1 692 ? 10.436 4.415 -4.226 1.00 91.81 692 PRO A CA 1
ATOM 5176 C C . PRO A 1 692 ? 10.750 3.127 -5.010 1.00 91.81 692 PRO A C 1
ATOM 5178 O O . PRO A 1 692 ? 9.941 2.736 -5.850 1.00 91.81 692 PRO A O 1
ATOM 5181 N N . SER A 1 693 ? 11.899 2.473 -4.793 1.00 86.94 693 SER A N 1
ATOM 5182 C CA . SER A 1 693 ? 12.284 1.233 -5.494 1.00 86.94 693 SER A CA 1
ATOM 5183 C C . SER A 1 693 ? 11.368 0.041 -5.185 1.00 86.94 693 SER A C 1
ATOM 5185 O O . SER A 1 693 ? 11.220 -0.840 -6.027 1.00 86.94 693 SER A O 1
ATOM 5187 N N . GLY A 1 694 ? 10.703 0.043 -4.025 1.00 90.25 694 GLY A N 1
ATOM 5188 C CA . GLY A 1 694 ? 9.770 -1.003 -3.619 1.00 90.25 694 GLY A CA 1
ATOM 5189 C C . GLY A 1 694 ? 8.653 -0.458 -2.739 1.00 90.25 694 GLY A C 1
ATOM 5190 O O . GLY A 1 694 ? 8.809 -0.319 -1.528 1.00 90.25 694 GLY A O 1
ATOM 5191 N N . ILE A 1 695 ? 7.499 -0.169 -3.340 1.00 94.12 695 ILE A N 1
ATOM 5192 C CA . ILE A 1 695 ? 6.297 0.262 -2.621 1.00 94.12 695 ILE A CA 1
ATOM 5193 C C . ILE A 1 695 ? 5.389 -0.941 -2.365 1.00 94.12 695 ILE A C 1
ATOM 5195 O O . ILE A 1 695 ? 4.900 -1.591 -3.287 1.00 94.12 695 ILE A O 1
ATOM 5199 N N . ALA A 1 696 ? 5.125 -1.207 -1.089 1.00 95.00 696 ALA A N 1
ATOM 5200 C CA . ALA A 1 696 ? 4.236 -2.268 -0.640 1.00 95.00 696 ALA A CA 1
ATOM 5201 C C . ALA A 1 696 ? 2.768 -1.859 -0.739 1.00 95.00 696 ALA A C 1
ATOM 5203 O O . ALA A 1 696 ? 1.944 -2.659 -1.161 1.00 95.00 696 ALA A O 1
ATOM 5204 N N . SER A 1 697 ? 2.410 -0.630 -0.356 1.00 94.75 697 SER A N 1
ATOM 5205 C CA . SER A 1 697 ? 1.017 -0.168 -0.434 1.00 94.75 697 SER A CA 1
ATOM 5206 C C . SER A 1 697 ? 0.886 1.351 -0.385 1.00 94.75 697 SER A C 1
ATOM 5208 O O . SER A 1 697 ? 1.791 2.061 0.059 1.00 94.75 697 SER A O 1
ATOM 5210 N N . ILE A 1 698 ? -0.279 1.831 -0.821 1.00 96.75 698 ILE A N 1
ATOM 5211 C CA . ILE A 1 698 ? -0.679 3.237 -0.813 1.00 96.75 698 ILE A CA 1
ATOM 5212 C C . ILE A 1 698 ? -2.017 3.358 -0.084 1.00 96.75 698 ILE A C 1
ATOM 5214 O O . ILE A 1 698 ? -2.890 2.495 -0.201 1.00 96.75 698 ILE A O 1
ATOM 5218 N N . GLN A 1 699 ? -2.167 4.424 0.690 1.00 96.19 699 GLN A N 1
ATOM 5219 C CA . GLN A 1 699 ? -3.335 4.710 1.507 1.00 96.19 699 GLN A CA 1
ATOM 5220 C C . GLN A 1 699 ? -3.723 6.183 1.368 1.00 96.19 699 GLN A C 1
ATOM 5222 O O . GLN A 1 699 ? -2.861 7.059 1.371 1.00 96.19 699 GLN A O 1
ATOM 5227 N N . ILE A 1 700 ? -5.025 6.446 1.277 1.00 97.50 700 ILE A N 1
ATOM 5228 C CA . ILE A 1 700 ? -5.614 7.787 1.292 1.00 97.50 700 ILE A CA 1
ATOM 5229 C C . ILE A 1 700 ? -6.427 7.929 2.576 1.00 97.50 700 ILE A C 1
ATOM 5231 O O . ILE A 1 700 ? -7.220 7.051 2.920 1.00 97.50 700 ILE A O 1
ATOM 5235 N N . MET A 1 701 ? -6.206 9.012 3.315 1.00 96.12 701 MET A N 1
ATOM 5236 C CA . MET A 1 701 ? -6.784 9.224 4.641 1.00 96.12 701 MET A CA 1
ATOM 5237 C C . MET A 1 701 ? -7.312 10.647 4.776 1.00 96.12 701 MET A C 1
ATOM 5239 O O . MET A 1 701 ? -6.622 11.603 4.427 1.00 96.12 701 MET A O 1
ATOM 5243 N N . LEU A 1 702 ? -8.500 10.790 5.356 1.00 96.25 702 LEU A N 1
ATOM 5244 C CA . LEU A 1 702 ? -8.949 12.039 5.962 1.00 96.25 702 LEU A CA 1
ATOM 5245 C C . LEU A 1 702 ? -8.878 11.870 7.476 1.00 96.25 702 LEU A C 1
ATOM 5247 O O . LEU A 1 702 ? -9.463 10.933 8.013 1.00 96.25 702 LEU A O 1
ATOM 5251 N N . SER A 1 703 ? -8.195 12.779 8.168 1.00 93.44 703 SER A N 1
ATOM 5252 C CA . SER A 1 703 ? -8.041 12.720 9.622 1.00 93.44 703 SER A CA 1
ATOM 5253 C C . SER A 1 703 ? -8.148 14.088 10.282 1.00 93.44 703 SER A C 1
ATOM 5255 O O . SER A 1 703 ? -7.711 15.087 9.712 1.00 93.44 703 SER A O 1
ATOM 5257 N N . LYS A 1 704 ? -8.667 14.113 11.515 1.00 90.06 704 LYS A N 1
ATOM 5258 C CA . LYS A 1 704 ? -8.768 15.291 12.391 1.00 90.06 704 LYS A CA 1
ATOM 5259 C C . LYS A 1 704 ? -7.415 15.925 12.685 1.00 90.06 704 LYS A C 1
ATOM 5261 O O . LYS A 1 704 ? -7.319 17.142 12.798 1.00 90.06 704 LYS A O 1
ATOM 5266 N N . PHE A 1 705 ? -6.387 15.098 12.824 1.00 88.44 705 PHE A N 1
ATOM 5267 C CA . PHE A 1 705 ? -5.033 15.542 13.125 1.00 88.44 705 PHE A CA 1
ATOM 5268 C C . PHE A 1 705 ? -4.150 15.474 11.884 1.00 88.44 705 PHE A C 1
ATOM 5270 O O . PHE A 1 705 ? -4.285 14.555 11.076 1.00 88.44 705 PHE A O 1
ATOM 5277 N N . GLU A 1 706 ? -3.224 16.413 11.762 1.00 89.25 706 GLU A N 1
ATOM 5278 C CA . GLU A 1 706 ? -2.037 16.369 10.915 1.00 89.25 706 GLU A CA 1
ATOM 5279 C C . GLU A 1 706 ? -0.915 15.585 11.620 1.00 89.25 706 GLU A C 1
ATOM 5281 O O . GLU A 1 706 ? -1.189 14.637 12.363 1.00 89.25 706 GLU A O 1
ATOM 5286 N N . TYR A 1 707 ? 0.341 15.873 11.301 1.00 85.19 707 TYR A N 1
ATOM 5287 C CA . TYR A 1 707 ? 1.507 15.276 11.948 1.00 85.19 707 TYR A CA 1
ATOM 5288 C C . TYR A 1 707 ? 1.713 15.867 13.342 1.00 85.19 707 TYR A C 1
ATOM 5290 O O . TYR A 1 707 ? 1.335 17.006 13.600 1.00 85.19 707 TYR A O 1
ATOM 5298 N N . ASP A 1 708 ? 2.308 15.086 14.243 1.00 85.88 708 ASP A N 1
ATOM 5299 C CA . ASP A 1 708 ? 2.766 15.552 15.557 1.00 85.88 708 ASP A CA 1
ATOM 5300 C C . ASP A 1 708 ? 1.662 16.147 16.455 1.00 85.88 708 ASP A C 1
ATOM 5302 O O . ASP A 1 708 ? 1.941 16.848 17.423 1.00 85.88 708 ASP A O 1
ATOM 5306 N N . GLY A 1 709 ? 0.402 15.791 16.184 1.00 78.25 709 GLY A N 1
ATOM 5307 C CA . GLY A 1 709 ? -0.763 16.223 16.960 1.00 78.25 709 GLY A CA 1
ATOM 5308 C C . GLY A 1 709 ? -1.378 17.551 16.515 1.00 78.25 709 GLY A C 1
ATOM 5309 O O . GLY A 1 709 ? -2.377 17.960 17.106 1.00 78.25 709 GLY A O 1
ATOM 5310 N N . GLU A 1 710 ? -0.841 18.188 15.471 1.00 85.56 710 GLU A N 1
ATOM 5311 C CA . GLU A 1 710 ? -1.427 19.393 14.875 1.00 85.56 710 GLU A CA 1
ATOM 5312 C C . GLU A 1 710 ? -2.842 19.120 14.351 1.00 85.56 710 GLU A C 1
ATOM 5314 O O . GLU A 1 710 ? -3.169 17.998 13.962 1.00 85.56 710 GLU A O 1
ATOM 5319 N N . LEU A 1 711 ? -3.711 20.130 14.331 1.00 89.06 711 LEU A N 1
ATOM 5320 C CA . LEU A 1 711 ? -5.064 19.980 13.789 1.00 89.06 711 LEU A CA 1
ATOM 5321 C C . LEU A 1 711 ? -5.062 20.121 12.267 1.00 89.06 711 LEU A C 1
ATOM 5323 O O . LEU A 1 711 ? -4.398 20.991 11.709 1.00 89.06 711 LEU A O 1
ATOM 5327 N N . ASN A 1 712 ? -5.859 19.292 11.594 1.00 92.25 712 ASN A N 1
ATOM 5328 C CA . ASN A 1 712 ? -6.140 19.465 10.177 1.00 92.25 712 ASN A CA 1
ATOM 5329 C C . ASN A 1 712 ? -7.090 20.666 9.996 1.00 92.25 712 ASN A C 1
ATOM 5331 O O . ASN A 1 712 ? -8.251 20.585 10.411 1.00 92.25 712 ASN A O 1
ATOM 5335 N N . PRO A 1 713 ? -6.636 21.765 9.364 1.00 91.88 713 PRO A N 1
ATOM 5336 C CA . PRO A 1 713 ? -7.398 23.011 9.288 1.00 91.88 713 PRO A CA 1
ATOM 5337 C C . PRO A 1 713 ? -8.657 22.902 8.418 1.00 91.88 713 PRO A C 1
ATOM 5339 O O . PRO A 1 713 ? -9.566 23.716 8.554 1.00 91.88 713 PRO A O 1
ATOM 5342 N N . ALA A 1 714 ? -8.722 21.904 7.533 1.00 93.06 714 ALA A N 1
ATOM 5343 C CA . ALA A 1 714 ? -9.847 21.679 6.634 1.00 93.06 714 ALA A CA 1
ATOM 5344 C C . ALA A 1 714 ? -10.731 20.497 7.071 1.00 93.06 714 ALA A C 1
ATOM 5346 O O . ALA A 1 714 ? -11.613 20.088 6.319 1.00 93.06 714 ALA A O 1
ATOM 5347 N N . PHE A 1 715 ? -10.511 19.919 8.259 1.00 93.25 715 PHE A N 1
ATOM 5348 C CA . PHE A 1 715 ? -11.271 18.758 8.721 1.00 93.25 715 PHE A CA 1
ATOM 5349 C C . PHE A 1 715 ? -12.742 19.089 9.001 1.00 93.25 715 PHE A C 1
ATOM 5351 O O . PHE A 1 715 ? -13.065 20.093 9.636 1.00 93.25 715 PHE A O 1
ATOM 5358 N N . LYS A 1 716 ? -13.640 18.195 8.574 1.00 90.75 716 LYS A N 1
ATOM 5359 C CA . LYS A 1 716 ? -15.081 18.265 8.842 1.00 90.75 716 LYS A CA 1
ATOM 5360 C C . LYS A 1 716 ? -15.621 16.871 9.143 1.00 90.75 716 LYS A C 1
ATOM 5362 O O . LYS A 1 716 ? -15.238 15.912 8.477 1.00 90.75 716 LYS A O 1
ATOM 5367 N N . THR A 1 717 ? -16.512 16.772 10.128 1.00 89.38 717 THR A N 1
ATOM 5368 C CA . THR A 1 717 ? -17.265 15.546 10.422 1.00 89.38 717 THR A CA 1
ATOM 5369 C C . THR A 1 717 ? -18.443 15.370 9.467 1.00 89.38 717 THR A C 1
ATOM 5371 O O . THR A 1 717 ? -18.935 16.336 8.882 1.00 89.38 717 THR A O 1
ATOM 5374 N N . GLY A 1 718 ? -18.914 14.131 9.319 1.00 89.56 718 GLY A N 1
ATOM 5375 C CA . GLY A 1 718 ? -20.044 13.781 8.461 1.00 89.56 718 GLY A CA 1
ATOM 5376 C C . GLY A 1 718 ? -19.641 12.993 7.218 1.00 89.56 718 GLY A C 1
ATOM 5377 O O . GLY A 1 718 ? -18.633 12.287 7.215 1.00 89.56 718 GLY A O 1
ATOM 5378 N N . LEU A 1 719 ? -20.487 13.058 6.187 1.00 91.56 719 LEU A N 1
ATOM 5379 C CA . LEU A 1 719 ? -20.275 12.346 4.928 1.00 91.56 719 LEU A CA 1
ATOM 5380 C C . LEU A 1 719 ? -19.189 13.023 4.094 1.00 91.56 719 LEU A C 1
ATOM 5382 O O . LEU A 1 719 ? -19.195 14.240 3.918 1.00 91.56 719 LEU A O 1
ATOM 5386 N N . VAL A 1 720 ? -18.294 12.207 3.552 1.00 93.94 720 VAL A N 1
ATOM 5387 C CA . VAL A 1 720 ? -17.190 12.626 2.698 1.00 93.94 720 VAL A CA 1
ATOM 5388 C C . VAL A 1 720 ? -17.149 11.727 1.475 1.00 93.94 720 VAL A C 1
ATOM 5390 O O . VAL A 1 720 ? -17.230 10.505 1.592 1.00 93.94 720 VAL A O 1
ATOM 5393 N N . GLU A 1 721 ? -17.002 12.349 0.310 1.00 95.25 721 GLU A N 1
ATOM 5394 C CA . GLU A 1 721 ? -16.797 11.681 -0.972 1.00 95.25 721 GLU A CA 1
ATOM 5395 C C . GLU A 1 721 ? -15.656 12.367 -1.719 1.00 95.25 721 GLU A C 1
ATOM 5397 O O . GLU A 1 721 ? -15.656 13.590 -1.878 1.00 95.25 721 GLU A O 1
ATOM 5402 N N . LEU A 1 722 ? -14.688 11.573 -2.171 1.00 97.06 722 LEU A N 1
ATOM 5403 C CA . LEU A 1 722 ? -13.579 12.002 -3.013 1.00 97.06 722 LEU A CA 1
ATOM 5404 C C . LEU A 1 722 ? -13.514 11.077 -4.239 1.00 97.06 722 LEU A C 1
ATOM 5406 O O . LEU A 1 722 ? -12.958 9.980 -4.147 1.00 97.06 722 LEU A O 1
ATOM 5410 N N . PRO A 1 723 ? -14.111 11.475 -5.374 1.00 97.19 723 PRO A N 1
ATOM 5411 C CA . PRO A 1 723 ? -13.949 10.778 -6.646 1.00 97.19 723 PRO A CA 1
ATOM 5412 C C . PRO A 1 723 ? -12.499 10.841 -7.144 1.00 97.19 723 PRO A C 1
ATOM 5414 O O . PRO A 1 723 ? -11.888 11.910 -7.158 1.00 97.19 723 PRO A O 1
ATOM 5417 N N . ILE A 1 724 ? -11.966 9.700 -7.581 1.00 97.38 724 ILE A N 1
ATOM 5418 C CA . ILE A 1 724 ? -10.603 9.498 -8.083 1.00 97.38 724 ILE A CA 1
ATOM 5419 C C . ILE A 1 724 ? -10.697 8.724 -9.402 1.00 97.38 724 ILE A C 1
ATOM 5421 O O . ILE A 1 724 ? -11.217 7.607 -9.432 1.00 97.38 724 ILE A O 1
ATOM 5425 N N . THR A 1 725 ? -10.189 9.284 -10.498 1.00 97.00 725 THR A N 1
ATOM 5426 C CA . THR A 1 725 ? -10.162 8.581 -11.798 1.00 97.00 725 THR A CA 1
ATOM 5427 C C . THR A 1 725 ? -8.857 7.830 -12.018 1.00 97.00 725 THR A C 1
ATOM 5429 O O . THR A 1 725 ? -8.848 6.787 -12.671 1.00 97.00 725 THR A O 1
ATOM 5432 N N . SER A 1 726 ? -7.746 8.331 -11.465 1.00 96.62 726 SER A N 1
ATOM 5433 C CA . SER A 1 726 ? -6.467 7.625 -11.516 1.00 96.62 726 SER A CA 1
ATOM 5434 C C . SER A 1 726 ? -5.499 8.014 -10.401 1.00 96.62 726 SER A C 1
ATOM 5436 O O . SER A 1 726 ? -5.482 9.156 -9.939 1.00 96.62 726 SER A O 1
ATOM 5438 N N . ILE A 1 727 ? -4.647 7.057 -10.026 1.00 97.81 727 ILE A N 1
ATOM 5439 C CA . ILE A 1 727 ? -3.372 7.295 -9.339 1.00 97.81 727 ILE A CA 1
ATOM 5440 C C . ILE A 1 727 ? -2.281 6.706 -10.228 1.00 97.81 727 ILE A C 1
ATOM 5442 O O . ILE A 1 727 ? -2.350 5.528 -10.589 1.00 97.81 727 ILE A O 1
ATOM 5446 N N . ARG A 1 728 ? -1.282 7.511 -10.587 1.00 97.25 728 ARG A N 1
ATOM 5447 C CA . ARG A 1 728 ? -0.174 7.094 -11.457 1.00 97.25 728 ARG A CA 1
ATOM 5448 C C . ARG A 1 728 ? 1.159 7.663 -10.992 1.00 97.25 728 ARG A C 1
ATOM 5450 O O . ARG A 1 728 ? 1.189 8.727 -10.383 1.00 97.25 728 ARG A O 1
ATOM 5457 N N . GLY A 1 729 ? 2.264 6.987 -11.292 1.00 96.12 729 GLY A N 1
ATOM 5458 C CA . GLY A 1 729 ? 3.586 7.614 -11.192 1.00 96.12 729 GLY A CA 1
ATOM 5459 C C . GLY A 1 729 ? 3.712 8.749 -12.215 1.00 96.12 729 GLY A C 1
ATOM 5460 O O . GLY A 1 729 ? 3.224 8.600 -13.332 1.00 96.12 729 GLY A O 1
ATOM 5461 N N . TYR A 1 730 ? 4.349 9.872 -11.878 1.00 95.31 730 TYR A N 1
ATOM 5462 C CA . TYR A 1 730 ? 4.589 10.958 -12.841 1.00 95.31 730 TYR A CA 1
ATOM 5463 C C . TYR A 1 730 ? 6.073 11.277 -13.009 1.00 95.31 730 TYR A C 1
ATOM 5465 O O . TYR A 1 730 ? 6.893 11.060 -12.115 1.00 95.31 730 TYR A O 1
ATOM 5473 N N . LEU A 1 731 ? 6.421 11.806 -14.179 1.00 93.12 731 LEU A N 1
ATOM 5474 C CA . LEU A 1 731 ? 7.743 12.355 -14.463 1.00 93.12 731 LEU A CA 1
ATOM 5475 C C . LEU A 1 731 ? 7.717 13.872 -14.266 1.00 93.12 731 LEU A C 1
ATOM 5477 O O . LEU A 1 731 ? 6.783 14.544 -14.707 1.00 93.12 731 LEU A O 1
ATOM 5481 N N . LYS A 1 732 ? 8.747 14.416 -13.612 1.00 88.19 732 LYS A N 1
ATOM 5482 C CA . LYS A 1 732 ? 8.897 15.860 -13.415 1.00 88.19 732 LYS A CA 1
ATOM 5483 C C . LYS A 1 732 ? 8.919 16.581 -14.763 1.00 88.19 732 LYS A C 1
ATOM 5485 O O . LYS A 1 732 ? 9.680 16.203 -15.650 1.00 88.19 732 LYS A O 1
ATOM 5490 N N . GLN A 1 733 ? 8.102 17.623 -14.892 1.00 89.12 733 GLN A N 1
ATOM 5491 C CA . GLN A 1 733 ? 8.090 18.473 -16.077 1.00 89.12 733 GLN A CA 1
ATOM 5492 C C . GLN A 1 733 ? 9.171 19.570 -15.979 1.00 89.12 733 GLN A C 1
ATOM 5494 O O . GLN A 1 733 ? 9.411 20.081 -14.880 1.00 89.12 733 GLN A O 1
ATOM 5499 N N . PRO A 1 734 ? 9.796 19.965 -17.103 1.00 92.56 734 PRO A N 1
ATOM 5500 C CA . PRO A 1 734 ? 9.660 19.345 -18.421 1.00 92.56 734 PRO A CA 1
ATOM 5501 C C . PRO A 1 734 ? 10.400 17.994 -18.490 1.00 92.56 734 PRO A C 1
ATOM 5503 O O . PRO A 1 734 ? 11.502 17.856 -17.960 1.00 92.56 734 PRO A O 1
ATOM 5506 N N . VAL A 1 735 ? 9.797 16.992 -19.138 1.00 92.12 735 VAL A N 1
ATOM 5507 C CA . VAL A 1 735 ? 10.419 15.664 -19.306 1.00 92.12 735 VAL A CA 1
ATOM 5508 C C . VAL A 1 735 ? 11.581 15.744 -20.298 1.00 92.12 735 VAL A C 1
ATOM 5510 O O . VAL A 1 735 ? 11.439 16.334 -21.371 1.00 92.12 735 VAL A O 1
ATOM 5513 N N . THR A 1 736 ? 12.711 15.118 -19.960 1.00 94.56 736 THR A N 1
ATOM 5514 C CA . THR A 1 736 ? 13.860 14.926 -20.859 1.00 94.56 736 THR A CA 1
ATOM 5515 C C . THR A 1 736 ? 13.950 13.477 -21.347 1.00 94.56 736 THR A C 1
ATOM 5517 O O . THR A 1 736 ? 13.399 12.574 -20.703 1.00 94.56 736 THR A O 1
ATOM 5520 N N . PRO A 1 737 ? 14.664 13.212 -22.457 1.00 96.88 737 PRO A N 1
ATOM 5521 C CA . PRO A 1 737 ? 14.973 11.858 -22.889 1.00 96.88 737 PRO A CA 1
ATOM 5522 C C . PRO A 1 737 ? 15.662 11.055 -21.784 1.00 96.88 737 PRO A C 1
ATOM 5524 O O . PRO A 1 737 ? 16.677 11.467 -21.221 1.00 96.88 737 PRO A O 1
ATOM 5527 N N . ARG A 1 738 ? 15.128 9.867 -21.508 1.00 96.62 738 ARG A N 1
ATOM 5528 C CA . ARG A 1 738 ? 15.732 8.859 -20.629 1.00 96.62 738 ARG A CA 1
ATOM 5529 C C . ARG A 1 738 ? 16.289 7.679 -21.408 1.00 96.62 738 ARG A C 1
ATOM 5531 O O . ARG A 1 738 ? 17.077 6.916 -20.863 1.00 96.62 738 ARG A O 1
ATOM 5538 N N . PHE A 1 739 ? 15.926 7.550 -22.679 1.00 98.50 739 PHE A N 1
ATOM 5539 C CA . PHE A 1 739 ? 16.512 6.588 -23.598 1.00 98.50 739 PHE A CA 1
ATOM 5540 C C . PHE A 1 739 ? 16.979 7.303 -24.868 1.00 98.50 739 PHE A C 1
ATOM 5542 O O . PHE A 1 739 ? 16.168 7.742 -25.680 1.00 98.50 739 PHE A O 1
ATOM 5549 N N . VAL A 1 740 ? 18.288 7.415 -25.061 1.00 98.75 740 VAL A N 1
ATOM 5550 C CA . VAL A 1 740 ? 18.878 7.955 -26.291 1.00 98.75 740 VAL A CA 1
ATOM 5551 C C . VAL A 1 740 ? 19.373 6.790 -27.131 1.00 98.75 740 VAL A C 1
ATOM 5553 O O . VAL A 1 740 ? 20.164 5.980 -26.653 1.00 98.75 740 VAL A O 1
ATOM 5556 N N . HIS A 1 741 ? 18.920 6.685 -28.376 1.00 98.75 741 HIS A N 1
ATOM 5557 C CA . HIS A 1 741 ? 19.337 5.617 -29.281 1.00 98.75 741 HIS A CA 1
ATOM 5558 C C . HIS A 1 741 ? 20.020 6.178 -30.525 1.00 98.75 741 HIS A C 1
ATOM 5560 O O . HIS A 1 741 ? 19.462 7.025 -31.225 1.00 98.75 741 HIS A O 1
ATOM 5566 N N . VAL A 1 742 ? 21.222 5.672 -30.807 1.00 98.56 742 VAL A N 1
ATOM 5567 C CA . VAL A 1 742 ? 21.953 5.943 -32.045 1.00 98.56 742 VAL A CA 1
ATOM 5568 C C . VAL A 1 742 ? 21.542 4.916 -33.095 1.00 98.56 742 VAL A C 1
ATOM 5570 O O . VAL A 1 742 ? 21.970 3.764 -33.058 1.00 98.56 742 VAL A O 1
ATOM 5573 N N . SER A 1 743 ? 20.726 5.361 -34.043 1.00 97.69 743 SER A N 1
ATOM 5574 C CA . SER A 1 743 ? 20.293 4.598 -35.212 1.00 97.69 743 SER A CA 1
ATOM 5575 C C . SER A 1 743 ? 21.138 4.992 -36.438 1.00 97.69 743 SER A C 1
ATOM 5577 O O . SER A 1 743 ? 22.357 5.153 -36.339 1.00 97.69 743 SER A O 1
ATOM 5579 N N . SER A 1 744 ? 20.534 5.124 -37.619 1.00 95.88 744 SER A N 1
ATOM 5580 C CA . SER A 1 744 ? 21.205 5.502 -38.860 1.00 95.88 744 SER A CA 1
ATOM 5581 C C . SER A 1 744 ? 20.266 6.282 -39.776 1.00 95.88 744 SER A C 1
ATOM 5583 O O . SER A 1 744 ? 19.091 5.951 -39.900 1.00 95.88 744 SER A O 1
ATOM 5585 N N . ALA A 1 745 ? 20.773 7.316 -40.447 1.00 95.31 745 ALA A N 1
ATOM 5586 C CA . ALA A 1 745 ? 20.043 7.916 -41.558 1.00 95.31 745 ALA A CA 1
ATOM 5587 C C . ALA A 1 745 ? 19.942 6.904 -42.713 1.00 95.31 745 ALA A C 1
ATOM 5589 O O . ALA A 1 745 ? 20.912 6.232 -43.061 1.00 95.31 745 ALA A O 1
ATOM 5590 N N . GLY A 1 746 ? 18.772 6.821 -43.330 1.00 94.50 746 GLY A N 1
ATOM 5591 C CA . GLY A 1 746 ? 18.440 5.903 -44.409 1.00 94.50 746 GLY A CA 1
ATOM 5592 C C . GLY A 1 746 ? 17.547 4.741 -43.990 1.00 94.50 746 GLY A C 1
ATOM 5593 O O . GLY A 1 746 ? 17.117 3.999 -44.864 1.00 94.50 746 GLY A O 1
ATOM 5594 N N . VAL A 1 747 ? 17.238 4.566 -42.703 1.00 95.69 747 VAL A N 1
ATOM 5595 C CA . VAL A 1 747 ? 16.472 3.410 -42.196 1.00 95.69 747 VAL A CA 1
ATOM 5596 C C . VAL A 1 747 ? 15.079 3.245 -42.801 1.00 95.69 747 VAL A C 1
ATOM 5598 O O . VAL A 1 747 ? 14.584 2.129 -42.895 1.00 95.69 747 VAL A O 1
ATOM 5601 N N . THR A 1 748 ? 14.461 4.324 -43.277 1.00 94.69 748 THR A N 1
ATOM 5602 C CA . THR A 1 748 ? 13.129 4.293 -43.911 1.00 94.69 748 THR A CA 1
ATOM 5603 C C . THR A 1 748 ? 13.185 4.348 -45.442 1.00 94.69 748 THR A C 1
ATOM 5605 O O . THR A 1 748 ? 12.167 4.591 -46.095 1.00 94.69 748 THR A O 1
ATOM 5608 N N . ARG A 1 749 ? 14.376 4.193 -46.033 1.00 92.62 749 ARG A N 1
ATOM 5609 C CA . ARG A 1 749 ? 14.614 4.248 -47.485 1.00 92.62 749 ARG A CA 1
ATOM 5610 C C . ARG A 1 749 ? 14.598 2.891 -48.189 1.00 92.62 749 ARG A C 1
ATOM 5612 O O . ARG A 1 749 ? 14.149 2.878 -49.336 1.00 92.62 749 ARG A O 1
ATOM 5619 N N . PRO A 1 750 ? 15.034 1.768 -47.576 1.00 90.06 750 PRO A N 1
ATOM 5620 C CA . PRO A 1 750 ? 14.813 0.452 -48.159 1.00 90.06 750 PRO A CA 1
ATOM 5621 C C . PRO A 1 750 ? 13.337 0.267 -48.508 1.00 90.06 750 PRO A C 1
ATOM 5623 O O . PRO A 1 750 ? 12.467 0.495 -47.669 1.00 90.06 750 PRO A O 1
ATOM 5626 N N . ASN A 1 751 ? 13.059 -0.113 -49.755 1.00 80.75 751 ASN A N 1
ATOM 5627 C CA . ASN A 1 751 ? 11.707 -0.349 -50.273 1.00 80.75 751 ASN A CA 1
ATOM 5628 C C . ASN A 1 751 ? 10.750 0.861 -50.200 1.00 80.75 751 ASN A C 1
ATOM 5630 O O . ASN A 1 751 ? 9.538 0.694 -50.348 1.00 80.75 751 ASN A O 1
ATOM 5634 N N . ARG A 1 752 ? 11.262 2.086 -50.001 1.00 88.56 752 ARG A N 1
ATOM 5635 C CA . ARG A 1 752 ? 10.439 3.303 -50.016 1.00 88.56 752 ARG A CA 1
ATOM 5636 C C . ARG A 1 752 ? 9.894 3.549 -51.432 1.00 88.56 752 ARG A C 1
ATOM 5638 O O . ARG A 1 752 ? 10.689 3.627 -52.370 1.00 88.56 752 ARG A O 1
ATOM 5645 N N . PRO A 1 753 ? 8.577 3.746 -51.614 1.00 82.50 753 PRO A N 1
ATOM 5646 C CA . PRO A 1 753 ? 8.027 4.088 -52.923 1.00 82.50 753 PRO A CA 1
ATOM 5647 C C . PRO A 1 753 ? 8.647 5.375 -53.490 1.00 82.50 753 PRO A C 1
ATOM 5649 O O . PRO A 1 753 ? 8.772 6.373 -52.782 1.00 82.50 753 PRO A O 1
ATOM 5652 N N . GLY A 1 754 ? 9.020 5.360 -54.773 1.00 83.00 754 GLY A N 1
ATOM 5653 C CA . GLY A 1 754 ? 9.505 6.547 -55.492 1.00 83.00 754 GLY A CA 1
ATOM 5654 C C . GLY A 1 754 ? 10.978 6.916 -55.276 1.00 83.00 754 GLY A C 1
ATOM 5655 O O . GLY A 1 754 ? 11.404 7.964 -55.757 1.00 83.00 754 GLY A O 1
ATOM 5656 N N . ILE A 1 755 ? 11.769 6.083 -54.589 1.00 86.75 755 ILE A N 1
ATOM 5657 C CA . ILE A 1 755 ? 13.211 6.308 -54.415 1.00 86.75 755 ILE A CA 1
ATOM 5658 C C . ILE A 1 755 ? 14.032 5.630 -55.520 1.00 86.75 755 ILE A C 1
ATOM 5660 O O . ILE A 1 755 ? 13.759 4.495 -55.906 1.00 86.75 755 ILE A O 1
ATOM 5664 N N . ASN A 1 756 ? 15.073 6.307 -56.011 1.00 87.12 756 ASN A N 1
ATOM 5665 C CA . ASN A 1 756 ? 16.068 5.694 -56.889 1.00 87.12 756 ASN A CA 1
ATOM 5666 C C . ASN A 1 756 ? 17.204 5.093 -56.045 1.00 87.12 756 ASN A C 1
ATOM 5668 O O . ASN A 1 756 ? 18.093 5.817 -55.592 1.00 87.12 756 ASN A O 1
ATOM 5672 N N . VAL A 1 757 ? 17.176 3.771 -55.854 1.00 82.19 757 VAL A N 1
ATOM 5673 C CA . VAL A 1 757 ? 18.143 3.036 -55.018 1.00 82.19 757 VAL A CA 1
ATOM 5674 C C . VAL A 1 757 ? 19.586 3.246 -55.495 1.00 82.19 757 VAL A C 1
ATOM 5676 O O . VAL A 1 757 ? 20.483 3.405 -54.668 1.00 82.19 757 VAL A O 1
ATOM 5679 N N . ASP A 1 758 ? 19.835 3.378 -56.800 1.00 82.88 758 ASP A N 1
ATOM 5680 C CA . ASP A 1 758 ? 21.192 3.559 -57.336 1.00 82.88 758 ASP A CA 1
ATOM 5681 C C . ASP A 1 758 ? 21.845 4.883 -56.911 1.00 82.88 758 ASP A C 1
ATOM 5683 O O . ASP A 1 758 ? 23.073 5.000 -56.926 1.00 82.88 758 ASP A O 1
ATOM 5687 N N . GLN A 1 759 ? 21.053 5.867 -56.475 1.00 84.81 759 GLN A N 1
ATOM 5688 C CA . GLN A 1 759 ? 21.519 7.165 -55.972 1.00 84.81 759 GLN A CA 1
ATOM 5689 C C . GLN A 1 759 ? 21.553 7.247 -54.435 1.00 84.81 759 GLN A C 1
ATOM 5691 O O . GLN A 1 759 ? 21.853 8.301 -53.859 1.00 84.81 759 GLN A O 1
ATOM 5696 N N . GLU A 1 760 ? 21.234 6.157 -53.741 1.00 88.12 760 GLU A N 1
ATOM 5697 C CA . GLU A 1 760 ? 21.257 6.110 -52.282 1.00 88.12 760 GLU A CA 1
ATOM 5698 C C . GLU A 1 760 ? 22.645 5.775 -51.715 1.00 88.12 760 GLU A C 1
ATOM 5700 O O . GLU A 1 760 ? 23.530 5.310 -52.430 1.00 88.12 760 GLU A O 1
ATOM 5705 N N . PRO A 1 761 ? 22.901 6.030 -50.423 1.00 85.62 761 PRO A N 1
ATOM 5706 C CA . PRO A 1 761 ? 24.118 5.562 -49.775 1.00 85.62 761 PRO A CA 1
ATOM 5707 C C . PRO A 1 761 ? 24.229 4.027 -49.820 1.00 85.62 761 PRO A C 1
ATOM 5709 O O . PRO A 1 761 ? 23.206 3.341 -49.776 1.00 85.62 761 PRO A O 1
ATOM 5712 N N . PRO A 1 762 ? 25.444 3.450 -49.829 1.00 83.94 762 PRO A N 1
ATOM 5713 C CA . PRO A 1 762 ? 25.631 2.000 -49.939 1.00 83.94 762 PRO A CA 1
ATOM 5714 C C . PRO A 1 762 ? 24.921 1.162 -48.878 1.00 83.94 762 PRO A C 1
ATOM 5716 O O . PRO A 1 762 ? 24.473 0.070 -49.197 1.00 83.94 762 PRO A O 1
ATOM 5719 N N . ALA A 1 763 ? 24.724 1.679 -47.661 1.00 84.25 763 ALA A N 1
ATOM 5720 C CA . ALA A 1 763 ? 23.933 0.992 -46.636 1.00 84.25 763 ALA A CA 1
ATOM 5721 C C . ALA A 1 763 ? 22.472 0.743 -47.066 1.00 84.25 763 ALA A C 1
ATOM 5723 O O . ALA A 1 763 ? 21.890 -0.266 -46.684 1.00 84.25 763 ALA A O 1
ATOM 5724 N N . VAL A 1 764 ? 21.892 1.635 -47.879 1.00 89.00 764 VAL A N 1
ATOM 5725 C CA . VAL A 1 764 ? 20.541 1.478 -48.441 1.00 89.00 764 VAL A CA 1
ATOM 5726 C C . VAL A 1 764 ? 20.568 0.525 -49.633 1.00 89.00 764 VAL A C 1
ATOM 5728 O O . VAL A 1 764 ? 19.742 -0.379 -49.697 1.00 89.00 764 VAL A O 1
ATOM 5731 N N . LYS A 1 765 ? 21.543 0.679 -50.543 1.00 89.00 765 LYS A N 1
ATOM 5732 C CA . LYS A 1 765 ? 21.676 -0.192 -51.729 1.00 89.00 765 LYS A CA 1
ATOM 5733 C C . LYS A 1 765 ? 21.903 -1.653 -51.364 1.00 89.00 765 LYS A C 1
ATOM 5735 O O . LYS A 1 765 ? 21.367 -2.547 -52.002 1.00 89.00 765 LYS A O 1
ATOM 5740 N N . LEU A 1 766 ? 22.737 -1.877 -50.353 1.00 88.56 766 LEU A N 1
ATOM 5741 C CA . LEU A 1 766 ? 23.192 -3.195 -49.927 1.00 88.56 766 LEU A CA 1
ATOM 5742 C C . LEU A 1 766 ? 22.390 -3.720 -48.736 1.00 88.56 766 LEU A C 1
ATOM 5744 O O . LEU A 1 766 ? 22.827 -4.679 -48.113 1.00 88.56 766 LEU A O 1
ATOM 5748 N N . ASN A 1 767 ? 21.248 -3.114 -48.394 1.00 92.38 767 ASN A N 1
ATOM 5749 C CA . ASN A 1 767 ? 20.495 -3.482 -47.197 1.00 92.38 767 ASN A CA 1
ATOM 5750 C C . ASN A 1 767 ? 20.188 -4.987 -47.138 1.00 92.38 767 ASN A C 1
ATOM 5752 O O . ASN A 1 767 ? 20.466 -5.626 -46.125 1.00 92.38 767 ASN A O 1
ATOM 5756 N N . ASP A 1 768 ? 19.690 -5.558 -48.235 1.00 90.69 768 ASP A N 1
ATOM 5757 C CA . ASP A 1 768 ? 19.336 -6.980 -48.302 1.00 90.69 768 ASP A CA 1
ATOM 5758 C C . ASP A 1 768 ? 20.584 -7.873 -48.249 1.00 90.69 768 ASP A C 1
ATOM 5760 O O . ASP A 1 768 ? 20.614 -8.864 -47.520 1.00 90.69 768 ASP A O 1
ATOM 5764 N N . ALA A 1 769 ? 21.661 -7.473 -48.935 1.00 88.44 769 ALA A N 1
ATOM 5765 C CA . ALA A 1 769 ? 22.956 -8.158 -48.882 1.00 88.44 769 ALA A CA 1
ATOM 5766 C C . ALA A 1 769 ? 23.606 -8.093 -47.485 1.00 88.44 769 ALA A C 1
ATOM 5768 O O . ALA A 1 769 ? 24.363 -8.984 -47.107 1.00 88.44 769 ALA A O 1
ATOM 5769 N N . LEU A 1 770 ? 23.284 -7.061 -46.704 1.00 89.81 770 LEU A N 1
ATOM 5770 C CA . LEU A 1 770 ? 23.699 -6.870 -45.316 1.00 89.81 770 LEU A CA 1
ATOM 5771 C C . LEU A 1 770 ? 22.695 -7.456 -44.317 1.00 89.81 770 LEU A C 1
ATOM 5773 O O . LEU A 1 770 ? 22.688 -7.050 -43.157 1.00 89.81 770 LEU A O 1
ATOM 5777 N N . GLY A 1 771 ? 21.845 -8.396 -44.744 1.00 92.38 771 GLY A N 1
ATOM 5778 C CA . GLY A 1 771 ? 20.920 -9.110 -43.864 1.00 92.38 771 GLY A CA 1
ATOM 5779 C C . GLY A 1 771 ? 19.798 -8.234 -43.302 1.00 92.38 771 GLY A C 1
ATOM 5780 O O . GLY A 1 771 ? 19.354 -8.462 -42.179 1.00 92.38 771 GLY A O 1
ATOM 5781 N N . GLY A 1 772 ? 19.369 -7.211 -44.045 1.00 94.81 772 GLY A N 1
ATOM 5782 C CA . GLY A 1 772 ? 18.303 -6.296 -43.635 1.00 94.81 772 GLY A CA 1
ATOM 5783 C C . GLY A 1 772 ? 18.731 -5.292 -42.563 1.00 94.81 772 GLY A C 1
ATOM 5784 O O . GLY A 1 772 ? 17.924 -4.924 -41.715 1.00 94.81 772 GLY A O 1
ATOM 5785 N N . LEU A 1 773 ? 19.996 -4.860 -42.559 1.00 94.25 773 LEU A N 1
ATOM 5786 C CA . LEU A 1 773 ? 20.564 -3.984 -41.526 1.00 94.25 773 LEU A CA 1
ATOM 5787 C C . LEU A 1 773 ? 19.689 -2.765 -41.184 1.00 94.25 773 LEU A C 1
ATOM 5789 O O . LEU A 1 773 ? 19.352 -2.539 -40.022 1.00 94.25 773 LEU A O 1
ATOM 5793 N N . LEU A 1 774 ? 19.327 -1.971 -42.189 1.00 95.56 774 LEU A N 1
ATOM 5794 C CA . LEU A 1 774 ? 18.505 -0.775 -42.015 1.00 95.56 774 LEU A CA 1
ATOM 5795 C C . LEU A 1 774 ? 17.051 -1.129 -41.679 1.00 95.56 774 LEU A C 1
ATOM 5797 O O . LEU A 1 774 ? 16.424 -0.420 -40.894 1.00 95.56 774 LEU A O 1
ATOM 5801 N N . THR A 1 775 ? 16.551 -2.251 -42.203 1.00 96.06 775 THR A N 1
ATOM 5802 C CA . THR A 1 775 ? 15.226 -2.793 -41.869 1.00 96.06 775 THR A CA 1
ATOM 5803 C C . THR A 1 775 ? 15.105 -3.079 -40.372 1.00 96.06 775 THR A C 1
ATOM 5805 O O . THR A 1 775 ? 14.144 -2.650 -39.737 1.00 96.06 775 THR A O 1
ATOM 5808 N N . TYR A 1 776 ? 16.095 -3.748 -39.778 1.00 97.56 776 TYR A N 1
ATOM 5809 C CA . TYR A 1 776 ? 16.066 -4.082 -38.353 1.00 97.56 776 TYR A CA 1
ATOM 5810 C C . TYR A 1 776 ? 16.417 -2.904 -37.446 1.00 97.56 776 TYR A C 1
ATOM 5812 O O . TYR A 1 776 ? 15.894 -2.834 -36.337 1.00 97.56 776 TYR A O 1
ATOM 5820 N N . LYS A 1 777 ? 17.205 -1.930 -37.922 1.00 97.44 777 LYS A N 1
ATOM 5821 C CA . LYS A 1 777 ? 17.345 -0.639 -37.230 1.00 97.44 777 LYS A CA 1
ATOM 5822 C C . LYS A 1 777 ? 16.008 0.091 -37.132 1.00 97.44 777 LYS A C 1
ATOM 5824 O O . LYS A 1 777 ? 15.663 0.562 -36.054 1.00 97.44 777 LYS A O 1
ATOM 5829 N N . LEU A 1 778 ? 15.224 0.133 -38.214 1.00 96.94 778 LEU A N 1
ATOM 5830 C CA . LEU A 1 778 ? 13.881 0.720 -38.176 1.00 96.94 778 LEU A CA 1
ATOM 5831 C C . LEU A 1 778 ? 12.955 -0.038 -37.212 1.00 96.94 778 LEU A C 1
ATOM 5833 O O . LEU A 1 778 ? 12.273 0.595 -36.411 1.00 96.94 778 LEU A O 1
ATOM 5837 N N . ALA A 1 779 ? 12.980 -1.374 -37.234 1.00 97.19 779 ALA A N 1
ATOM 5838 C CA . ALA A 1 779 ? 12.203 -2.189 -36.298 1.00 97.19 779 ALA A CA 1
ATOM 5839 C C . ALA A 1 779 ? 12.603 -1.936 -34.830 1.00 97.19 779 ALA A C 1
ATOM 5841 O O . ALA A 1 779 ? 11.745 -1.858 -33.950 1.00 97.19 779 ALA A O 1
ATOM 5842 N N . GLY A 1 780 ? 13.898 -1.749 -34.560 1.00 97.81 780 GLY A N 1
ATOM 5843 C CA . GLY A 1 780 ? 14.404 -1.337 -33.253 1.00 97.81 780 GLY A CA 1
ATOM 5844 C C . GLY A 1 780 ? 13.902 0.049 -32.827 1.00 97.81 780 GLY A C 1
ATOM 5845 O O . GLY A 1 780 ? 13.457 0.231 -31.692 1.00 97.81 780 GLY A O 1
ATOM 5846 N N . GLU A 1 781 ? 13.906 1.023 -33.739 1.00 97.94 781 GLU A N 1
ATOM 5847 C CA . GLU A 1 781 ? 13.308 2.335 -33.483 1.00 97.94 781 GLU A CA 1
ATOM 5848 C C . GLU A 1 781 ? 11.814 2.232 -33.164 1.00 97.94 781 GLU A C 1
ATOM 5850 O O . GLU A 1 781 ? 11.351 2.872 -32.222 1.00 97.94 781 GLU A O 1
ATOM 5855 N N . ASP A 1 782 ? 11.058 1.433 -33.924 1.00 96.75 782 ASP A N 1
ATOM 5856 C CA . ASP A 1 782 ? 9.635 1.184 -33.680 1.00 96.75 782 ASP A CA 1
ATOM 5857 C C . ASP A 1 782 ? 9.401 0.583 -32.286 1.00 96.75 782 ASP A C 1
ATOM 5859 O O . ASP A 1 782 ? 8.526 1.060 -31.557 1.00 96.75 782 ASP A O 1
ATOM 5863 N N . ALA A 1 783 ? 10.221 -0.390 -31.873 1.00 97.75 783 ALA A N 1
ATOM 5864 C CA . ALA A 1 783 ? 10.157 -0.975 -30.535 1.00 97.75 783 ALA A CA 1
ATOM 5865 C C . ALA A 1 783 ? 10.344 0.094 -29.448 1.00 97.75 783 ALA A C 1
ATOM 5867 O O . ALA A 1 783 ? 9.516 0.202 -28.541 1.00 97.75 783 ALA A O 1
ATOM 5868 N N . LEU A 1 784 ? 11.360 0.956 -29.576 1.00 98.00 784 LEU A N 1
ATOM 5869 C CA . LEU A 1 784 ? 11.585 2.051 -28.630 1.00 98.00 784 LEU A CA 1
ATOM 5870 C C . LEU A 1 784 ? 10.432 3.069 -28.638 1.00 98.00 784 LEU A C 1
ATOM 5872 O O . LEU A 1 784 ? 9.965 3.460 -27.570 1.00 98.00 784 LEU A O 1
ATOM 5876 N N . ARG A 1 785 ? 9.923 3.466 -29.810 1.00 96.12 785 ARG A N 1
ATOM 5877 C CA . ARG A 1 785 ? 8.800 4.415 -29.915 1.00 96.12 785 ARG A CA 1
ATOM 5878 C C . ARG A 1 785 ? 7.523 3.878 -29.272 1.00 96.12 785 ARG A C 1
ATOM 5880 O O . ARG A 1 785 ? 6.806 4.630 -28.620 1.00 96.12 785 ARG A O 1
ATOM 5887 N N . SER A 1 786 ? 7.259 2.583 -29.427 1.00 95.50 786 SER A N 1
ATOM 5888 C CA . SER A 1 786 ? 6.086 1.920 -28.844 1.00 95.50 786 SER A CA 1
ATOM 5889 C C . SER A 1 786 ? 6.205 1.646 -27.339 1.00 95.50 786 SER A C 1
ATOM 5891 O O . SER A 1 786 ? 5.209 1.330 -26.695 1.00 95.50 786 SER A O 1
ATOM 5893 N N . SER A 1 787 ? 7.398 1.809 -26.756 1.00 96.06 787 SER A N 1
ATOM 5894 C CA . SER A 1 787 ? 7.660 1.471 -25.350 1.00 96.06 787 SER A CA 1
ATOM 5895 C C . SER A 1 787 ? 7.036 2.434 -24.331 1.00 96.06 787 SER A C 1
ATOM 5897 O O . SER A 1 787 ? 6.948 2.111 -23.149 1.00 96.06 787 SER A O 1
ATOM 5899 N N . GLY A 1 788 ? 6.650 3.645 -24.742 1.00 95.00 788 GLY A N 1
ATOM 5900 C CA . GLY A 1 788 ? 6.197 4.695 -23.822 1.00 95.00 788 GLY A CA 1
ATOM 5901 C C . GLY A 1 788 ? 7.308 5.324 -22.968 1.00 95.00 788 GLY A C 1
ATOM 5902 O O . GLY A 1 788 ? 7.012 6.168 -22.121 1.00 95.00 788 GLY A O 1
ATOM 5903 N N . LEU A 1 789 ? 8.575 4.942 -23.173 1.00 96.69 789 LEU A N 1
ATOM 5904 C CA . LEU A 1 789 ? 9.726 5.603 -22.560 1.00 96.69 789 LEU A CA 1
ATOM 5905 C C . LEU A 1 789 ? 9.925 7.012 -23.134 1.00 96.69 789 LEU A C 1
ATOM 5907 O O . LEU A 1 789 ? 9.799 7.187 -24.346 1.00 96.69 789 LEU A O 1
ATOM 5911 N N . PRO A 1 790 ? 10.352 7.993 -22.320 1.00 96.88 790 PRO A N 1
ATOM 5912 C CA . PRO A 1 790 ? 10.870 9.249 -22.841 1.00 96.88 790 PRO A CA 1
ATOM 5913 C C . PRO A 1 790 ? 12.148 8.978 -23.635 1.00 96.88 790 PRO A C 1
ATOM 5915 O O . PRO A 1 790 ? 13.176 8.610 -23.058 1.00 96.88 790 PRO A O 1
ATOM 5918 N N . TYR A 1 791 ? 12.100 9.143 -24.954 1.00 98.19 791 TYR A N 1
ATOM 5919 C CA . TYR A 1 791 ? 13.210 8.776 -25.833 1.00 98.19 791 TYR A CA 1
ATOM 5920 C C . TYR A 1 791 ? 13.703 9.935 -26.703 1.00 98.19 791 TYR A C 1
ATOM 5922 O O . TYR A 1 791 ? 12.982 10.900 -26.928 1.00 98.19 791 TYR A O 1
ATOM 5930 N N . ALA A 1 792 ? 14.909 9.793 -27.247 1.00 98.50 792 ALA A N 1
ATOM 5931 C CA . ALA A 1 792 ? 15.380 10.523 -28.421 1.00 98.50 792 ALA A CA 1
ATOM 5932 C C . ALA A 1 792 ? 16.078 9.536 -29.366 1.00 98.50 792 ALA A C 1
ATOM 5934 O O . ALA A 1 792 ? 16.934 8.759 -28.935 1.00 98.50 792 ALA A O 1
ATOM 5935 N N . ILE A 1 793 ? 15.718 9.548 -30.650 1.00 98.75 793 ILE A N 1
ATOM 5936 C CA . ILE A 1 793 ? 16.376 8.715 -31.666 1.00 98.75 793 ILE A CA 1
ATOM 5937 C C . ILE A 1 793 ? 17.201 9.622 -32.570 1.00 98.75 793 ILE A C 1
ATOM 5939 O O . ILE A 1 793 ? 16.654 10.469 -33.278 1.00 98.75 793 ILE A O 1
ATOM 5943 N N . VAL A 1 794 ? 18.512 9.402 -32.563 1.00 98.50 794 VAL A N 1
ATOM 5944 C CA . VAL A 1 794 ? 19.470 10.118 -33.402 1.00 98.50 794 VAL A CA 1
ATOM 5945 C C . VAL A 1 794 ? 19.833 9.230 -34.579 1.00 98.50 794 VAL A C 1
ATOM 5947 O O . VAL A 1 794 ? 20.331 8.119 -34.400 1.00 98.50 794 VAL A O 1
ATOM 5950 N N . ARG A 1 795 ? 19.624 9.726 -35.793 1.00 98.19 795 ARG A N 1
ATOM 5951 C CA . ARG A 1 795 ? 19.995 9.060 -37.042 1.00 98.19 795 ARG A CA 1
ATOM 5952 C C . ARG A 1 795 ? 21.193 9.775 -37.664 1.00 98.19 795 ARG A C 1
ATOM 5954 O O . ARG A 1 795 ? 21.029 10.609 -38.557 1.00 98.19 795 ARG A O 1
ATOM 5961 N N . PRO A 1 796 ? 22.422 9.501 -37.199 1.00 97.56 796 PRO A N 1
ATOM 5962 C CA . PRO A 1 796 ? 23.590 10.074 -37.837 1.00 97.56 796 PRO A CA 1
ATOM 5963 C C . PRO A 1 796 ? 23.693 9.588 -39.284 1.00 97.56 796 PRO A C 1
ATOM 5965 O O . PRO A 1 796 ? 23.369 8.442 -39.618 1.00 97.56 796 PRO A O 1
ATOM 5968 N N . THR A 1 797 ? 24.180 10.477 -40.142 1.00 94.38 797 THR A N 1
ATOM 5969 C CA . THR A 1 797 ? 24.699 10.098 -41.459 1.00 94.38 797 THR A CA 1
ATOM 5970 C C . THR A 1 797 ? 26.061 9.391 -41.313 1.00 94.38 797 THR A C 1
ATOM 5972 O O . THR A 1 797 ? 26.401 8.927 -40.223 1.00 94.38 797 THR A O 1
ATOM 5975 N N . ALA A 1 798 ? 26.840 9.204 -42.385 1.00 90.38 798 ALA A N 1
ATOM 5976 C CA . ALA A 1 798 ? 28.018 8.337 -42.306 1.00 90.38 798 ALA A CA 1
ATOM 5977 C C . ALA A 1 798 ? 29.032 8.824 -41.257 1.00 90.38 798 ALA A C 1
ATOM 5979 O O . ALA A 1 798 ? 29.489 9.964 -41.286 1.00 90.38 798 ALA A O 1
ATOM 5980 N N . LEU A 1 799 ? 29.401 7.931 -40.343 1.00 90.94 799 LEU A N 1
ATOM 5981 C CA . LEU A 1 799 ? 30.251 8.267 -39.208 1.00 90.94 799 LEU A CA 1
ATOM 5982 C C . LEU A 1 799 ? 31.735 8.337 -39.601 1.00 90.94 799 LEU A C 1
ATOM 5984 O O . LEU A 1 799 ? 32.307 7.335 -40.046 1.00 90.94 799 LEU A O 1
ATOM 5988 N N . THR A 1 800 ? 32.389 9.465 -39.324 1.00 89.31 800 THR A N 1
ATOM 5989 C CA . THR A 1 800 ? 33.832 9.690 -39.528 1.00 89.31 800 THR A CA 1
ATOM 5990 C C . THR A 1 800 ? 34.597 9.737 -38.202 1.00 89.31 800 THR A C 1
ATOM 5992 O O . THR A 1 800 ? 34.011 9.767 -37.118 1.00 89.31 800 THR A O 1
ATOM 5995 N N . GLU A 1 801 ? 35.924 9.657 -38.271 1.00 87.75 801 GLU A N 1
ATOM 5996 C CA . GLU A 1 801 ? 36.828 9.879 -37.127 1.00 87.75 801 GLU A CA 1
ATOM 5997 C C . GLU A 1 801 ? 37.442 11.293 -37.181 1.00 87.75 801 GLU A C 1
ATOM 5999 O O . GLU A 1 801 ? 38.501 11.537 -36.612 1.00 87.75 801 GLU A O 1
ATOM 6004 N N . GLU A 1 802 ? 36.803 12.217 -37.908 1.00 88.88 802 GLU A N 1
ATOM 6005 C CA . GLU A 1 802 ? 37.197 13.629 -37.930 1.00 88.88 802 GLU A CA 1
ATOM 6006 C C . GLU A 1 802 ? 36.983 14.265 -36.542 1.00 88.88 802 GLU A C 1
ATOM 6008 O O . GLU A 1 802 ? 36.135 13.786 -35.781 1.00 88.88 802 GLU A O 1
ATOM 6013 N N . PRO A 1 803 ? 37.708 15.341 -36.188 1.00 89.56 803 PRO A N 1
ATOM 6014 C CA . PRO A 1 803 ? 37.458 16.088 -34.956 1.00 89.56 803 PRO A CA 1
ATOM 6015 C C . PRO A 1 803 ? 36.019 16.625 -34.871 1.00 89.56 803 PRO A C 1
ATOM 6017 O O . PRO A 1 803 ? 35.348 16.792 -35.890 1.00 89.56 803 PRO A O 1
ATOM 6020 N N . ALA A 1 804 ? 35.555 16.924 -33.656 1.00 91.44 804 ALA A N 1
ATOM 6021 C CA . ALA A 1 804 ? 34.264 17.580 -33.435 1.00 91.44 804 ALA A CA 1
ATOM 6022 C C . ALA A 1 804 ? 34.234 19.022 -33.976 1.00 91.44 804 ALA A C 1
ATOM 6024 O O . ALA A 1 804 ? 35.268 19.614 -34.311 1.00 91.44 804 ALA A O 1
ATOM 6025 N N . GLY A 1 805 ? 33.039 19.617 -33.990 1.00 90.69 805 GLY A N 1
ATOM 6026 C CA . GLY A 1 805 ? 32.863 21.056 -34.202 1.00 90.69 805 GLY A CA 1
ATOM 6027 C C . GLY A 1 805 ? 32.666 21.480 -35.653 1.00 90.69 805 GLY A C 1
ATOM 6028 O O . GLY A 1 805 ? 32.646 22.677 -35.933 1.00 90.69 805 GLY A O 1
ATOM 6029 N N . ALA A 1 806 ? 32.487 20.533 -36.577 1.00 91.44 806 ALA A N 1
ATOM 6030 C CA . ALA A 1 806 ? 32.080 20.867 -37.937 1.00 91.44 806 ALA A CA 1
ATOM 6031 C C . ALA A 1 806 ? 30.693 21.536 -37.917 1.00 91.44 806 ALA A C 1
ATOM 6033 O O . ALA A 1 806 ? 29.853 21.146 -37.100 1.00 91.44 806 ALA A O 1
ATOM 6034 N N . PRO A 1 807 ? 30.387 22.503 -38.799 1.00 92.81 807 PRO A N 1
ATOM 6035 C CA . PRO A 1 807 ? 29.027 23.023 -38.908 1.00 92.81 807 PRO A CA 1
ATOM 6036 C C . PRO A 1 807 ? 28.057 21.886 -39.274 1.00 92.81 807 PRO A C 1
ATOM 6038 O O . PRO A 1 807 ? 28.407 21.003 -40.068 1.00 92.81 807 PRO A O 1
ATOM 6041 N N . LEU A 1 808 ? 26.870 21.874 -38.660 1.00 94.62 808 LEU A N 1
ATOM 6042 C CA . LEU A 1 808 ? 25.910 20.769 -38.752 1.00 94.62 808 LEU A CA 1
ATOM 6043 C C . LEU A 1 808 ? 24.575 21.217 -39.352 1.00 94.62 808 LEU A C 1
ATOM 6045 O O . LEU A 1 808 ? 24.248 22.398 -39.396 1.00 94.62 808 LEU A O 1
ATOM 6049 N N . GLU A 1 809 ? 23.812 20.232 -39.808 1.00 95.81 809 GLU A N 1
ATOM 6050 C CA . GLU A 1 809 ? 22.421 20.348 -40.228 1.00 95.81 809 GLU A CA 1
ATOM 6051 C C . GLU A 1 809 ? 21.633 19.225 -39.541 1.00 95.81 809 GLU A C 1
ATOM 6053 O O . GLU A 1 809 ? 22.016 18.050 -39.628 1.00 95.81 809 GLU A O 1
ATOM 6058 N N . ILE A 1 810 ? 20.555 19.600 -38.849 1.00 97.25 810 ILE A N 1
ATOM 6059 C CA . ILE A 1 810 ? 19.604 18.700 -38.190 1.00 97.25 810 ILE A CA 1
ATOM 6060 C C . ILE A 1 810 ? 18.281 18.780 -38.952 1.00 97.25 810 ILE A C 1
ATOM 6062 O O . ILE A 1 810 ? 17.803 19.875 -39.246 1.00 97.25 810 ILE A O 1
ATOM 6066 N N . ASP A 1 811 ? 17.684 17.631 -39.260 1.00 96.44 811 ASP A N 1
ATOM 6067 C CA . ASP A 1 811 ? 16.431 17.552 -40.017 1.00 96.44 811 ASP A CA 1
ATOM 6068 C C . ASP A 1 811 ? 15.603 16.325 -39.594 1.00 96.44 811 ASP A C 1
ATOM 6070 O O . ASP A 1 811 ? 16.062 15.487 -38.815 1.00 96.44 811 ASP A O 1
ATOM 6074 N N . GLN A 1 812 ? 14.374 16.210 -40.099 1.00 97.12 812 GLN A N 1
ATOM 6075 C CA . GLN A 1 812 ? 13.518 15.035 -39.908 1.00 97.12 812 GLN A CA 1
ATOM 6076 C C . GLN A 1 812 ? 12.971 14.511 -41.241 1.00 97.12 812 GLN A C 1
ATOM 6078 O O . GLN A 1 812 ? 12.928 15.213 -42.253 1.00 97.12 812 GLN A O 1
ATOM 6083 N N . GLY A 1 813 ? 12.469 13.274 -41.222 1.00 94.19 813 GLY A N 1
ATOM 6084 C CA . GLY A 1 813 ? 11.819 12.633 -42.372 1.00 94.19 813 GLY A CA 1
ATOM 6085 C C . GLY A 1 813 ? 12.740 11.737 -43.199 1.00 94.19 813 GLY A C 1
ATOM 6086 O O . GLY A 1 813 ? 12.325 11.196 -44.228 1.00 94.19 813 GLY A O 1
ATOM 6087 N N . ASP A 1 814 ? 13.975 11.550 -42.743 1.00 94.69 814 ASP A N 1
ATOM 6088 C CA . ASP A 1 814 ? 14.955 10.626 -43.293 1.00 94.69 814 ASP A CA 1
ATOM 6089 C C . ASP A 1 814 ? 15.267 10.870 -44.764 1.00 94.69 814 ASP A C 1
ATOM 6091 O O . ASP A 1 814 ? 15.131 9.990 -45.627 1.00 94.69 814 ASP A O 1
ATOM 6095 N N . VAL A 1 815 ? 15.680 12.106 -45.039 1.00 89.94 815 VAL A N 1
ATOM 6096 C CA . VAL A 1 815 ? 15.992 12.596 -46.388 1.00 89.94 815 VAL A CA 1
ATOM 6097 C C . VAL A 1 815 ? 17.443 13.044 -46.551 1.00 89.94 815 VAL A C 1
ATOM 6099 O O . VAL A 1 815 ? 17.968 13.008 -47.664 1.00 89.94 815 VAL A O 1
ATOM 6102 N N . ILE A 1 816 ? 18.127 13.422 -45.468 1.00 91.81 816 ILE A N 1
ATOM 6103 C CA . ILE A 1 816 ? 19.477 13.984 -45.567 1.00 91.81 816 ILE A CA 1
ATOM 6104 C C . ILE A 1 816 ? 20.544 12.899 -45.781 1.00 91.81 816 ILE A C 1
ATOM 6106 O O . ILE A 1 816 ? 20.451 11.773 -45.287 1.00 91.81 816 ILE A O 1
ATOM 6110 N N . LYS A 1 817 ? 21.577 13.236 -46.555 1.00 90.75 817 LYS A N 1
ATOM 6111 C CA . LYS A 1 817 ? 22.756 12.401 -46.838 1.00 90.75 817 LYS A CA 1
ATOM 6112 C C . LYS A 1 817 ? 23.999 13.218 -46.502 1.00 90.75 817 LYS A C 1
ATOM 6114 O O . LYS A 1 817 ? 24.020 14.422 -46.750 1.00 90.75 817 LYS A O 1
ATOM 6119 N N . GLY A 1 818 ? 25.029 12.580 -45.963 1.00 91.62 818 GLY A N 1
ATOM 6120 C CA . GLY A 1 818 ? 26.246 13.281 -45.574 1.00 91.62 818 GLY A CA 1
ATOM 6121 C C . GLY A 1 818 ? 27.143 12.443 -44.681 1.00 91.62 818 GLY A C 1
ATOM 6122 O O . GLY A 1 818 ? 27.021 11.214 -44.635 1.00 91.62 818 GLY A O 1
ATOM 6123 N N . LYS A 1 819 ? 28.030 13.141 -43.981 1.00 91.75 819 LYS A N 1
ATOM 6124 C CA . LYS A 1 819 ? 28.933 12.580 -42.983 1.00 91.75 819 LYS A CA 1
ATOM 6125 C C . LYS A 1 819 ? 28.834 13.347 -41.675 1.00 91.75 819 LYS A C 1
ATOM 6127 O O . LYS A 1 819 ? 28.434 14.506 -41.686 1.00 91.75 819 LYS A O 1
ATOM 6132 N N . ILE A 1 820 ? 29.234 12.735 -40.569 1.00 94.19 820 ILE A N 1
ATOM 6133 C CA . ILE A 1 820 ? 29.359 13.406 -39.274 1.00 94.19 820 ILE A CA 1
ATOM 6134 C C . ILE A 1 820 ? 30.416 12.723 -38.406 1.00 94.19 820 ILE A C 1
ATOM 6136 O O . ILE A 1 820 ? 30.585 11.504 -38.465 1.00 94.19 820 ILE A O 1
ATOM 6140 N N . SER A 1 821 ? 31.116 13.503 -37.584 1.00 93.94 821 SER A N 1
ATOM 6141 C CA . SER A 1 821 ? 32.076 12.971 -36.621 1.00 93.94 821 SER A CA 1
ATOM 6142 C C . SER A 1 821 ? 31.390 12.125 -35.545 1.00 93.94 821 SER A C 1
ATOM 6144 O O . SER A 1 821 ? 30.328 12.476 -35.025 1.00 93.94 821 SER A O 1
ATOM 6146 N N . ARG A 1 822 ? 32.039 11.028 -35.139 1.00 94.69 822 ARG A N 1
ATOM 6147 C CA . ARG A 1 822 ? 31.638 10.263 -33.947 1.00 94.69 822 ARG A CA 1
ATOM 6148 C C . ARG A 1 822 ? 31.739 11.071 -32.653 1.00 94.69 822 ARG A C 1
ATOM 6150 O O . ARG A 1 822 ? 31.029 10.731 -31.712 1.00 94.69 822 ARG A O 1
ATOM 6157 N N . GLU A 1 823 ? 32.597 12.091 -32.601 1.00 93.94 823 GLU A N 1
ATOM 6158 C CA . GLU A 1 823 ? 32.717 12.982 -31.441 1.00 93.94 823 GLU A CA 1
ATOM 6159 C C . GLU A 1 823 ? 31.470 13.862 -31.295 1.00 93.94 823 GLU A C 1
ATOM 6161 O O . GLU A 1 823 ? 30.876 13.884 -30.220 1.00 93.94 823 GLU A O 1
ATOM 6166 N N . ASP A 1 824 ? 31.013 14.502 -32.382 1.00 95.75 824 ASP A N 1
ATOM 6167 C CA . ASP A 1 824 ? 29.781 15.310 -32.369 1.00 95.75 824 ASP A CA 1
ATOM 6168 C C . ASP A 1 824 ? 28.554 14.445 -32.023 1.00 95.75 824 ASP A C 1
ATOM 6170 O O . ASP A 1 824 ? 27.694 14.863 -31.254 1.00 95.75 824 ASP A O 1
ATOM 6174 N N . VAL A 1 825 ? 28.475 13.210 -32.541 1.00 97.88 825 VAL A N 1
ATOM 6175 C CA . VAL A 1 825 ? 27.369 12.291 -32.208 1.00 97.88 825 VAL A CA 1
ATOM 6176 C C . VAL A 1 825 ? 27.403 11.880 -30.736 1.00 97.88 825 VAL A C 1
ATOM 6178 O O . VAL A 1 825 ? 26.347 11.806 -30.109 1.00 97.88 825 VAL A O 1
ATOM 6181 N N . ALA A 1 826 ? 28.583 11.611 -30.173 1.00 97.88 826 ALA A N 1
ATOM 6182 C CA . ALA A 1 826 ? 28.710 11.285 -28.755 1.00 97.88 826 ALA A CA 1
ATOM 6183 C C . ALA A 1 826 ? 28.298 12.470 -27.866 1.00 97.88 826 ALA A C 1
ATOM 6185 O O . ALA A 1 826 ? 27.486 12.280 -26.959 1.00 97.88 826 ALA A O 1
ATOM 6186 N N . ASP A 1 827 ? 28.778 13.675 -28.193 1.00 96.94 827 ASP A N 1
ATOM 6187 C CA . ASP A 1 827 ? 28.462 14.915 -27.469 1.00 96.94 827 ASP A CA 1
ATOM 6188 C C . ASP A 1 827 ? 26.963 15.229 -27.499 1.00 96.94 827 ASP A C 1
ATOM 6190 O O . ASP A 1 827 ? 26.341 15.494 -26.464 1.00 96.94 827 ASP A O 1
ATOM 6194 N N . LEU A 1 828 ? 26.343 15.066 -28.671 1.00 97.88 828 LEU A N 1
ATOM 6195 C CA . LEU A 1 828 ? 24.897 15.146 -28.822 1.00 97.88 828 LEU A CA 1
ATOM 6196 C C . LEU A 1 828 ? 24.184 14.121 -27.930 1.00 97.88 828 LEU A C 1
ATOM 6198 O O . LEU A 1 828 ? 23.263 14.489 -27.208 1.00 97.88 828 LEU A O 1
ATOM 6202 N N . CYS A 1 829 ? 24.592 12.847 -27.942 1.00 98.44 829 CYS A N 1
ATOM 6203 C CA . CYS A 1 829 ? 23.922 11.802 -27.160 1.00 98.44 829 CYS A CA 1
ATOM 6204 C C . CYS A 1 829 ? 23.917 12.096 -25.657 1.00 98.44 829 CYS A C 1
ATOM 6206 O O . CYS A 1 829 ? 22.900 11.887 -24.995 1.00 98.44 829 CYS A O 1
ATOM 6208 N N . VAL A 1 830 ? 25.037 12.586 -25.123 1.00 97.50 830 VAL A N 1
ATOM 6209 C CA . VAL A 1 830 ? 25.140 12.978 -23.711 1.00 97.50 830 VAL A CA 1
ATOM 6210 C C . VAL A 1 830 ? 24.296 14.217 -23.428 1.00 97.50 830 VAL A C 1
ATOM 6212 O O . VAL A 1 830 ? 23.567 14.254 -22.433 1.00 97.50 830 VAL A O 1
ATOM 6215 N N . SER A 1 831 ? 24.349 15.207 -24.319 1.00 96.94 831 SER A N 1
ATOM 6216 C CA . SER A 1 831 ? 23.588 16.447 -24.186 1.00 96.94 831 SER A CA 1
ATOM 6217 C C . SER A 1 831 ? 22.082 16.202 -24.203 1.00 96.94 831 SER A C 1
ATOM 6219 O O . SER A 1 831 ? 21.375 16.764 -23.369 1.00 96.94 831 SER A O 1
ATOM 6221 N N . LEU A 1 832 ? 21.590 15.309 -25.069 1.00 97.88 832 LEU A N 1
ATOM 6222 C CA . LEU A 1 832 ? 20.168 14.983 -25.222 1.00 97.88 832 LEU A CA 1
ATOM 6223 C C . LEU A 1 832 ? 19.487 14.554 -23.922 1.00 97.88 832 LEU A C 1
ATOM 6225 O O . LEU A 1 832 ? 18.317 14.872 -23.740 1.00 97.88 832 LEU A O 1
ATOM 6229 N N . LEU A 1 833 ? 20.200 13.918 -22.988 1.00 96.19 833 LEU A N 1
ATOM 6230 C CA . LEU A 1 833 ? 19.659 13.536 -21.673 1.00 96.19 833 LEU A CA 1
ATOM 6231 C C . LEU A 1 833 ? 19.139 14.732 -20.852 1.00 96.19 833 LEU A C 1
ATOM 6233 O O . LEU A 1 833 ? 18.403 14.555 -19.879 1.00 96.19 833 LEU A O 1
ATOM 6237 N N . GLN A 1 834 ? 19.525 15.949 -21.238 1.00 94.50 834 GLN A N 1
ATOM 6238 C CA . GLN A 1 834 ? 19.183 17.204 -20.575 1.00 94.50 834 GLN A CA 1
ATOM 6239 C C . GLN A 1 834 ? 18.312 18.123 -21.446 1.00 94.50 834 GLN A C 1
ATOM 6241 O O . GLN A 1 834 ? 18.040 19.242 -21.027 1.00 94.50 834 GLN A O 1
ATOM 6246 N N . GLN A 1 835 ? 17.868 17.681 -22.633 1.00 95.69 835 GLN A N 1
ATOM 6247 C CA . GLN A 1 835 ? 17.154 18.526 -23.601 1.00 95.69 835 GLN A CA 1
ATOM 6248 C C . GLN A 1 835 ? 15.675 18.136 -23.723 1.00 95.69 835 GLN A C 1
ATOM 6250 O O . GLN A 1 835 ? 15.352 17.208 -24.467 1.00 95.69 835 GLN A O 1
ATOM 6255 N N . PRO A 1 836 ? 14.739 18.854 -23.072 1.00 94.00 836 PRO A N 1
ATOM 6256 C CA . PRO A 1 836 ? 13.317 18.528 -23.161 1.00 94.00 836 PRO A CA 1
ATOM 6257 C C . PRO A 1 836 ? 12.745 18.600 -24.578 1.00 94.00 836 PRO A C 1
ATOM 6259 O O . PRO A 1 836 ? 11.860 17.821 -24.928 1.00 94.00 836 PRO A O 1
ATOM 6262 N N . ALA A 1 837 ? 13.277 19.504 -25.409 1.00 92.00 837 ALA A N 1
ATOM 6263 C CA . ALA A 1 837 ? 12.870 19.661 -26.806 1.00 92.00 837 ALA A CA 1
ATOM 6264 C C . ALA A 1 837 ? 13.123 18.398 -27.651 1.00 92.00 837 ALA A C 1
ATOM 6266 O O . ALA A 1 837 ? 12.508 18.228 -28.700 1.00 92.00 837 ALA A O 1
ATOM 6267 N N . ALA A 1 838 ? 13.995 17.497 -27.188 1.00 95.12 838 ALA A N 1
ATOM 6268 C CA . ALA A 1 838 ? 14.304 16.249 -27.868 1.00 95.12 838 ALA A CA 1
ATOM 6269 C C . ALA A 1 838 ? 13.506 15.035 -27.355 1.00 95.12 838 ALA A C 1
ATOM 6271 O O . ALA A 1 838 ? 13.767 13.906 -27.770 1.00 95.12 838 ALA A O 1
ATOM 6272 N N . THR A 1 839 ? 12.530 15.226 -26.466 1.00 96.12 839 THR A N 1
ATOM 6273 C CA . THR A 1 839 ? 11.742 14.110 -25.931 1.00 96.12 839 THR A CA 1
ATOM 6274 C C . THR A 1 839 ? 10.670 13.663 -26.923 1.00 96.12 839 THR A C 1
ATOM 6276 O O . THR A 1 839 ? 9.771 14.426 -27.283 1.00 96.12 839 THR A O 1
ATOM 6279 N N . GLY A 1 840 ? 10.701 12.389 -27.303 1.00 96.75 840 GLY A N 1
ATOM 6280 C CA . GLY A 1 840 ? 9.753 11.748 -28.215 1.00 96.75 840 GLY A CA 1
ATOM 6281 C C . GLY A 1 840 ? 9.996 12.065 -29.693 1.00 96.75 840 GLY A C 1
ATOM 6282 O O . GLY A 1 840 ? 9.093 11.882 -30.513 1.00 96.75 840 GLY A O 1
ATOM 6283 N N . VAL A 1 841 ? 11.181 12.569 -30.054 1.00 97.31 841 VAL A N 1
ATOM 6284 C CA . VAL A 1 841 ? 11.512 12.920 -31.445 1.00 97.31 841 VAL A CA 1
ATOM 6285 C C . VAL A 1 841 ? 12.552 11.976 -32.048 1.00 97.31 841 VAL A C 1
ATOM 6287 O O . VAL A 1 841 ? 13.382 11.374 -31.361 1.00 97.31 841 VAL A O 1
ATOM 6290 N N . THR A 1 842 ? 12.484 11.863 -33.369 1.00 98.06 842 THR A N 1
ATOM 6291 C CA . THR A 1 842 ? 13.438 11.147 -34.216 1.00 98.06 842 THR A CA 1
ATOM 6292 C C . THR A 1 842 ? 13.964 12.135 -35.241 1.00 98.06 842 THR A C 1
ATOM 6294 O O . THR A 1 842 ? 13.166 12.825 -35.872 1.00 98.06 842 THR A O 1
ATOM 6297 N N . PHE A 1 843 ? 15.279 12.232 -35.397 1.00 98.19 843 PHE A N 1
ATOM 6298 C CA . PHE A 1 843 ? 15.878 13.201 -36.312 1.00 98.19 843 PHE A CA 1
ATOM 6299 C C . PHE A 1 843 ? 17.191 12.694 -36.890 1.00 98.19 843 PHE A C 1
ATOM 6301 O O . PHE A 1 843 ? 17.896 11.891 -36.271 1.00 98.19 843 PHE A O 1
ATOM 6308 N N . GLU A 1 844 ? 17.522 13.173 -38.082 1.00 97.31 844 GLU A N 1
ATOM 6309 C CA . GLU A 1 844 ? 18.800 12.928 -38.726 1.00 97.31 844 GLU A CA 1
ATOM 6310 C C . GLU A 1 844 ? 19.769 14.082 -38.487 1.00 97.31 844 GLU A C 1
ATOM 6312 O O . GLU A 1 844 ? 19.367 15.236 -38.329 1.00 97.31 844 GLU A O 1
ATOM 6317 N N . ILE A 1 845 ? 21.066 13.771 -38.506 1.00 97.62 845 ILE A N 1
ATOM 6318 C CA . ILE A 1 845 ? 22.112 14.785 -38.374 1.00 97.62 845 ILE A CA 1
ATOM 6319 C C . ILE A 1 845 ? 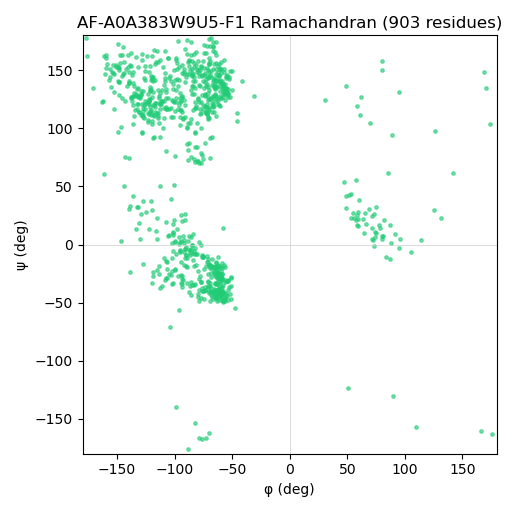23.298 14.520 -39.308 1.00 97.62 845 ILE A C 1
ATOM 6321 O O . ILE A 1 845 ? 23.755 13.380 -39.488 1.00 97.62 845 ILE A O 1
ATOM 6325 N N . LYS A 1 846 ? 23.812 15.590 -39.917 1.00 96.06 846 LYS A N 1
ATOM 6326 C CA . LYS A 1 846 ? 25.033 15.579 -40.735 1.00 96.06 846 LYS A CA 1
ATOM 6327 C C . LYS A 1 846 ? 25.862 16.836 -40.499 1.00 96.06 846 LYS A C 1
ATOM 6329 O O . LYS A 1 846 ? 25.345 17.849 -40.043 1.00 96.06 846 LYS A O 1
ATOM 6334 N N . SER A 1 847 ? 27.120 16.789 -40.907 1.00 94.94 847 SER A N 1
ATOM 6335 C CA . SER A 1 847 ? 27.900 17.981 -41.202 1.00 94.94 847 SER A CA 1
ATOM 6336 C C . SER A 1 847 ? 27.494 18.578 -42.545 1.00 94.94 847 SER A C 1
ATOM 6338 O O . SER A 1 847 ? 27.178 17.856 -43.496 1.00 94.94 847 SER A O 1
ATOM 6340 N N . THR A 1 848 ? 27.538 19.905 -42.637 1.00 94.44 848 THR A N 1
ATOM 6341 C CA . THR A 1 848 ? 27.420 20.619 -43.913 1.00 94.44 848 THR A CA 1
ATOM 6342 C C . THR A 1 848 ? 28.701 20.526 -44.750 1.00 94.44 848 THR A C 1
ATOM 6344 O O . THR A 1 848 ? 28.675 20.854 -45.935 1.00 94.44 848 THR A O 1
ATOM 6347 N N . VAL A 1 849 ? 29.807 20.027 -44.176 1.00 91.69 849 VAL A N 1
ATOM 6348 C CA . VAL A 1 849 ? 31.065 19.772 -44.887 1.00 91.69 849 VAL A CA 1
ATOM 6349 C C . VAL A 1 849 ? 30.905 18.548 -45.807 1.00 91.69 849 VAL A C 1
ATOM 6351 O O . VAL A 1 849 ? 30.622 17.444 -45.323 1.00 91.69 849 VAL A O 1
ATOM 6354 N N . PRO A 1 850 ? 31.106 18.689 -47.132 1.00 86.88 850 PRO A N 1
ATOM 6355 C CA . PRO A 1 850 ? 30.957 17.584 -48.077 1.00 86.88 850 PRO A CA 1
ATOM 6356 C C . PRO A 1 850 ? 31.938 16.433 -47.822 1.00 86.88 850 PRO A C 1
ATOM 6358 O O . PRO A 1 850 ? 33.057 16.638 -47.360 1.00 86.88 850 PRO A O 1
ATOM 6361 N N . PHE A 1 851 ? 31.570 15.210 -48.220 1.00 81.06 851 PHE A N 1
ATOM 6362 C CA . PHE A 1 851 ? 32.454 14.034 -48.129 1.00 81.06 851 PHE A CA 1
ATOM 6363 C C . PHE A 1 851 ? 33.819 14.216 -48.797 1.00 81.06 851 PHE A C 1
ATOM 6365 O O . PHE A 1 851 ? 34.800 13.639 -48.338 1.00 81.06 851 PHE A O 1
ATOM 6372 N N . SER A 1 852 ? 33.879 15.011 -49.865 1.00 81.31 852 SER A N 1
ATOM 6373 C CA . SER A 1 852 ? 35.098 15.285 -50.625 1.00 81.31 852 SER A CA 1
ATOM 6374 C C . SER A 1 852 ? 36.098 16.189 -49.896 1.00 81.31 852 SER A C 1
ATOM 6376 O O . SER A 1 852 ? 37.212 16.348 -50.385 1.00 81.31 852 SER A O 1
ATOM 6378 N N . GLN A 1 853 ? 35.720 16.802 -48.769 1.00 85.38 853 GLN A N 1
ATOM 6379 C CA . GLN A 1 853 ? 36.556 17.748 -48.027 1.00 85.38 853 GLN A CA 1
ATOM 6380 C C . GLN A 1 853 ? 36.732 17.282 -46.577 1.00 85.38 853 GLN A C 1
ATOM 6382 O O . GLN A 1 853 ? 35.725 17.102 -45.897 1.00 85.38 853 GLN A O 1
ATOM 6387 N N . PRO A 1 854 ? 37.961 17.071 -46.072 1.00 84.06 854 PRO A N 1
ATOM 6388 C CA . PRO A 1 854 ? 38.168 16.717 -44.671 1.00 84.06 854 PRO A CA 1
ATOM 6389 C C . PRO A 1 854 ? 37.843 17.898 -43.746 1.00 84.06 854 PRO A C 1
ATOM 6391 O O . PRO A 1 854 ? 38.094 19.050 -44.097 1.00 84.06 854 PRO A O 1
ATOM 6394 N N . TRP A 1 855 ? 37.320 17.615 -42.553 1.00 87.06 855 TRP A N 1
ATOM 6395 C CA . TRP A 1 855 ? 37.205 18.607 -41.479 1.00 87.06 855 TRP A CA 1
ATOM 6396 C C . TRP A 1 855 ? 38.405 18.512 -40.532 1.00 87.06 855 TRP A C 1
ATOM 6398 O O . TRP A 1 855 ? 38.660 17.457 -39.953 1.00 87.06 855 TRP A O 1
ATOM 6408 N N . ALA A 1 856 ? 39.133 19.615 -40.371 1.00 86.00 856 ALA A N 1
ATOM 6409 C CA . ALA A 1 856 ? 40.245 19.740 -39.435 1.00 86.00 856 ALA A CA 1
ATOM 6410 C C . ALA A 1 856 ? 40.289 21.186 -38.911 1.00 86.00 856 ALA A C 1
ATOM 6412 O O . ALA A 1 856 ? 40.730 22.075 -39.642 1.00 86.00 856 ALA A O 1
ATOM 6413 N N . PRO A 1 857 ? 39.790 21.458 -37.694 1.00 83.62 857 PRO A N 1
ATOM 6414 C CA . PRO A 1 857 ? 39.808 22.806 -37.146 1.00 83.62 857 PRO A CA 1
ATOM 6415 C C . PRO A 1 857 ? 41.229 23.174 -36.680 1.00 83.62 857 PRO A C 1
ATOM 6417 O O . PRO A 1 857 ? 41.940 22.336 -36.126 1.00 83.62 857 PRO A O 1
ATOM 6420 N N . GLU A 1 858 ? 41.652 24.424 -36.902 1.00 79.50 858 GLU A N 1
ATOM 6421 C CA . GLU A 1 858 ? 42.984 24.917 -36.492 1.00 79.50 858 GLU A CA 1
ATOM 6422 C C . GLU A 1 858 ? 43.133 25.022 -34.967 1.00 79.50 858 GLU A C 1
ATOM 6424 O O . GLU A 1 858 ? 44.229 24.883 -34.423 1.00 79.50 858 GLU A O 1
ATOM 6429 N N . THR A 1 859 ? 42.021 25.239 -34.267 1.00 79.50 859 THR A N 1
ATOM 6430 C CA . THR A 1 859 ? 41.933 25.265 -32.807 1.00 79.50 859 THR A CA 1
ATOM 6431 C C . THR A 1 859 ? 40.859 24.287 -32.332 1.00 79.50 859 THR A C 1
ATOM 6433 O O . THR A 1 859 ? 39.921 23.994 -33.076 1.00 79.50 859 THR A O 1
ATOM 6436 N N . PRO A 1 860 ? 40.962 23.751 -31.101 1.00 76.38 860 PRO A N 1
ATOM 6437 C CA . PRO A 1 860 ? 39.900 22.930 -30.535 1.00 76.38 860 PRO A CA 1
ATOM 6438 C C . PRO A 1 860 ? 38.569 23.685 -30.579 1.00 76.38 860 PRO A C 1
ATOM 6440 O O . PRO A 1 860 ? 38.483 24.822 -30.112 1.00 76.38 860 PRO A O 1
ATOM 6443 N N . ALA A 1 861 ? 37.543 23.059 -31.155 1.00 74.25 861 ALA A N 1
ATOM 6444 C CA . ALA A 1 861 ? 36.223 23.662 -31.239 1.00 74.25 861 ALA A CA 1
ATOM 6445 C C . ALA A 1 861 ? 35.671 23.950 -29.833 1.00 74.25 861 ALA A C 1
ATOM 6447 O O . ALA A 1 861 ? 35.860 23.161 -28.903 1.00 74.25 861 ALA A O 1
ATOM 6448 N N . ALA A 1 862 ? 34.984 25.084 -29.685 1.00 78.38 862 ALA A N 1
ATOM 6449 C CA . ALA A 1 862 ? 34.255 25.391 -28.462 1.00 78.38 862 ALA A CA 1
ATOM 6450 C C . ALA A 1 862 ? 33.152 24.347 -28.214 1.00 78.38 862 ALA A C 1
ATOM 6452 O O . ALA A 1 862 ? 32.655 23.721 -29.153 1.00 78.38 862 ALA A O 1
ATOM 6453 N N . ALA A 1 863 ? 32.754 24.184 -26.949 1.00 83.44 863 ALA A N 1
ATOM 6454 C CA . ALA A 1 863 ? 31.616 23.341 -26.599 1.00 83.44 863 ALA A CA 1
ATOM 6455 C C . ALA A 1 863 ? 30.362 23.819 -27.345 1.00 83.44 863 ALA A C 1
ATOM 6457 O O . ALA A 1 863 ? 30.069 25.018 -27.371 1.00 83.44 863 ALA A O 1
ATOM 6458 N N . ARG A 1 864 ? 29.640 22.885 -27.969 1.00 90.25 864 ARG A N 1
ATOM 6459 C CA . ARG A 1 864 ? 28.465 23.213 -28.775 1.00 90.25 864 ARG A CA 1
ATOM 6460 C C . ARG A 1 864 ? 27.258 23.472 -27.879 1.00 90.25 864 ARG A C 1
ATOM 6462 O O . ARG A 1 864 ? 26.988 22.714 -26.949 1.00 90.25 864 ARG A O 1
ATOM 6469 N N . ASP A 1 865 ? 26.492 24.510 -28.198 1.00 93.12 865 ASP A N 1
ATOM 6470 C CA . ASP A 1 865 ? 25.188 24.743 -27.580 1.00 93.12 865 ASP A CA 1
ATOM 6471 C C . ASP A 1 865 ? 24.116 23.891 -28.274 1.00 93.12 865 ASP A C 1
ATOM 6473 O O . ASP A 1 865 ? 23.412 24.330 -29.186 1.00 93.12 865 ASP A O 1
ATOM 6477 N N . TRP A 1 866 ? 24.002 22.634 -27.846 1.00 94.38 866 TRP A N 1
ATOM 6478 C CA . TRP A 1 866 ? 23.004 21.712 -28.388 1.00 94.38 866 TRP A CA 1
ATOM 6479 C C . TRP A 1 866 ? 21.562 22.155 -28.137 1.00 94.38 866 TRP A C 1
ATOM 6481 O O . TRP A 1 866 ? 20.682 21.778 -28.908 1.00 94.38 866 TRP A O 1
ATOM 6491 N N . ALA A 1 867 ? 21.297 22.953 -27.098 1.00 93.12 867 ALA A N 1
ATOM 6492 C CA . ALA A 1 867 ? 19.955 23.464 -26.847 1.00 93.12 867 ALA A CA 1
ATOM 6493 C C . ALA A 1 867 ? 19.539 24.444 -27.954 1.00 93.12 867 ALA A C 1
ATOM 6495 O O . ALA A 1 867 ? 18.437 24.329 -28.494 1.00 93.12 867 ALA A O 1
ATOM 6496 N N . ALA A 1 868 ? 20.440 25.355 -28.338 1.00 93.88 868 ALA A N 1
ATOM 6497 C CA . ALA A 1 868 ? 20.215 26.294 -29.434 1.00 93.88 868 ALA A CA 1
ATOM 6498 C C . ALA A 1 868 ? 20.071 25.586 -30.793 1.00 93.88 868 ALA A C 1
ATOM 6500 O O . ALA A 1 868 ? 19.145 25.893 -31.544 1.00 93.88 868 ALA A O 1
ATOM 6501 N N . GLU A 1 869 ? 20.931 24.607 -31.087 1.00 94.06 869 GLU A N 1
ATOM 6502 C CA . GLU A 1 869 ? 20.896 23.835 -32.342 1.00 94.06 869 GLU A CA 1
ATOM 6503 C C . GLU A 1 869 ? 19.573 23.059 -32.495 1.00 94.06 869 GLU A C 1
ATOM 6505 O O . GLU A 1 869 ? 18.923 23.104 -33.542 1.00 94.06 869 GLU A O 1
ATOM 6510 N N . LEU A 1 870 ? 19.119 22.388 -31.429 1.00 94.81 870 LEU A N 1
ATOM 6511 C CA . LEU A 1 870 ? 17.852 21.646 -31.430 1.00 94.81 870 LEU A CA 1
ATOM 6512 C C . LEU A 1 870 ? 16.636 22.577 -31.514 1.00 94.81 870 LEU A C 1
ATOM 6514 O O . LEU A 1 870 ? 15.658 22.250 -32.191 1.00 94.81 870 LEU A O 1
ATOM 6518 N N . ALA A 1 871 ? 16.688 23.737 -30.854 1.00 92.88 871 ALA A N 1
ATOM 6519 C CA . ALA A 1 871 ? 15.635 24.742 -30.942 1.00 92.88 871 ALA A CA 1
ATOM 6520 C C . ALA A 1 871 ? 15.518 25.310 -32.365 1.00 92.88 871 ALA A C 1
ATOM 6522 O O . ALA A 1 871 ? 14.408 25.425 -32.887 1.00 92.88 871 ALA A O 1
ATOM 6523 N N . ALA A 1 872 ? 16.650 25.603 -33.014 1.00 94.00 872 ALA A N 1
ATOM 6524 C CA . ALA A 1 872 ? 16.694 26.083 -34.393 1.00 94.00 872 ALA A CA 1
ATOM 6525 C C . ALA A 1 872 ? 16.149 25.048 -35.392 1.00 94.00 872 ALA A C 1
ATOM 6527 O O . ALA A 1 872 ? 15.496 25.421 -36.366 1.00 94.00 872 ALA A O 1
ATOM 6528 N N . ALA A 1 873 ? 16.362 23.754 -35.131 1.00 94.06 873 ALA A N 1
ATOM 6529 C CA . ALA A 1 873 ? 15.857 22.671 -35.971 1.00 94.06 873 ALA A CA 1
ATOM 6530 C C . ALA A 1 873 ? 14.325 22.496 -35.915 1.00 94.06 873 ALA A C 1
ATOM 6532 O O . ALA A 1 873 ? 13.748 21.891 -36.817 1.00 94.06 873 ALA A O 1
ATOM 6533 N N . GLY A 1 874 ? 13.649 23.007 -34.877 1.00 94.00 874 GLY A N 1
ATOM 6534 C CA . GLY A 1 874 ? 12.183 22.984 -34.788 1.00 94.00 874 GLY A CA 1
ATOM 6535 C C . GLY A 1 874 ? 11.574 21.575 -34.804 1.00 94.00 874 GLY A C 1
ATOM 6536 O O . GLY A 1 874 ? 10.537 21.360 -35.437 1.00 94.00 874 GLY A O 1
ATOM 6537 N N . LEU A 1 875 ? 12.230 20.617 -34.138 1.00 95.62 875 LEU A N 1
ATOM 6538 C CA . LEU A 1 875 ? 11.866 19.197 -34.154 1.00 95.62 875 LEU A CA 1
ATOM 6539 C C . LEU A 1 875 ? 10.440 18.944 -33.646 1.00 95.62 875 LEU A C 1
ATOM 6541 O O . LEU A 1 875 ? 10.001 19.503 -32.640 1.00 95.62 875 LEU A O 1
ATOM 6545 N N . LYS A 1 876 ? 9.727 18.037 -34.318 1.00 95.62 876 LYS A N 1
ATOM 6546 C CA . LYS A 1 876 ? 8.350 17.646 -33.998 1.00 95.62 876 LYS A CA 1
ATOM 6547 C C . LYS A 1 876 ? 8.252 16.157 -33.677 1.00 95.62 876 LYS A C 1
ATOM 6549 O O . LYS A 1 876 ? 8.902 15.312 -34.300 1.00 95.62 876 LYS A O 1
ATOM 6554 N N . ARG A 1 877 ? 7.382 15.820 -32.722 1.00 94.94 877 ARG A N 1
ATOM 6555 C CA . ARG A 1 877 ? 7.022 14.426 -32.420 1.00 94.94 877 ARG A CA 1
ATOM 6556 C C . ARG A 1 877 ? 6.310 13.782 -33.610 1.00 94.94 877 ARG A C 1
ATOM 6558 O O . ARG A 1 877 ? 5.557 14.436 -34.327 1.00 94.94 877 ARG A O 1
ATOM 6565 N N . GLY A 1 878 ? 6.535 12.483 -33.791 1.00 93.88 878 GLY A N 1
ATOM 6566 C CA . GLY A 1 878 ? 5.857 11.685 -34.816 1.00 93.88 878 GLY A CA 1
ATOM 6567 C C . GLY A 1 878 ? 6.331 11.913 -36.254 1.00 93.88 878 GLY A C 1
ATOM 6568 O O . GLY A 1 878 ? 5.721 11.352 -37.158 1.00 93.88 878 GLY A O 1
ATOM 6569 N N . VAL A 1 879 ? 7.389 12.698 -36.494 1.00 96.50 879 VAL A N 1
ATOM 6570 C CA . VAL A 1 879 ? 8.023 12.808 -37.819 1.00 96.50 879 VAL A CA 1
ATOM 6571 C C . VAL A 1 879 ? 9.145 11.777 -37.921 1.00 96.50 879 VAL A C 1
ATOM 6573 O O . VAL A 1 879 ? 10.169 11.902 -37.253 1.00 96.50 879 VAL A O 1
ATOM 6576 N N . THR A 1 880 ? 8.955 10.742 -38.741 1.00 94.25 880 THR A N 1
ATOM 6577 C CA . THR A 1 880 ? 9.907 9.616 -38.850 1.00 94.25 880 THR A CA 1
ATOM 6578 C C . THR A 1 880 ? 10.348 9.309 -40.279 1.00 94.25 880 THR A C 1
ATOM 6580 O O . THR A 1 880 ? 11.339 8.600 -40.455 1.00 94.25 880 THR A O 1
ATOM 6583 N N . GLY A 1 881 ? 9.633 9.795 -41.299 1.00 92.19 881 GLY A N 1
ATOM 6584 C CA . GLY A 1 881 ? 9.902 9.467 -42.701 1.00 92.19 881 GLY A CA 1
ATOM 6585 C C . GLY A 1 881 ? 9.481 8.059 -43.131 1.00 92.19 881 GLY A C 1
ATOM 6586 O O . GLY A 1 881 ? 9.873 7.620 -44.213 1.00 92.19 881 GLY A O 1
ATOM 6587 N N . ARG A 1 882 ? 8.717 7.323 -42.311 1.00 91.50 882 ARG A N 1
ATOM 6588 C CA . ARG A 1 882 ? 8.268 5.965 -42.652 1.00 91.50 882 ARG A CA 1
ATOM 6589 C C . ARG A 1 882 ? 7.041 5.970 -43.571 1.00 91.50 882 ARG A C 1
ATOM 6591 O O . ARG A 1 882 ? 6.374 6.985 -43.758 1.00 91.50 882 ARG A O 1
ATOM 6598 N N . THR A 1 883 ? 6.752 4.811 -44.156 1.00 88.38 883 THR A N 1
ATOM 6599 C CA . THR A 1 883 ? 5.488 4.575 -44.864 1.00 88.38 883 THR A CA 1
ATOM 6600 C C . THR A 1 883 ? 4.531 3.866 -43.909 1.00 88.38 883 THR A C 1
ATOM 6602 O O . THR A 1 883 ? 4.836 2.758 -43.478 1.00 88.38 883 THR A O 1
ATOM 6605 N N . VAL A 1 884 ? 3.402 4.491 -43.561 1.00 86.81 884 VAL A N 1
ATOM 6606 C CA . VAL A 1 884 ? 2.376 3.922 -42.663 1.00 86.81 884 VAL A CA 1
ATOM 6607 C C . VAL A 1 884 ? 1.105 3.680 -43.463 1.00 86.81 884 VAL A C 1
ATOM 6609 O O . VAL A 1 884 ? 0.645 4.587 -44.149 1.00 86.81 884 VAL A O 1
ATOM 6612 N N . ASP A 1 885 ? 0.564 2.460 -43.439 1.00 84.69 885 ASP A N 1
ATOM 6613 C CA . ASP A 1 885 ? -0.650 2.077 -44.184 1.00 84.69 885 ASP A CA 1
ATOM 6614 C C . ASP A 1 885 ? -0.620 2.500 -45.669 1.00 84.69 885 ASP A C 1
ATOM 6616 O O . ASP A 1 885 ? -1.582 3.030 -46.240 1.00 84.69 885 ASP A O 1
ATOM 6620 N N . GLY A 1 886 ? 0.548 2.317 -46.297 1.00 83.75 886 GLY A N 1
ATOM 6621 C CA . GLY A 1 886 ? 0.816 2.689 -47.689 1.00 83.75 886 GLY A CA 1
ATOM 6622 C C . GLY A 1 886 ? 0.996 4.193 -47.941 1.00 83.75 886 GLY A C 1
ATOM 6623 O O . GLY A 1 886 ? 1.017 4.604 -49.097 1.00 83.75 886 GLY A O 1
ATOM 6624 N N . VAL A 1 887 ? 1.105 5.023 -46.898 1.00 85.50 887 VAL A N 1
ATOM 6625 C CA . VAL A 1 887 ? 1.317 6.480 -46.988 1.00 85.50 887 VAL A CA 1
ATOM 6626 C C . VAL A 1 887 ? 2.729 6.837 -46.583 1.00 85.50 887 VAL A C 1
ATOM 6628 O O . VAL A 1 887 ? 3.103 6.657 -45.427 1.00 85.50 887 VAL A O 1
ATOM 6631 N N . TYR A 1 888 ? 3.504 7.387 -47.511 1.00 89.38 888 TYR A N 1
ATOM 6632 C CA . TYR A 1 888 ? 4.789 7.986 -47.173 1.00 89.38 888 TYR A CA 1
ATOM 6633 C C . TYR A 1 888 ? 4.564 9.309 -46.430 1.00 89.38 888 TYR A C 1
ATOM 6635 O O . TYR A 1 888 ? 3.976 10.233 -46.987 1.00 89.38 888 TYR A O 1
ATOM 6643 N N . THR A 1 889 ? 5.022 9.402 -45.178 1.00 90.00 889 THR A N 1
ATOM 6644 C CA . THR A 1 889 ? 4.745 10.566 -44.315 1.00 90.00 889 THR A CA 1
ATOM 6645 C C . THR A 1 889 ? 5.789 11.676 -44.436 1.00 90.00 889 THR A C 1
ATOM 6647 O O . THR A 1 889 ? 5.521 12.828 -44.098 1.00 90.00 889 THR A O 1
ATOM 6650 N N . GLY A 1 890 ? 6.981 11.362 -44.956 1.00 90.69 890 GLY A N 1
ATOM 6651 C CA . GLY A 1 890 ? 8.055 12.332 -45.165 1.00 90.69 890 GLY A CA 1
ATOM 6652 C C . GLY A 1 890 ? 8.351 13.170 -43.918 1.00 90.69 890 GLY A C 1
ATOM 6653 O O . GLY A 1 890 ? 8.658 12.630 -42.857 1.00 90.69 890 GLY A O 1
ATOM 6654 N N . LYS A 1 891 ? 8.261 14.498 -44.061 1.00 93.19 891 LYS A N 1
ATOM 6655 C CA . LYS A 1 891 ? 8.508 15.475 -42.983 1.00 93.19 891 LYS A CA 1
ATOM 6656 C C . LYS A 1 891 ? 7.272 15.819 -42.145 1.00 93.19 891 LYS A C 1
ATOM 6658 O O . LYS A 1 891 ? 7.340 16.697 -41.286 1.00 93.19 891 LYS A O 1
ATOM 6663 N N . GLN A 1 892 ? 6.137 15.181 -42.407 1.00 92.38 892 GLN A N 1
ATOM 6664 C CA . GLN A 1 892 ? 4.914 15.412 -41.651 1.00 92.38 892 GLN A CA 1
ATOM 6665 C C . GLN A 1 892 ? 4.807 14.428 -40.481 1.00 92.38 892 GLN A C 1
ATOM 6667 O O . GLN A 1 892 ? 5.264 13.284 -40.591 1.00 92.38 892 GLN A O 1
ATOM 6672 N N . PRO A 1 893 ? 4.180 14.833 -39.362 1.00 94.44 893 PRO A N 1
ATOM 6673 C CA . PRO A 1 893 ? 3.795 13.896 -38.323 1.00 94.44 893 PRO A CA 1
ATOM 6674 C C . PRO A 1 893 ? 2.881 12.810 -38.895 1.00 94.44 893 PRO A C 1
ATOM 6676 O O . PRO A 1 893 ? 1.927 13.102 -39.616 1.00 94.44 893 PRO A O 1
ATOM 6679 N N . GLU A 1 894 ? 3.134 11.552 -38.549 1.00 92.50 894 GLU A N 1
ATOM 6680 C CA . GLU A 1 894 ? 2.406 10.410 -39.118 1.00 92.50 894 GLU A CA 1
ATOM 6681 C C . GLU A 1 894 ? 0.886 10.507 -38.950 1.00 92.50 894 GLU A C 1
ATOM 6683 O O . GLU A 1 894 ? 0.140 10.263 -39.895 1.00 92.50 894 GLU A O 1
ATOM 6688 N N . ALA A 1 895 ? 0.419 10.923 -37.770 1.00 90.94 895 ALA A N 1
ATOM 6689 C CA . ALA A 1 895 ? -1.007 11.092 -37.500 1.00 90.94 895 ALA A CA 1
ATOM 6690 C C . ALA A 1 895 ? -1.658 12.159 -38.399 1.00 90.94 895 ALA A C 1
ATOM 6692 O O . ALA A 1 895 ? -2.838 12.051 -38.726 1.00 90.94 895 ALA A O 1
ATOM 6693 N N . GLU A 1 896 ? -0.907 13.186 -38.798 1.00 91.38 896 GLU A N 1
ATOM 6694 C CA . GLU A 1 896 ? -1.390 14.232 -39.698 1.00 91.38 896 GLU A CA 1
ATOM 6695 C C . GLU A 1 896 ? -1.472 13.717 -41.139 1.00 91.38 896 GLU A C 1
ATOM 6697 O O . GLU A 1 896 ? -2.519 13.849 -41.771 1.00 91.38 896 GLU A O 1
ATOM 6702 N N . ALA A 1 897 ? -0.423 13.045 -41.621 1.00 87.38 897 ALA A N 1
ATOM 6703 C CA . ALA A 1 897 ? -0.393 12.452 -42.959 1.00 87.38 897 ALA A CA 1
ATOM 6704 C C . ALA A 1 897 ? -1.517 11.414 -43.160 1.00 87.38 897 ALA A C 1
ATOM 6706 O O . ALA A 1 897 ? -2.187 11.394 -44.195 1.00 87.38 897 ALA A O 1
ATOM 6707 N N . LEU A 1 898 ? -1.781 10.584 -42.144 1.00 88.25 898 LEU A N 1
ATOM 6708 C CA . LEU A 1 898 ? -2.866 9.599 -42.179 1.00 88.25 898 LEU A CA 1
ATOM 6709 C C . LEU A 1 898 ? -4.252 10.255 -42.157 1.00 88.25 898 LEU A C 1
ATOM 6711 O O . LEU A 1 898 ? -5.129 9.837 -42.912 1.00 88.25 898 LEU A O 1
ATOM 6715 N N . LYS A 1 899 ? -4.453 11.308 -41.350 1.00 88.50 899 LYS A N 1
ATOM 6716 C CA . LYS A 1 899 ? -5.706 12.086 -41.356 1.00 88.50 899 LYS A CA 1
ATOM 6717 C C . LYS A 1 899 ? -5.958 12.749 -42.708 1.00 88.50 899 LYS A C 1
ATOM 6719 O O . LYS A 1 899 ? -7.088 12.725 -43.182 1.00 88.50 899 LYS A O 1
ATOM 6724 N N . GLN A 1 900 ? -4.925 13.305 -43.340 1.00 86.19 900 GLN A N 1
ATOM 6725 C CA . GLN A 1 900 ? -5.038 13.913 -44.668 1.00 86.19 900 GLN A CA 1
ATOM 6726 C C . GLN A 1 900 ? -5.444 12.882 -45.728 1.00 86.19 900 GLN A C 1
ATOM 6728 O O . GLN A 1 900 ? -6.321 13.170 -46.537 1.00 86.19 900 GLN A O 1
ATOM 6733 N N . LYS A 1 901 ? -4.895 11.658 -45.688 1.00 80.88 901 LYS A N 1
ATOM 6734 C CA . LYS A 1 901 ? -5.364 10.566 -46.556 1.00 80.88 901 LYS A CA 1
ATOM 6735 C C . LYS A 1 901 ? -6.808 10.176 -46.257 1.00 80.88 901 LYS A C 1
ATOM 6737 O O . LYS A 1 901 ? -7.580 10.030 -47.192 1.00 80.88 901 LYS A O 1
ATOM 6742 N N . ALA A 1 902 ? -7.172 10.015 -44.987 1.00 80.75 902 ALA A N 1
ATOM 6743 C CA . ALA A 1 902 ? -8.534 9.649 -44.603 1.00 80.75 902 ALA A CA 1
ATOM 6744 C C . ALA A 1 902 ? -9.573 10.712 -44.999 1.00 80.75 902 ALA A C 1
ATOM 6746 O O . ALA A 1 902 ? -10.720 10.366 -45.224 1.00 80.75 902 ALA A O 1
ATOM 6747 N N . ALA A 1 903 ? -9.179 11.986 -45.090 1.00 80.69 903 ALA A N 1
ATOM 6748 C CA . ALA A 1 903 ? -10.029 13.064 -45.595 1.00 80.69 903 ALA A CA 1
ATOM 6749 C C . ALA A 1 903 ? -10.071 13.150 -47.135 1.00 80.69 903 ALA A C 1
ATOM 6751 O O . ALA A 1 903 ? -10.948 13.815 -47.681 1.00 80.69 903 ALA A O 1
ATOM 6752 N N . ALA A 1 904 ? -9.105 12.538 -47.827 1.00 73.12 904 ALA A N 1
ATOM 6753 C CA . ALA A 1 904 ? -9.006 12.516 -49.288 1.00 73.12 904 ALA A CA 1
ATOM 6754 C C . ALA A 1 904 ? -9.639 11.264 -49.932 1.00 73.12 904 ALA A C 1
ATOM 6756 O O . ALA A 1 904 ? -9.835 11.252 -51.148 1.00 73.12 904 ALA A O 1
ATOM 6757 N N . VAL A 1 905 ? -9.913 10.228 -49.132 1.00 66.38 905 VAL A N 1
ATOM 6758 C CA . VAL A 1 905 ? -10.675 9.010 -49.474 1.00 66.38 905 VAL A CA 1
ATOM 6759 C C . VAL A 1 905 ? -12.130 9.224 -49.090 1.00 66.38 905 VAL A C 1
ATOM 6761 O O . VAL A 1 905 ? -13.000 8.820 -49.893 1.00 66.38 905 VAL A O 1
#

InterPro domains:
  IPR008979 Galactose-binding-like domain superfamily [SSF49785] (561-710)
  IPR013857 NADH:ubiquinone oxidoreductase intermediate-associated protein 30 [PF08547] (559-706)
  IPR016040 NAD(P)-binding domain [PF13460] (420-498)
  IPR016040 NAD(P)-binding domain [PF13460] (736-836)
  IPR032675 Leucine-rich repeat domain superfamily [G3DSA:3.80.10.10] (2-234)
  IPR032675 Leucine-rich repeat domain superfamily [G3DSA:3.80.10.10] (236-339)
  IPR036291 NAD(P)-binding domain superfamily [SSF51735] (415-851)